Protein 1V7W (pdb70)

Foldseek 3Di:
DFQWAADLVQQWTKGFDQPFLDWFWAWFDDAFKIWTATLQQATFIAGNWLQFGTWFDFDFPDPDTDDGKWKKKAFVVVLDIATLRCPPQNDDCVFKTWMWIHHQNKIKIWIDGDQKTKIWIWHDFPPFNKIKTKIKIWGQDQFKTKMKMKIKTWTDLRRLVCRVDPVVPSQQQWWWDDDFQKIKIARNVDPDQWSRIKMKGKLDGFPAWFFALCQQQHPPGDRNHTPCSSVVHGPRDITGGGITMGMGMDMDIHGNGDMDIIIMMIGTGPPPRVVVSNVCNPVVSVVVRVVVSVVLVVQLLLQKAWFFPDPLCRSQLSHLLLSLLVCCLRQNFQGHSPRNYDAIAHFQQQNLLSLQFRCSRCVPSSVVSLLLQLQQAAQLQFGDRGDHSVVRVCDDDLQQTFLARRLSNLLSVQQSCLFAVPPCQQQDWHAHNVGDIDGVVVSLVSNLVNQQVQAAPLRAHAGRCHYPQNFFGARNWGFLLSLLSSLLSLVSSLVVCVVVVVVVVNVVSVVSSVSSLVSQVVPQAAVVQLAGFGTAFNVGHTHAYPPDPAFNQFLSNLLSCQLSPSDDLRSNVSHLVSQCVAADDLQAGWGTPDFAAADDPSGGCSNVDDDQDQNTGWRFLQSLLSSLQSCLSSLNAVVSVSRVCSNQLNNCSPVCVLQSHDSSWGARTARHPRDPSGRHGHHTRNDSSSSSNSCSCVCRQQNWGRHNFAIDGKHFHQLPIQWMWMWHAGNQEIETETEGENVSGGTAWPWKAKQRHTDPGGHGDDDHNYYIYIYTYGD

B-factor: mean 14.46, std 7.77, range [4.56, 49.13]

Structure (mmCIF, N/CA/C/O backbone):
data_1V7W
#
_entry.id   1V7W
#
_cell.length_a   141.064
_cell.length_b   70.729
_cell.length_c   80.410
_cell.angle_alpha   90.00
_cell.angle_beta   98.41
_cell.angle_gamma   90.00
#
_symmetry.space_group_name_H-M   'C 1 2 1'
#
loop_
_entity.id
_entity.type
_entity.pdbx_description
1 polymer 'chitobiose phosphorylase'
2 non-polymer 2-acetamido-2-deoxy-alpha-D-glucopyranose
3 non-polymer 2-acetamido-2-deoxy-beta-D-glucopyranose
4 non-polymer 'CALCIUM ION'
5 non-polymer 'CHLORIDE ION'
6 water water
#
loop_
_atom_site.group_PDB
_atom_site.id
_atom_site.type_symbol
_atom_site.label_atom_id
_atom_site.label_alt_id
_atom_site.label_comp_id
_atom_site.label_asym_id
_atom_site.label_entity_id
_atom_site.label_seq_id
_atom_site.pdbx_PDB_ins_code
_atom_site.Cartn_x
_atom_site.Cartn_y
_atom_site.Cartn_z
_atom_site.occupancy
_atom_site.B_iso_or_equiv
_atom_site.auth_seq_id
_atom_site.auth_comp_id
_atom_site.auth_asym_id
_atom_site.auth_atom_id
_atom_site.pdbx_PDB_model_num
ATOM 1 N N . MET A 1 1 ? 90.635 25.435 28.520 1.00 12.95 1 MET A N 1
ATOM 2 C CA . MET A 1 1 ? 89.273 24.903 28.235 1.00 13.55 1 MET A CA 1
ATOM 3 C C . MET A 1 1 ? 88.537 25.793 27.238 1.00 11.73 1 MET A C 1
ATOM 4 O O . MET A 1 1 ? 88.657 27.016 27.280 1.00 12.03 1 MET A O 1
ATOM 9 N N . LYS A 1 2 ? 87.780 25.167 26.341 1.00 11.08 2 LYS A N 1
ATOM 10 C CA . LYS A 1 2 ? 87.019 25.893 25.331 1.00 10.97 2 LYS A CA 1
ATOM 11 C C . LYS A 1 2 ? 85.605 25.331 25.266 1.00 11.31 2 LYS A C 1
ATOM 12 O O . LYS A 1 2 ? 85.373 24.175 25.622 1.00 12.36 2 LYS A O 1
ATOM 18 N N . TYR A 1 3 ? 84.664 26.152 24.811 1.00 8.65 3 TYR A N 1
ATOM 19 C CA . TYR A 1 3 ? 83.270 25.735 24.705 1.00 9.53 3 TYR A CA 1
ATOM 20 C C . TYR A 1 3 ? 82.758 25.874 23.276 1.00 8.69 3 TYR A C 1
ATOM 21 O O . TYR A 1 3 ? 81.589 25.610 22.995 1.00 10.22 3 TYR A O 1
ATOM 30 N N . GLY A 1 4 ? 83.639 26.282 22.371 1.00 9.48 4 GLY A N 1
ATOM 31 C CA . GLY A 1 4 ? 83.233 26.442 20.989 1.00 9.49 4 GLY A CA 1
ATOM 32 C C . GLY A 1 4 ? 84.389 26.804 20.084 1.00 9.55 4 GLY A C 1
ATOM 33 O O . GLY A 1 4 ? 85.554 26.662 20.462 1.00 10.73 4 GLY A O 1
ATOM 34 N N . TYR A 1 5 ? 84.067 27.277 18.886 1.00 9.59 5 TYR A N 1
ATOM 35 C CA . TYR A 1 5 ? 85.089 27.658 17.923 1.00 9.64 5 TYR A CA 1
ATOM 36 C C . TYR A 1 5 ? 84.511 28.596 16.876 1.00 10.61 5 TYR A C 1
ATOM 37 O O . TYR A 1 5 ? 83.295 28.681 16.705 1.00 9.43 5 TYR A O 1
ATOM 46 N N . PHE A 1 6 ? 85.396 29.306 16.186 1.00 8.68 6 PHE A N 1
ATOM 47 C CA . PHE A 1 6 ? 84.991 30.233 15.138 1.00 9.75 6 PHE A CA 1
ATOM 48 C C . PHE A 1 6 ? 84.811 29.504 13.814 1.00 9.91 6 PHE A C 1
ATOM 49 O O . PHE A 1 6 ? 85.693 28.763 13.381 1.00 12.40 6 PHE A O 1
ATOM 57 N N . ASP A 1 7 ? 83.662 29.714 13.182 1.00 10.53 7 ASP A N 1
ATOM 58 C CA . ASP A 1 7 ? 83.375 29.120 11.882 1.00 9.73 7 ASP A CA 1
ATOM 59 C C . ASP A 1 7 ? 83.514 30.287 10.903 1.00 11.34 7 ASP A C 1
ATOM 60 O O . ASP A 1 7 ? 82.558 31.024 10.669 1.00 12.34 7 ASP A O 1
ATOM 65 N N . ASN A 1 8 ? 84.710 30.459 10.346 1.00 14.02 8 ASN A N 1
ATOM 66 C CA . ASN A 1 8 ? 84.969 31.560 9.423 1.00 16.67 8 ASN A CA 1
ATOM 67 C C . ASN A 1 8 ? 84.120 31.521 8.157 1.00 18.99 8 ASN A C 1
ATOM 68 O O . ASN A 1 8 ? 83.645 32.559 7.693 1.00 21.12 8 ASN A O 1
ATOM 73 N N . ASP A 1 9 ? 83.927 30.329 7.603 1.00 17.63 9 ASP A N 1
ATOM 74 C CA . ASP A 1 9 ? 83.142 30.169 6.383 1.00 22.21 9 ASP A CA 1
ATOM 75 C C . ASP A 1 9 ? 81.706 30.669 6.502 1.00 20.77 9 ASP A C 1
ATOM 76 O O . ASP A 1 9 ? 81.169 31.257 5.565 1.00 22.02 9 ASP A O 1
ATOM 81 N N . ASN A 1 10 ? 81.086 30.433 7.653 1.00 17.65 10 ASN A N 1
ATOM 82 C CA . ASN A 1 10 ? 79.704 30.839 7.861 1.00 15.75 10 ASN A CA 1
ATOM 83 C C . ASN A 1 10 ? 79.540 32.085 8.727 1.00 13.28 10 ASN A C 1
ATOM 84 O O . ASN A 1 10 ? 78.418 32.496 9.018 1.00 12.09 10 ASN A O 1
ATOM 89 N N . ARG A 1 11 ? 80.659 32.691 9.115 1.00 10.91 11 ARG A N 1
ATOM 90 C CA . ARG A 1 11 ? 80.646 33.894 9.948 1.00 11.56 11 ARG A CA 1
ATOM 91 C C . ARG A 1 11 ? 79.801 33.675 11.198 1.00 10.54 11 ARG A C 1
ATOM 92 O O . ARG A 1 11 ? 78.925 34.480 11.534 1.00 10.48 11 ARG A O 1
ATOM 100 N N . GLU A 1 12 ? 80.076 32.579 11.893 1.00 8.66 12 GLU A N 1
ATOM 101 C CA . GLU A 1 12 ? 79.333 32.247 13.098 1.00 8.81 12 GLU A CA 1
ATOM 102 C C . GLU A 1 12 ? 80.275 31.725 14.166 1.00 10.18 12 GLU A C 1
ATOM 103 O O . GLU A 1 12 ? 81.361 31.232 13.860 1.00 10.98 12 GLU A O 1
ATOM 109 N N . TYR A 1 13 ? 79.883 31.875 15.425 1.00 8.25 13 TYR A N 1
ATOM 110 C CA . TYR A 1 13 ? 80.682 31.322 16.504 1.00 7.77 13 TYR A CA 1
ATOM 111 C C . TYR A 1 13 ? 79.859 30.125 16.956 1.00 8.79 13 TYR A C 1
ATOM 112 O O . TYR A 1 13 ? 78.692 30.263 17.332 1.00 8.45 13 TYR A O 1
ATOM 121 N N . VAL A 1 14 ? 80.474 28.952 16.911 1.00 7.78 14 VAL A N 1
ATOM 122 C CA . VAL A 1 14 ? 79.802 27.714 17.265 1.00 8.69 14 VAL A CA 1
ATOM 123 C C . VAL A 1 14 ? 80.082 27.269 18.690 1.00 8.37 14 VAL A C 1
ATOM 124 O O . VAL A 1 14 ? 81.227 27.000 19.044 1.00 9.47 14 VAL A O 1
ATOM 128 N N . ILE A 1 15 ? 79.031 27.201 19.504 1.00 7.69 15 ILE A N 1
ATOM 129 C CA . ILE A 1 15 ? 79.153 26.753 20.889 1.00 8.51 15 ILE A CA 1
ATOM 130 C C . ILE A 1 15 ? 78.749 25.278 20.888 1.00 9.61 15 ILE A C 1
ATOM 131 O O . ILE A 1 15 ? 77.605 24.940 20.583 1.00 10.17 15 ILE A O 1
ATOM 136 N N . THR A 1 16 ? 79.704 24.411 21.222 1.00 11.03 16 THR A N 1
ATOM 137 C CA . THR A 1 16 ? 79.498 22.962 21.215 1.00 12.50 16 THR A CA 1
ATOM 138 C C . THR A 1 16 ? 79.015 22.335 22.522 1.00 11.98 16 THR A C 1
ATOM 139 O O . THR A 1 16 ? 78.576 21.181 22.541 1.00 14.05 16 THR A O 1
ATOM 143 N N . ARG A 1 17 ? 79.120 23.079 23.616 1.00 12.22 17 ARG A N 1
ATOM 144 C CA . ARG A 1 17 ? 78.638 22.610 24.909 1.00 13.40 17 ARG A CA 1
ATOM 145 C C . ARG A 1 17 ? 78.045 23.839 25.588 1.00 12.21 17 ARG A C 1
ATOM 146 O O . ARG A 1 17 ? 78.708 24.866 25.729 1.00 12.27 17 ARG A O 1
ATOM 154 N N . PRO A 1 18 ? 76.772 23.747 26.001 1.00 11.42 18 PRO A N 1
ATOM 155 C CA . PRO A 1 18 ? 76.023 24.824 26.651 1.00 10.24 18 PRO A CA 1
ATOM 156 C C . PRO A 1 18 ? 76.304 25.165 28.108 1.00 8.52 18 PRO A C 1
ATOM 157 O O . PRO A 1 18 ? 75.764 26.145 28.613 1.00 9.33 18 PRO A O 1
ATOM 161 N N . ASP A 1 19 ? 77.125 24.372 28.788 1.00 8.22 19 ASP A N 1
ATOM 162 C CA . ASP A 1 19 ? 77.421 24.649 30.189 1.00 9.95 19 ASP A CA 1
ATOM 163 C C . ASP A 1 19 ? 78.571 25.638 30.370 1.00 9.06 19 ASP A C 1
ATOM 164 O O . ASP A 1 19 ? 79.455 25.450 31.207 1.00 10.14 19 ASP A O 1
ATOM 169 N N . VAL A 1 20 ? 78.531 26.701 29.569 1.00 8.01 20 VAL A N 1
ATOM 170 C CA . VAL A 1 20 ? 79.524 27.770 29.608 1.00 8.43 20 VAL A CA 1
ATOM 171 C C . VAL A 1 20 ? 79.447 28.431 30.991 1.00 9.23 20 VAL A C 1
ATOM 172 O O . VAL A 1 20 ? 78.368 28.532 31.570 1.00 10.71 20 VAL A O 1
ATOM 176 N N . PRO A 1 21 ? 80.585 28.894 31.540 1.00 9.68 21 PRO A N 1
ATOM 177 C CA . PRO A 1 21 ? 80.554 29.526 32.867 1.00 11.01 21 PRO A CA 1
ATOM 178 C C . PRO A 1 21 ? 79.799 30.851 32.996 1.00 10.91 21 PRO A C 1
ATOM 179 O O . PRO A 1 21 ? 79.709 31.415 34.087 1.00 14.11 21 PRO A O 1
ATOM 183 N N . ALA A 1 22 ? 79.259 31.345 31.887 1.00 8.65 22 ALA A N 1
ATOM 184 C CA . ALA A 1 22 ? 78.492 32.584 31.901 1.00 9.03 22 ALA A CA 1
ATOM 185 C C . ALA A 1 22 ? 77.645 32.634 30.642 1.00 8.11 22 ALA A C 1
ATOM 186 O O . ALA A 1 22 ? 77.886 31.886 29.698 1.00 8.92 22 ALA A O 1
ATOM 188 N N . PRO A 1 23 ? 76.634 33.513 30.613 1.00 7.14 23 PRO A N 1
ATOM 189 C CA . PRO A 1 23 ? 75.811 33.580 29.405 1.00 7.80 23 PRO A CA 1
ATOM 190 C C . PRO A 1 23 ? 76.606 34.245 28.286 1.00 6.61 23 PRO A C 1
ATOM 191 O O . PRO A 1 23 ? 77.172 35.319 28.487 1.00 8.90 23 PRO A O 1
ATOM 195 N N . TRP A 1 24 ? 76.674 33.600 27.125 1.00 7.32 24 TRP A N 1
ATOM 196 C CA . TRP A 1 24 ? 77.366 34.189 25.980 1.00 6.48 24 TRP A CA 1
ATOM 197 C C . TRP A 1 24 ? 76.233 34.678 25.092 1.00 7.45 24 TRP A C 1
ATOM 198 O O . TRP A 1 24 ? 75.454 33.885 24.551 1.00 7.85 24 TRP A O 1
ATOM 209 N N . THR A 1 25 ? 76.140 35.996 24.961 1.00 6.84 25 THR A N 1
ATOM 210 C CA . THR A 1 25 ? 75.050 36.624 24.226 1.00 6.76 25 THR A CA 1
ATOM 211 C C . THR A 1 25 ? 75.304 37.100 22.805 1.00 6.05 25 THR A C 1
ATOM 212 O O . THR A 1 25 ? 76.439 37.152 22.325 1.00 6.54 25 THR A O 1
ATOM 216 N N . ASN A 1 26 ? 74.202 37.444 22.146 1.00 5.82 26 ASN A N 1
ATOM 217 C CA . ASN A 1 26 ? 74.210 37.937 20.781 1.00 5.53 26 ASN A CA 1
ATOM 218 C C . ASN A 1 26 ? 73.073 38.942 20.678 1.00 6.20 26 ASN A C 1
ATOM 219 O O . ASN A 1 26 ? 72.155 38.938 21.502 1.00 7.83 26 ASN A O 1
ATOM 224 N N . TYR A 1 27 ? 73.143 39.806 19.673 1.00 5.95 27 TYR A N 1
ATOM 225 C CA . TYR A 1 27 ? 72.123 40.827 19.469 1.00 6.39 27 TYR A CA 1
ATOM 226 C C . TYR A 1 27 ? 71.328 40.613 18.194 1.00 6.26 27 TYR A C 1
ATOM 227 O O . TYR A 1 27 ? 71.897 40.492 17.109 1.00 8.40 27 TYR A O 1
ATOM 236 N N . LEU A 1 28 ? 70.009 40.552 18.334 1.00 6.37 28 LEU A N 1
ATOM 237 C CA . LEU A 1 28 ? 69.130 40.388 17.183 1.00 6.93 28 LEU A CA 1
ATOM 238 C C . LEU A 1 28 ? 68.507 41.752 16.907 1.00 9.56 28 LEU A C 1
ATOM 239 O O . LEU A 1 28 ? 68.176 42.490 17.836 1.00 10.30 28 LEU A O 1
ATOM 244 N N . GLY A 1 29 ? 68.358 42.093 15.635 1.00 8.08 29 GLY A N 1
ATOM 245 C CA . GLY A 1 29 ? 67.761 43.371 15.293 1.00 6.97 29 GLY A CA 1
ATOM 246 C C . GLY A 1 29 ? 68.754 44.370 14.737 1.00 7.51 29 GLY A C 1
ATOM 247 O O . GLY A 1 29 ? 69.904 44.435 15.179 1.00 9.27 29 GLY A O 1
ATOM 248 N N . THR A 1 30 ? 68.299 45.162 13.770 1.00 8.27 30 THR A N 1
ATOM 249 C CA . THR A 1 30 ? 69.145 46.160 13.128 1.00 8.98 30 THR A CA 1
ATOM 250 C C . THR A 1 30 ? 68.432 47.500 12.983 1.00 9.14 30 THR A C 1
ATOM 251 O O . THR A 1 30 ? 69.022 48.469 12.502 1.00 10.80 30 THR A O 1
ATOM 255 N N . GLU A 1 31 ? 67.173 47.560 13.407 1.00 9.79 31 GLU A N 1
ATOM 256 C CA . GLU A 1 31 ? 66.395 48.782 13.260 1.00 7.60 31 GLU A CA 1
ATOM 257 C C . GLU A 1 31 ? 65.863 49.349 14.579 1.00 8.54 31 GLU A C 1
ATOM 258 O O . GLU A 1 31 ? 66.509 50.214 15.169 1.00 10.19 31 GLU A O 1
ATOM 264 N N . LYS A 1 32 ? 64.708 48.885 15.048 1.00 7.54 32 LYS A N 1
ATOM 265 C CA . LYS A 1 32 ? 64.165 49.387 16.312 1.00 8.42 32 LYS A CA 1
ATOM 266 C C . LYS A 1 32 ? 63.878 48.303 17.349 1.00 8.80 32 LYS A C 1
ATOM 267 O O . LYS A 1 32 ? 63.982 48.552 18.551 1.00 8.62 32 LYS A O 1
ATOM 273 N N . PHE A 1 33 ? 63.508 47.112 16.886 1.00 7.45 33 PHE A N 1
ATOM 274 C CA . PHE A 1 33 ? 63.221 45.989 17.780 1.00 8.11 33 PHE A CA 1
ATOM 275 C C . PHE A 1 33 ? 64.533 45.244 17.989 1.00 7.67 33 PHE A C 1
ATOM 276 O O . PHE A 1 33 ? 65.174 44.823 17.026 1.00 7.82 33 PHE A O 1
ATOM 284 N N . CYS A 1 34 ? 64.927 45.074 19.247 1.00 6.71 34 CYS A N 1
ATOM 285 C CA . CYS A 1 34 ? 66.185 44.414 19.579 1.00 7.50 34 CYS A CA 1
ATOM 286 C C . CYS A 1 34 ? 66.011 43.311 20.614 1.00 8.81 34 CYS A C 1
ATOM 287 O O . CYS A 1 34 ? 65.166 43.407 21.503 1.00 8.43 34 CYS A O 1
ATOM 290 N N . THR A 1 35 ? 66.812 42.259 20.488 1.00 6.69 35 THR A N 1
ATOM 291 C CA . THR A 1 35 ? 66.777 41.167 21.452 1.00 7.13 35 THR A CA 1
ATOM 292 C C . THR A 1 35 ? 68.196 40.854 21.903 1.00 6.71 35 THR A C 1
ATOM 293 O O . THR A 1 35 ? 69.101 40.720 21.079 1.00 7.33 35 THR A O 1
ATOM 297 N N . VAL A 1 36 ? 68.393 40.776 23.216 1.00 6.50 36 VAL A N 1
ATOM 298 C CA . VAL A 1 36 ? 69.689 40.410 23.770 1.00 6.70 36 VAL A CA 1
ATOM 299 C C . VAL A 1 36 ? 69.429 38.967 24.187 1.00 6.65 36 VAL A C 1
ATOM 300 O O . VAL A 1 36 ? 68.695 38.713 25.143 1.00 7.79 36 VAL A O 1
ATOM 304 N N . ILE A 1 37 ? 70.020 38.028 23.455 1.00 7.47 37 ILE A N 1
ATOM 305 C CA . ILE A 1 37 ? 69.788 36.608 23.696 1.00 6.70 37 ILE A CA 1
ATOM 306 C C . ILE A 1 37 ? 71.066 35.828 24.016 1.00 7.39 37 ILE A C 1
ATOM 307 O O . ILE A 1 37 ? 72.113 36.067 23.414 1.00 8.49 37 ILE A O 1
ATOM 312 N N . SER A 1 38 ? 70.975 34.891 24.958 1.00 7.15 38 SER A N 1
ATOM 313 C CA . SER A 1 38 ? 72.138 34.090 25.336 1.00 7.70 38 SER A CA 1
ATOM 314 C C . SER A 1 38 ? 72.124 32.739 24.632 1.00 8.24 38 SER A C 1
ATOM 315 O O . SER A 1 38 ? 71.157 32.395 23.948 1.00 7.75 38 SER A O 1
ATOM 318 N N . HIS A 1 39 ? 73.193 31.970 24.819 1.00 7.58 39 HIS A N 1
ATOM 319 C CA . HIS A 1 39 ? 73.290 30.656 24.202 1.00 6.70 39 HIS A CA 1
ATOM 320 C C . HIS A 1 39 ? 72.314 29.677 24.850 1.00 8.47 39 HIS A C 1
ATOM 321 O O . HIS A 1 39 ? 72.148 28.555 24.375 1.00 8.40 39 HIS A O 1
ATOM 328 N N . ASN A 1 40 ? 71.684 30.098 25.944 1.00 7.41 40 ASN A N 1
ATOM 329 C CA . ASN A 1 40 ? 70.683 29.269 26.611 1.00 6.90 40 ASN A CA 1
ATOM 330 C C . ASN A 1 40 ? 69.297 29.886 26.401 1.00 7.65 40 ASN A C 1
ATOM 331 O O . ASN A 1 40 ? 68.361 29.632 27.156 1.00 8.20 40 ASN A O 1
ATOM 336 N N . ALA A 1 41 ? 69.188 30.702 25.356 1.00 6.71 41 ALA A N 1
ATOM 337 C CA . ALA A 1 41 ? 67.945 31.374 24.984 1.00 6.96 41 ALA A CA 1
ATOM 338 C C . ALA A 1 41 ? 67.381 32.289 26.064 1.00 8.83 41 ALA A C 1
ATOM 339 O O . ALA A 1 41 ? 66.213 32.663 26.022 1.00 8.19 41 ALA A O 1
ATOM 341 N N . GLY A 1 42 ? 68.215 32.642 27.036 1.00 7.59 42 GLY A N 1
ATOM 342 C CA . GLY A 1 42 ? 67.776 33.551 28.081 1.00 8.40 42 GLY A CA 1
ATOM 343 C C . GLY A 1 42 ? 67.936 34.953 27.528 1.00 8.50 42 GLY A C 1
ATOM 344 O O . GLY A 1 42 ? 68.698 35.165 26.582 1.00 7.91 42 GLY A O 1
ATOM 345 N N . GLY A 1 43 ? 67.233 35.923 28.096 1.00 6.02 43 GLY A N 1
ATOM 346 C CA . GLY A 1 43 ? 67.366 37.267 27.573 1.00 7.20 43 GLY A CA 1
ATOM 347 C C . GLY A 1 43 ? 66.032 37.943 27.388 1.00 7.86 43 GLY A C 1
ATOM 348 O O . GLY A 1 43 ? 65.002 37.432 27.826 1.00 8.54 43 GLY A O 1
ATOM 349 N N . TYR A 1 44 ? 66.042 39.074 26.695 1.00 6.24 44 TYR A N 1
ATOM 350 C CA . TYR A 1 44 ? 64.825 39.850 26.529 1.00 6.53 44 TYR A CA 1
ATOM 351 C C . TYR A 1 44 ? 64.853 40.712 25.277 1.00 5.89 44 TYR A C 1
ATOM 352 O O . TYR A 1 44 ? 65.897 40.884 24.644 1.00 6.83 44 TYR A O 1
ATOM 361 N N . SER A 1 45 ? 63.693 41.265 24.936 1.00 6.92 45 SER A N 1
ATOM 362 C CA . SER A 1 45 ? 63.564 42.140 23.778 1.00 7.20 45 SER A CA 1
ATOM 363 C C . SER A 1 45 ? 63.030 43.499 24.220 1.00 6.97 45 SER A C 1
ATOM 364 O O . SER A 1 45 ? 62.410 43.623 25.276 1.00 7.30 45 SER A O 1
ATOM 367 N N . PHE A 1 46 ? 63.282 44.518 23.409 1.00 7.73 46 PHE A N 1
ATOM 368 C CA . PHE A 1 46 ? 62.779 45.856 23.684 1.00 7.02 46 PHE A CA 1
ATOM 369 C C . PHE A 1 46 ? 62.618 46.577 22.353 1.00 8.25 46 PHE A C 1
ATOM 370 O O . PHE A 1 46 ? 63.163 46.150 21.334 1.00 7.69 46 PHE A O 1
ATOM 378 N N . TYR A 1 47 ? 61.848 47.657 22.365 1.00 7.31 47 TYR A N 1
ATOM 379 C CA . TYR A 1 47 ? 61.605 48.439 21.162 1.00 9.11 47 TYR A CA 1
ATOM 380 C C . TYR A 1 47 ? 62.061 49.882 21.360 1.00 9.37 47 TYR A C 1
ATOM 381 O O . TYR A 1 47 ? 61.486 50.618 22.165 1.00 10.21 47 TYR A O 1
ATOM 390 N N . ASN A 1 48 ? 63.096 50.270 20.619 1.00 9.69 48 ASN A N 1
ATOM 391 C CA . ASN A 1 48 ? 63.665 51.617 20.663 1.00 9.09 48 ASN A CA 1
ATOM 392 C C . ASN A 1 48 ? 64.301 52.003 21.997 1.00 10.44 48 ASN A C 1
ATOM 393 O O . ASN A 1 48 ? 65.499 52.283 22.062 1.00 11.67 48 ASN A O 1
ATOM 398 N N . SER A 1 49 ? 63.493 52.036 23.051 1.00 9.76 49 SER A N 1
ATOM 399 C CA . SER A 1 49 ? 63.976 52.394 24.381 1.00 9.10 49 SER A CA 1
ATOM 400 C C . SER A 1 49 ? 64.007 51.185 25.302 1.00 9.64 49 SER A C 1
ATOM 401 O O . SER A 1 49 ? 62.971 50.594 25.592 1.00 7.77 49 SER A O 1
ATOM 404 N N . PRO A 1 50 ? 65.199 50.793 25.774 1.00 8.24 50 PRO A N 1
ATOM 405 C CA . PRO A 1 50 ? 65.220 49.631 26.666 1.00 10.20 50 PRO A CA 1
ATOM 406 C C . PRO A 1 50 ? 64.523 49.912 27.998 1.00 8.59 50 PRO A C 1
ATOM 407 O O . PRO A 1 50 ? 63.904 49.028 28.583 1.00 8.02 50 PRO A O 1
ATOM 411 N N . GLU A 1 51 ? 64.600 51.158 28.453 1.00 7.62 51 GLU A N 1
ATOM 412 C CA . GLU A 1 51 ? 64.006 51.555 29.727 1.00 8.32 51 GLU A CA 1
ATOM 413 C C . GLU A 1 51 ? 62.479 51.651 29.734 1.00 8.02 51 GLU A C 1
ATOM 414 O O . GLU A 1 51 ? 61.831 51.255 30.704 1.00 8.01 51 GLU A O 1
ATOM 420 N N . TYR A 1 52 ? 61.906 52.159 28.646 1.00 7.54 52 TYR A N 1
ATOM 421 C CA . TYR A 1 52 ? 60.466 52.369 28.590 1.00 7.53 52 TYR A CA 1
ATOM 422 C C . TYR A 1 52 ? 59.649 51.486 27.658 1.00 7.41 52 TYR A C 1
ATOM 423 O O . TYR A 1 52 ? 58.419 51.558 27.656 1.00 9.42 52 TYR A O 1
ATOM 432 N N . ASN A 1 53 ? 60.318 50.650 26.873 1.00 7.14 53 ASN A N 1
ATOM 433 C CA . ASN A 1 53 ? 59.602 49.769 25.966 1.00 6.32 53 ASN A CA 1
ATOM 434 C C . ASN A 1 53 ? 60.146 48.351 25.966 1.00 6.94 53 ASN A C 1
ATOM 435 O O . ASN A 1 53 ? 60.323 47.747 24.908 1.00 7.20 53 ASN A O 1
ATOM 440 N N . ARG A 1 54 ? 60.427 47.821 27.151 1.00 6.16 54 ARG A N 1
ATOM 441 C CA . ARG A 1 54 ? 60.896 46.446 27.230 1.00 6.91 54 ARG A CA 1
ATOM 442 C C . ARG A 1 54 ? 59.694 45.584 26.831 1.00 6.64 54 ARG A C 1
ATOM 443 O O . ARG A 1 54 ? 58.558 45.880 27.208 1.00 7.39 54 ARG A O 1
ATOM 451 N N . VAL A 1 55 ? 59.944 44.532 26.057 1.00 6.01 55 VAL A N 1
ATOM 452 C CA . VAL A 1 55 ? 58.880 43.651 25.565 1.00 6.85 55 VAL A CA 1
ATOM 453 C C . VAL A 1 55 ? 58.700 42.375 26.388 1.00 6.15 55 VAL A C 1
ATOM 454 O O . VAL A 1 55 ? 57.567 41.962 26.666 1.00 7.55 55 VAL A O 1
ATOM 458 N N . THR A 1 56 ? 59.805 41.739 26.764 1.00 6.06 56 THR A N 1
ATOM 459 C CA . THR A 1 56 ? 59.730 40.537 27.591 1.00 7.25 56 THR A CA 1
ATOM 460 C C . THR A 1 56 ? 60.634 40.757 28.805 1.00 7.59 56 THR A C 1
ATOM 461 O O . THR A 1 56 ? 61.619 41.499 28.731 1.00 7.80 56 THR A O 1
ATOM 465 N N . LYS A 1 57 ? 60.292 40.124 29.923 1.00 7.08 57 LYS A N 1
ATOM 466 C CA . LYS A 1 57 ? 61.037 40.319 31.166 1.00 6.45 57 LYS A CA 1
ATOM 467 C C . LYS A 1 57 ? 62.412 39.685 31.282 1.00 6.42 57 LYS A C 1
ATOM 468 O O . LYS A 1 57 ? 62.778 38.799 30.514 1.00 7.50 57 LYS A O 1
ATOM 474 N N . PHE A 1 58 ? 63.171 40.162 32.266 1.00 6.97 58 PHE A N 1
ATOM 475 C CA . PHE A 1 58 ? 64.496 39.627 32.539 1.00 7.81 58 PHE A CA 1
ATOM 476 C C . PHE A 1 58 ? 64.843 39.801 34.012 1.00 7.04 58 PHE A C 1
ATOM 477 O O . PHE A 1 58 ? 64.751 40.906 34.553 1.00 7.67 58 PHE A O 1
ATOM 485 N N . ARG A 1 59 ? 65.211 38.698 34.658 1.00 7.08 59 ARG A N 1
ATOM 486 C CA . ARG A 1 59 ? 65.618 38.707 36.064 1.00 8.44 59 ARG A CA 1
ATOM 487 C C . ARG A 1 59 ? 67.139 38.610 35.943 1.00 8.78 59 ARG A C 1
ATOM 488 O O . ARG A 1 59 ? 67.689 37.536 35.704 1.00 8.48 59 ARG A O 1
ATOM 496 N N . PRO A 1 60 ? 67.837 39.746 36.105 1.00 8.27 60 PRO A N 1
ATOM 497 C CA . PRO A 1 60 ? 69.291 39.840 35.995 1.00 7.98 60 PRO A CA 1
ATOM 498 C C . PRO A 1 60 ? 70.144 39.431 37.179 1.00 7.69 60 PRO A C 1
ATOM 499 O O . PRO A 1 60 ? 69.657 39.233 38.295 1.00 8.71 60 PRO A O 1
ATOM 503 N N . ASN A 1 61 ? 71.438 39.316 36.895 1.00 8.10 61 ASN A N 1
ATOM 504 C CA . ASN A 1 61 ? 72.435 39.016 37.906 1.00 7.48 61 ASN A CA 1
ATOM 505 C C . ASN A 1 61 ? 72.136 37.787 38.759 1.00 9.76 61 ASN A C 1
ATOM 506 O O . ASN A 1 61 ? 72.426 37.774 39.952 1.00 11.49 61 ASN A O 1
ATOM 511 N N . ALA A 1 62 ? 71.565 36.754 38.144 1.00 10.08 62 ALA A N 1
ATOM 512 C CA . ALA A 1 62 ? 71.240 35.525 38.869 1.00 11.32 62 ALA A CA 1
ATOM 513 C C . ALA A 1 62 ? 71.994 34.323 38.298 1.00 9.77 62 ALA A C 1
ATOM 514 O O . ALA A 1 62 ? 72.654 34.427 37.261 1.00 9.90 62 ALA A O 1
ATOM 516 N N . THR A 1 63 ? 71.891 33.180 38.975 1.00 10.76 63 THR A N 1
ATOM 517 C CA . THR A 1 63 ? 72.578 31.968 38.532 1.00 8.99 63 THR A CA 1
ATOM 518 C C . THR A 1 63 ? 72.033 31.445 37.204 1.00 11.33 63 THR A C 1
ATOM 519 O O . THR A 1 63 ? 72.730 30.737 36.477 1.00 13.58 63 THR A O 1
ATOM 523 N N . PHE A 1 64 ? 70.785 31.787 36.898 1.00 9.59 64 PHE A N 1
ATOM 524 C CA . PHE A 1 64 ? 70.162 31.402 35.632 1.00 8.78 64 PHE A CA 1
ATOM 525 C C . PHE A 1 64 ? 69.797 32.707 34.926 1.00 9.38 64 PHE A C 1
ATOM 526 O O . PHE A 1 64 ? 69.503 33.707 35.584 1.00 10.39 64 PHE A O 1
ATOM 534 N N . ASP A 1 65 ? 69.822 32.709 33.597 1.00 8.96 65 ASP A N 1
ATOM 535 C CA . ASP A 1 65 ? 69.451 33.908 32.855 1.00 9.70 65 ASP A CA 1
ATOM 536 C C . ASP A 1 65 ? 68.035 33.713 32.325 1.00 11.98 65 ASP A C 1
ATOM 537 O O . ASP A 1 65 ? 67.826 33.294 31.187 1.00 17.21 65 ASP A O 1
ATOM 542 N N . ARG A 1 66 ? 67.065 34.020 33.183 1.00 9.23 66 ARG A N 1
ATOM 543 C CA . ARG A 1 66 ? 65.649 33.863 32.868 1.00 9.25 66 ARG A CA 1
ATOM 544 C C . ARG A 1 66 ? 64.847 35.135 33.112 1.00 9.74 66 ARG A C 1
ATOM 545 O O . ARG A 1 66 ? 65.286 36.026 33.834 1.00 9.94 66 ARG A O 1
ATOM 553 N N . PRO A 1 67 ? 63.671 35.249 32.478 1.00 7.75 67 PRO A N 1
ATOM 554 C CA . PRO A 1 67 ? 63.145 34.248 31.545 1.00 7.66 67 PRO A CA 1
ATOM 555 C C . PRO A 1 67 ? 63.830 34.427 30.195 1.00 9.02 67 PRO A C 1
ATOM 556 O O . PRO A 1 67 ? 64.863 35.096 30.101 1.00 8.64 67 PRO A O 1
ATOM 560 N N . GLY A 1 68 ? 63.262 33.825 29.157 1.00 6.85 68 GLY A N 1
ATOM 561 C CA . GLY A 1 68 ? 63.845 33.934 27.836 1.00 7.50 68 GLY A CA 1
ATOM 562 C C . GLY A 1 68 ? 62.815 33.617 26.774 1.00 7.69 68 GLY A C 1
ATOM 563 O O . GLY A 1 68 ? 61.611 33.692 27.026 1.00 8.42 68 GLY A O 1
ATOM 564 N N . HIS A 1 69 ? 63.293 33.266 25.585 1.00 7.35 69 HIS A N 1
ATOM 565 C CA . HIS A 1 69 ? 62.421 32.924 24.468 1.00 6.39 69 HIS A CA 1
ATOM 566 C C . HIS A 1 69 ? 62.622 31.428 24.252 1.00 6.30 69 HIS A C 1
ATOM 567 O O . HIS A 1 69 ? 63.486 30.996 23.486 1.00 8.09 69 HIS A O 1
ATOM 574 N N . TYR A 1 70 ? 61.804 30.646 24.952 1.00 6.47 70 TYR A N 1
ATOM 575 C CA . TYR A 1 70 ? 61.920 29.195 24.944 1.00 5.95 70 TYR A CA 1
ATOM 576 C C . TYR A 1 70 ? 60.912 28.381 24.155 1.00 6.69 70 TYR A C 1
ATOM 577 O O . TYR A 1 70 ? 59.746 28.749 24.032 1.00 8.85 70 TYR A O 1
ATOM 586 N N . VAL A 1 71 ? 61.387 27.249 23.647 1.00 6.37 71 VAL A N 1
ATOM 587 C CA . VAL A 1 71 ? 60.538 26.300 22.943 1.00 6.81 71 VAL A CA 1
ATOM 588 C C . VAL A 1 71 ? 60.757 24.966 23.644 1.00 7.39 71 VAL A C 1
ATOM 589 O O . VAL A 1 71 ? 61.879 24.448 23.694 1.00 7.23 71 VAL A O 1
ATOM 593 N N . TYR A 1 72 ? 59.685 24.438 24.225 1.00 7.44 72 TYR A N 1
ATOM 594 C CA . TYR A 1 72 ? 59.729 23.162 24.924 1.00 8.93 72 TYR A CA 1
ATOM 595 C C . TYR A 1 72 ? 59.172 22.095 23.996 1.00 7.97 72 TYR A C 1
ATOM 596 O O . TYR A 1 72 ? 58.170 22.319 23.318 1.00 8.95 72 TYR A O 1
ATOM 605 N N . LEU A 1 73 ? 59.833 20.943 23.958 1.00 7.57 73 LEU A N 1
ATOM 606 C CA . LEU A 1 73 ? 59.362 19.824 23.153 1.00 8.59 73 LEU A CA 1
ATOM 607 C C . LEU A 1 73 ? 58.975 18.722 24.130 1.00 8.39 73 LEU A C 1
ATOM 608 O O . LEU A 1 73 ? 59.613 18.549 25.171 1.00 7.81 73 LEU A O 1
ATOM 613 N N . ARG A 1 74 ? 57.921 17.984 23.801 1.00 8.46 74 ARG A N 1
ATOM 614 C CA . ARG A 1 74 ? 57.443 16.920 24.673 1.00 10.56 74 ARG A CA 1
ATOM 615 C C . ARG A 1 74 ? 57.088 15.681 23.869 1.00 9.44 74 ARG A C 1
ATOM 616 O O . ARG A 1 74 ? 56.434 15.773 22.832 1.00 10.79 74 ARG A O 1
ATOM 624 N N . ASP A 1 75 ? 57.542 14.525 24.339 1.00 10.14 75 ASP A N 1
ATOM 625 C CA . ASP A 1 75 ? 57.212 13.272 23.678 1.00 10.10 75 ASP A CA 1
ATOM 626 C C . ASP A 1 75 ? 55.892 12.893 24.337 1.00 10.91 75 ASP A C 1
ATOM 627 O O . ASP A 1 75 ? 55.862 12.559 25.521 1.00 11.50 75 ASP A O 1
ATOM 632 N N . ASP A 1 76 ? 54.801 12.959 23.580 1.00 10.56 76 ASP A N 1
ATOM 633 C CA . ASP A 1 76 ? 53.496 12.660 24.147 1.00 12.07 76 ASP A CA 1
ATOM 634 C C . ASP A 1 76 ? 53.214 11.189 24.426 1.00 13.11 76 ASP A C 1
ATOM 635 O O . ASP A 1 76 ? 52.160 10.852 24.962 1.00 14.63 76 ASP A O 1
ATOM 640 N N . ASP A 1 77 ? 54.151 10.314 24.074 1.00 13.42 77 ASP A N 1
ATOM 641 C CA . ASP A 1 77 ? 53.981 8.892 24.356 1.00 14.52 77 ASP A CA 1
ATOM 642 C C . ASP A 1 77 ? 54.587 8.558 25.718 1.00 15.56 77 ASP A C 1
ATOM 643 O O . ASP A 1 77 ? 54.100 7.677 26.426 1.00 19.11 77 ASP A O 1
ATOM 648 N N . SER A 1 78 ? 55.646 9.274 26.087 1.00 13.06 78 SER A N 1
ATOM 649 C CA . SER A 1 78 ? 56.333 9.032 27.352 1.00 13.42 78 SER A CA 1
ATOM 650 C C . SER A 1 78 ? 56.160 10.137 28.386 1.00 12.60 78 SER A C 1
ATOM 651 O O . SER A 1 78 ? 56.310 9.899 29.586 1.00 15.28 78 SER A O 1
ATOM 654 N N . GLY A 1 79 ? 55.861 11.345 27.921 1.00 13.18 79 GLY A N 1
ATOM 655 C CA . GLY A 1 79 ? 55.699 12.462 28.834 1.00 12.24 79 GLY A CA 1
ATOM 656 C C . GLY A 1 79 ? 57.011 13.192 29.060 1.00 12.36 79 GLY A C 1
ATOM 657 O O . GLY A 1 79 ? 57.059 14.199 29.766 1.00 13.07 79 GLY A O 1
ATOM 658 N N . ASP A 1 80 ? 58.081 12.683 28.458 1.00 10.99 80 ASP A N 1
ATOM 659 C CA . ASP A 1 80 ? 59.396 13.295 28.592 1.00 10.73 80 ASP A CA 1
ATOM 660 C C . ASP A 1 80 ? 59.402 14.639 27.870 1.00 10.51 80 ASP A C 1
ATOM 661 O O . ASP A 1 80 ? 58.749 14.798 26.843 1.00 11.25 80 ASP A O 1
ATOM 666 N N . TYR A 1 81 ? 60.117 15.616 28.417 1.00 10.18 81 TYR A N 1
ATOM 667 C CA . TYR A 1 81 ? 60.182 16.920 27.770 1.00 9.46 81 TYR A CA 1
ATOM 668 C C . TYR A 1 81 ? 61.555 17.553 27.924 1.00 8.88 81 TYR A C 1
ATOM 669 O O . TYR A 1 81 ? 62.300 17.240 28.853 1.00 8.88 81 TYR A O 1
ATOM 678 N N . TRP A 1 82 ? 61.886 18.432 26.986 1.00 8.82 82 TRP A N 1
ATOM 679 C CA . TRP A 1 82 ? 63.172 19.110 26.981 1.00 8.26 82 TRP A CA 1
ATOM 680 C C . TRP A 1 82 ? 63.020 20.401 26.186 1.00 9.59 82 TRP A C 1
ATOM 681 O O . TRP A 1 82 ? 62.019 20.594 25.503 1.00 12.92 82 TRP A O 1
ATOM 692 N N . SER A 1 83 ? 63.991 21.300 26.291 1.00 8.36 83 SER A N 1
ATOM 693 C CA . SER A 1 83 ? 63.920 22.543 25.534 1.00 8.85 83 SER A CA 1
ATOM 694 C C . SER A 1 83 ? 64.948 22.495 24.404 1.00 8.71 83 SER A C 1
ATOM 695 O O . SER A 1 83 ? 65.918 21.734 24.475 1.00 8.45 83 SER A O 1
ATOM 698 N N . ILE A 1 84 ? 64.728 23.279 23.351 1.00 7.89 84 ILE A N 1
ATOM 699 C CA . ILE A 1 84 ? 65.662 23.284 22.229 1.00 7.20 84 ILE A CA 1
ATOM 700 C C . ILE A 1 84 ? 66.968 23.915 22.690 1.00 9.29 84 ILE A C 1
ATOM 701 O O . ILE A 1 84 ? 68.051 23.510 22.264 1.00 8.67 84 ILE A O 1
ATOM 706 N N . SER A 1 85 ? 66.858 24.918 23.555 1.00 10.04 85 SER A N 1
ATOM 707 C CA . SER A 1 85 ? 68.031 25.527 24.162 1.00 7.74 85 SER A CA 1
ATOM 708 C C . SER A 1 85 ? 68.242 24.572 25.347 1.00 7.06 85 SER A C 1
ATOM 709 O O . SER A 1 85 ? 67.280 23.963 25.820 1.00 10.10 85 SER A O 1
ATOM 712 N N . TRP A 1 86 ? 69.477 24.407 25.811 1.00 6.75 86 TRP A N 1
ATOM 713 C CA . TRP A 1 86 ? 69.731 23.499 26.933 1.00 6.98 86 TRP A CA 1
ATOM 714 C C . TRP A 1 86 ? 68.881 23.907 28.138 1.00 7.34 86 TRP A C 1
ATOM 715 O O . TRP A 1 86 ? 68.032 23.142 28.601 1.00 8.26 86 TRP A O 1
ATOM 726 N N . GLN A 1 87 ? 69.124 25.102 28.661 1.00 7.80 87 GLN A N 1
ATOM 727 C CA . GLN A 1 87 ? 68.311 25.612 29.755 1.00 7.05 87 GLN A CA 1
ATOM 728 C C . GLN A 1 87 ? 67.026 26.034 29.038 1.00 8.14 87 GLN A C 1
ATOM 729 O O . GLN A 1 87 ? 67.054 26.335 27.845 1.00 7.41 87 GLN A O 1
ATOM 735 N N . PRO A 1 88 ? 65.898 26.122 29.758 1.00 7.99 88 PRO A N 1
ATOM 736 C CA . PRO A 1 88 ? 65.735 25.891 31.194 1.00 7.53 88 PRO A CA 1
ATOM 737 C C . PRO A 1 88 ? 65.498 24.455 31.666 1.00 7.03 88 PRO A C 1
ATOM 738 O O . PRO A 1 88 ? 65.639 24.176 32.852 1.00 8.09 88 PRO A O 1
ATOM 742 N N . VAL A 1 89 ? 65.133 23.544 30.768 1.00 7.60 89 VAL A N 1
ATOM 743 C CA . VAL A 1 89 ? 64.882 22.173 31.210 1.00 7.29 89 VAL A CA 1
ATOM 744 C C . VAL A 1 89 ? 66.171 21.472 31.637 1.00 7.90 89 VAL A C 1
ATOM 745 O O . VAL A 1 89 ? 66.164 20.638 32.545 1.00 8.72 89 VAL A O 1
ATOM 749 N N . ALA A 1 90 ? 67.273 21.818 30.980 1.00 8.50 90 ALA A N 1
ATOM 750 C CA . ALA A 1 90 ? 68.583 21.267 31.306 1.00 9.18 90 ALA A CA 1
ATOM 751 C C . ALA A 1 90 ? 68.684 19.748 31.270 1.00 10.68 90 ALA A C 1
ATOM 752 O O . ALA A 1 90 ? 69.145 19.124 32.229 1.00 11.37 90 ALA A O 1
ATOM 754 N N . LYS A 1 91 ? 68.258 19.157 30.160 1.00 10.87 91 LYS A N 1
ATOM 755 C CA . LYS A 1 91 ? 68.340 17.712 29.998 1.00 14.10 91 LYS A CA 1
ATOM 756 C C . LYS A 1 91 ? 69.825 17.355 30.068 1.00 13.64 91 LYS A C 1
ATOM 757 O O . LYS A 1 91 ? 70.670 18.094 29.558 1.00 17.37 91 LYS A O 1
ATOM 763 N N . SER A 1 92 ? 70.140 16.234 30.708 1.00 14.33 92 SER A N 1
ATOM 764 C CA . SER A 1 92 ? 71.523 15.785 30.863 1.00 13.33 92 SER A CA 1
ATOM 765 C C . SER A 1 92 ? 72.366 15.856 29.591 1.00 13.29 92 SER A C 1
ATOM 766 O O . SER A 1 92 ? 71.943 15.401 28.527 1.00 14.72 92 SER A O 1
ATOM 769 N N . LEU A 1 93 ? 73.569 16.413 29.714 1.00 14.65 93 LEU A N 1
ATOM 770 C CA . LEU A 1 93 ? 74.473 16.533 28.575 1.00 13.94 93 LEU A CA 1
ATOM 771 C C . LEU A 1 93 ? 75.071 15.185 28.183 1.00 16.56 93 LEU A C 1
ATOM 772 O O . LEU A 1 93 ? 75.824 15.092 27.216 1.00 16.65 93 LEU A O 1
ATOM 777 N N . ASP A 1 94 ? 74.744 14.146 28.944 1.00 17.35 94 ASP A N 1
ATOM 778 C CA . ASP A 1 94 ? 75.221 12.803 28.634 1.00 19.47 94 ASP A CA 1
ATOM 779 C C . ASP A 1 94 ? 74.160 12.127 27.770 1.00 19.40 94 ASP A C 1
ATOM 780 O O . ASP A 1 94 ? 74.386 11.048 27.220 1.00 20.26 94 ASP A O 1
ATOM 785 N N . GLU A 1 95 ? 73.004 12.777 27.653 1.00 14.14 95 GLU A N 1
ATOM 786 C CA . GLU A 1 95 ? 71.888 12.246 26.876 1.00 14.03 95 GLU A CA 1
ATOM 787 C C . GLU A 1 95 ? 71.536 13.098 25.663 1.00 13.55 95 GLU A C 1
ATOM 788 O O . GLU A 1 95 ? 71.159 12.572 24.614 1.00 14.45 95 GLU A O 1
ATOM 794 N N . ALA A 1 96 ? 71.643 14.414 25.817 1.00 11.72 96 ALA A N 1
ATOM 795 C CA . ALA A 1 96 ? 71.317 15.340 24.737 1.00 11.88 96 ALA A CA 1
ATOM 796 C C . ALA A 1 96 ? 72.534 16.122 24.264 1.00 12.46 96 ALA A C 1
ATOM 797 O O . ALA A 1 96 ? 73.397 16.491 25.062 1.00 14.27 96 ALA A O 1
ATOM 799 N N . GLN A 1 97 ? 72.602 16.361 22.958 1.00 11.33 97 GLN A N 1
ATOM 800 C CA . GLN A 1 97 ? 73.703 17.112 22.366 1.00 12.52 97 GLN A CA 1
ATOM 801 C C . GLN A 1 97 ? 73.161 18.453 21.893 1.00 11.50 97 GLN A C 1
ATOM 802 O O . GLN A 1 97 ? 72.240 18.505 21.077 1.00 12.05 97 GLN A O 1
ATOM 808 N N . TYR A 1 98 ? 73.741 19.532 22.405 1.00 10.64 98 TYR A N 1
ATOM 809 C CA . TYR A 1 98 ? 73.308 20.873 22.045 1.00 11.37 98 TYR A CA 1
ATOM 810 C C . TYR A 1 98 ? 74.377 21.630 21.273 1.00 12.04 98 TYR A C 1
ATOM 811 O O . TYR A 1 98 ? 75.570 21.406 21.459 1.00 12.61 98 TYR A O 1
ATOM 820 N N . GLN A 1 99 ? 73.937 22.520 20.394 1.00 10.79 99 GLN A N 1
ATOM 821 C CA . GLN A 1 99 ? 74.853 23.352 19.627 1.00 11.24 99 GLN A CA 1
ATOM 822 C C . GLN A 1 99 ? 74.178 24.696 19.420 1.00 11.06 99 GLN A C 1
ATOM 823 O O . GLN A 1 99 ? 72.975 24.759 19.166 1.00 13.01 99 GLN A O 1
ATOM 829 N N . ILE A 1 100 ? 74.947 25.769 19.557 1.00 8.12 100 ILE A N 1
ATOM 830 C CA . ILE A 1 100 ? 74.413 27.103 19.344 1.00 9.34 100 ILE A CA 1
ATOM 831 C C . ILE A 1 100 ? 75.340 27.818 18.384 1.00 9.13 100 ILE A C 1
ATOM 832 O O . ILE A 1 100 ? 76.556 27.805 18.559 1.00 11.98 100 ILE A O 1
ATOM 837 N N . ARG A 1 101 ? 74.764 28.423 17.357 1.00 7.95 101 ARG A N 1
ATOM 838 C CA . ARG A 1 101 ? 75.550 29.167 16.395 1.00 8.14 101 ARG A CA 1
ATOM 839 C C . ARG A 1 101 ? 75.119 30.622 16.439 1.00 7.92 101 ARG A C 1
ATOM 840 O O . ARG A 1 101 ? 74.027 30.967 15.993 1.00 8.99 101 ARG A O 1
ATOM 848 N N . HIS A 1 102 ? 75.959 31.471 17.021 1.00 6.94 102 HIS A N 1
ATOM 849 C CA . HIS A 1 102 ? 75.652 32.890 17.059 1.00 8.51 102 HIS A CA 1
ATOM 850 C C . HIS A 1 102 ? 76.189 33.471 15.760 1.00 7.71 102 HIS A C 1
ATOM 851 O O . HIS A 1 102 ? 77.372 33.312 15.448 1.00 8.41 102 HIS A O 1
ATOM 858 N N . GLY A 1 103 ? 75.318 34.128 15.002 1.00 6.99 103 GLY A N 1
ATOM 859 C CA . GLY A 1 103 ? 75.730 34.742 13.755 1.00 8.04 103 GLY A CA 1
ATOM 860 C C . GLY A 1 103 ? 75.480 36.237 13.826 1.00 8.26 103 GLY A C 1
ATOM 861 O O . GLY A 1 103 ? 75.116 36.760 14.882 1.00 9.05 103 GLY A O 1
ATOM 862 N N . LEU A 1 104 ? 75.666 36.941 12.717 1.00 8.17 104 LEU A N 1
ATOM 863 C CA . LEU A 1 104 ? 75.440 38.377 12.728 1.00 8.05 104 LEU A CA 1
ATOM 864 C C . LEU A 1 104 ? 73.946 38.674 12.599 1.00 9.00 104 LEU A C 1
ATOM 865 O O . LEU A 1 104 ? 73.357 38.544 11.524 1.00 8.11 104 LEU A O 1
ATOM 870 N N . SER A 1 105 ? 73.350 39.045 13.730 1.00 7.55 105 SER A N 1
ATOM 871 C CA . SER A 1 105 ? 71.930 39.369 13.845 1.00 8.09 105 SER A CA 1
ATOM 872 C C . SER A 1 105 ? 70.986 38.163 13.796 1.00 8.15 105 SER A C 1
ATOM 873 O O . SER A 1 105 ? 69.831 38.275 13.382 1.00 7.77 105 SER A O 1
ATOM 876 N N . TYR A 1 106 ? 71.489 37.008 14.224 1.00 7.73 106 TYR A N 1
ATOM 877 C CA . TYR A 1 106 ? 70.685 35.789 14.299 1.00 6.86 106 TYR A CA 1
ATOM 878 C C . TYR A 1 106 ? 71.411 34.747 15.138 1.00 7.38 106 TYR A C 1
ATOM 879 O O . TYR A 1 106 ? 72.636 34.765 15.249 1.00 8.62 106 TYR A O 1
ATOM 888 N N . SER A 1 107 ? 70.644 33.854 15.753 1.00 6.01 107 SER A N 1
ATOM 889 C CA . SER A 1 107 ? 71.213 32.785 16.563 1.00 7.47 107 SER A CA 1
ATOM 890 C C . SER A 1 107 ? 70.480 31.492 16.249 1.00 7.53 107 SER A C 1
ATOM 891 O O . SER A 1 107 ? 69.248 31.460 16.200 1.00 8.98 107 SER A O 1
ATOM 894 N N . LYS A 1 108 ? 71.254 30.435 16.033 1.00 8.17 108 LYS A N 1
ATOM 895 C CA . LYS A 1 108 ? 70.712 29.122 15.715 1.00 8.17 108 LYS A CA 1
ATOM 896 C C . LYS A 1 108 ? 70.920 28.169 16.888 1.00 9.09 108 LYS A C 1
ATOM 897 O O . LYS A 1 108 ? 72.050 27.955 17.330 1.00 13.09 108 LYS A O 1
ATOM 903 N N . PHE A 1 109 ? 69.825 27.602 17.385 1.00 8.10 109 PHE A N 1
ATOM 904 C CA . PHE A 1 109 ? 69.870 26.654 18.495 1.00 7.41 109 PHE A CA 1
ATOM 905 C C . PHE A 1 109 ? 69.546 25.267 17.957 1.00 9.45 109 PHE A C 1
ATOM 906 O O . PHE A 1 109 ? 68.636 25.107 17.147 1.00 11.44 109 PHE A O 1
ATOM 914 N N . GLN A 1 110 ? 70.293 24.264 18.404 1.00 8.79 110 GLN A N 1
ATOM 915 C CA . GLN A 1 110 ? 70.071 22.901 17.941 1.00 9.78 110 GLN A CA 1
ATOM 916 C C . GLN A 1 110 ? 70.139 21.919 19.097 1.00 8.07 110 GLN A C 1
ATOM 917 O O . GLN A 1 110 ? 70.962 22.068 19.999 1.00 8.72 110 GLN A O 1
ATOM 923 N N . CYS A 1 111 ? 69.262 20.919 19.065 1.00 8.43 111 CYS A N 1
ATOM 924 C CA . CYS A 1 111 ? 69.239 19.883 20.089 1.00 9.22 111 CYS A CA 1
ATOM 925 C C . CYS A 1 111 ? 68.937 18.529 19.466 1.00 9.72 111 CYS A C 1
ATOM 926 O O . CYS A 1 111 ? 67.965 18.375 18.727 1.00 11.56 111 CYS A O 1
ATOM 929 N N . ASP A 1 112 ? 69.799 17.561 19.748 1.00 10.25 112 ASP A N 1
ATOM 930 C CA . ASP A 1 112 ? 69.616 16.195 19.272 1.00 11.70 112 ASP A CA 1
ATOM 931 C C . ASP A 1 112 ? 69.443 15.388 20.545 1.00 10.52 112 ASP A C 1
ATOM 932 O O . ASP A 1 112 ? 70.360 15.302 21.365 1.00 14.07 112 ASP A O 1
ATOM 937 N N . TYR A 1 113 ? 68.264 14.805 20.721 1.00 11.41 113 TYR A N 1
ATOM 938 C CA . TYR A 1 113 ? 67.985 14.051 21.931 1.00 10.90 113 TYR A CA 1
ATOM 939 C C . TYR A 1 113 ? 66.983 12.921 21.750 1.00 12.89 113 TYR A C 1
ATOM 940 O O . TYR A 1 113 ? 65.862 13.133 21.292 1.00 11.79 113 TYR A O 1
ATOM 949 N N . ASN A 1 114 ? 67.413 11.721 22.122 1.00 13.82 114 ASN A N 1
ATOM 950 C CA . ASN A 1 114 ? 66.594 10.519 22.063 1.00 14.03 114 ASN A CA 1
ATOM 951 C C . ASN A 1 114 ? 65.718 10.361 20.819 1.00 12.40 114 ASN A C 1
ATOM 952 O O . ASN A 1 114 ? 64.512 10.145 20.918 1.00 13.35 114 ASN A O 1
ATOM 957 N N . GLY A 1 115 ? 66.330 10.476 19.646 1.00 12.45 115 GLY A N 1
ATOM 958 C CA . GLY A 1 115 ? 65.585 10.291 18.414 1.00 12.98 115 GLY A CA 1
ATOM 959 C C . GLY A 1 115 ? 64.920 11.504 17.797 1.00 13.95 115 GLY A C 1
ATOM 960 O O . GLY A 1 115 ? 64.298 11.392 16.741 1.00 14.00 115 GLY A O 1
ATOM 961 N N . ILE A 1 116 ? 65.034 12.660 18.443 1.00 12.52 116 ILE A N 1
ATOM 962 C CA . ILE A 1 116 ? 64.434 13.872 17.900 1.00 10.80 116 ILE A CA 1
ATOM 963 C C . ILE A 1 116 ? 65.491 14.943 17.662 1.00 10.02 116 ILE A C 1
ATOM 964 O O . ILE A 1 116 ? 66.265 15.275 18.557 1.00 11.45 116 ILE A O 1
ATOM 969 N N . HIS A 1 117 ? 65.523 15.459 16.439 1.00 9.21 117 HIS A N 1
ATOM 970 C CA . HIS A 1 117 ? 66.449 16.513 16.046 1.00 11.83 117 HIS A CA 1
ATOM 971 C C . HIS A 1 117 ? 65.616 17.785 15.974 1.00 12.84 117 HIS A C 1
ATOM 972 O O . HIS A 1 117 ? 64.594 17.817 15.294 1.00 13.48 117 HIS A O 1
ATOM 979 N N . ALA A 1 118 ? 66.041 18.829 16.676 1.00 11.50 118 ALA A N 1
ATOM 980 C CA . ALA A 1 118 ? 65.290 20.077 16.658 1.00 10.74 118 ALA A CA 1
ATOM 981 C C . ALA A 1 118 ? 66.200 21.277 16.465 1.00 9.61 118 ALA A C 1
ATOM 982 O O . ALA A 1 118 ? 67.292 21.341 17.029 1.00 10.71 118 ALA A O 1
ATOM 984 N N . ARG A 1 119 ? 65.736 22.220 15.653 1.00 9.63 119 ARG A N 1
ATOM 985 C CA . ARG A 1 119 ? 66.478 23.440 15.378 1.00 9.97 119 ARG A CA 1
ATOM 986 C C . ARG A 1 119 ? 65.562 24.646 15.558 1.00 11.18 119 ARG A C 1
ATOM 987 O O . ARG A 1 119 ? 64.377 24.600 15.218 1.00 10.43 119 ARG A O 1
ATOM 995 N N . LYS A 1 120 ? 66.118 25.721 16.102 1.00 8.61 120 LYS A N 1
ATOM 996 C CA . LYS A 1 120 ? 65.363 26.948 16.318 1.00 10.46 120 LYS A CA 1
ATOM 997 C C . LYS A 1 120 ? 66.255 28.133 15.987 1.00 9.53 120 LYS A C 1
ATOM 998 O O . LYS A 1 120 ? 67.293 28.328 16.622 1.00 10.93 120 LYS A O 1
ATOM 1004 N N . THR A 1 121 ? 65.861 28.913 14.986 1.00 7.07 121 THR A N 1
ATOM 1005 C CA . THR A 1 121 ? 66.628 30.092 14.612 1.00 8.92 121 THR A CA 1
ATOM 1006 C C . THR A 1 121 ? 65.856 31.323 15.056 1.00 9.44 121 THR A C 1
ATOM 1007 O O . THR A 1 121 ? 64.697 31.505 14.684 1.00 8.46 121 THR A O 1
ATOM 1011 N N . LEU A 1 122 ? 66.498 32.155 15.867 1.00 7.71 122 LEU A N 1
ATOM 1012 C CA . LEU A 1 122 ? 65.870 33.378 16.349 1.00 6.92 122 LEU A CA 1
ATOM 1013 C C . LEU A 1 122 ? 66.509 34.554 15.635 1.00 7.43 122 LEU A C 1
ATOM 1014 O O . LEU A 1 122 ? 67.734 34.684 15.620 1.00 8.82 122 LEU A O 1
ATOM 1019 N N . PHE A 1 123 ? 65.685 35.390 15.017 1.00 8.13 123 PHE A N 1
ATOM 1020 C CA . PHE A 1 123 ? 66.197 36.573 14.339 1.00 7.94 123 PHE A CA 1
ATOM 1021 C C . PHE A 1 123 ? 65.093 37.594 14.139 1.00 8.29 123 PHE A C 1
ATOM 1022 O O . PHE A 1 123 ? 63.917 37.242 14.052 1.00 8.52 123 PHE A O 1
ATOM 1030 N N . VAL A 1 124 ? 65.487 38.862 14.105 1.00 7.87 124 VAL A N 1
ATOM 1031 C CA . VAL A 1 124 ? 64.560 39.966 13.912 1.00 7.66 124 VAL A CA 1
ATOM 1032 C C . VAL A 1 124 ? 64.695 40.399 12.458 1.00 8.50 124 VAL A C 1
ATOM 1033 O O . VAL A 1 124 ? 65.713 40.965 12.058 1.00 8.72 124 VAL A O 1
ATOM 1037 N N . PRO A 1 125 ? 63.665 40.126 11.645 1.00 8.52 125 PRO A N 1
ATOM 1038 C CA . PRO A 1 125 ? 63.694 40.489 10.228 1.00 9.02 125 PRO A CA 1
ATOM 1039 C C . PRO A 1 125 ? 63.634 41.985 9.965 1.00 8.77 125 PRO A C 1
ATOM 1040 O O . PRO A 1 125 ? 62.968 42.730 10.684 1.00 10.37 125 PRO A O 1
ATOM 1044 N N . LYS A 1 126 ? 64.341 42.420 8.931 1.00 9.88 126 LYS A N 1
ATOM 1045 C CA . LYS A 1 126 ? 64.325 43.824 8.563 1.00 10.34 126 LYS A CA 1
ATOM 1046 C C . LYS A 1 126 ? 62.921 44.144 8.067 1.00 10.28 126 LYS A C 1
ATOM 1047 O O . LYS A 1 126 ? 62.283 43.321 7.400 1.00 11.17 126 LYS A O 1
ATOM 1053 N N . GLY A 1 127 ? 62.428 45.327 8.414 1.00 8.75 127 GLY A N 1
ATOM 1054 C CA . GLY A 1 127 ? 61.103 45.717 7.968 1.00 9.81 127 GLY A CA 1
ATOM 1055 C C . GLY A 1 127 ? 59.973 45.378 8.920 1.00 10.51 127 GLY A C 1
ATOM 1056 O O . GLY A 1 127 ? 58.834 45.768 8.680 1.00 10.66 127 GLY A O 1
ATOM 1057 N N . GLU A 1 128 ? 60.271 44.649 9.990 1.00 9.64 128 GLU A N 1
ATOM 1058 C CA . GLU A 1 128 ? 59.244 44.293 10.964 1.00 9.32 128 GLU A CA 1
ATOM 1059 C C . GLU A 1 128 ? 59.778 44.540 12.369 1.00 10.25 128 GLU A C 1
ATOM 1060 O O . GLU A 1 128 ? 60.987 44.506 12.604 1.00 9.33 128 GLU A O 1
ATOM 1066 N N . ASP A 1 129 ? 58.868 44.801 13.299 1.00 9.21 129 ASP A N 1
ATOM 1067 C CA . ASP A 1 129 ? 59.241 45.028 14.686 1.00 8.39 129 ASP A CA 1
ATOM 1068 C C . ASP A 1 129 ? 58.818 43.760 15.416 1.00 9.51 129 ASP A C 1
ATOM 1069 O O . ASP A 1 129 ? 57.901 43.756 16.239 1.00 9.40 129 ASP A O 1
ATOM 1074 N N . ALA A 1 130 ? 59.500 42.669 15.084 1.00 9.21 130 ALA A N 1
ATOM 1075 C CA . ALA A 1 130 ? 59.186 41.375 15.669 1.00 8.07 130 ALA A CA 1
ATOM 1076 C C . ALA A 1 130 ? 60.364 40.427 15.570 1.00 8.65 130 ALA A C 1
ATOM 1077 O O . ALA A 1 130 ? 61.324 40.682 14.845 1.00 10.05 130 ALA A O 1
ATOM 1079 N N . GLU A 1 131 ? 60.274 39.326 16.307 1.00 8.22 131 GLU A N 1
ATOM 1080 C CA . GLU A 1 131 ? 61.313 38.310 16.315 1.00 6.73 131 GLU A CA 1
ATOM 1081 C C . GLU A 1 131 ? 60.711 36.996 15.827 1.00 6.91 131 GLU A C 1
ATOM 1082 O O . GLU A 1 131 ? 59.702 36.533 16.360 1.00 7.04 131 GLU A O 1
ATOM 1088 N N . ILE A 1 132 ? 61.328 36.415 14.802 1.00 6.15 132 ILE A N 1
ATOM 1089 C CA . ILE A 1 132 ? 60.879 35.144 14.243 1.00 6.35 132 ILE A CA 1
ATOM 1090 C C . ILE A 1 132 ? 61.601 33.990 14.935 1.00 7.05 132 ILE A C 1
ATOM 1091 O O . ILE A 1 132 ? 62.810 34.058 15.164 1.00 7.94 132 ILE A O 1
ATOM 1096 N N . TRP A 1 133 ? 60.851 32.945 15.274 1.00 6.90 133 TRP A N 1
ATOM 1097 C CA . TRP A 1 133 ? 61.410 31.743 15.889 1.00 7.49 133 TRP A CA 1
ATOM 1098 C C . TRP A 1 133 ? 61.162 30.666 14.832 1.00 8.27 133 TRP A C 1
ATOM 1099 O O . TRP A 1 133 ? 60.081 30.073 14.792 1.00 9.04 133 TRP A O 1
ATOM 1110 N N . ASP A 1 134 ? 62.151 30.429 13.974 1.00 6.98 134 ASP A N 1
ATOM 1111 C CA . ASP A 1 134 ? 62.038 29.439 12.899 1.00 8.47 134 ASP A CA 1
ATOM 1112 C C . ASP A 1 134 ? 62.384 28.068 13.472 1.00 8.17 134 ASP A C 1
ATOM 1113 O O . ASP A 1 134 ? 63.547 27.784 13.744 1.00 9.62 134 ASP A O 1
ATOM 1118 N N . VAL A 1 135 ? 61.368 27.224 13.644 1.00 7.36 135 VAL A N 1
ATOM 1119 C CA . VAL A 1 135 ? 61.560 25.903 14.240 1.00 7.91 135 VAL A CA 1
ATOM 1120 C C . VAL A 1 135 ? 61.416 24.726 13.288 1.00 8.32 135 VAL A C 1
ATOM 1121 O O . VAL A 1 135 ? 60.472 24.655 12.502 1.00 10.55 135 VAL A O 1
ATOM 1125 N N . VAL A 1 136 ? 62.361 23.797 13.378 1.00 9.42 136 VAL A N 1
ATOM 1126 C CA . VAL A 1 136 ? 62.337 22.589 12.565 1.00 11.36 136 VAL A CA 1
ATOM 1127 C C . VAL A 1 136 ? 62.465 21.397 13.505 1.00 12.24 136 VAL A C 1
ATOM 1128 O O . VAL A 1 136 ? 63.362 21.355 14.348 1.00 13.39 136 VAL A O 1
ATOM 1132 N N . ILE A 1 137 ? 61.550 20.442 13.379 1.00 10.78 137 ILE A N 1
ATOM 1133 C CA . ILE A 1 137 ? 61.584 19.249 14.215 1.00 10.29 137 ILE A CA 1
ATOM 1134 C C . ILE A 1 137 ? 61.665 18.046 13.290 1.00 11.74 137 ILE A C 1
ATOM 1135 O O . ILE A 1 137 ? 60.842 17.899 12.387 1.00 12.72 137 ILE A O 1
ATOM 1140 N N . LYS A 1 138 ? 62.658 17.191 13.505 1.00 12.10 138 LYS A N 1
ATOM 1141 C CA . LYS A 1 138 ? 62.812 16.009 12.666 1.00 11.81 138 LYS A CA 1
ATOM 1142 C C . LYS A 1 138 ? 62.910 14.739 13.496 1.00 11.17 138 LYS A C 1
ATOM 1143 O O . LYS A 1 138 ? 63.648 14.680 14.475 1.00 11.06 138 LYS A O 1
ATOM 1149 N N . ASN A 1 139 ? 62.152 13.725 13.090 1.00 11.73 139 ASN A N 1
ATOM 1150 C CA . ASN A 1 139 ? 62.159 12.438 13.770 1.00 11.50 139 ASN A CA 1
ATOM 1151 C C . ASN A 1 139 ? 63.268 11.590 13.154 1.00 12.72 139 ASN A C 1
ATOM 1152 O O . ASN A 1 139 ? 63.135 11.104 12.031 1.00 14.83 139 ASN A O 1
ATOM 1157 N N . THR A 1 140 ? 64.366 11.426 13.883 1.00 11.97 140 THR A N 1
ATOM 1158 C CA . THR A 1 140 ? 65.490 10.638 13.389 1.00 13.69 140 THR A CA 1
ATOM 1159 C C . THR A 1 140 ? 65.483 9.210 13.924 1.00 14.54 140 THR A C 1
ATOM 1160 O O . THR A 1 140 ? 66.414 8.444 13.666 1.00 15.29 140 THR A O 1
ATOM 1164 N N . SER A 1 141 ? 64.435 8.854 14.663 1.00 14.75 141 SER A N 1
ATOM 1165 C CA . SER A 1 141 ? 64.325 7.509 15.220 1.00 15.25 141 SER A CA 1
ATOM 1166 C C . SER A 1 141 ? 63.708 6.573 14.184 1.00 16.61 141 SER A C 1
ATOM 1167 O O . SER A 1 141 ? 63.292 7.012 13.110 1.00 16.15 141 SER A O 1
ATOM 1170 N N . ASP A 1 142 ? 63.652 5.283 14.506 1.00 16.64 142 ASP A N 1
ATOM 1171 C CA . ASP A 1 142 ? 63.094 4.298 13.586 1.00 19.07 142 ASP A CA 1
ATOM 1172 C C . ASP A 1 142 ? 61.613 4.004 13.817 1.00 19.46 142 ASP A C 1
ATOM 1173 O O . ASP A 1 142 ? 61.071 3.056 13.248 1.00 20.80 142 ASP A O 1
ATOM 1178 N N . GLN A 1 143 ? 60.959 4.813 14.644 1.00 16.90 143 GLN A N 1
ATOM 1179 C CA . GLN A 1 143 ? 59.543 4.614 14.931 1.00 16.90 143 GLN A CA 1
ATOM 1180 C C . GLN A 1 143 ? 58.774 5.926 14.857 1.00 15.41 143 GLN A C 1
ATOM 1181 O O . GLN A 1 143 ? 59.368 7.005 14.885 1.00 15.54 143 GLN A O 1
ATOM 1187 N N . VAL A 1 144 ? 57.452 5.826 14.754 1.00 15.17 144 VAL A N 1
ATOM 1188 C CA . VAL A 1 144 ? 56.597 7.006 14.700 1.00 14.68 144 VAL A CA 1
ATOM 1189 C C . VAL A 1 144 ? 56.678 7.700 16.055 1.00 13.77 144 VAL A C 1
ATOM 1190 O O . VAL A 1 144 ? 56.625 7.050 17.100 1.00 15.45 144 VAL A O 1
ATOM 1194 N N . ARG A 1 145 ? 56.824 9.020 16.036 1.00 12.17 145 ARG A N 1
ATOM 1195 C CA . ARG A 1 145 ? 56.908 9.788 17.270 1.00 12.42 145 ARG A CA 1
ATOM 1196 C C . ARG A 1 145 ? 55.835 10.867 17.275 1.00 11.40 145 ARG A C 1
ATOM 1197 O O . ARG A 1 145 ? 55.468 11.395 16.227 1.00 12.71 145 ARG A O 1
ATOM 1205 N N . THR A 1 146 ? 55.327 11.179 18.461 1.00 11.30 146 THR A N 1
ATOM 1206 C CA . THR A 1 146 ? 54.309 12.210 18.618 1.00 10.44 146 THR A CA 1
ATOM 1207 C C . THR A 1 146 ? 54.937 13.253 19.527 1.00 11.21 146 THR A C 1
ATOM 1208 O O . THR A 1 146 ? 55.157 13.004 20.711 1.00 11.01 146 THR A O 1
ATOM 1212 N N . ILE A 1 147 ? 55.222 14.419 18.957 1.00 9.77 147 ILE A N 1
ATOM 1213 C CA . ILE A 1 147 ? 55.883 15.499 19.679 1.00 10.32 147 ILE A CA 1
ATOM 1214 C C . ILE A 1 147 ? 55.052 16.776 19.765 1.00 9.17 147 ILE A C 1
ATOM 1215 O O . ILE A 1 147 ? 54.517 17.245 18.763 1.00 12.03 147 ILE A O 1
ATOM 1220 N N . SER A 1 148 ? 54.950 17.334 20.967 1.00 7.70 148 SER A N 1
ATOM 1221 C CA . SER A 1 148 ? 54.222 18.583 21.170 1.00 9.06 148 SER A CA 1
ATOM 1222 C C . SER A 1 148 ? 55.241 19.698 21.377 1.00 9.70 148 SER A C 1
ATOM 1223 O O . SER A 1 148 ? 56.288 19.480 21.986 1.00 11.28 148 SER A O 1
ATOM 1226 N N . ALA A 1 149 ? 54.936 20.885 20.861 1.00 8.49 149 ALA A N 1
ATOM 1227 C CA . ALA A 1 149 ? 55.820 22.037 21.012 1.00 8.18 149 ALA A CA 1
ATOM 1228 C C . ALA A 1 149 ? 55.089 23.131 21.781 1.00 8.96 149 ALA A C 1
ATOM 1229 O O . ALA A 1 149 ? 53.905 23.373 21.546 1.00 9.08 149 ALA A O 1
ATOM 1231 N N . PHE A 1 150 ? 55.798 23.780 22.703 1.00 7.14 150 PHE A N 1
ATOM 1232 C CA . PHE A 1 150 ? 55.234 24.865 23.510 1.00 8.02 150 PHE A CA 1
ATOM 1233 C C . PHE A 1 150 ? 56.186 26.051 23.486 1.00 7.86 150 PHE A C 1
ATOM 1234 O O . PHE A 1 150 ? 57.391 25.882 23.623 1.00 8.51 150 PHE A O 1
ATOM 1242 N N . SER A 1 151 ? 55.646 27.252 23.330 1.00 7.53 151 SER A N 1
ATOM 1243 C CA . SER A 1 151 ? 56.483 28.442 23.353 1.00 7.35 151 SER A CA 1
ATOM 1244 C C . SER A 1 151 ? 56.320 29.085 24.724 1.00 7.51 151 SER A C 1
ATOM 1245 O O . SER A 1 151 ? 55.382 28.779 25.458 1.00 7.52 151 SER A O 1
ATOM 1248 N N . PHE A 1 152 ? 57.251 29.962 25.075 1.00 8.44 152 PHE A N 1
ATOM 1249 C CA . PHE A 1 152 ? 57.142 30.709 26.318 1.00 8.25 152 PHE A CA 1
ATOM 1250 C C . PHE A 1 152 ? 57.962 31.980 26.309 1.00 8.14 152 PHE A C 1
ATOM 1251 O O . PHE A 1 152 ? 59.127 31.986 25.914 1.00 8.61 152 PHE A O 1
ATOM 1259 N N . VAL A 1 153 ? 57.304 33.054 26.726 1.00 7.74 153 VAL A N 1
ATOM 1260 C CA . VAL A 1 153 ? 57.911 34.363 26.910 1.00 7.36 153 VAL A CA 1
ATOM 1261 C C . VAL A 1 153 ? 57.076 34.955 28.030 1.00 7.25 153 VAL A C 1
ATOM 1262 O O . VAL A 1 153 ? 55.890 34.640 28.154 1.00 8.34 153 VAL A O 1
ATOM 1266 N N . GLU A 1 154 ? 57.698 35.767 28.873 1.00 6.33 154 GLU A N 1
ATOM 1267 C CA . GLU A 1 154 ? 56.955 36.437 29.924 1.00 7.39 154 GLU A CA 1
ATOM 1268 C C . GLU A 1 154 ? 56.911 37.889 29.473 1.00 6.83 154 GLU A C 1
ATOM 1269 O O . GLU A 1 154 ? 57.952 38.529 29.332 1.00 7.42 154 GLU A O 1
ATOM 1275 N N . PHE A 1 155 ? 55.711 38.401 29.216 1.00 6.12 155 PHE A N 1
ATOM 1276 C CA . PHE A 1 155 ? 55.565 39.779 28.761 1.00 6.85 155 PHE A CA 1
ATOM 1277 C C . PHE A 1 155 ? 55.937 40.794 29.832 1.00 5.54 155 PHE A C 1
ATOM 1278 O O . PHE A 1 155 ? 55.602 40.633 31.007 1.00 7.04 155 PHE A O 1
ATOM 1286 N N . SER A 1 156 ? 56.632 41.841 29.403 1.00 5.71 156 SER A N 1
ATOM 1287 C CA . SER A 1 156 ? 57.064 42.915 30.292 1.00 6.21 156 SER A CA 1
ATOM 1288 C C . SER A 1 156 ? 55.963 43.957 30.467 1.00 8.02 156 SER A C 1
ATOM 1289 O O . SER A 1 156 ? 55.097 44.108 29.605 1.00 8.15 156 SER A O 1
ATOM 1292 N N . PHE A 1 157 ? 56.002 44.674 31.587 1.00 7.28 157 PHE A N 1
ATOM 1293 C CA . PHE A 1 157 ? 55.034 45.733 31.834 1.00 6.98 157 PHE A CA 1
ATOM 1294 C C . PHE A 1 157 ? 55.493 47.002 31.103 1.00 8.83 157 PHE A C 1
ATOM 1295 O O . PHE A 1 157 ? 54.910 48.076 31.253 1.00 9.28 157 PHE A O 1
ATOM 1303 N N . SER A 1 158 ? 56.542 46.826 30.300 1.00 7.76 158 SER A N 1
ATOM 1304 C CA . SER A 1 158 ? 57.164 47.838 29.436 1.00 6.64 158 SER A CA 1
ATOM 1305 C C . SER A 1 158 ? 58.192 48.772 30.067 1.00 7.71 158 SER A C 1
ATOM 1306 O O . SER A 1 158 ? 59.240 49.015 29.472 1.00 8.38 158 SER A O 1
ATOM 1309 N N . HIS A 1 159 ? 57.908 49.312 31.245 1.00 6.79 159 HIS A N 1
ATOM 1310 C CA . HIS A 1 159 ? 58.895 50.156 31.906 1.00 6.08 159 HIS A CA 1
ATOM 1311 C C . HIS A 1 159 ? 59.666 49.213 32.816 1.00 6.10 159 HIS A C 1
ATOM 1312 O O . HIS A 1 159 ? 59.067 48.507 33.623 1.00 7.32 159 HIS A O 1
ATOM 1319 N N . ILE A 1 160 ? 60.986 49.174 32.667 1.00 6.09 160 ILE A N 1
ATOM 1320 C CA . ILE A 1 160 ? 61.803 48.282 33.484 1.00 7.14 160 ILE A CA 1
ATOM 1321 C C . ILE A 1 160 ? 61.502 48.421 34.973 1.00 7.43 160 ILE A C 1
ATOM 1322 O O . ILE A 1 160 ? 61.407 47.425 35.686 1.00 7.95 160 ILE A O 1
ATOM 1327 N N . GLN A 1 161 ? 61.330 49.651 35.447 1.00 8.55 161 GLN A N 1
ATOM 1328 C CA . GLN A 1 161 ? 61.051 49.845 36.862 1.00 8.16 161 GLN A CA 1
ATOM 1329 C C . GLN A 1 161 ? 59.755 49.148 37.278 1.00 8.60 161 GLN A C 1
ATOM 1330 O O . GLN A 1 161 ? 59.655 48.642 38.396 1.00 9.51 161 GLN A O 1
ATOM 1336 N N . SER A 1 162 ? 58.776 49.106 36.377 1.00 7.88 162 SER A N 1
ATOM 1337 C CA . SER A 1 162 ? 57.498 48.457 36.667 1.00 8.89 162 SER A CA 1
ATOM 1338 C C . SER A 1 162 ? 57.607 46.936 36.725 1.00 8.37 162 SER A C 1
ATOM 1339 O O . SER A 1 162 ? 56.736 46.271 37.287 1.00 8.52 162 SER A O 1
ATOM 1342 N N . ASP A 1 163 ? 58.660 46.381 36.129 1.00 7.85 163 ASP A N 1
ATOM 1343 C CA . ASP A 1 163 ? 58.873 44.937 36.180 1.00 7.52 163 ASP A CA 1
ATOM 1344 C C . ASP A 1 163 ? 59.578 44.598 37.492 1.00 7.17 163 ASP A C 1
ATOM 1345 O O . ASP A 1 163 ? 59.342 43.546 38.082 1.00 8.58 163 ASP A O 1
ATOM 1350 N N . ASN A 1 164 ? 60.450 45.503 37.931 1.00 7.75 164 ASN A N 1
ATOM 1351 C CA . ASN A 1 164 ? 61.239 45.315 39.147 1.00 6.73 164 ASN A CA 1
ATOM 1352 C C . ASN A 1 164 ? 60.570 45.746 40.449 1.00 6.45 164 ASN A C 1
ATOM 1353 O O . ASN A 1 164 ? 60.892 45.224 41.519 1.00 7.64 164 ASN A O 1
ATOM 1358 N N . GLN A 1 165 ? 59.648 46.697 40.365 1.00 6.22 165 GLN A N 1
ATOM 1359 C CA . GLN A 1 165 ? 58.991 47.212 41.563 1.00 6.47 165 GLN A CA 1
ATOM 1360 C C . GLN A 1 165 ? 57.657 47.864 41.228 1.00 7.68 165 GLN A C 1
ATOM 1361 O O . GLN A 1 165 ? 57.213 47.842 40.083 1.00 7.45 165 GLN A O 1
ATOM 1367 N N . ASN A 1 166 ? 57.031 48.445 42.244 1.00 7.90 166 ASN A N 1
ATOM 1368 C CA . ASN A 1 166 ? 55.749 49.130 42.099 1.00 6.19 166 ASN A CA 1
ATOM 1369 C C . ASN A 1 166 ? 54.673 48.236 41.491 1.00 6.34 166 ASN A C 1
ATOM 1370 O O . ASN A 1 166 ? 53.841 48.678 40.697 1.00 6.46 166 ASN A O 1
ATOM 1375 N N . HIS A 1 167 ? 54.686 46.972 41.894 1.00 6.29 167 HIS A N 1
ATOM 1376 C CA . HIS A 1 167 ? 53.726 45.995 41.409 1.00 5.73 167 HIS A CA 1
ATOM 1377 C C . HIS A 1 167 ? 52.307 46.304 41.878 1.00 7.57 167 HIS A C 1
ATOM 1378 O O . HIS A 1 167 ? 51.339 45.778 41.326 1.00 7.45 167 HIS A O 1
ATOM 1385 N N . GLN A 1 168 ? 52.182 47.160 42.891 1.00 7.04 168 GLN A N 1
ATOM 1386 C CA . GLN A 1 168 ? 50.865 47.543 43.384 1.00 6.24 168 GLN A CA 1
ATOM 1387 C C . GLN A 1 168 ? 50.111 48.206 42.234 1.00 7.49 168 GLN A C 1
ATOM 1388 O O . GLN A 1 168 ? 48.881 48.268 42.235 1.00 8.83 168 GLN A O 1
ATOM 1394 N N . MET A 1 169 ? 50.865 48.692 41.251 1.00 6.73 169 MET A N 1
ATOM 1395 C CA . MET A 1 169 ? 50.290 49.321 40.065 1.00 7.41 169 MET A CA 1
ATOM 1396 C C . MET A 1 169 ? 50.432 48.412 38.847 1.00 8.19 169 MET A C 1
ATOM 1397 O O . MET A 1 169 ? 49.445 48.093 38.183 1.00 8.57 169 MET A O 1
ATOM 1402 N N . SER A 1 170 ? 51.657 47.971 38.569 1.00 9.38 170 SER A N 1
ATOM 1403 C CA . SER A 1 170 ? 51.900 47.163 37.377 1.00 8.37 170 SER A CA 1
ATOM 1404 C C . SER A 1 170 ? 51.184 45.821 37.270 1.00 7.78 170 SER A C 1
ATOM 1405 O O . SER A 1 170 ? 50.881 45.378 36.164 1.00 8.21 170 SER A O 1
ATOM 1408 N N . LEU A 1 171 ? 50.898 45.172 38.394 1.00 6.94 171 LEU A N 1
ATOM 1409 C CA . LEU A 1 171 ? 50.199 43.892 38.340 1.00 9.71 171 LEU A CA 1
ATOM 1410 C C . LEU A 1 171 ? 48.793 44.020 37.764 1.00 10.31 171 LEU A C 1
ATOM 1411 O O . LEU A 1 171 ? 48.172 43.023 37.404 1.00 12.75 171 LEU A O 1
ATOM 1416 N N . TYR A 1 172 ? 48.293 45.247 37.663 1.00 7.06 172 TYR A N 1
ATOM 1417 C CA . TYR A 1 172 ? 46.941 45.467 37.154 1.00 8.41 172 TYR A CA 1
ATOM 1418 C C . TYR A 1 172 ? 46.954 46.362 35.922 1.00 8.77 172 TYR A C 1
ATOM 1419 O O . TYR A 1 172 ? 45.931 46.934 35.547 1.00 9.45 172 TYR A O 1
ATOM 1428 N N . SER A 1 173 ? 48.115 46.441 35.276 1.00 8.02 173 SER A N 1
ATOM 1429 C CA . SER A 1 173 ? 48.300 47.303 34.112 1.00 8.20 173 SER A CA 1
ATOM 1430 C C . SER A 1 173 ? 48.224 46.637 32.745 1.00 6.95 173 SER A C 1
ATOM 1431 O O . SER A 1 173 ? 48.371 47.310 31.725 1.00 7.94 173 SER A O 1
ATOM 1434 N N . ALA A 1 174 ? 47.988 45.333 32.706 1.00 8.91 174 ALA A N 1
ATOM 1435 C CA . ALA A 1 174 ? 47.939 44.656 31.417 1.00 8.04 174 ALA A CA 1
ATOM 1436 C C . ALA A 1 174 ? 47.012 43.457 31.390 1.00 8.26 174 ALA A C 1
ATOM 1437 O O . ALA A 1 174 ? 46.514 43.014 32.422 1.00 8.55 174 ALA A O 1
ATOM 1439 N N . GLY A 1 175 ? 46.793 42.932 30.190 1.00 8.02 175 GLY A N 1
ATOM 1440 C CA . GLY A 1 175 ? 45.929 41.780 30.041 1.00 7.99 175 GLY A CA 1
ATOM 1441 C C . GLY A 1 175 ? 46.200 41.031 28.754 1.00 8.17 175 GLY A C 1
ATOM 1442 O O . GLY A 1 175 ? 46.850 41.547 27.841 1.00 8.80 175 GLY A O 1
ATOM 1443 N N . THR A 1 176 ? 45.715 39.796 28.690 1.00 8.63 176 THR A N 1
ATOM 1444 C CA . THR A 1 176 ? 45.879 38.977 27.501 1.00 9.88 176 THR A CA 1
ATOM 1445 C C . THR A 1 176 ? 44.518 38.554 26.964 1.00 10.13 176 THR A C 1
ATOM 1446 O O . THR A 1 176 ? 43.546 38.417 27.715 1.00 10.60 176 THR A O 1
ATOM 1450 N N . ALA A 1 177 ? 44.462 38.364 25.653 1.00 10.27 177 ALA A N 1
ATOM 1451 C CA . ALA A 1 177 ? 43.255 37.924 24.966 1.00 11.26 177 ALA A CA 1
ATOM 1452 C C . ALA A 1 177 ? 43.754 36.981 23.885 1.00 11.90 177 ALA A C 1
ATOM 1453 O O . ALA A 1 177 ? 44.891 37.103 23.428 1.00 11.88 177 ALA A O 1
ATOM 1455 N N . TYR A 1 178 ? 42.915 36.039 23.476 1.00 10.55 178 TYR A N 1
ATOM 1456 C CA . TYR A 1 178 ? 43.327 35.083 22.462 1.00 10.99 178 TYR A CA 1
ATOM 1457 C C . TYR A 1 178 ? 42.473 35.077 21.204 1.00 9.91 178 TYR A C 1
ATOM 1458 O O . TYR A 1 178 ? 41.250 35.185 21.259 1.00 12.14 178 TYR A O 1
ATOM 1467 N N . ARG A 1 179 ? 43.155 34.951 20.072 1.00 10.27 179 ARG A N 1
ATOM 1468 C CA . ARG A 1 179 ? 42.529 34.838 18.764 1.00 9.97 179 ARG A CA 1
ATOM 1469 C C . ARG A 1 179 ? 43.352 33.726 18.115 1.00 11.20 179 ARG A C 1
ATOM 1470 O O . ARG A 1 179 ? 44.488 33.489 18.510 1.00 10.46 179 ARG A O 1
ATOM 1478 N N . PRO A 1 180 ? 42.788 33.015 17.127 1.00 13.66 180 PRO A N 1
ATOM 1479 C CA . PRO A 1 180 ? 43.516 31.923 16.467 1.00 14.36 180 PRO A CA 1
ATOM 1480 C C . PRO A 1 180 ? 45.011 32.140 16.225 1.00 12.57 180 PRO A C 1
ATOM 1481 O O . PRO A 1 180 ? 45.406 33.007 15.445 1.00 13.45 180 PRO A O 1
ATOM 1485 N N . GLY A 1 181 ? 45.827 31.338 16.907 1.00 11.58 181 GLY A N 1
ATOM 1486 C CA . GLY A 1 181 ? 47.273 31.415 16.771 1.00 11.35 181 GLY A CA 1
ATOM 1487 C C . GLY A 1 181 ? 47.878 32.737 17.197 1.00 10.40 181 GLY A C 1
ATOM 1488 O O . GLY A 1 181 ? 48.958 33.112 16.731 1.00 9.67 181 GLY A O 1
ATOM 1489 N N . LEU A 1 182 ? 47.205 33.438 18.100 1.00 8.15 182 LEU A N 1
ATOM 1490 C CA . LEU A 1 182 ? 47.695 34.735 18.536 1.00 10.57 182 LEU A CA 1
ATOM 1491 C C . LEU A 1 182 ? 47.319 35.139 19.954 1.00 9.32 182 LEU A C 1
ATOM 1492 O O . LEU A 1 182 ? 46.140 35.277 20.279 1.00 10.79 182 LEU A O 1
ATOM 1497 N N . ILE A 1 183 ? 48.324 35.315 20.803 1.00 8.37 183 ILE A N 1
ATOM 1498 C CA . ILE A 1 183 ? 48.074 35.790 22.157 1.00 8.63 183 ILE A CA 1
ATOM 1499 C C . ILE A 1 183 ? 48.357 37.283 22.070 1.00 9.08 183 ILE A C 1
ATOM 1500 O O . ILE A 1 183 ? 49.475 37.691 21.749 1.00 9.91 183 ILE A O 1
ATOM 1505 N N . GLU A 1 184 ? 47.335 38.094 22.316 1.00 8.09 184 GLU A N 1
ATOM 1506 C CA . GLU A 1 184 ? 47.493 39.539 22.257 1.00 8.53 184 GLU A CA 1
ATOM 1507 C C . GLU A 1 184 ? 47.650 40.098 23.658 1.00 6.76 184 GLU A C 1
ATOM 1508 O O . GLU A 1 184 ? 46.811 39.869 24.530 1.00 10.16 184 GLU A O 1
ATOM 1514 N N . TYR A 1 185 ? 48.740 40.832 23.858 1.00 6.80 185 TYR A N 1
ATOM 1515 C CA . TYR A 1 185 ? 49.068 41.428 25.145 1.00 6.82 185 TYR A CA 1
ATOM 1516 C C . TYR A 1 185 ? 48.798 42.928 25.105 1.00 6.90 185 TYR A C 1
ATOM 1517 O O . TYR A 1 185 ? 49.397 43.661 24.314 1.00 7.48 185 TYR A O 1
ATOM 1526 N N . ASP A 1 186 ? 47.909 43.375 25.983 1.00 6.44 186 ASP A N 1
ATOM 1527 C CA . ASP A 1 186 ? 47.504 44.772 26.048 1.00 7.81 186 ASP A CA 1
ATOM 1528 C C . ASP A 1 186 ? 48.063 45.533 27.249 1.00 7.88 186 ASP A C 1
ATOM 1529 O O . ASP A 1 186 ? 47.777 45.184 28.391 1.00 8.05 186 ASP A O 1
ATOM 1534 N N . LEU A 1 187 ? 48.884 46.549 26.985 1.00 5.89 187 LEU A N 1
ATOM 1535 C CA . LEU A 1 187 ? 49.408 47.405 28.051 1.00 6.62 187 LEU A CA 1
ATOM 1536 C C . LEU A 1 187 ? 48.249 48.394 28.180 1.00 8.16 187 LEU A C 1
ATOM 1537 O O . LEU A 1 187 ? 48.175 49.383 27.455 1.00 9.53 187 LEU A O 1
ATOM 1542 N N . TYR A 1 188 ? 47.337 48.098 29.102 1.00 8.15 188 TYR A N 1
ATOM 1543 C CA . TYR A 1 188 ? 46.121 48.879 29.290 1.00 9.18 188 TYR A CA 1
ATOM 1544 C C . TYR A 1 188 ? 46.230 50.390 29.425 1.00 8.82 188 TYR A C 1
ATOM 1545 O O . TYR A 1 188 ? 45.329 51.115 28.995 1.00 10.58 188 TYR A O 1
ATOM 1554 N N . TYR A 1 189 ? 47.322 50.871 30.005 1.00 9.32 189 TYR A N 1
ATOM 1555 C CA . TYR A 1 189 ? 47.490 52.307 30.188 1.00 9.13 189 TYR A CA 1
ATOM 1556 C C . TYR A 1 189 ? 48.183 53.000 29.023 1.00 12.32 189 TYR A C 1
ATOM 1557 O O . TYR A 1 189 ? 48.333 54.223 29.021 1.00 12.84 189 TYR A O 1
ATOM 1566 N N . ASN A 1 190 ? 48.602 52.222 28.030 1.00 9.72 190 ASN A N 1
ATOM 1567 C CA . ASN A 1 190 ? 49.261 52.785 26.857 1.00 11.43 190 ASN A CA 1
ATOM 1568 C C . ASN A 1 190 ? 48.219 52.852 25.738 1.00 13.27 190 ASN A C 1
ATOM 1569 O O . ASN A 1 190 ? 47.827 51.827 25.185 1.00 15.54 190 ASN A O 1
ATOM 1574 N N . THR A 1 191 ? 47.783 54.064 25.410 1.00 16.25 191 THR A N 1
ATOM 1575 C CA . THR A 1 191 ? 46.759 54.277 24.390 1.00 19.02 191 THR A CA 1
ATOM 1576 C C . THR A 1 191 ? 47.196 54.053 22.944 1.00 19.43 191 THR A C 1
ATOM 1577 O O . THR A 1 191 ? 46.353 53.983 22.048 1.00 21.40 191 THR A O 1
ATOM 1581 N N . ASP A 1 192 ? 48.498 53.947 22.708 1.00 16.10 192 ASP A N 1
ATOM 1582 C CA . ASP A 1 192 ? 48.992 53.736 21.351 1.00 15.70 192 ASP A CA 1
ATOM 1583 C C . ASP A 1 192 ? 48.720 52.304 20.897 1.00 14.89 192 ASP A C 1
ATOM 1584 O O . ASP A 1 192 ? 49.142 51.349 21.545 1.00 14.16 192 ASP A O 1
ATOM 1589 N N . ASP A 1 193 ? 48.010 52.157 19.782 1.00 15.19 193 ASP A N 1
ATOM 1590 C CA . ASP A 1 193 ? 47.687 50.831 19.265 1.00 15.50 193 ASP A CA 1
ATOM 1591 C C . ASP A 1 193 ? 48.909 50.064 18.777 1.00 13.96 193 ASP A C 1
ATOM 1592 O O . ASP A 1 193 ? 48.844 48.852 18.581 1.00 15.93 193 ASP A O 1
ATOM 1597 N N . PHE A 1 194 ? 50.018 50.767 18.571 1.00 12.41 194 PHE A N 1
ATOM 1598 C CA . PHE A 1 194 ? 51.241 50.102 18.144 1.00 12.20 194 PHE A CA 1
ATOM 1599 C C . PHE A 1 194 ? 52.095 49.754 19.363 1.00 12.07 194 PHE A C 1
ATOM 1600 O O . PHE A 1 194 ? 52.250 48.587 19.711 1.00 11.32 194 PHE A O 1
ATOM 1608 N N . GLU A 1 195 ? 52.639 50.774 20.018 1.00 11.97 195 GLU A N 1
ATOM 1609 C CA . GLU A 1 195 ? 53.492 50.551 21.178 1.00 10.82 195 GLU A CA 1
ATOM 1610 C C . GLU A 1 195 ? 52.781 49.964 22.393 1.00 11.51 195 GLU A C 1
ATOM 1611 O O . GLU A 1 195 ? 53.423 49.356 23.254 1.00 11.31 195 GLU A O 1
ATOM 1617 N N . GLY A 1 196 ? 51.463 50.127 22.456 1.00 10.21 196 GLY A N 1
ATOM 1618 C CA . GLY A 1 196 ? 50.713 49.622 23.593 1.00 8.76 196 GLY A CA 1
ATOM 1619 C C . GLY A 1 196 ? 50.245 48.182 23.510 1.00 10.24 196 GLY A C 1
ATOM 1620 O O . GLY A 1 196 ? 49.490 47.728 24.366 1.00 11.13 196 GLY A O 1
ATOM 1621 N N . PHE A 1 197 ? 50.689 47.458 22.488 1.00 9.84 197 PHE A N 1
ATOM 1622 C CA . PHE A 1 197 ? 50.298 46.061 22.322 1.00 8.89 197 PHE A CA 1
ATOM 1623 C C . PHE A 1 197 ? 51.458 45.188 21.873 1.00 8.24 197 PHE A C 1
ATOM 1624 O O . PHE A 1 197 ? 52.237 45.581 21.009 1.00 9.76 197 PHE A O 1
ATOM 1632 N N . TYR A 1 198 ? 51.574 44.008 22.477 1.00 7.92 198 TYR A N 1
ATOM 1633 C CA . TYR A 1 198 ? 52.597 43.041 22.096 1.00 8.00 198 TYR A CA 1
ATOM 1634 C C . TYR A 1 198 ? 51.832 41.776 21.737 1.00 7.88 198 TYR A C 1
ATOM 1635 O O . TYR A 1 198 ? 50.620 41.698 21.938 1.00 8.44 198 TYR A O 1
ATOM 1644 N N . TYR A 1 199 ? 52.535 40.781 21.214 1.00 6.89 199 TYR A N 1
ATOM 1645 C CA . TYR A 1 199 ? 51.882 39.527 20.871 1.00 7.00 199 TYR A CA 1
ATOM 1646 C C . TYR A 1 199 ? 52.892 38.409 20.704 1.00 7.31 199 TYR A C 1
ATOM 1647 O O . TYR A 1 199 ? 54.090 38.645 20.568 1.00 7.33 199 TYR A O 1
ATOM 1656 N N . LEU A 1 200 ? 52.385 37.187 20.747 1.00 8.00 200 LEU A N 1
ATOM 1657 C CA . LEU A 1 200 ? 53.186 35.996 20.514 1.00 7.15 200 LEU A CA 1
ATOM 1658 C C . LEU A 1 200 ? 52.236 35.191 19.635 1.00 8.49 200 LEU A C 1
ATOM 1659 O O . LEU A 1 200 ? 51.137 34.825 20.063 1.00 8.93 200 LEU A O 1
ATOM 1664 N N . ALA A 1 201 ? 52.650 34.956 18.394 1.00 7.38 201 ALA A N 1
ATOM 1665 C CA . ALA A 1 201 ? 51.826 34.231 17.431 1.00 7.84 201 ALA A CA 1
ATOM 1666 C C . ALA A 1 201 ? 52.502 32.960 16.941 1.00 8.44 201 ALA A C 1
ATOM 1667 O O . ALA A 1 201 ? 53.702 32.781 17.116 1.00 8.66 201 ALA A O 1
ATOM 1669 N N . SER A 1 202 ? 51.718 32.080 16.326 1.00 7.95 202 SER A N 1
ATOM 1670 C CA . SER A 1 202 ? 52.246 30.828 15.783 1.00 7.69 202 SER A CA 1
ATOM 1671 C C . SER A 1 202 ? 51.720 30.657 14.363 1.00 8.11 202 SER A C 1
ATOM 1672 O O . SER A 1 202 ? 50.584 31.034 14.071 1.00 9.80 202 SER A O 1
ATOM 1675 N N . THR A 1 203 ? 52.535 30.098 13.473 1.00 8.12 203 THR A N 1
ATOM 1676 C CA . THR A 1 203 ? 52.076 29.897 12.104 1.00 8.14 203 THR A CA 1
ATOM 1677 C C . THR A 1 203 ? 51.094 28.731 12.065 1.00 9.34 203 THR A C 1
ATOM 1678 O O . THR A 1 203 ? 50.283 28.628 11.150 1.00 13.36 203 THR A O 1
ATOM 1682 N N . PHE A 1 204 ? 51.166 27.856 13.063 1.00 10.77 204 PHE A N 1
ATOM 1683 C CA . PHE A 1 204 ? 50.251 26.723 13.132 1.00 10.25 204 PHE A CA 1
ATOM 1684 C C . PHE A 1 204 ? 48.983 27.130 13.872 1.00 10.52 204 PHE A C 1
ATOM 1685 O O . PHE A 1 204 ? 48.957 28.166 14.539 1.00 10.27 204 PHE A O 1
ATOM 1693 N N . ASP A 1 205 ? 47.918 26.345 13.719 1.00 9.79 205 ASP A N 1
ATOM 1694 C CA . ASP A 1 205 ? 46.677 26.623 14.442 1.00 10.41 205 ASP A CA 1
ATOM 1695 C C . ASP A 1 205 ? 46.853 25.817 15.723 1.00 9.53 205 ASP A C 1
ATOM 1696 O O . ASP A 1 205 ? 46.860 24.591 15.696 1.00 10.47 205 ASP A O 1
ATOM 1701 N N . PRO A 1 206 ? 47.005 26.501 16.866 1.00 9.73 206 PRO A N 1
ATOM 1702 C CA . PRO A 1 206 ? 47.205 25.869 18.175 1.00 9.69 206 PRO A CA 1
ATOM 1703 C C . PRO A 1 206 ? 46.197 24.832 18.653 1.00 9.69 206 PRO A C 1
ATOM 1704 O O . PRO A 1 206 ? 45.028 24.854 18.267 1.00 11.01 206 PRO A O 1
ATOM 1708 N N . ASP A 1 207 ? 46.678 23.922 19.498 1.00 10.29 207 ASP A N 1
ATOM 1709 C CA . ASP A 1 207 ? 45.825 22.911 20.112 1.00 8.95 207 ASP A CA 1
ATOM 1710 C C . ASP A 1 207 ? 45.427 23.483 21.475 1.00 10.68 207 ASP A C 1
ATOM 1711 O O . ASP A 1 207 ? 44.367 23.164 22.006 1.00 11.70 207 ASP A O 1
ATOM 1716 N N . SER A 1 208 ? 46.293 24.328 22.034 1.00 9.07 208 SER A N 1
ATOM 1717 C CA . SER A 1 208 ? 46.034 24.972 23.326 1.00 8.17 208 SER A CA 1
ATOM 1718 C C . SER A 1 208 ? 46.927 26.200 23.483 1.00 8.97 208 SER A C 1
ATOM 1719 O O . SER A 1 208 ? 47.889 26.373 22.735 1.00 8.19 208 SER A O 1
ATOM 1722 N N . TYR A 1 209 ? 46.600 27.051 24.453 1.00 7.77 209 TYR A N 1
ATOM 1723 C CA . TYR A 1 209 ? 47.367 28.272 24.690 1.00 7.24 209 TYR A CA 1
ATOM 1724 C C . TYR A 1 209 ? 47.316 28.692 26.152 1.00 7.69 209 TYR A C 1
ATOM 1725 O O . TYR A 1 209 ? 46.502 28.193 26.917 1.00 8.44 209 TYR A O 1
ATOM 1734 N N . ASP A 1 210 ? 48.203 29.605 26.535 1.00 8.45 210 ASP A N 1
ATOM 1735 C CA . ASP A 1 210 ? 48.211 30.144 27.891 1.00 8.85 210 ASP A CA 1
ATOM 1736 C C . ASP A 1 210 ? 48.727 31.567 27.853 1.00 8.12 210 ASP A C 1
ATOM 1737 O O . ASP A 1 210 ? 49.791 31.834 27.288 1.00 8.41 210 ASP A O 1
ATOM 1742 N N . GLY A 1 211 ? 47.960 32.473 28.453 1.00 7.21 211 GLY A N 1
ATOM 1743 C CA . GLY A 1 211 ? 48.345 33.869 28.511 1.00 7.75 211 GLY A CA 1
ATOM 1744 C C . GLY A 1 211 ? 48.703 34.262 29.935 1.00 7.57 211 GLY A C 1
ATOM 1745 O O . GLY A 1 211 ? 49.269 35.328 30.165 1.00 9.37 211 GLY A O 1
ATOM 1746 N N . GLN A 1 212 ? 48.357 33.410 30.897 1.00 7.01 212 GLN A N 1
ATOM 1747 C CA . GLN A 1 212 ? 48.674 33.679 32.299 1.00 7.02 212 GLN A CA 1
ATOM 1748 C C . GLN A 1 212 ? 49.900 32.878 32.726 1.00 8.29 212 GLN A C 1
ATOM 1749 O O . GLN A 1 212 ? 49.905 31.650 32.677 1.00 8.46 212 GLN A O 1
ATOM 1755 N N . ARG A 1 213 ? 50.938 33.592 33.145 1.00 8.30 213 ARG A N 1
ATOM 1756 C CA . ARG A 1 213 ? 52.182 32.969 33.573 1.00 9.28 213 ARG A CA 1
ATOM 1757 C C . ARG A 1 213 ? 51.970 31.917 34.653 1.00 9.00 213 ARG A C 1
ATOM 1758 O O . ARG A 1 213 ? 52.527 30.821 34.583 1.00 11.44 213 ARG A O 1
ATOM 1766 N N . ASP A 1 214 ? 51.165 32.246 35.656 1.00 10.58 214 ASP A N 1
ATOM 1767 C CA . ASP A 1 214 ? 50.938 31.315 36.751 1.00 14.53 214 ASP A CA 1
ATOM 1768 C C . ASP A 1 214 ? 50.250 30.023 36.341 1.00 12.23 214 ASP A C 1
ATOM 1769 O O . ASP A 1 214 ? 50.415 29.003 37.005 1.00 13.63 214 ASP A O 1
ATOM 1774 N N . ARG A 1 215 ? 49.476 30.060 35.260 1.00 11.06 215 ARG A N 1
ATOM 1775 C CA . ARG A 1 215 ? 48.804 28.855 34.790 1.00 10.62 215 ARG A CA 1
ATOM 1776 C C . ARG A 1 215 ? 49.744 28.006 33.932 1.00 10.04 215 ARG A C 1
ATOM 1777 O O . ARG A 1 215 ? 49.747 26.781 34.037 1.00 9.54 215 ARG A O 1
ATOM 1785 N N . PHE A 1 216 ? 50.546 28.649 33.086 1.00 9.36 216 PHE A N 1
ATOM 1786 C CA . PHE A 1 216 ? 51.484 27.905 32.249 1.00 9.37 216 PHE A CA 1
ATOM 1787 C C . PHE A 1 216 ? 52.581 27.263 33.103 1.00 8.65 216 PHE A C 1
ATOM 1788 O O . PHE A 1 216 ? 52.870 26.074 32.969 1.00 9.33 216 PHE A O 1
ATOM 1796 N N . LEU A 1 217 ? 53.200 28.049 33.979 1.00 8.01 217 LEU A N 1
ATOM 1797 C CA . LEU A 1 217 ? 54.258 27.512 34.824 1.00 7.08 217 LEU A CA 1
ATOM 1798 C C . LEU A 1 217 ? 53.716 26.647 35.958 1.00 8.54 217 LEU A C 1
ATOM 1799 O O . LEU A 1 217 ? 54.274 25.598 36.263 1.00 9.58 217 LEU A O 1
ATOM 1804 N N . GLY A 1 218 ? 52.632 27.086 36.586 1.00 10.71 218 GLY A N 1
ATOM 1805 C CA . GLY A 1 218 ? 52.073 26.308 37.677 1.00 10.37 218 GLY A CA 1
ATOM 1806 C C . GLY A 1 218 ? 52.622 26.729 39.026 1.00 10.60 218 GLY A C 1
ATOM 1807 O O . GLY A 1 218 ? 53.652 27.398 39.114 1.00 10.90 218 GLY A O 1
ATOM 1808 N N . LEU A 1 219 ? 51.936 26.323 40.086 1.00 9.26 219 LEU A N 1
ATOM 1809 C CA . LEU A 1 219 ? 52.335 26.676 41.443 1.00 9.49 219 LEU A CA 1
ATOM 1810 C C . LEU A 1 219 ? 53.624 25.974 41.872 1.00 9.75 219 LEU A C 1
ATOM 1811 O O . LEU A 1 219 ? 53.784 24.774 41.662 1.00 11.40 219 LEU A O 1
ATOM 1816 N N . TYR A 1 220 ? 54.539 26.734 42.470 1.00 8.71 220 TYR A N 1
ATOM 1817 C CA . TYR A 1 220 ? 55.816 26.206 42.950 1.00 8.23 220 TYR A CA 1
ATOM 1818 C C . TYR A 1 220 ? 56.645 25.493 41.882 1.00 7.46 220 TYR A C 1
ATOM 1819 O O . TYR A 1 220 ? 57.286 24.467 42.136 1.00 9.22 220 TYR A O 1
ATOM 1828 N N . ARG A 1 221 ? 56.620 26.067 40.683 1.00 8.77 221 ARG A N 1
ATOM 1829 C CA . ARG A 1 221 ? 57.374 25.580 39.532 1.00 7.44 221 ARG A CA 1
ATOM 1830 C C . ARG A 1 221 ? 57.903 26.823 38.826 1.00 7.61 221 ARG A C 1
ATOM 1831 O O . ARG A 1 221 ? 57.420 27.930 39.070 1.00 9.56 221 ARG A O 1
ATOM 1839 N N . ASP A 1 222 ? 58.902 26.646 37.967 1.00 7.21 222 ASP A N 1
ATOM 1840 C CA . ASP A 1 222 ? 59.416 27.762 37.187 1.00 7.97 222 ASP A CA 1
ATOM 1841 C C . ASP A 1 222 ? 59.682 27.317 35.749 1.00 8.59 222 ASP A C 1
ATOM 1842 O O . ASP A 1 222 ? 59.170 26.282 35.309 1.00 7.95 222 ASP A O 1
ATOM 1847 N N . GLU A 1 223 ? 60.469 28.092 35.011 1.00 7.50 223 GLU A N 1
ATOM 1848 C CA . GLU A 1 223 ? 60.734 27.771 33.614 1.00 8.17 223 GLU A CA 1
ATOM 1849 C C . GLU A 1 223 ? 61.358 26.395 33.367 1.00 7.33 223 GLU A C 1
ATOM 1850 O O . GLU A 1 223 ? 61.260 25.852 32.267 1.00 8.14 223 GLU A O 1
ATOM 1856 N N . ALA A 1 224 ? 61.985 25.819 34.385 1.00 6.80 224 ALA A N 1
ATOM 1857 C CA . ALA A 1 224 ? 62.605 24.509 34.224 1.00 7.99 224 ALA A CA 1
ATOM 1858 C C . ALA A 1 224 ? 61.589 23.369 34.141 1.00 9.18 224 ALA A C 1
ATOM 1859 O O . ALA A 1 224 ? 61.871 22.331 33.537 1.00 9.31 224 ALA A O 1
ATOM 1861 N N . ASN A 1 225 ? 60.413 23.560 34.734 1.00 7.87 225 ASN A N 1
ATOM 1862 C CA . ASN A 1 225 ? 59.400 22.506 34.744 1.00 8.52 225 ASN A CA 1
ATOM 1863 C C . ASN A 1 225 ? 57.963 23.019 34.700 1.00 7.37 225 ASN A C 1
ATOM 1864 O O . ASN A 1 225 ? 57.175 22.772 35.615 1.00 8.00 225 ASN A O 1
ATOM 1869 N N . PRO A 1 226 ? 57.592 23.715 33.614 1.00 8.15 226 PRO A N 1
ATOM 1870 C CA . PRO A 1 226 ? 56.233 24.250 33.489 1.00 7.84 226 PRO A CA 1
ATOM 1871 C C . PRO A 1 226 ? 55.146 23.182 33.593 1.00 8.20 226 PRO A C 1
ATOM 1872 O O . PRO A 1 226 ? 55.238 22.129 32.963 1.00 8.46 226 PRO A O 1
ATOM 1876 N N . LEU A 1 227 ? 54.116 23.469 34.380 1.00 8.63 227 LEU A N 1
ATOM 1877 C CA . LEU A 1 227 ? 53.000 22.544 34.547 1.00 8.90 227 LEU A CA 1
ATOM 1878 C C . LEU A 1 227 ? 52.373 22.187 33.200 1.00 8.72 227 LEU A C 1
ATOM 1879 O O . LEU A 1 227 ? 52.073 21.023 32.938 1.00 9.66 227 LEU A O 1
ATOM 1884 N N . ALA A 1 228 ? 52.176 23.189 32.347 1.00 7.85 228 ALA A N 1
ATOM 1885 C CA . ALA A 1 228 ? 51.575 22.961 31.036 1.00 8.55 228 ALA A CA 1
ATOM 1886 C C . ALA A 1 228 ? 52.380 21.953 30.228 1.00 8.08 228 ALA A C 1
ATOM 1887 O O . ALA A 1 228 ? 51.819 21.045 29.603 1.00 8.42 228 ALA A O 1
ATOM 1889 N N . VAL A 1 229 ? 53.698 22.111 30.238 1.00 7.83 229 VAL A N 1
ATOM 1890 C CA . VAL A 1 229 ? 54.561 21.208 29.489 1.00 8.09 229 VAL A CA 1
ATOM 1891 C C . VAL A 1 229 ? 54.553 19.814 30.105 1.00 9.35 229 VAL A C 1
ATOM 1892 O O . VAL A 1 229 ? 54.461 18.811 29.394 1.00 10.11 229 VAL A O 1
ATOM 1896 N N . GLU A 1 230 ? 54.627 19.740 31.428 1.00 8.36 230 GLU A N 1
ATOM 1897 C CA . GLU A 1 230 ? 54.618 18.441 32.084 1.00 9.40 230 GLU A CA 1
ATOM 1898 C C . GLU A 1 230 ? 53.332 17.664 31.788 1.00 10.92 230 GLU A C 1
ATOM 1899 O O . GLU A 1 230 ? 53.387 16.473 31.484 1.00 10.96 230 GLU A O 1
ATOM 1905 N N . GLN A 1 231 ? 52.184 18.335 31.868 1.00 10.56 231 GLN A N 1
ATOM 1906 C CA . GLN A 1 231 ? 50.907 17.665 31.630 1.00 11.33 231 GLN A CA 1
ATOM 1907 C C . GLN A 1 231 ? 50.564 17.476 30.158 1.00 13.09 231 GLN A C 1
ATOM 1908 O O . GLN A 1 231 ? 49.649 16.723 29.827 1.00 14.80 231 GLN A O 1
ATOM 1914 N N . GLY A 1 232 ? 51.289 18.162 29.279 1.00 10.58 232 GLY A N 1
ATOM 1915 C CA . GLY A 1 232 ? 51.055 18.016 27.853 1.00 9.43 232 GLY A CA 1
ATOM 1916 C C . GLY A 1 232 ? 49.995 18.896 27.221 1.00 10.15 232 GLY A C 1
ATOM 1917 O O . GLY A 1 232 ? 49.558 18.630 26.099 1.00 11.59 232 GLY A O 1
ATOM 1918 N N . ARG A 1 233 ? 49.592 19.954 27.913 1.00 10.26 233 ARG A N 1
ATOM 1919 C CA . ARG A 1 233 ? 48.567 20.839 27.376 1.00 9.97 233 ARG A CA 1
ATOM 1920 C C . ARG A 1 233 ? 48.472 22.112 28.203 1.00 9.14 233 ARG A C 1
ATOM 1921 O O . ARG A 1 233 ? 48.687 22.086 29.411 1.00 10.53 233 ARG A O 1
ATOM 1929 N N . CYS A 1 234 ? 48.155 23.222 27.543 1.00 8.43 234 CYS A N 1
ATOM 1930 C CA . CYS A 1 234 ? 47.997 24.496 28.234 1.00 9.50 234 CYS A CA 1
ATOM 1931 C C . CYS A 1 234 ? 46.582 24.555 28.805 1.00 9.20 234 CYS A C 1
ATOM 1932 O O . CYS A 1 234 ? 45.744 23.710 28.480 1.00 11.76 234 CYS A O 1
ATOM 1935 N N . SER A 1 235 ? 46.321 25.550 29.648 1.00 9.79 235 SER A N 1
ATOM 1936 C CA . SER A 1 235 ? 45.016 25.715 30.287 1.00 9.65 235 SER A CA 1
ATOM 1937 C C . SER A 1 235 ? 44.099 26.706 29.576 1.00 9.45 235 SER A C 1
ATOM 1938 O O . SER A 1 235 ? 43.001 26.996 30.054 1.00 9.50 235 SER A O 1
ATOM 1941 N N . ASN A 1 236 ? 44.557 27.224 28.441 1.00 9.39 236 ASN A N 1
ATOM 1942 C CA . ASN A 1 236 ? 43.790 28.179 27.656 1.00 9.66 236 ASN A CA 1
ATOM 1943 C C . ASN A 1 236 ? 43.384 29.389 28.481 1.00 8.93 236 ASN A C 1
ATOM 1944 O O . ASN A 1 236 ? 42.254 29.871 28.409 1.00 10.30 236 ASN A O 1
ATOM 1949 N N . SER A 1 237 ? 44.344 29.880 29.257 1.00 9.20 237 SER A N 1
ATOM 1950 C CA . SER A 1 237 ? 44.141 31.037 30.113 1.00 8.86 237 SER A CA 1
ATOM 1951 C C . SER A 1 237 ? 44.365 32.346 29.364 1.00 9.20 237 SER A C 1
ATOM 1952 O O . SER A 1 237 ? 45.205 32.438 28.468 1.00 9.89 237 SER A O 1
ATOM 1955 N N . ALA A 1 238 ? 43.593 33.354 29.745 1.00 9.40 238 ALA A N 1
ATOM 1956 C CA . ALA A 1 238 ? 43.684 34.688 29.162 1.00 9.06 238 ALA A CA 1
ATOM 1957 C C . ALA A 1 238 ? 42.779 35.561 30.013 1.00 10.99 238 ALA A C 1
ATOM 1958 O O . ALA A 1 238 ? 41.602 35.251 30.200 1.00 12.60 238 ALA A O 1
ATOM 1960 N N . GLN A 1 239 ? 43.329 36.647 30.540 1.00 8.93 239 GLN A N 1
ATOM 1961 C CA . GLN A 1 239 ? 42.547 37.530 31.388 1.00 8.95 239 GLN A CA 1
ATOM 1962 C C . GLN A 1 239 ? 43.319 38.806 31.641 1.00 9.78 239 GLN A C 1
ATOM 1963 O O . GLN A 1 239 ? 44.465 38.944 31.214 1.00 9.03 239 GLN A O 1
ATOM 1969 N N . THR A 1 240 ? 42.686 39.734 32.345 1.00 8.66 240 THR A N 1
ATOM 1970 C CA . THR A 1 240 ? 43.341 40.980 32.690 1.00 9.39 240 THR A CA 1
ATOM 1971 C C . THR A 1 240 ? 43.956 40.793 34.070 1.00 9.56 240 THR A C 1
ATOM 1972 O O . THR A 1 240 ? 43.447 40.017 34.884 1.00 9.43 240 THR A O 1
ATOM 1976 N N . CYS A 1 241 ? 45.068 41.486 34.301 1.00 8.41 241 CYS A N 1
ATOM 1977 C CA . CYS A 1 241 ? 45.793 41.466 35.568 1.00 7.31 241 CYS A CA 1
ATOM 1978 C C . CYS A 1 241 ? 46.728 40.288 35.803 1.00 8.31 241 CYS A C 1
ATOM 1979 O O . CYS A 1 241 ? 46.624 39.236 35.158 1.00 8.93 241 CYS A O 1
ATOM 1982 N N . TYR A 1 242 ? 47.649 40.506 36.739 1.00 9.28 242 TYR A N 1
ATOM 1983 C CA . TYR A 1 242 ? 48.675 39.552 37.134 1.00 9.30 242 TYR A CA 1
ATOM 1984 C C . TYR A 1 242 ? 49.731 39.408 36.038 1.00 9.86 242 TYR A C 1
ATOM 1985 O O . TYR A 1 242 ? 49.799 40.248 35.144 1.00 12.67 242 TYR A O 1
ATOM 1994 N N . ASN A 1 243 ? 50.568 38.379 36.102 1.00 6.36 243 ASN A N 1
ATOM 1995 C CA . ASN A 1 243 ? 51.630 38.234 35.108 1.00 6.74 243 ASN A CA 1
ATOM 1996 C C . ASN A 1 243 ? 51.244 37.438 33.877 1.00 7.27 243 ASN A C 1
ATOM 1997 O O . ASN A 1 243 ? 50.657 36.360 33.971 1.00 8.19 243 ASN A O 1
ATOM 2002 N N . HIS A 1 244 ? 51.607 37.978 32.718 1.00 6.87 244 HIS A N 1
ATOM 2003 C CA . HIS A 1 244 ? 51.251 37.366 31.449 1.00 6.97 244 HIS A CA 1
ATOM 2004 C C . HIS A 1 244 ? 52.386 36.722 30.673 1.00 7.10 244 HIS A C 1
ATOM 2005 O O . HIS A 1 244 ? 53.552 37.110 30.793 1.00 8.10 244 HIS A O 1
ATOM 2012 N N . CYS A 1 245 ? 52.024 35.737 29.858 1.00 6.79 245 CYS A N 1
ATOM 2013 C CA . CYS A 1 245 ? 52.996 35.020 29.046 1.00 6.48 245 CYS A CA 1
ATOM 2014 C C . CYS A 1 245 ? 52.435 34.742 27.657 1.00 8.32 245 CYS A C 1
ATOM 2015 O O . CYS A 1 245 ? 51.250 34.968 27.393 1.00 8.40 245 CYS A O 1
ATOM 2018 N N . GLY A 1 246 ? 53.303 34.262 26.771 1.00 6.28 246 GLY A N 1
ATOM 2019 C CA . GLY A 1 246 ? 52.897 33.950 25.411 1.00 7.84 246 GLY A CA 1
ATOM 2020 C C . GLY A 1 246 ? 53.219 32.502 25.103 1.00 6.87 246 GLY A C 1
ATOM 2021 O O . GLY A 1 246 ? 54.293 32.193 24.576 1.00 9.03 246 GLY A O 1
ATOM 2022 N N . SER A 1 247 ? 52.295 31.607 25.436 1.00 7.58 247 SER A N 1
ATOM 2023 C CA . SER A 1 247 ? 52.512 30.186 25.201 1.00 6.66 247 SER A CA 1
ATOM 2024 C C . SER A 1 247 ? 51.500 29.587 24.236 1.00 7.79 247 SER A C 1
ATOM 2025 O O . SER A 1 247 ? 50.296 29.596 24.493 1.00 8.49 247 SER A O 1
ATOM 2028 N N . LEU A 1 248 ? 52.005 29.075 23.119 1.00 7.70 248 LEU A N 1
ATOM 2029 C CA . LEU A 1 248 ? 51.164 28.452 22.104 1.00 6.67 248 LEU A CA 1
ATOM 2030 C C . LEU A 1 248 ? 51.678 27.034 21.899 1.00 8.01 248 LEU A C 1
ATOM 2031 O O . LEU A 1 248 ? 52.878 26.814 21.733 1.00 8.20 248 LEU A O 1
ATOM 2036 N N . HIS A 1 249 ? 50.752 26.079 21.911 1.00 6.84 249 HIS A N 1
ATOM 2037 C CA . HIS A 1 249 ? 51.081 24.664 21.804 1.00 8.24 249 HIS A CA 1
ATOM 2038 C C . HIS A 1 249 ? 50.436 23.928 20.635 1.00 7.87 249 HIS A C 1
ATOM 2039 O O . HIS A 1 249 ? 49.300 24.202 20.265 1.00 9.17 249 HIS A O 1
ATOM 2046 N N . LYS A 1 250 ? 51.184 22.989 20.062 1.00 9.68 250 LYS A N 1
ATOM 2047 C CA . LYS A 1 250 ? 50.682 22.167 18.965 1.00 9.33 250 LYS A CA 1
ATOM 2048 C C . LYS A 1 250 ? 51.341 20.798 19.022 1.00 9.55 250 LYS A C 1
ATOM 2049 O O . LYS A 1 250 ? 52.534 20.691 19.296 1.00 9.20 250 LYS A O 1
ATOM 2055 N N . GLN A 1 251 ? 50.553 19.755 18.772 1.00 8.85 251 GLN A N 1
ATOM 2056 C CA . GLN A 1 251 ? 51.067 18.391 18.760 1.00 9.97 251 GLN A CA 1
ATOM 2057 C C . GLN A 1 251 ? 51.284 17.980 17.309 1.00 9.53 251 GLN A C 1
ATOM 2058 O O . GLN A 1 251 ? 50.489 18.322 16.432 1.00 10.85 251 GLN A O 1
ATOM 2064 N N . PHE A 1 252 ? 52.361 17.244 17.063 1.00 10.76 252 PHE A N 1
ATOM 2065 C CA . PHE A 1 252 ? 52.684 16.783 15.718 1.00 11.92 252 PHE A CA 1
ATOM 2066 C C . PHE A 1 252 ? 52.972 15.288 15.728 1.00 12.06 252 PHE A C 1
ATOM 2067 O O . PHE A 1 252 ? 53.533 14.764 16.687 1.00 13.45 252 PHE A O 1
ATOM 2075 N N . THR A 1 253 ? 52.585 14.606 14.655 1.00 12.67 253 THR A N 1
ATOM 2076 C CA . THR A 1 253 ? 52.852 13.180 14.526 1.00 13.32 253 THR A CA 1
ATOM 2077 C C . THR A 1 253 ? 53.878 13.068 13.408 1.00 14.16 253 THR A C 1
ATOM 2078 O O . THR A 1 253 ? 53.634 13.512 12.286 1.00 16.52 253 THR A O 1
ATOM 2082 N N . LEU A 1 254 ? 55.027 12.479 13.715 1.00 12.65 254 LEU A N 1
ATOM 2083 C CA . LEU A 1 254 ? 56.094 12.355 12.735 1.00 13.74 254 LEU A CA 1
ATOM 2084 C C . LEU A 1 254 ? 56.491 10.922 12.418 1.00 13.29 254 LEU A C 1
ATOM 2085 O O . LEU A 1 254 ? 56.811 10.144 13.312 1.00 13.72 254 LEU A O 1
ATOM 2090 N N . GLN A 1 255 ? 56.469 10.583 11.135 1.00 15.74 255 GLN A N 1
ATOM 2091 C CA . GLN A 1 255 ? 56.869 9.257 10.699 1.00 16.65 255 GLN A CA 1
ATOM 2092 C C . GLN A 1 255 ? 58.390 9.233 10.787 1.00 16.02 255 GLN A C 1
ATOM 2093 O O . GLN A 1 255 ? 59.027 10.285 10.871 1.00 15.40 255 GLN A O 1
ATOM 2099 N N . PRO A 1 256 ? 58.996 8.037 10.792 1.00 15.69 256 PRO A N 1
ATOM 2100 C CA . PRO A 1 256 ? 60.457 7.987 10.868 1.00 15.33 256 PRO A CA 1
ATOM 2101 C C . PRO A 1 256 ? 61.084 8.807 9.739 1.00 14.08 256 PRO A C 1
ATOM 2102 O O . PRO A 1 256 ? 60.706 8.667 8.573 1.00 16.16 256 PRO A O 1
ATOM 2106 N N . GLY A 1 257 ? 62.026 9.675 10.095 1.00 14.41 257 GLY A N 1
ATOM 2107 C CA . GLY A 1 257 ? 62.701 10.496 9.105 1.00 13.90 257 GLY A CA 1
ATOM 2108 C C . GLY A 1 257 ? 61.964 11.751 8.670 1.00 13.97 257 GLY A C 1
ATOM 2109 O O . GLY A 1 257 ? 62.533 12.596 7.977 1.00 15.50 257 GLY A O 1
ATOM 2110 N N . GLU A 1 258 ? 60.705 11.882 9.076 1.00 13.91 258 GLU A N 1
ATOM 2111 C CA . GLU A 1 258 ? 59.902 13.043 8.705 1.00 14.08 258 GLU A CA 1
ATOM 2112 C C . GLU A 1 258 ? 60.228 14.288 9.521 1.00 14.57 258 GLU A C 1
ATOM 2113 O O . GLU A 1 258 ? 60.542 14.204 10.706 1.00 14.56 258 GLU A O 1
ATOM 2119 N N . GLU A 1 259 ? 60.150 15.446 8.875 1.00 15.78 259 GLU A N 1
ATOM 2120 C CA . GLU A 1 259 ? 60.418 16.700 9.559 1.00 16.72 259 GLU A CA 1
ATOM 2121 C C . GLU A 1 259 ? 59.348 17.731 9.237 1.00 16.64 259 GLU A C 1
ATOM 2122 O O . GLU A 1 259 ? 58.757 17.725 8.153 1.00 18.66 259 GLU A O 1
ATOM 2128 N N . ILE A 1 260 ? 59.097 18.607 10.200 1.00 15.44 260 ILE A N 1
ATOM 2129 C CA . ILE A 1 260 ? 58.109 19.660 10.050 1.00 14.77 260 ILE A CA 1
ATOM 2130 C C . ILE A 1 260 ? 58.774 20.988 10.371 1.00 15.97 260 ILE A C 1
ATOM 2131 O O . ILE A 1 260 ? 59.783 21.034 11.077 1.00 16.29 260 ILE A O 1
ATOM 2136 N N . ARG A 1 261 ? 58.204 22.064 9.846 1.00 12.69 261 ARG A N 1
ATOM 2137 C CA . ARG A 1 261 ? 58.741 23.393 10.075 1.00 10.97 261 ARG A CA 1
ATOM 2138 C C . ARG A 1 261 ? 57.587 24.343 10.352 1.00 10.02 261 ARG A C 1
ATOM 2139 O O . ARG A 1 261 ? 56.544 24.282 9.696 1.00 11.17 261 ARG A O 1
ATOM 2147 N N . PHE A 1 262 ? 57.769 25.207 11.340 1.00 8.16 262 PHE A N 1
ATOM 2148 C CA . PHE A 1 262 ? 56.752 26.185 11.695 1.00 8.33 262 PHE A CA 1
ATOM 2149 C C . PHE A 1 262 ? 57.462 27.313 12.417 1.00 8.81 262 PHE A C 1
ATOM 2150 O O . PHE A 1 262 ? 58.662 27.231 12.667 1.00 10.12 262 PHE A O 1
ATOM 2158 N N . ALA A 1 263 ? 56.736 28.371 12.743 1.00 7.79 263 ALA A N 1
ATOM 2159 C CA . ALA A 1 263 ? 57.371 29.482 13.422 1.00 8.70 263 ALA A CA 1
ATOM 2160 C C . ALA A 1 263 ? 56.496 30.160 14.449 1.00 9.33 263 ALA A C 1
ATOM 2161 O O . ALA A 1 263 ? 55.266 30.119 14.381 1.00 9.56 263 ALA A O 1
ATOM 2163 N N . TYR A 1 264 ? 57.164 30.758 15.426 1.00 9.65 264 TYR A N 1
ATOM 2164 C CA . TYR A 1 264 ? 56.506 31.544 16.452 1.00 8.98 264 TYR A CA 1
ATOM 2165 C C . TYR A 1 264 ? 56.982 32.944 16.108 1.00 9.28 264 TYR A C 1
ATOM 2166 O O . TYR A 1 264 ? 58.057 33.110 15.525 1.00 7.83 264 TYR A O 1
ATOM 2175 N N . ILE A 1 265 ? 56.182 33.947 16.440 1.00 7.65 265 ILE A N 1
ATOM 2176 C CA . ILE A 1 265 ? 56.571 35.323 16.182 1.00 7.62 265 ILE A CA 1
ATOM 2177 C C . ILE A 1 265 ? 56.249 36.156 17.412 1.00 7.68 265 ILE A C 1
ATOM 2178 O O . ILE A 1 265 ? 55.108 36.174 17.872 1.00 6.71 265 ILE A O 1
ATOM 2183 N N . LEU A 1 266 ? 57.265 36.823 17.953 1.00 6.44 266 LEU A N 1
ATOM 2184 C CA . LEU A 1 266 ? 57.092 37.706 19.105 1.00 6.47 266 LEU A CA 1
ATOM 2185 C C . LEU A 1 266 ? 57.158 39.113 18.525 1.00 7.70 266 LEU A C 1
ATOM 2186 O O . LEU A 1 266 ? 58.127 39.456 17.857 1.00 7.84 266 LEU A O 1
ATOM 2191 N N . GLY A 1 267 ? 56.147 39.938 18.772 1.00 8.04 267 GLY A N 1
ATOM 2192 C CA . GLY A 1 267 ? 56.196 41.266 18.191 1.00 8.64 267 GLY A CA 1
ATOM 2193 C C . GLY A 1 267 ? 55.387 42.353 18.857 1.00 8.41 267 GLY A C 1
ATOM 2194 O O . GLY A 1 267 ? 54.776 42.157 19.909 1.00 8.99 267 GLY A O 1
ATOM 2195 N N . ILE A 1 268 ? 55.377 43.513 18.214 1.00 9.95 268 ILE A N 1
ATOM 2196 C CA . ILE A 1 268 ? 54.669 44.668 18.737 1.00 10.40 268 ILE A CA 1
ATOM 2197 C C . ILE A 1 268 ? 53.646 45.236 17.760 1.00 11.70 268 ILE A C 1
ATOM 2198 O O . ILE A 1 268 ? 53.825 45.172 16.540 1.00 11.84 268 ILE A O 1
ATOM 2203 N N . GLY A 1 269 ? 52.566 45.781 18.313 1.00 11.56 269 GLY A N 1
ATOM 2204 C CA . GLY A 1 269 ? 51.542 46.413 17.498 1.00 12.05 269 GLY A CA 1
ATOM 2205 C C . GLY A 1 269 ? 50.342 45.594 17.076 1.00 12.81 269 GLY A C 1
ATOM 2206 O O . GLY A 1 269 ? 50.471 44.449 16.637 1.00 14.68 269 GLY A O 1
ATOM 2207 N N . LYS A 1 270 ? 49.159 46.190 17.204 1.00 12.07 270 LYS A N 1
ATOM 2208 C CA . LYS A 1 270 ? 47.934 45.513 16.807 1.00 15.35 270 LYS A CA 1
ATOM 2209 C C . LYS A 1 270 ? 47.980 45.288 15.301 1.00 14.65 270 LYS A C 1
ATOM 2210 O O . LYS A 1 270 ? 48.582 46.076 14.568 1.00 14.92 270 LYS A O 1
ATOM 2216 N N . GLY A 1 271 ? 47.359 44.203 14.852 1.00 13.93 271 GLY A N 1
ATOM 2217 C CA . GLY A 1 271 ? 47.320 43.894 13.434 1.00 14.37 271 GLY A CA 1
ATOM 2218 C C . GLY A 1 271 ? 48.525 43.168 12.862 1.00 14.07 271 GLY A C 1
ATOM 2219 O O . GLY A 1 271 ? 48.385 42.402 11.909 1.00 16.74 271 GLY A O 1
ATOM 2220 N N . ASN A 1 272 ? 49.705 43.389 13.431 1.00 12.96 272 ASN A N 1
ATOM 2221 C CA . ASN A 1 272 ? 50.908 42.745 12.911 1.00 10.68 272 ASN A CA 1
ATOM 2222 C C . ASN A 1 272 ? 50.989 41.240 13.147 1.00 10.54 272 ASN A C 1
ATOM 2223 O O . ASN A 1 272 ? 51.440 40.497 12.275 1.00 11.27 272 ASN A O 1
ATOM 2228 N N . GLY A 1 273 ? 50.549 40.792 14.318 1.00 9.65 273 GLY A N 1
ATOM 2229 C CA . GLY A 1 273 ? 50.599 39.375 14.626 1.00 9.26 273 GLY A CA 1
ATOM 2230 C C . GLY A 1 273 ? 49.783 38.526 13.671 1.00 9.47 273 GLY A C 1
ATOM 2231 O O . GLY A 1 273 ? 50.269 37.516 13.159 1.00 9.76 273 GLY A O 1
ATOM 2232 N N . GLU A 1 274 ? 48.538 38.931 13.432 1.00 9.71 274 GLU A N 1
ATOM 2233 C CA . GLU A 1 274 ? 47.661 38.191 12.531 1.00 13.15 274 GLU A CA 1
ATOM 2234 C C . GLU A 1 274 ? 48.239 38.179 11.125 1.00 12.32 274 GLU A C 1
ATOM 2235 O O . GLU A 1 274 ? 48.112 37.192 10.400 1.00 13.35 274 GLU A O 1
ATOM 2241 N N . ARG A 1 275 ? 48.866 39.285 10.740 1.00 10.44 275 ARG A N 1
ATOM 2242 C CA . ARG A 1 275 ? 49.461 39.396 9.416 1.00 10.51 275 ARG A CA 1
ATOM 2243 C C . ARG A 1 275 ? 50.698 38.522 9.258 1.00 9.57 275 ARG A C 1
ATOM 2244 O O . ARG A 1 275 ? 50.809 37.760 8.298 1.00 11.93 275 ARG A O 1
ATOM 2252 N N . LEU A 1 276 ? 51.626 38.620 10.204 1.00 9.56 276 LEU A N 1
ATOM 2253 C CA . LEU A 1 276 ? 52.856 37.846 10.113 1.00 9.58 276 LEU A CA 1
ATOM 2254 C C . LEU A 1 276 ? 52.693 36.339 10.307 1.00 8.98 276 LEU A C 1
ATOM 2255 O O . LEU A 1 276 ? 53.423 35.562 9.697 1.00 9.92 276 LEU A O 1
ATOM 2260 N N . ARG A 1 277 ? 51.744 35.907 11.136 1.00 9.86 277 ARG A N 1
ATOM 2261 C CA . ARG A 1 277 ? 51.572 34.468 11.318 1.00 9.01 277 ARG A CA 1
ATOM 2262 C C . ARG A 1 277 ? 51.105 33.855 10.005 1.00 11.60 277 ARG A C 1
ATOM 2263 O O . ARG A 1 277 ? 51.420 32.710 9.698 1.00 13.17 277 ARG A O 1
ATOM 2271 N N . GLU A 1 278 ? 50.361 34.630 9.226 1.00 9.56 278 GLU A N 1
ATOM 2272 C CA . GLU A 1 278 ? 49.874 34.159 7.937 1.00 14.06 278 GLU A CA 1
ATOM 2273 C C . GLU A 1 278 ? 50.996 34.241 6.903 1.00 12.90 278 GLU A C 1
ATOM 2274 O O . GLU A 1 278 ? 51.201 33.318 6.115 1.00 13.12 278 GLU A O 1
ATOM 2280 N N . HIS A 1 279 ? 51.726 35.353 6.920 1.00 11.78 279 HIS A N 1
ATOM 2281 C CA . HIS A 1 279 ? 52.823 35.568 5.988 1.00 11.80 279 HIS A CA 1
ATOM 2282 C C . HIS A 1 279 ? 53.882 34.472 6.087 1.00 12.30 279 HIS A C 1
ATOM 2283 O O . HIS A 1 279 ? 54.331 33.937 5.072 1.00 12.34 279 HIS A O 1
ATOM 2290 N N . TYR A 1 280 ? 54.266 34.122 7.310 1.00 11.52 280 TYR A N 1
ATOM 2291 C CA . TYR A 1 280 ? 55.291 33.107 7.503 1.00 10.94 280 TYR A CA 1
ATOM 2292 C C . TYR A 1 280 ? 54.817 31.655 7.415 1.00 12.28 280 TYR A C 1
ATOM 2293 O O . TYR A 1 280 ? 55.611 30.735 7.612 1.00 11.54 280 TYR A O 1
ATOM 2302 N N . GLN A 1 281 ? 53.535 31.440 7.119 1.00 14.14 281 GLN A N 1
ATOM 2303 C CA . GLN A 1 281 ? 53.032 30.074 6.969 1.00 15.07 281 GLN A CA 1
ATOM 2304 C C . GLN A 1 281 ? 53.691 29.527 5.709 1.00 15.87 281 GLN A C 1
ATOM 2305 O O . GLN A 1 281 ? 53.817 28.316 5.528 1.00 16.61 281 GLN A O 1
ATOM 2311 N N . ASP A 1 282 ? 54.099 30.444 4.836 1.00 15.94 282 ASP A N 1
ATOM 2312 C CA . ASP A 1 282 ? 54.818 30.091 3.621 1.00 14.95 282 ASP A CA 1
ATOM 2313 C C . ASP A 1 282 ? 56.259 30.246 4.082 1.00 14.70 282 ASP A C 1
ATOM 2314 O O . ASP A 1 282 ? 56.758 31.369 4.203 1.00 12.82 282 ASP A O 1
ATOM 2319 N N . VAL A 1 283 ? 56.920 29.128 4.356 1.00 13.43 283 VAL A N 1
ATOM 2320 C CA . VAL A 1 283 ? 58.291 29.171 4.848 1.00 12.30 283 VAL A CA 1
ATOM 2321 C C . VAL A 1 283 ? 59.253 29.907 3.927 1.00 12.68 283 VAL A C 1
ATOM 2322 O O . VAL A 1 283 ? 60.311 30.349 4.365 1.00 11.84 283 VAL A O 1
ATOM 2326 N N . ALA A 1 284 ? 58.891 30.044 2.655 1.00 11.20 284 ALA A N 1
ATOM 2327 C CA . ALA A 1 284 ? 59.748 30.757 1.718 1.00 12.45 284 ALA A CA 1
ATOM 2328 C C . ALA A 1 284 ? 59.904 32.206 2.173 1.00 10.78 284 ALA A C 1
ATOM 2329 O O . ALA A 1 284 ? 60.926 32.838 1.907 1.00 11.89 284 ALA A O 1
ATOM 2331 N N . ASN A 1 285 ? 58.890 32.735 2.854 1.00 9.83 285 ASN A N 1
ATOM 2332 C CA . ASN A 1 285 ? 58.961 34.108 3.342 1.00 9.73 285 ASN A CA 1
ATOM 2333 C C . ASN A 1 285 ? 59.908 34.218 4.534 1.00 10.64 285 ASN A C 1
ATOM 2334 O O . ASN A 1 285 ? 60.484 35.280 4.778 1.00 11.74 285 ASN A O 1
ATOM 2339 N N . ILE A 1 286 ? 60.075 33.124 5.273 1.00 10.71 286 ILE A N 1
ATOM 2340 C CA . ILE A 1 286 ? 60.994 33.122 6.407 1.00 10.64 286 ILE A CA 1
ATOM 2341 C C . ILE A 1 286 ? 62.409 33.082 5.830 1.00 11.93 286 ILE A C 1
ATOM 2342 O O . ILE A 1 286 ? 63.295 33.823 6.261 1.00 10.15 286 ILE A O 1
ATOM 2347 N N . ASP A 1 287 ? 62.617 32.215 4.843 1.00 10.43 287 ASP A N 1
ATOM 2348 C CA . ASP A 1 287 ? 63.926 32.104 4.215 1.00 11.50 287 ASP A CA 1
ATOM 2349 C C . ASP A 1 287 ? 64.325 33.414 3.542 1.00 11.03 287 ASP A C 1
ATOM 2350 O O . ASP A 1 287 ? 65.498 33.788 3.545 1.00 11.30 287 ASP A O 1
ATOM 2355 N N . ALA A 1 288 ? 63.352 34.113 2.964 1.00 10.46 288 ALA A N 1
ATOM 2356 C CA . ALA A 1 288 ? 63.638 35.379 2.299 1.00 11.40 288 ALA A CA 1
ATOM 2357 C C . ALA A 1 288 ? 64.068 36.414 3.331 1.00 10.66 288 ALA A C 1
ATOM 2358 O O . ALA A 1 288 ? 65.002 37.184 3.101 1.00 11.15 288 ALA A O 1
ATOM 2360 N N . ALA A 1 289 ? 63.386 36.422 4.473 1.00 10.85 289 ALA A N 1
ATOM 2361 C CA . ALA A 1 289 ? 63.708 37.356 5.545 1.00 10.87 289 ALA A CA 1
ATOM 2362 C C . ALA A 1 289 ? 65.106 37.073 6.079 1.00 9.54 289 ALA A C 1
ATOM 2363 O O . ALA A 1 289 ? 65.877 37.995 6.343 1.00 9.40 289 ALA A O 1
ATOM 2365 N N . PHE A 1 290 ? 65.434 35.794 6.233 1.00 8.14 290 PHE A N 1
ATOM 2366 C CA . PHE A 1 290 ? 66.748 35.417 6.731 1.00 8.14 290 PHE A CA 1
ATOM 2367 C C . PHE A 1 290 ? 67.810 35.837 5.717 1.00 9.08 290 PHE A C 1
ATOM 2368 O O . PHE A 1 290 ? 68.871 36.334 6.086 1.00 8.18 290 PHE A O 1
ATOM 2376 N N . ALA A 1 291 ? 67.516 35.642 4.434 1.00 9.50 291 ALA A N 1
ATOM 2377 C CA . ALA A 1 291 ? 68.460 36.012 3.387 1.00 10.05 291 ALA A CA 1
ATOM 2378 C C . ALA A 1 291 ? 68.742 37.510 3.424 1.00 10.98 291 ALA A C 1
ATOM 2379 O O . ALA A 1 291 ? 69.853 37.940 3.117 1.00 10.72 291 ALA A O 1
ATOM 2381 N N . ALA A 1 292 ? 67.737 38.301 3.797 1.00 9.84 292 ALA A N 1
ATOM 2382 C CA . ALA A 1 292 ? 67.901 39.752 3.880 1.00 9.67 292 ALA A CA 1
ATOM 2383 C C . ALA A 1 292 ? 68.841 40.110 5.030 1.00 9.78 292 ALA A C 1
ATOM 2384 O O . ALA A 1 292 ? 69.592 41.084 4.949 1.00 11.31 292 ALA A O 1
ATOM 2386 N N . ILE A 1 293 ? 68.795 39.326 6.105 1.00 8.47 293 ILE A N 1
ATOM 2387 C CA . ILE A 1 293 ? 69.672 39.568 7.245 1.00 10.83 293 ILE A CA 1
ATOM 2388 C C . ILE A 1 293 ? 71.106 39.199 6.870 1.00 10.31 293 ILE A C 1
ATOM 2389 O O . ILE A 1 293 ? 72.055 39.848 7.307 1.00 10.22 293 ILE A O 1
ATOM 2394 N N . LYS A 1 294 ? 71.264 38.160 6.053 1.00 9.71 294 LYS A N 1
ATOM 2395 C CA . LYS A 1 294 ? 72.596 37.759 5.611 1.00 10.69 294 LYS A CA 1
ATOM 2396 C C . LYS A 1 294 ? 73.150 38.840 4.682 1.00 10.43 294 LYS A C 1
ATOM 2397 O O . LYS A 1 294 ? 74.320 39.213 4.777 1.00 11.25 294 LYS A O 1
ATOM 2403 N N . ALA A 1 295 ? 72.301 39.348 3.793 1.00 10.83 295 ALA A N 1
ATOM 2404 C CA . ALA A 1 295 ? 72.710 40.384 2.850 1.00 11.16 295 ALA A CA 1
ATOM 2405 C C . ALA A 1 295 ? 73.147 41.651 3.581 1.00 10.83 295 ALA A C 1
ATOM 2406 O O . ALA A 1 295 ? 74.136 42.280 3.210 1.00 11.10 295 ALA A O 1
ATOM 2408 N N . HIS A 1 296 ? 72.400 42.010 4.622 1.00 9.79 296 HIS A N 1
ATOM 2409 C CA . HIS A 1 296 ? 72.681 43.193 5.431 1.00 9.14 296 HIS A CA 1
ATOM 2410 C C . HIS A 1 296 ? 74.144 43.234 5.867 1.00 9.87 296 HIS A C 1
ATOM 2411 O O . HIS A 1 296 ? 74.828 44.250 5.702 1.00 9.99 296 HIS A O 1
ATOM 2418 N N . TRP A 1 297 ? 74.631 42.127 6.415 1.00 9.35 297 TRP A N 1
ATOM 2419 C CA . TRP A 1 297 ? 76.009 42.074 6.874 1.00 9.46 297 TRP A CA 1
ATOM 2420 C C . TRP A 1 297 ? 77.023 41.725 5.790 1.00 10.48 297 TRP A C 1
ATOM 2421 O O . TRP A 1 297 ? 78.187 42.105 5.890 1.00 9.96 297 TRP A O 1
ATOM 2432 N N . ASP A 1 298 ? 76.597 41.011 4.752 1.00 8.73 298 ASP A N 1
ATOM 2433 C CA . ASP A 1 298 ? 77.523 40.698 3.674 1.00 9.71 298 ASP A CA 1
ATOM 2434 C C . ASP A 1 298 ? 77.948 42.021 3.041 1.00 9.45 298 ASP A C 1
ATOM 2435 O O . ASP A 1 298 ? 79.123 42.231 2.739 1.00 9.71 298 ASP A O 1
ATOM 2440 N N . GLU A 1 299 ? 76.979 42.912 2.845 1.00 10.14 299 GLU A N 1
ATOM 2441 C CA . GLU A 1 299 ? 77.244 44.213 2.235 1.00 10.05 299 GLU A CA 1
ATOM 2442 C C . GLU A 1 299 ? 78.199 45.044 3.080 1.00 10.73 299 GLU A C 1
ATOM 2443 O O . GLU A 1 299 ? 79.092 45.707 2.553 1.00 11.51 299 GLU A O 1
ATOM 2449 N N . ARG A 1 300 ? 78.010 45.003 4.394 1.00 9.84 300 ARG A N 1
ATOM 2450 C CA . ARG A 1 300 ? 78.853 45.759 5.311 1.00 8.00 300 ARG A CA 1
ATOM 2451 C C . ARG A 1 300 ? 80.263 45.182 5.413 1.00 9.37 300 ARG A C 1
ATOM 2452 O O . ARG A 1 300 ? 81.250 45.916 5.332 1.00 10.40 300 ARG A O 1
ATOM 2460 N N . CYS A 1 301 ? 80.359 43.867 5.585 1.00 10.05 301 CYS A N 1
ATOM 2461 C CA . CYS A 1 301 ? 81.659 43.212 5.694 1.00 9.37 301 CYS A CA 1
ATOM 2462 C C . CYS A 1 301 ? 82.518 43.410 4.449 1.00 9.67 301 CYS A C 1
ATOM 2463 O O . CYS A 1 301 ? 83.729 43.607 4.545 1.00 8.81 301 CYS A O 1
ATOM 2466 N N . ALA A 1 302 ? 81.885 43.364 3.281 1.00 10.46 302 ALA A N 1
ATOM 2467 C CA . ALA A 1 302 ? 82.597 43.508 2.013 1.00 10.71 302 ALA A CA 1
ATOM 2468 C C . ALA A 1 302 ? 83.303 44.846 1.810 1.00 10.57 302 ALA A C 1
ATOM 2469 O O . ALA A 1 302 ? 84.200 44.955 0.969 1.00 12.45 302 ALA A O 1
ATOM 2471 N N . LYS A 1 303 ? 82.918 45.862 2.574 1.00 10.22 303 LYS A N 1
ATOM 2472 C CA . LYS A 1 303 ? 83.522 47.178 2.408 1.00 9.76 303 LYS A CA 1
ATO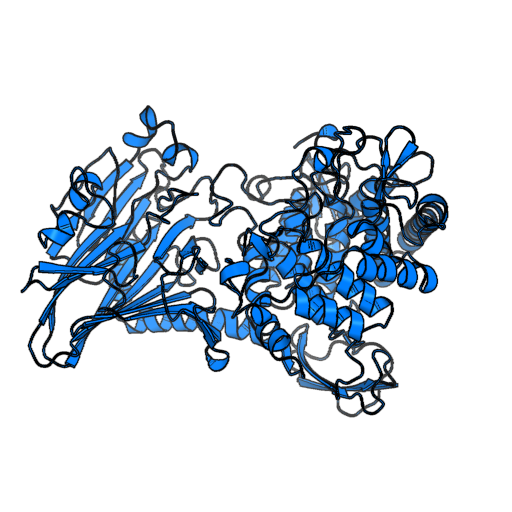M 2473 C C . LYS A 1 303 ? 84.915 47.328 3.006 1.00 11.05 303 LYS A C 1
ATOM 2474 O O . LYS A 1 303 ? 85.613 48.310 2.741 1.00 11.00 303 LYS A O 1
ATOM 2480 N N . PHE A 1 304 ? 85.315 46.352 3.815 1.00 9.69 304 PHE A N 1
ATOM 2481 C CA . PHE A 1 304 ? 86.659 46.318 4.380 1.00 10.58 304 PHE A CA 1
ATOM 2482 C C . PHE A 1 304 ? 86.987 44.887 4.764 1.00 8.50 304 PHE A C 1
ATOM 2483 O O . PHE A 1 304 ? 86.484 44.362 5.755 1.00 9.58 304 PHE A O 1
ATOM 2491 N N . GLN A 1 305 ? 87.825 44.249 3.957 1.00 10.06 305 GLN A N 1
ATOM 2492 C CA . GLN A 1 305 ? 88.235 42.880 4.222 1.00 10.59 305 GLN A CA 1
ATOM 2493 C C . GLN A 1 305 ? 89.749 42.821 4.177 1.00 10.12 305 GLN A C 1
ATOM 2494 O O . GLN A 1 305 ? 90.381 43.441 3.319 1.00 13.44 305 GLN A O 1
ATOM 2500 N N . VAL A 1 306 ? 90.331 42.085 5.113 1.00 9.80 306 VAL A N 1
ATOM 2501 C CA . VAL A 1 306 ? 91.776 41.965 5.175 1.00 11.44 306 VAL A CA 1
ATOM 2502 C C . VAL A 1 306 ? 92.235 40.519 5.157 1.00 11.51 306 VAL A C 1
ATOM 2503 O O . VAL A 1 306 ? 91.561 39.629 5.676 1.00 12.33 306 VAL A O 1
ATOM 2507 N N . LYS A 1 307 ? 93.382 40.298 4.527 1.00 11.36 307 LYS A N 1
ATOM 2508 C CA . LYS A 1 307 ? 93.999 38.985 4.461 1.00 12.29 307 LYS A CA 1
ATOM 2509 C C . LYS A 1 307 ? 95.427 39.249 4.911 1.00 12.07 307 LYS A C 1
ATOM 2510 O O . LYS A 1 307 ? 96.194 39.905 4.20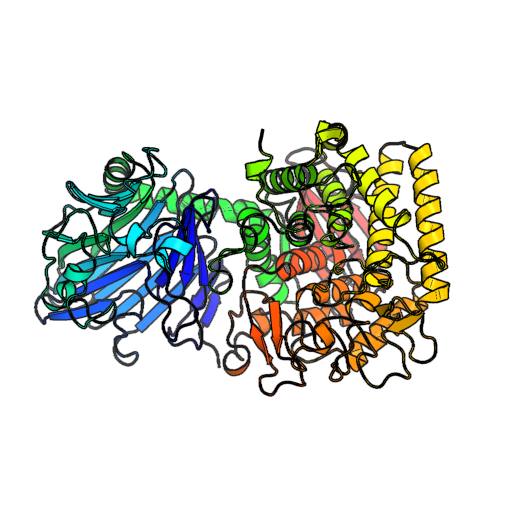3 1.00 11.93 307 LYS A O 1
ATOM 2516 N N . SER A 1 308 ? 95.770 38.758 6.098 1.00 11.83 308 SER A N 1
ATOM 2517 C CA . SER A 1 308 ? 97.098 38.970 6.658 1.00 12.02 308 SER A CA 1
ATOM 2518 C C . SER A 1 308 ? 97.644 37.684 7.270 1.00 12.03 308 SER A C 1
ATOM 2519 O O . SER A 1 308 ? 96.985 36.646 7.246 1.00 13.90 308 SER A O 1
ATOM 2522 N N . PRO A 1 309 ? 98.868 37.741 7.821 1.00 12.77 309 PRO A N 1
ATOM 2523 C CA . PRO A 1 309 ? 99.500 36.577 8.448 1.00 13.24 309 PRO A CA 1
ATOM 2524 C C . PRO A 1 309 ? 98.867 36.239 9.799 1.00 13.99 309 PRO A C 1
ATOM 2525 O O . PRO A 1 309 ? 99.070 35.148 10.330 1.00 14.72 309 PRO A O 1
ATOM 2529 N N . ASN A 1 310 ? 98.098 37.179 10.344 1.00 13.31 310 ASN A N 1
ATOM 2530 C CA . ASN A 1 310 ? 97.462 37.005 11.652 1.00 11.76 310 ASN A CA 1
ATOM 2531 C C . ASN A 1 310 ? 95.997 36.579 11.527 1.00 10.61 310 ASN A C 1
ATOM 2532 O O . ASN A 1 310 ? 95.127 37.404 11.243 1.00 9.92 310 ASN A O 1
ATOM 2537 N N . GLN A 1 311 ? 95.727 35.295 11.754 1.00 10.48 311 GLN A N 1
ATOM 2538 C CA . GLN A 1 311 ? 94.368 34.771 11.640 1.00 13.32 311 GLN A CA 1
ATOM 2539 C C . GLN A 1 311 ? 93.390 35.399 12.627 1.00 11.75 311 GLN A C 1
ATOM 2540 O O . GLN A 1 311 ? 92.243 35.665 12.279 1.00 11.53 311 GLN A O 1
ATOM 2546 N N . GLY A 1 312 ? 93.840 35.622 13.857 1.00 11.14 312 GLY A N 1
ATOM 2547 C CA . GLY A 1 312 ? 92.968 36.229 14.849 1.00 11.94 312 GLY A CA 1
ATOM 2548 C C . GLY A 1 312 ? 92.515 37.612 14.421 1.00 11.85 312 GLY A C 1
ATOM 2549 O O . GLY A 1 312 ? 91.345 37.973 14.577 1.00 11.50 312 GLY A O 1
ATOM 2550 N N . LEU A 1 313 ? 93.446 38.392 13.882 1.00 10.11 313 LEU A N 1
ATOM 2551 C CA . LEU A 1 313 ? 93.145 39.741 13.421 1.00 9.51 313 LEU A CA 1
ATOM 2552 C C . LEU A 1 313 ? 92.148 39.685 12.264 1.00 7.97 313 LEU A C 1
ATOM 2553 O O . LEU A 1 313 ? 91.138 40.386 12.273 1.00 9.57 313 LEU A O 1
ATOM 2558 N N . ASP A 1 314 ? 92.432 38.846 11.274 1.00 8.47 314 ASP A N 1
ATOM 2559 C CA . ASP A 1 314 ? 91.548 38.707 10.121 1.00 9.43 314 ASP A CA 1
ATOM 2560 C C . ASP A 1 314 ? 90.132 38.309 10.532 1.00 9.34 314 ASP A C 1
ATOM 2561 O O . ASP A 1 314 ? 89.154 38.927 10.113 1.00 9.70 314 ASP A O 1
ATOM 2566 N N . THR A 1 315 ? 90.030 37.267 11.351 1.00 9.48 315 THR A N 1
ATOM 2567 C CA . THR A 1 315 ? 88.733 36.775 11.801 1.00 9.45 315 THR A CA 1
ATOM 2568 C C . THR A 1 315 ? 87.900 37.852 12.480 1.00 8.29 315 THR A C 1
ATOM 2569 O O . THR A 1 315 ? 86.705 37.989 12.209 1.00 9.49 315 THR A O 1
ATOM 2573 N N . MET A 1 316 ? 88.532 38.623 13.356 1.00 7.42 316 MET A N 1
ATOM 2574 C CA . MET A 1 316 ? 87.823 39.669 14.081 1.00 8.25 316 MET A CA 1
ATOM 2575 C C . MET A 1 316 ? 87.506 40.904 13.243 1.00 8.69 316 MET A C 1
ATOM 2576 O O . MET A 1 316 ? 86.383 41.407 13.276 1.00 9.86 316 MET A O 1
ATOM 2581 N N . ILE A 1 317 ? 88.482 41.398 12.488 1.00 8.92 317 ILE A N 1
ATOM 2582 C CA . ILE A 1 317 ? 88.247 42.580 11.671 1.00 8.22 317 ILE A CA 1
ATOM 2583 C C . ILE A 1 317 ? 87.259 42.330 10.538 1.00 8.75 317 ILE A C 1
ATOM 2584 O O . ILE A 1 317 ? 86.440 43.193 10.220 1.00 10.18 317 ILE A O 1
ATOM 2589 N N . ASN A 1 318 ? 87.319 41.146 9.940 1.00 9.39 318 ASN A N 1
ATOM 2590 C CA . ASN A 1 318 ? 86.428 40.832 8.833 1.00 9.97 318 ASN A CA 1
ATOM 2591 C C . ASN A 1 318 ? 84.993 40.552 9.247 1.00 10.45 318 ASN A C 1
ATOM 2592 O O . ASN A 1 318 ? 84.114 40.442 8.389 1.00 11.97 318 ASN A O 1
ATOM 2597 N N . ALA A 1 319 ? 84.743 40.445 10.550 1.00 8.16 319 ALA A N 1
ATOM 2598 C CA . ALA A 1 319 ? 83.389 40.176 11.008 1.00 8.87 319 ALA A CA 1
ATOM 2599 C C . ALA A 1 319 ? 83.038 40.609 12.429 1.00 7.95 319 ALA A C 1
ATOM 2600 O O . ALA A 1 319 ? 82.339 41.601 12.630 1.00 8.64 319 ALA A O 1
ATOM 2602 N N . TRP A 1 320 ? 83.532 39.869 13.413 1.00 7.84 320 TRP A N 1
ATOM 2603 C CA . TRP A 1 320 ? 83.192 40.124 14.807 1.00 8.81 320 TRP A CA 1
ATOM 2604 C C . TRP A 1 320 ? 83.390 41.505 15.403 1.00 8.81 320 TRP A C 1
ATOM 2605 O O . TRP A 1 320 ? 82.508 41.996 16.109 1.00 8.66 320 TRP A O 1
ATOM 2616 N N . THR A 1 321 ? 84.518 42.146 15.128 1.00 7.35 321 THR A N 1
ATOM 2617 C CA . THR A 1 321 ? 84.743 43.466 15.699 1.00 7.53 321 THR A CA 1
ATOM 2618 C C . THR A 1 321 ? 83.955 44.542 14.958 1.00 7.48 321 THR A C 1
ATOM 2619 O O . THR A 1 321 ? 83.525 45.526 15.557 1.00 8.51 321 THR A O 1
ATOM 2623 N N . LEU A 1 322 ? 83.756 44.347 13.657 1.00 7.48 322 LEU A N 1
ATOM 2624 C CA . LEU A 1 322 ? 82.956 45.277 12.864 1.00 7.71 322 LEU A CA 1
ATOM 2625 C C . LEU A 1 322 ? 81.540 45.204 13.438 1.00 7.15 322 LEU A C 1
ATOM 2626 O O . LEU A 1 322 ? 80.884 46.221 13.682 1.00 8.62 322 LEU A O 1
ATOM 2631 N N . TYR A 1 323 ? 81.091 43.971 13.645 1.00 7.12 323 TYR A N 1
ATOM 2632 C CA . TYR A 1 323 ? 79.769 43.661 14.185 1.00 7.74 323 TYR A CA 1
ATOM 2633 C C . TYR A 1 323 ? 79.561 44.298 15.563 1.00 7.16 323 TYR A C 1
ATOM 2634 O O . TYR A 1 323 ? 78.543 44.949 15.813 1.00 6.68 323 TYR A O 1
ATOM 2643 N N . GLN A 1 324 ? 80.527 44.112 16.456 1.00 7.24 324 GLN A N 1
ATOM 2644 C CA . GLN A 1 324 ? 80.419 44.668 17.799 1.00 7.92 324 GLN A CA 1
ATOM 2645 C C . GLN A 1 324 ? 80.384 46.195 17.771 1.00 8.16 324 GLN A C 1
ATOM 2646 O O . GLN A 1 324 ? 79.586 46.819 18.475 1.00 7.58 324 GLN A O 1
ATOM 2652 N N . ALA A 1 325 ? 81.254 46.789 16.960 1.00 7.39 325 ALA A N 1
ATOM 2653 C CA . ALA A 1 325 ? 81.320 48.240 16.835 1.00 8.06 325 ALA A CA 1
ATOM 2654 C C . ALA A 1 325 ? 80.008 48.817 16.306 1.00 8.36 325 ALA A C 1
ATOM 2655 O O . ALA A 1 325 ? 79.471 49.772 16.869 1.00 8.20 325 ALA A O 1
ATOM 2657 N N . GLU A 1 326 ? 79.479 48.241 15.229 1.00 8.37 326 GLU A N 1
ATOM 2658 C CA . GLU A 1 326 ? 78.231 48.757 14.684 1.00 8.09 326 GLU A CA 1
ATOM 2659 C C . GLU A 1 326 ? 77.067 48.528 15.640 1.00 7.00 326 GLU A C 1
ATOM 2660 O O . GLU A 1 326 ? 76.122 49.311 15.667 1.00 8.23 326 GLU A O 1
ATOM 2666 N N . THR A 1 327 ? 77.129 47.454 16.423 1.00 6.44 327 THR A N 1
ATOM 2667 C CA . THR A 1 327 ? 76.068 47.185 17.385 1.00 6.12 327 THR A CA 1
ATOM 2668 C C . THR A 1 327 ? 76.037 48.334 18.397 1.00 7.75 327 THR A C 1
ATOM 2669 O O . THR A 1 327 ? 74.965 48.767 18.825 1.00 7.40 327 THR A O 1
ATOM 2673 N N . CYS A 1 328 ? 77.213 48.839 18.761 1.00 7.69 328 CYS A N 1
ATOM 2674 C CA . CYS A 1 328 ? 77.293 49.954 19.704 1.00 6.56 328 CYS A CA 1
ATOM 2675 C C . CYS A 1 328 ? 76.714 51.223 19.090 1.00 7.24 328 CYS A C 1
ATOM 2676 O O . CYS A 1 328 ? 75.992 51.968 19.747 1.00 7.76 328 CYS A O 1
ATOM 2679 N N . VAL A 1 329 ? 77.040 51.474 17.826 1.00 7.70 329 VAL A N 1
ATOM 2680 C CA . VAL A 1 329 ? 76.550 52.668 17.150 1.00 7.95 329 VAL A CA 1
ATOM 2681 C C . VAL A 1 329 ? 75.032 52.660 17.024 1.00 8.27 329 VAL A C 1
ATOM 2682 O O . VAL A 1 329 ? 74.374 53.677 17.247 1.00 8.48 329 VAL A O 1
ATOM 2686 N N . VAL A 1 330 ? 74.478 51.504 16.685 1.00 7.51 330 VAL A N 1
ATOM 2687 C CA . VAL A 1 330 ? 73.040 51.372 16.509 1.00 8.65 330 VAL A CA 1
ATOM 2688 C C . VAL A 1 330 ? 72.237 51.278 17.800 1.00 9.23 330 VAL A C 1
ATOM 2689 O O . VAL A 1 330 ? 71.259 52.007 17.981 1.00 9.93 330 VAL A O 1
ATOM 2693 N N . TRP A 1 331 ? 72.658 50.400 18.705 1.00 8.86 331 TRP A N 1
ATOM 2694 C CA . TRP A 1 331 ? 71.920 50.175 19.944 1.00 7.76 331 TRP A CA 1
ATOM 2695 C C . TRP A 1 331 ? 72.393 50.885 21.204 1.00 9.01 331 TRP A C 1
ATOM 2696 O O . TRP A 1 331 ? 71.803 50.713 22.269 1.00 9.94 331 TRP A O 1
ATOM 2707 N N . SER A 1 332 ? 73.449 51.678 21.084 1.00 7.20 332 SER A N 1
ATOM 2708 C CA . SER A 1 332 ? 73.998 52.409 22.218 1.00 8.82 332 SER A CA 1
ATOM 2709 C C . SER A 1 332 ? 74.635 51.482 23.258 1.00 10.83 332 SER A C 1
ATOM 2710 O O . SER A 1 332 ? 75.068 50.381 22.925 1.00 11.64 332 SER A O 1
ATOM 2713 N N . ARG A 1 333 ? 74.662 51.902 24.518 1.00 7.39 333 ARG A N 1
ATOM 2714 C CA . ARG A 1 333 ? 75.339 51.119 25.549 1.00 9.03 333 ARG A CA 1
ATOM 2715 C C . ARG A 1 333 ? 74.513 50.665 26.732 1.00 7.46 333 ARG A C 1
ATOM 2716 O O . ARG A 1 333 ? 75.072 50.143 27.699 1.00 9.51 333 ARG A O 1
ATOM 2724 N N . PHE A 1 334 ? 73.198 50.816 26.664 1.00 7.12 334 PHE A N 1
ATOM 2725 C CA . PHE A 1 334 ? 72.391 50.501 27.827 1.00 6.96 334 PHE A CA 1
ATOM 2726 C C . PHE A 1 334 ? 71.420 49.336 27.768 1.00 8.63 334 PHE A C 1
ATOM 2727 O O . PHE A 1 334 ? 70.399 49.341 28.455 1.00 12.42 334 PHE A O 1
ATOM 2735 N N . ALA A 1 335 ? 71.749 48.331 26.965 1.00 7.54 335 ALA A N 1
ATOM 2736 C CA . ALA A 1 335 ? 70.908 47.145 26.861 1.00 6.90 335 ALA A CA 1
ATOM 2737 C C . ALA A 1 335 ? 71.760 45.894 26.672 1.00 6.55 335 ALA A C 1
ATOM 2738 O O . ALA A 1 335 ? 72.112 45.534 25.550 1.00 8.12 335 ALA A O 1
ATOM 2740 N N . SER A 1 336 ? 72.100 45.245 27.780 1.00 5.68 336 SER A N 1
ATOM 2741 C CA . SER A 1 336 ? 72.893 44.018 27.749 1.00 6.95 336 SER A CA 1
ATOM 2742 C C . SER A 1 336 ? 72.429 43.170 28.928 1.00 7.39 336 SER A C 1
ATOM 2743 O O . SER A 1 336 ? 71.297 43.316 29.386 1.00 6.57 336 SER A O 1
ATOM 2746 N N . PHE A 1 337 ? 73.281 42.271 29.407 1.00 6.91 337 PHE A N 1
ATOM 2747 C CA . PHE A 1 337 ? 72.916 41.473 30.569 1.00 6.50 337 PHE A CA 1
ATOM 2748 C C . PHE A 1 337 ? 73.478 42.183 31.803 1.00 6.68 337 PHE A C 1
ATOM 2749 O O . PHE A 1 337 ? 73.197 41.796 32.936 1.00 8.60 337 PHE A O 1
ATOM 2757 N N . ILE A 1 338 ? 74.272 43.229 31.564 1.00 6.46 338 ILE A N 1
ATOM 2758 C CA . ILE A 1 338 ? 74.869 44.038 32.633 1.00 7.02 338 ILE A CA 1
ATOM 2759 C C . ILE A 1 338 ? 74.099 45.362 32.757 1.00 7.26 338 ILE A C 1
ATOM 2760 O O . ILE A 1 338 ? 73.818 45.823 33.863 1.00 7.47 338 ILE A O 1
ATOM 2765 N N . GLU A 1 339 ? 73.780 45.981 31.622 1.00 6.36 339 GLU A N 1
ATOM 2766 C CA . GLU A 1 339 ? 72.996 47.218 31.631 1.00 6.81 339 GLU A CA 1
ATOM 2767 C C . GLU A 1 339 ? 71.559 46.748 31.466 1.00 7.78 339 GLU A C 1
ATOM 2768 O O . GLU A 1 339 ? 71.128 46.371 30.369 1.00 8.24 339 GLU A O 1
ATOM 2774 N N . VAL A 1 340 ? 70.822 46.776 32.570 1.00 6.73 340 VAL A N 1
ATOM 2775 C CA . VAL A 1 340 ? 69.456 46.282 32.596 1.00 7.15 340 VAL A CA 1
ATOM 2776 C C . VAL A 1 340 ? 68.444 47.216 33.245 1.00 6.82 340 VAL A C 1
ATOM 2777 O O . VAL A 1 340 ? 67.398 46.766 33.721 1.00 7.84 340 VAL A O 1
ATOM 2781 N N . GLY A 1 341 ? 68.748 48.509 33.272 1.00 7.01 341 GLY A N 1
ATOM 2782 C CA . GLY A 1 341 ? 67.816 49.451 33.864 1.00 6.91 341 GLY A CA 1
ATOM 2783 C C . GLY A 1 341 ? 68.467 50.678 34.458 1.00 7.55 341 GLY A C 1
ATOM 2784 O O . GLY A 1 341 ? 69.591 50.623 34.954 1.00 7.06 341 GLY A O 1
ATOM 2785 N N . GLY A 1 342 ? 67.739 51.788 34.416 1.00 8.05 342 GLY A N 1
ATOM 2786 C CA . GLY A 1 342 ? 68.247 53.036 34.950 1.00 8.00 342 GLY A CA 1
ATOM 2787 C C . GLY A 1 342 ? 68.716 53.902 33.805 1.00 9.84 342 GLY A C 1
ATOM 2788 O O . GLY A 1 342 ? 67.913 54.551 33.136 1.00 13.03 342 GLY A O 1
ATOM 2789 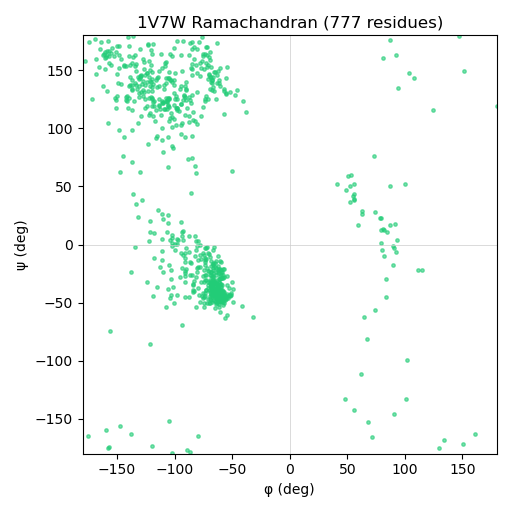N N . ARG A 1 343 ? 70.020 53.902 33.563 1.00 10.53 343 ARG A N 1
ATOM 2790 C CA . ARG A 1 343 ? 70.572 54.692 32.476 1.00 9.07 343 ARG A CA 1
ATOM 2791 C C . ARG A 1 343 ? 70.035 54.214 31.133 1.00 8.22 343 ARG A C 1
ATOM 2792 O O . ARG A 1 343 ? 69.900 53.013 30.889 1.00 10.28 343 ARG A O 1
ATOM 2800 N N . THR A 1 344 ? 69.721 55.170 30.267 1.00 8.53 344 THR A N 1
ATOM 2801 C CA . THR A 1 344 ? 69.203 54.868 28.941 1.00 9.48 344 THR A CA 1
ATOM 2802 C C . THR A 1 344 ? 69.484 56.063 28.035 1.00 10.79 344 THR A C 1
ATOM 2803 O O . THR A 1 344 ? 69.759 57.165 28.520 1.00 10.35 344 THR A O 1
ATOM 2807 N N . GLY A 1 345 ? 69.422 55.838 26.726 1.00 10.36 345 GLY A N 1
ATOM 2808 C CA . GLY A 1 345 ? 69.678 56.907 25.775 1.00 10.04 345 GLY A CA 1
ATOM 2809 C C . GLY A 1 345 ? 71.082 56.818 25.208 1.00 10.06 345 GLY A C 1
ATOM 2810 O O . GLY A 1 345 ? 71.528 55.744 24.804 1.00 10.93 345 GLY A O 1
ATOM 2811 N N . LEU A 1 346 ? 71.781 57.948 25.182 1.00 9.24 346 LEU A N 1
ATOM 2812 C CA . LEU A 1 346 ? 73.145 57.993 24.671 1.00 9.11 346 LEU A CA 1
ATOM 2813 C C . LEU A 1 346 ? 74.118 58.593 25.677 1.00 8.05 346 LEU A C 1
ATOM 2814 O O . LEU A 1 346 ? 73.808 59.584 26.337 1.00 9.77 346 LEU A O 1
ATOM 2819 N N . GLY A 1 347 ? 75.287 57.969 25.797 1.00 8.71 347 GLY A N 1
ATOM 2820 C CA . GLY A 1 347 ? 76.337 58.492 26.656 1.00 8.98 347 GLY A CA 1
ATOM 2821 C C . GLY A 1 347 ? 77.119 59.349 25.673 1.00 7.88 347 GLY A C 1
ATOM 2822 O O . GLY A 1 347 ? 77.505 58.859 24.611 1.00 9.41 347 GLY A O 1
ATOM 2823 N N . TYR A 1 348 ? 77.357 60.615 26.002 1.00 7.68 348 TYR A N 1
ATOM 2824 C CA . TYR A 1 348 ? 78.036 61.508 25.066 1.00 9.23 348 TYR A CA 1
ATOM 2825 C C . TYR A 1 348 ? 79.379 61.042 24.525 1.00 7.41 348 TYR A C 1
ATOM 2826 O O . TYR A 1 348 ? 79.538 60.892 23.314 1.00 8.70 348 TYR A O 1
ATOM 2835 N N . ARG A 1 349 ? 80.351 60.824 25.404 1.00 8.77 349 ARG A N 1
ATOM 2836 C CA . ARG A 1 349 ? 81.667 60.400 24.938 1.00 8.99 349 ARG A CA 1
ATOM 2837 C C . ARG A 1 349 ? 81.634 59.024 24.284 1.00 8.37 349 ARG A C 1
ATOM 2838 O O . ARG A 1 349 ? 82.418 58.735 23.381 1.00 9.64 349 ARG A O 1
ATOM 2846 N N . ASP A 1 350 ? 80.717 58.182 24.742 1.00 9.12 350 ASP A N 1
ATOM 2847 C CA . ASP A 1 350 ? 80.594 56.824 24.234 1.00 8.38 350 ASP A CA 1
ATOM 2848 C C . ASP A 1 350 ? 80.190 56.782 22.768 1.00 7.73 350 ASP A C 1
ATOM 2849 O O . ASP A 1 350 ? 80.877 56.177 21.942 1.00 7.80 350 ASP A O 1
ATOM 2854 N N . THR A 1 351 ? 79.083 57.434 22.437 1.00 8.59 351 THR A N 1
ATOM 2855 C CA . THR A 1 351 ? 78.628 57.442 21.057 1.00 9.29 351 THR A CA 1
ATOM 2856 C C . THR A 1 351 ? 79.514 58.335 20.188 1.00 8.87 351 THR A C 1
ATOM 2857 O O . THR A 1 351 ? 79.693 58.071 18.999 1.00 8.56 351 THR A O 1
ATOM 2861 N N . ALA A 1 352 ? 80.083 59.381 20.779 1.00 7.40 352 ALA A N 1
ATOM 2862 C CA . ALA A 1 352 ? 80.964 60.265 20.018 1.00 7.63 352 ALA A CA 1
ATOM 2863 C C . ALA A 1 352 ? 82.151 59.458 19.498 1.00 8.77 352 ALA A C 1
ATOM 2864 O O . ALA A 1 352 ? 82.566 59.614 18.348 1.00 10.01 352 ALA A O 1
ATOM 2866 N N . GLN A 1 353 ? 82.698 58.590 20.343 1.00 6.92 353 GLN A N 1
ATOM 2867 C CA . GLN A 1 353 ? 83.827 57.768 19.924 1.00 7.19 353 GLN A CA 1
ATOM 2868 C C . GLN A 1 353 ? 83.380 56.623 19.025 1.00 7.92 353 GLN A C 1
ATOM 2869 O O . GLN A 1 353 ? 84.009 56.360 18.002 1.00 8.92 353 GLN A O 1
ATOM 2875 N N . ASP A 1 354 ? 82.298 55.943 19.402 1.00 8.41 354 ASP A N 1
ATOM 2876 C CA . ASP A 1 354 ? 81.793 54.826 18.603 1.00 8.26 354 ASP A CA 1
ATOM 2877 C C . ASP A 1 354 ? 81.590 55.231 17.148 1.00 8.78 354 ASP A C 1
ATOM 2878 O O . ASP A 1 354 ? 81.934 54.487 16.228 1.00 9.15 354 ASP A O 1
ATOM 2883 N N . ALA A 1 355 ? 81.023 56.418 16.952 1.00 9.77 355 ALA A N 1
ATOM 2884 C CA . ALA A 1 355 ? 80.712 56.925 15.620 1.00 9.12 355 ALA A CA 1
ATOM 2885 C C . ALA A 1 355 ? 81.891 57.145 14.675 1.00 9.73 355 ALA A C 1
ATOM 2886 O O . ALA A 1 355 ? 81.692 57.389 13.487 1.00 10.92 355 ALA A O 1
ATOM 2888 N N . ILE A 1 356 ? 83.115 57.058 15.181 1.00 9.16 356 ILE A N 1
ATOM 2889 C CA . ILE A 1 356 ? 84.272 57.248 14.313 1.00 10.00 356 ILE A CA 1
ATOM 2890 C C . ILE A 1 356 ? 84.661 55.930 13.649 1.00 10.65 356 ILE A C 1
ATOM 2891 O O . ILE A 1 356 ? 85.393 55.915 12.659 1.00 10.48 356 ILE A O 1
ATOM 2896 N N . SER A 1 357 ? 84.136 54.829 14.181 1.00 9.94 357 SER A N 1
ATOM 2897 C CA . SER A 1 357 ? 84.510 53.494 13.716 1.00 9.24 357 SER A CA 1
ATOM 2898 C C . SER A 1 357 ? 83.952 52.852 12.451 1.00 9.14 357 SER A C 1
ATOM 2899 O O . SER A 1 357 ? 84.688 52.146 11.759 1.00 10.27 357 SER A O 1
ATOM 2902 N N . VAL A 1 358 ? 82.679 53.066 12.135 1.00 8.68 358 VAL A N 1
ATOM 2903 C CA . VAL A 1 358 ? 82.124 52.406 10.958 1.00 9.54 358 VAL A CA 1
ATOM 2904 C C . VAL A 1 358 ? 81.395 53.265 9.929 1.00 9.49 358 VAL A C 1
ATOM 2905 O O . VAL A 1 358 ? 80.403 52.832 9.352 1.00 10.87 358 VAL A O 1
ATOM 2909 N N . PRO A 1 359 ? 81.887 54.487 9.665 1.00 10.01 359 PRO A N 1
ATOM 2910 C CA . PRO A 1 359 ? 81.187 55.312 8.675 1.00 10.37 359 PRO A CA 1
ATOM 2911 C C . PRO A 1 359 ? 81.237 54.725 7.259 1.00 11.30 359 PRO A C 1
ATOM 2912 O O . PRO A 1 359 ? 80.423 55.077 6.404 1.00 12.08 359 PRO A O 1
ATOM 2916 N N . HIS A 1 360 ? 82.188 53.826 7.025 1.00 11.58 360 HIS A N 1
ATOM 2917 C CA . HIS A 1 360 ? 82.352 53.192 5.720 1.00 11.98 360 HIS A CA 1
ATOM 2918 C C . HIS A 1 360 ? 81.285 52.126 5.473 1.00 14.04 360 HIS A C 1
ATOM 2919 O O . HIS A 1 360 ? 80.941 51.840 4.323 1.00 16.28 360 HIS A O 1
ATOM 2926 N N . ALA A 1 361 ? 80.772 51.543 6.554 1.00 10.27 361 ALA A N 1
ATOM 2927 C CA . ALA A 1 361 ? 79.770 50.484 6.471 1.00 10.69 361 ALA A CA 1
ATOM 2928 C C . ALA A 1 361 ? 78.343 50.949 6.738 1.00 12.52 361 ALA A C 1
ATOM 2929 O O . ALA A 1 361 ? 77.398 50.453 6.120 1.00 12.30 361 ALA A O 1
ATOM 2931 N N . ASN A 1 362 ? 78.178 51.885 7.668 1.00 10.52 362 ASN A N 1
ATOM 2932 C CA . ASN A 1 362 ? 76.850 52.395 7.983 1.00 11.45 362 ASN A CA 1
ATOM 2933 C C . ASN A 1 362 ? 76.902 53.909 8.132 1.00 11.81 362 ASN A C 1
ATOM 2934 O O . ASN A 1 362 ? 76.786 54.445 9.236 1.00 11.46 362 ASN A O 1
ATOM 2939 N N . PRO A 1 363 ? 77.081 54.623 7.014 1.00 10.22 363 PRO A N 1
ATOM 2940 C CA . PRO A 1 363 ? 77.144 56.084 7.062 1.00 10.17 363 PRO A CA 1
ATOM 2941 C C . PRO A 1 363 ? 75.851 56.739 7.547 1.00 10.65 363 PRO A C 1
ATOM 2942 O O . PRO A 1 363 ? 75.886 57.773 8.221 1.00 12.30 363 PRO A O 1
ATOM 2946 N N . GLU A 1 364 ? 74.713 56.134 7.218 1.00 10.59 364 GLU A N 1
ATOM 2947 C CA . GLU A 1 364 ? 73.428 56.695 7.624 1.00 11.74 364 GLU A CA 1
ATOM 2948 C C . GLU A 1 364 ? 73.268 56.754 9.140 1.00 11.36 364 GLU A C 1
ATOM 2949 O O . GLU A 1 364 ? 72.893 57.791 9.688 1.00 11.77 364 GLU A O 1
ATOM 2955 N N . MET A 1 365 ? 73.556 55.650 9.822 1.00 11.80 365 MET A N 1
ATOM 2956 C CA . MET A 1 365 ? 73.426 55.626 11.274 1.00 12.16 365 MET A CA 1
ATOM 2957 C C . MET A 1 365 ? 74.520 56.464 11.928 1.00 11.16 365 MET A C 1
ATOM 2958 O O . MET A 1 365 ? 74.309 57.054 12.985 1.00 10.39 365 MET A O 1
ATOM 2963 N N . THR A 1 366 ? 75.692 56.509 11.302 1.00 10.72 366 THR A N 1
ATOM 2964 C CA . THR A 1 366 ? 76.792 57.304 11.834 1.00 9.58 366 THR A CA 1
ATOM 2965 C C . THR A 1 366 ? 76.378 58.773 11.821 1.00 11.09 366 THR A C 1
ATOM 2966 O O . THR A 1 366 ? 76.583 59.494 12.798 1.00 10.27 366 THR A O 1
ATOM 2970 N N . ARG A 1 367 ? 75.785 59.207 10.712 1.00 10.16 367 ARG A N 1
ATOM 2971 C CA . ARG A 1 367 ? 75.335 60.588 10.576 1.00 9.48 367 ARG A CA 1
ATOM 2972 C C . ARG A 1 367 ? 74.248 60.889 11.604 1.00 8.46 367 ARG A C 1
ATOM 2973 O O . ARG A 1 367 ? 74.261 61.937 12.250 1.00 9.42 367 ARG A O 1
ATOM 2981 N N . LYS A 1 368 ? 73.311 59.958 11.753 1.00 9.45 368 LYS A N 1
ATOM 2982 C CA . LYS A 1 368 ? 72.211 60.122 12.693 1.00 9.22 368 LYS A CA 1
ATOM 2983 C C . LYS A 1 368 ? 72.745 60.320 14.109 1.00 10.29 368 LYS A C 1
ATOM 2984 O O . LYS A 1 368 ? 72.290 61.208 14.829 1.00 8.98 368 LYS A O 1
ATOM 2990 N N . ARG A 1 369 ? 73.717 59.505 14.508 1.00 8.55 369 ARG A N 1
ATOM 2991 C CA . ARG A 1 369 ? 74.285 59.630 15.846 1.00 7.92 369 ARG A CA 1
ATOM 2992 C C . ARG A 1 369 ? 75.053 60.931 16.033 1.00 8.97 369 ARG A C 1
ATOM 2993 O O . ARG A 1 369 ? 75.028 61.523 17.116 1.00 9.01 369 ARG A O 1
ATOM 3001 N N . ILE A 1 370 ? 75.737 61.375 14.982 1.00 9.45 370 ILE A N 1
ATOM 3002 C CA . ILE A 1 370 ? 76.488 62.620 15.052 1.00 10.10 370 ILE A CA 1
ATOM 3003 C C . ILE A 1 370 ? 75.509 63.778 15.240 1.00 9.79 370 ILE A C 1
ATOM 3004 O O . ILE A 1 370 ? 75.751 64.678 16.045 1.00 10.00 370 ILE A O 1
ATOM 3009 N N . VAL A 1 371 ? 74.395 63.746 14.512 1.00 9.94 371 VAL A N 1
ATOM 3010 C CA . VAL A 1 371 ? 73.395 64.796 14.646 1.00 10.45 371 VAL A CA 1
ATOM 3011 C C . VAL A 1 371 ? 72.809 64.738 16.059 1.00 11.60 371 VAL A C 1
ATOM 3012 O O . VAL A 1 371 ? 72.568 65.775 16.674 1.00 11.00 371 VAL A O 1
ATOM 3016 N N . ASP A 1 372 ? 72.591 63.530 16.579 1.00 10.03 372 ASP A N 1
ATOM 3017 C CA . ASP A 1 372 ? 72.062 63.389 17.938 1.00 9.97 372 ASP A CA 1
ATOM 3018 C C . ASP A 1 372 ? 72.986 64.104 18.923 1.00 11.18 372 ASP A C 1
ATOM 3019 O O . ASP A 1 372 ? 72.532 64.836 19.803 1.00 10.32 372 ASP A O 1
ATOM 3024 N N . LEU A 1 373 ? 74.286 63.866 18.777 1.00 10.40 373 LEU A N 1
ATOM 3025 C CA . LEU A 1 373 ? 75.288 64.456 19.657 1.00 9.05 373 LEU A CA 1
ATOM 3026 C C . LEU A 1 373 ? 75.379 65.971 19.542 1.00 10.26 373 LEU A C 1
ATOM 3027 O O . LEU A 1 373 ? 75.595 66.659 20.540 1.00 11.60 373 LEU A O 1
ATOM 3032 N N . LEU A 1 374 ? 75.221 66.490 18.329 1.00 9.34 374 LEU A N 1
ATOM 3033 C CA . LEU A 1 374 ? 75.270 67.933 18.123 1.00 10.74 374 LEU A CA 1
ATOM 3034 C C . LEU A 1 374 ? 74.049 68.588 18.768 1.00 12.37 374 LEU A C 1
ATOM 3035 O O . LEU A 1 374 ? 74.144 69.683 19.326 1.00 12.16 374 LEU A O 1
ATOM 3040 N N . ARG A 1 375 ? 72.906 67.909 18.703 1.00 10.77 375 ARG A N 1
ATOM 3041 C CA . ARG A 1 375 ? 71.680 68.417 19.312 1.00 10.43 375 ARG A CA 1
ATOM 3042 C C . ARG A 1 375 ? 71.797 68.330 20.829 1.00 11.16 375 ARG A C 1
ATOM 3043 O O . ARG A 1 375 ? 71.102 69.040 21.556 1.00 13.74 375 ARG A O 1
ATOM 3051 N N . GLY A 1 376 ? 72.677 67.446 21.295 1.00 11.72 376 GLY A N 1
ATOM 3052 C CA . GLY A 1 376 ? 72.877 67.258 22.721 1.00 12.23 376 GLY A CA 1
ATOM 3053 C C . GLY A 1 376 ? 73.999 68.104 23.289 1.00 11.87 376 GLY A C 1
ATOM 3054 O O . GLY A 1 376 ? 74.439 67.891 24.420 1.00 11.97 376 GLY A O 1
ATOM 3055 N N . GLN A 1 377 ? 74.471 69.059 22.498 1.00 11.52 377 GLN A N 1
ATOM 3056 C CA . GLN A 1 377 ? 75.539 69.958 22.926 1.00 11.97 377 GLN A CA 1
ATOM 3057 C C . GLN A 1 377 ? 74.912 71.305 23.287 1.00 12.36 377 GLN A C 1
ATOM 3058 O O . GLN A 1 377 ? 73.977 71.746 22.625 1.00 13.02 377 GLN A O 1
ATOM 3064 N N . VAL A 1 378 ? 75.410 71.947 24.341 1.00 12.41 378 VAL A N 1
ATOM 3065 C CA . VAL A 1 378 ? 74.876 73.249 24.748 1.00 13.07 378 VAL A CA 1
ATOM 3066 C C . VAL A 1 378 ? 75.699 74.379 24.132 1.00 14.58 378 VAL A C 1
ATOM 3067 O O . VAL A 1 378 ? 76.818 74.156 23.670 1.00 14.09 378 VAL A O 1
ATOM 3071 N N . LYS A 1 379 ? 75.144 75.590 24.125 1.00 14.79 379 LYS A N 1
ATOM 3072 C CA . LYS A 1 379 ? 75.835 76.743 23.553 1.00 16.71 379 LYS A CA 1
ATOM 3073 C C . LYS A 1 379 ? 77.218 76.964 24.145 1.00 15.15 379 LYS A C 1
ATOM 3074 O O . LYS A 1 379 ? 78.133 77.397 23.445 1.00 16.86 379 LYS A O 1
ATOM 3080 N N . ALA A 1 380 ? 77.365 76.674 25.435 1.00 16.25 380 ALA A N 1
ATOM 3081 C CA . ALA A 1 380 ? 78.642 76.845 26.117 1.00 15.67 380 ALA A CA 1
ATOM 3082 C C . ALA A 1 380 ? 79.722 76.004 25.447 1.00 14.27 380 ALA A C 1
ATOM 3083 O O . ALA A 1 380 ? 80.914 76.300 25.561 1.00 15.07 380 ALA A O 1
ATOM 3085 N N . GLY A 1 381 ? 79.303 74.949 24.754 1.00 14.38 381 GLY A N 1
ATOM 3086 C CA . GLY A 1 381 ? 80.258 74.107 24.060 1.00 13.38 381 GLY A CA 1
ATOM 3087 C C . GLY A 1 381 ? 80.389 72.682 24.560 1.00 12.71 381 GLY A C 1
ATOM 3088 O O . GLY A 1 381 ? 80.838 71.811 23.817 1.00 12.93 381 GLY A O 1
ATOM 3089 N N . TYR A 1 382 ? 80.005 72.433 25.807 1.00 11.60 382 TYR A N 1
ATOM 3090 C CA . TYR A 1 382 ? 80.116 71.089 26.359 1.00 11.59 382 TYR A CA 1
ATOM 3091 C C . TYR A 1 382 ? 78.912 70.227 26.001 1.00 12.60 382 TYR A C 1
ATOM 3092 O O . TYR A 1 382 ? 77.909 70.721 25.487 1.00 11.23 382 TYR A O 1
ATOM 3101 N N . GLY A 1 383 ? 79.021 68.929 26.251 1.00 11.91 383 GLY A N 1
ATOM 3102 C CA . GLY A 1 383 ? 77.918 68.047 25.929 1.00 12.86 383 GLY A CA 1
ATOM 3103 C C . GLY A 1 383 ? 77.180 67.517 27.138 1.00 13.23 383 GLY A C 1
ATOM 3104 O O . GLY A 1 383 ? 77.721 67.480 28.246 1.00 12.69 383 GLY A O 1
ATOM 3105 N N . LEU A 1 384 ? 75.926 67.128 26.932 1.00 12.12 384 LEU A N 1
ATOM 3106 C CA . LEU A 1 384 ? 75.128 66.556 28.008 1.00 11.27 384 LEU A CA 1
ATOM 3107 C C . LEU A 1 384 ? 75.679 65.146 28.172 1.00 11.56 384 LEU A C 1
ATOM 3108 O O . LEU A 1 384 ? 75.639 64.341 27.240 1.00 9.88 384 LEU A O 1
ATOM 3113 N N . HIS A 1 385 ? 76.206 64.859 29.356 1.00 10.97 385 HIS A N 1
ATOM 3114 C CA . HIS A 1 385 ? 76.823 63.567 29.630 1.00 9.82 385 HIS A CA 1
ATOM 3115 C C . HIS A 1 385 ? 75.965 62.354 29.288 1.00 11.14 385 HIS A C 1
ATOM 3116 O O . HIS A 1 385 ? 76.458 61.378 28.721 1.00 11.25 385 HIS A O 1
ATOM 3123 N N . LEU A 1 386 ? 74.691 62.410 29.655 1.00 10.63 386 LEU A N 1
ATOM 3124 C CA . LEU A 1 386 ? 73.756 61.325 29.377 1.00 10.31 386 LEU A CA 1
ATOM 3125 C C . LEU A 1 386 ? 72.447 61.980 28.970 1.00 11.18 386 LEU A C 1
ATOM 3126 O O . LEU A 1 386 ? 71.921 62.827 29.696 1.00 12.99 386 LEU A O 1
ATOM 3131 N N . PHE A 1 387 ? 71.920 61.602 27.811 1.00 10.86 387 PHE A N 1
ATOM 3132 C CA . PHE A 1 387 ? 70.672 62.191 27.343 1.00 8.86 387 PHE A CA 1
ATOM 3133 C C . PHE A 1 387 ? 69.946 61.253 26.392 1.00 11.63 387 PHE A C 1
ATOM 3134 O O . PHE A 1 387 ? 70.523 60.282 25.901 1.00 10.48 387 PHE A O 1
ATOM 3142 N N . ASP A 1 388 ? 68.675 61.540 26.142 1.00 11.25 388 ASP A N 1
ATOM 3143 C CA . ASP A 1 388 ? 67.887 60.729 25.228 1.00 11.63 388 ASP A CA 1
ATOM 3144 C C . ASP A 1 388 ? 67.754 61.535 23.946 1.00 14.04 388 ASP A C 1
ATOM 3145 O O . ASP A 1 388 ? 67.197 62.629 23.954 1.00 13.39 388 ASP A O 1
ATOM 3150 N N . PRO A 1 389 ? 68.272 61.009 22.826 1.00 12.92 389 PRO A N 1
ATOM 3151 C CA . PRO A 1 389 ? 68.175 61.743 21.561 1.00 14.28 389 PRO A CA 1
ATOM 3152 C C . PRO A 1 389 ? 66.743 62.076 21.152 1.00 16.18 389 PRO A C 1
ATOM 3153 O O . PRO A 1 389 ? 66.507 63.054 20.442 1.00 17.55 389 PRO A O 1
ATOM 3157 N N . ASP A 1 390 ? 65.785 61.270 21.601 1.00 16.86 390 ASP A N 1
ATOM 3158 C CA . ASP A 1 390 ? 64.393 61.529 21.258 1.00 18.66 390 ASP A CA 1
ATOM 3159 C C . ASP A 1 390 ? 63.926 62.860 21.847 1.00 19.86 390 ASP A C 1
ATOM 3160 O O . ASP A 1 390 ? 62.988 63.472 21.336 1.00 22.21 390 ASP A O 1
ATOM 3165 N N . TRP A 1 391 ? 64.585 63.310 22.913 1.00 19.61 391 TRP A N 1
ATOM 3166 C CA . TRP A 1 391 ? 64.227 64.580 23.546 1.00 20.54 391 TRP A CA 1
ATOM 3167 C C . TRP A 1 391 ? 64.404 65.741 22.579 1.00 21.38 391 TRP A C 1
ATOM 3168 O O . TRP A 1 391 ? 63.585 66.659 22.537 1.00 23.86 391 TRP A O 1
ATOM 3179 N N . PHE A 1 392 ? 65.485 65.691 21.806 1.00 19.75 392 PHE A N 1
ATOM 3180 C CA . PHE A 1 392 ? 65.820 66.757 20.871 1.00 20.22 392 PHE A CA 1
ATOM 3181 C C . PHE A 1 392 ? 65.494 66.477 19.410 1.00 21.22 392 PHE A C 1
ATOM 3182 O O . PHE A 1 392 ? 65.879 67.247 18.532 1.00 22.36 392 PHE A O 1
ATOM 3190 N N . ASP A 1 393 ? 64.791 65.381 19.146 1.00 23.04 393 ASP A N 1
ATOM 3191 C CA . ASP A 1 393 ? 64.437 65.030 17.775 1.00 27.53 393 ASP A CA 1
ATOM 3192 C C . ASP A 1 393 ? 63.273 65.896 17.294 1.00 30.71 393 ASP A C 1
ATOM 3193 O O . ASP A 1 393 ? 62.147 65.757 17.772 1.00 31.13 393 ASP A O 1
ATOM 3198 N N . PRO A 1 394 ? 63.535 66.809 16.341 1.00 32.30 394 PRO A N 1
ATOM 3199 C CA . PRO A 1 394 ? 62.506 67.700 15.797 1.00 34.41 394 PRO A CA 1
ATOM 3200 C C . PRO A 1 394 ? 61.250 66.951 15.361 1.00 35.37 394 PRO A C 1
ATOM 3201 O O . PRO A 1 394 ? 60.160 67.292 15.867 1.00 37.95 394 PRO A O 1
ATOM 3205 N N . ILE A 1 417 ? 68.989 69.176 30.587 1.00 31.85 417 ILE A N 1
ATOM 3206 C CA . ILE A 1 417 ? 70.181 70.072 30.575 1.00 32.03 417 ILE A CA 1
ATOM 3207 C C . ILE A 1 417 ? 70.778 70.193 31.970 1.00 31.36 417 ILE A C 1
ATOM 3208 O O . ILE A 1 417 ? 70.110 70.649 32.896 1.00 32.46 417 ILE A O 1
ATOM 3213 N N . HIS A 1 418 ? 72.033 69.781 32.120 1.00 29.07 418 HIS A N 1
ATOM 3214 C CA . HIS A 1 418 ? 72.700 69.871 33.413 1.00 27.35 418 HIS A CA 1
ATOM 3215 C C . HIS A 1 418 ? 73.680 71.038 33.418 1.00 27.63 418 HIS A C 1
ATOM 3216 O O . HIS A 1 418 ? 74.034 71.567 32.362 1.00 26.58 418 HIS A O 1
ATOM 3223 N N . GLY A 1 419 ? 74.112 71.435 34.611 1.00 27.50 419 GLY A N 1
ATOM 3224 C CA . GLY A 1 419 ? 75.042 72.541 34.735 1.00 28.38 419 GLY A CA 1
ATOM 3225 C C . GLY A 1 419 ? 76.492 72.120 34.606 1.00 29.09 419 GLY A C 1
ATOM 3226 O O . GLY A 1 419 ? 76.795 70.947 34.389 1.00 27.61 419 GLY A O 1
ATOM 3227 N N . ILE A 1 420 ? 77.395 73.084 34.750 1.00 28.59 420 ILE A N 1
ATOM 3228 C CA . ILE A 1 420 ? 78.823 72.822 34.638 1.00 28.99 420 ILE A CA 1
ATOM 3229 C C . ILE A 1 420 ? 79.322 71.847 35.707 1.00 28.30 420 ILE A C 1
ATOM 3230 O O . ILE A 1 420 ? 80.358 71.204 35.533 1.00 29.57 420 ILE A O 1
ATOM 3235 N N . LYS A 1 421 ? 78.583 71.732 36.808 1.00 28.26 421 LYS A N 1
ATOM 3236 C CA . LYS A 1 421 ? 78.975 70.836 37.893 1.00 27.48 421 LYS A CA 1
ATOM 3237 C C . LYS A 1 421 ? 78.901 69.363 37.499 1.00 25.56 421 LYS A C 1
ATOM 3238 O O . LYS A 1 421 ? 79.631 68.532 38.042 1.00 25.19 421 LYS A O 1
ATOM 3244 N N . ASP A 1 422 ? 78.012 69.041 36.563 1.00 22.79 422 ASP A N 1
ATOM 3245 C CA . ASP A 1 422 ? 77.842 67.664 36.104 1.00 21.41 422 ASP A CA 1
ATOM 3246 C C . ASP A 1 422 ? 78.525 67.438 34.765 1.00 18.27 422 ASP A C 1
ATOM 3247 O O . ASP A 1 422 ? 78.409 66.366 34.167 1.00 19.14 422 ASP A O 1
ATOM 3252 N N . THR A 1 423 ? 79.238 68.453 34.297 1.00 16.97 423 THR A N 1
ATOM 3253 C CA . THR A 1 423 ? 79.923 68.364 33.019 1.00 15.12 423 THR A CA 1
ATOM 3254 C C . THR A 1 423 ? 81.248 67.624 33.103 1.00 14.35 423 THR A C 1
ATOM 3255 O O . THR A 1 423 ? 82.073 67.900 33.976 1.00 13.46 423 THR A O 1
ATOM 3259 N N . CYS A 1 424 ? 81.440 66.675 32.193 1.00 11.65 424 CYS A N 1
ATOM 3260 C CA . CYS A 1 424 ? 82.681 65.927 32.129 1.00 12.14 424 CYS A CA 1
ATOM 3261 C C . CYS A 1 424 ? 83.531 66.654 31.093 1.00 13.07 424 CYS A C 1
ATOM 3262 O O . CYS A 1 424 ? 83.038 67.062 30.040 1.00 14.85 424 CYS A O 1
ATOM 3265 N N . SER A 1 425 ? 84.808 66.823 31.413 1.00 12.67 425 SER A N 1
ATOM 3266 C CA . SER A 1 425 ? 85.749 67.572 30.586 1.00 10.57 425 SER A CA 1
ATOM 3267 C C . SER A 1 425 ? 86.149 67.048 29.210 1.00 11.51 425 SER A C 1
ATOM 3268 O O . SER A 1 425 ? 86.662 67.807 28.391 1.00 10.30 425 SER A O 1
ATOM 3271 N N . ASP A 1 426 ? 85.911 65.772 28.939 1.00 10.61 426 ASP A N 1
ATOM 3272 C CA . ASP A 1 426 ? 86.308 65.205 27.654 1.00 10.82 426 ASP A CA 1
ATOM 3273 C C . ASP A 1 426 ? 85.188 64.993 26.642 1.00 10.63 426 ASP A C 1
ATOM 3274 O O . ASP A 1 426 ? 85.430 65.049 25.435 1.00 10.89 426 ASP A O 1
ATOM 3279 N N . ASP A 1 427 ? 83.976 64.746 27.136 1.00 11.29 427 ASP A N 1
ATOM 3280 C CA . ASP A 1 427 ? 82.815 64.452 26.292 1.00 10.29 427 ASP A CA 1
ATOM 3281 C C . ASP A 1 427 ? 82.734 65.106 24.916 1.00 10.75 427 ASP A C 1
ATOM 3282 O O . ASP A 1 427 ? 82.723 64.419 23.893 1.00 11.51 427 ASP A O 1
ATOM 3287 N N . HIS A 1 428 ? 82.669 66.431 24.897 1.00 9.99 428 HIS A N 1
ATOM 3288 C CA . HIS A 1 428 ? 82.536 67.189 23.659 1.00 10.63 428 HIS A CA 1
ATOM 3289 C C . HIS A 1 428 ? 83.688 67.115 22.665 1.00 9.90 428 HIS A C 1
ATOM 3290 O O . HIS A 1 428 ? 83.468 67.197 21.459 1.00 10.81 428 HIS A O 1
ATOM 3297 N N . LEU A 1 429 ? 84.911 66.969 23.161 1.00 9.50 429 LEU A N 1
ATOM 3298 C CA . LEU A 1 429 ? 86.079 66.931 22.287 1.00 8.77 429 LEU A CA 1
ATOM 3299 C C . LEU A 1 429 ? 86.132 65.732 21.345 1.00 9.97 429 LEU A C 1
ATOM 3300 O O . LEU A 1 429 ? 86.622 65.844 20.220 1.00 8.94 429 LEU A O 1
ATOM 3305 N N . TRP A 1 430 ? 85.623 64.590 21.795 1.00 9.28 430 TRP A N 1
ATOM 3306 C CA . TRP A 1 430 ? 85.646 63.386 20.970 1.00 9.06 430 TRP A CA 1
ATOM 3307 C C . TRP A 1 430 ? 84.871 63.553 19.672 1.00 9.99 430 TRP A C 1
ATOM 3308 O O . TRP A 1 430 ? 85.163 62.892 18.675 1.00 11.30 430 TRP A O 1
ATOM 3319 N N . LEU A 1 431 ? 83.879 64.433 19.677 1.00 9.27 431 LEU A N 1
ATOM 3320 C CA . LEU A 1 431 ? 83.068 64.620 18.485 1.00 11.10 431 LEU A CA 1
ATOM 3321 C C . LEU A 1 431 ? 83.811 65.229 17.300 1.00 10.88 431 LEU A C 1
ATOM 3322 O O . LEU A 1 431 ? 83.461 64.964 16.154 1.00 10.57 431 LEU A O 1
ATOM 3327 N N . ILE A 1 432 ? 84.846 66.023 17.563 1.00 9.89 432 ILE A N 1
ATOM 3328 C CA . ILE A 1 432 ? 85.588 66.663 16.476 1.00 11.70 432 ILE A CA 1
ATOM 3329 C C . ILE A 1 432 ? 86.234 65.673 15.500 1.00 11.17 432 ILE A C 1
ATOM 3330 O O . ILE A 1 432 ? 85.967 65.713 14.297 1.00 9.33 432 ILE A O 1
ATOM 3335 N N . PRO A 1 433 ? 87.100 64.773 15.997 1.00 10.08 433 PRO A N 1
ATOM 3336 C CA . PRO A 1 433 ? 87.719 63.821 15.069 1.00 9.80 433 PRO A CA 1
ATOM 3337 C C . PRO A 1 433 ? 86.668 62.963 14.361 1.00 9.58 433 PRO A C 1
ATOM 3338 O O . PRO A 1 433 ? 86.825 62.596 13.195 1.00 9.94 433 PRO A O 1
ATOM 3342 N N . THR A 1 434 ? 85.589 62.656 15.073 1.00 8.46 434 THR A N 1
ATOM 3343 C CA . THR A 1 434 ? 84.520 61.835 14.517 1.00 9.18 434 THR A CA 1
ATOM 3344 C C . THR A 1 434 ? 83.778 62.511 13.366 1.00 9.57 434 THR A C 1
ATOM 3345 O O . THR A 1 434 ? 83.485 61.872 12.352 1.00 10.62 434 THR A O 1
ATOM 3349 N N . ILE A 1 435 ? 83.474 63.798 13.514 1.00 9.44 435 ILE A N 1
ATOM 3350 C CA . ILE A 1 435 ? 82.775 64.518 12.454 1.00 9.93 435 ILE A CA 1
ATOM 3351 C C . ILE A 1 435 ? 83.694 64.649 11.241 1.00 10.00 435 ILE A C 1
ATOM 3352 O O . ILE A 1 435 ? 83.269 64.443 10.103 1.00 9.80 435 ILE A O 1
ATOM 3357 N N . CYS A 1 436 ? 84.956 64.985 11.486 1.00 11.27 436 CYS A N 1
ATOM 3358 C CA . CYS A 1 436 ? 85.915 65.118 10.399 1.00 11.64 436 CYS A CA 1
ATOM 3359 C C . CYS A 1 436 ? 86.009 63.798 9.636 1.00 11.44 436 CYS A C 1
ATOM 3360 O O . CYS A 1 436 ? 86.002 63.783 8.406 1.00 11.63 436 CYS A O 1
ATOM 3363 N N . LYS A 1 437 ? 86.077 62.690 10.372 1.00 11.51 437 LYS A N 1
ATOM 3364 C CA . LYS A 1 437 ? 86.168 61.371 9.751 1.00 10.26 437 LYS A CA 1
ATOM 3365 C C . LYS A 1 437 ? 84.917 61.058 8.935 1.00 11.30 437 LYS A C 1
ATOM 3366 O O . LYS A 1 437 ? 85.008 60.495 7.849 1.00 10.92 437 LYS A O 1
ATOM 3372 N N . TYR A 1 438 ? 83.749 61.416 9.461 1.00 9.81 438 TYR A N 1
ATOM 3373 C CA . TYR A 1 438 ? 82.502 61.159 8.750 1.00 9.42 438 TYR A CA 1
ATOM 3374 C C . TYR A 1 438 ? 82.505 61.817 7.370 1.00 10.47 438 TYR A C 1
ATOM 3375 O O . TYR A 1 438 ? 82.116 61.201 6.376 1.00 11.67 438 TYR A O 1
ATOM 3384 N N . VAL A 1 439 ? 82.942 63.071 7.311 1.00 10.96 439 VAL A N 1
ATOM 3385 C CA . VAL A 1 439 ? 82.977 63.791 6.043 1.00 10.11 439 VAL A CA 1
ATOM 3386 C C . VAL A 1 439 ? 84.069 63.242 5.126 1.00 11.20 439 VAL A C 1
ATOM 3387 O O . VAL A 1 439 ? 83.883 63.166 3.913 1.00 12.55 439 VAL A O 1
ATOM 3391 N N . MET A 1 440 ? 85.204 62.856 5.701 1.00 10.58 440 MET A N 1
ATOM 3392 C CA . MET A 1 440 ? 86.289 62.281 4.910 1.00 11.09 440 MET A CA 1
ATOM 3393 C C . MET A 1 440 ? 85.780 61.012 4.237 1.00 10.83 440 MET A C 1
ATOM 3394 O O . MET A 1 440 ? 86.041 60.753 3.061 1.00 12.12 440 MET A O 1
ATOM 3399 N N . GLU A 1 441 ? 85.051 60.218 5.009 1.00 10.96 441 GLU A N 1
ATOM 3400 C CA . GLU A 1 441 ? 84.522 58.956 4.524 1.00 10.01 441 GLU A CA 1
ATOM 3401 C C . GLU A 1 441 ? 83.433 59.095 3.467 1.00 10.76 441 GLU A C 1
ATOM 3402 O O . GLU A 1 441 ? 83.486 58.437 2.431 1.00 12.41 441 GLU A O 1
ATOM 3408 N N . THR A 1 442 ? 82.456 59.957 3.726 1.00 11.80 442 THR A N 1
ATOM 3409 C CA . THR A 1 442 ? 81.332 60.137 2.812 1.00 11.06 442 THR A CA 1
ATOM 3410 C C . THR A 1 442 ? 81.500 61.210 1.746 1.00 13.12 442 THR A C 1
ATOM 3411 O O . THR A 1 442 ? 80.888 61.126 0.678 1.00 14.38 442 THR A O 1
ATOM 3415 N N . GLY A 1 443 ? 82.312 62.218 2.042 1.00 14.41 443 GLY A N 1
ATOM 3416 C CA . GLY A 1 443 ? 82.516 63.305 1.103 1.00 14.80 443 GLY A CA 1
ATOM 3417 C C . GLY A 1 443 ? 81.392 64.322 1.205 1.00 15.24 443 GLY A C 1
ATOM 3418 O O . GLY A 1 443 ? 81.256 65.194 0.349 1.00 15.53 443 GLY A O 1
ATOM 3419 N N . GLU A 1 444 ? 80.587 64.215 2.259 1.00 13.90 444 GLU A N 1
ATOM 3420 C CA . GLU A 1 444 ? 79.460 65.126 2.470 1.00 15.44 444 GLU A CA 1
ATOM 3421 C C . GLU A 1 444 ? 79.938 66.428 3.109 1.00 15.09 444 GLU A C 1
ATOM 3422 O O . GLU A 1 444 ? 79.599 66.733 4.253 1.00 14.41 444 GLU A O 1
ATOM 3428 N N . THR A 1 445 ? 80.717 67.199 2.358 1.00 15.04 445 THR A N 1
ATOM 3429 C CA . THR A 1 445 ? 81.261 68.457 2.855 1.00 14.69 445 THR A CA 1
ATOM 3430 C C . THR A 1 445 ? 80.201 69.498 3.223 1.00 14.99 445 THR A C 1
ATOM 3431 O O . THR A 1 445 ? 80.452 70.385 4.040 1.00 15.93 445 THR A O 1
ATOM 3435 N N . SER A 1 446 ? 79.016 69.387 2.631 1.00 12.84 446 SER A N 1
ATOM 3436 C CA . SER A 1 446 ? 77.940 70.328 2.922 1.00 15.16 446 SER A CA 1
ATOM 3437 C C . SER A 1 446 ? 77.426 70.165 4.353 1.00 13.06 446 SER A C 1
ATOM 3438 O O . SER A 1 446 ? 76.710 71.022 4.868 1.00 14.88 446 SER A O 1
ATOM 3441 N N . PHE A 1 447 ? 77.798 69.064 4.996 1.00 12.77 447 PHE A N 1
ATOM 3442 C CA . PHE A 1 447 ? 77.355 68.799 6.359 1.00 12.87 447 PHE A CA 1
ATOM 3443 C C . PHE A 1 447 ? 77.793 69.906 7.314 1.00 12.20 447 PHE A C 1
ATOM 3444 O O . PHE A 1 447 ? 77.070 70.257 8.245 1.00 12.68 447 PHE A O 1
ATOM 3452 N N . PHE A 1 448 ? 78.974 70.466 7.071 1.00 13.99 448 PHE A N 1
ATOM 3453 C CA . PHE A 1 448 ? 79.499 71.520 7.931 1.00 13.54 448 PHE A CA 1
ATOM 3454 C C . PHE A 1 448 ? 78.627 72.768 7.977 1.00 13.86 448 PHE A C 1
ATOM 3455 O O . PHE A 1 448 ? 78.671 73.521 8.951 1.00 13.96 448 PHE A O 1
ATOM 3463 N N . ASP A 1 449 ? 77.827 72.981 6.936 1.00 15.12 449 ASP A N 1
ATOM 3464 C CA . ASP A 1 449 ? 76.956 74.152 6.874 1.00 15.82 449 ASP A CA 1
ATOM 3465 C C . ASP A 1 449 ? 75.565 73.918 7.453 1.00 15.16 449 ASP A C 1
ATOM 3466 O O . ASP A 1 449 ? 74.782 74.858 7.592 1.00 15.21 449 ASP A O 1
ATOM 3471 N N . GLN A 1 450 ? 75.250 72.673 7.792 1.00 15.80 450 GLN A N 1
ATOM 3472 C CA . GLN A 1 450 ? 73.932 72.371 8.329 1.00 15.20 450 GLN A CA 1
ATOM 3473 C C . GLN A 1 450 ? 73.690 73.022 9.685 1.00 16.06 450 GLN A C 1
ATOM 3474 O O . GLN A 1 450 ? 74.529 72.948 10.583 1.00 14.97 450 GLN A O 1
ATOM 3480 N N . MET A 1 451 ? 72.532 73.662 9.822 1.00 15.31 451 MET A N 1
ATOM 3481 C CA . MET A 1 451 ? 72.161 74.327 11.063 1.00 15.04 451 MET A CA 1
ATOM 3482 C C . MET A 1 451 ? 71.510 73.344 12.026 1.00 15.02 451 MET A C 1
ATOM 3483 O O . MET A 1 451 ? 70.495 72.722 11.707 1.00 15.62 451 MET A O 1
ATOM 3488 N N . ILE A 1 452 ? 72.105 73.208 13.207 1.00 12.95 452 ILE A N 1
ATOM 3489 C CA . ILE A 1 452 ? 71.595 72.304 14.229 1.00 12.56 452 ILE A CA 1
ATOM 3490 C C . ILE A 1 452 ? 71.396 73.069 15.532 1.00 12.04 452 ILE A C 1
ATOM 3491 O O . ILE A 1 452 ? 72.279 73.800 15.980 1.00 12.79 452 ILE A O 1
ATOM 3496 N N . PRO A 1 453 ? 70.221 72.916 16.155 1.00 13.64 453 PRO A N 1
ATOM 3497 C CA . PRO A 1 453 ? 69.946 73.616 17.409 1.00 14.73 453 PRO A CA 1
ATOM 3498 C C . PRO A 1 453 ? 70.748 73.091 18.590 1.00 16.35 453 PRO A C 1
ATOM 3499 O O . PRO A 1 453 ? 71.061 71.899 18.662 1.00 16.28 453 PRO A O 1
ATOM 3503 N N . TYR A 1 454 ? 71.101 73.992 19.500 1.00 14.79 454 TYR A N 1
ATOM 3504 C CA . TYR A 1 454 ? 71.821 73.601 20.701 1.00 14.06 454 TYR A CA 1
ATOM 3505 C C . TYR A 1 454 ? 70.766 73.071 21.665 1.00 12.53 454 TYR A C 1
ATOM 3506 O O . TYR A 1 454 ? 69.595 73.440 21.579 1.00 12.90 454 TYR A O 1
ATOM 3515 N N . ALA A 1 455 ? 71.179 72.202 22.578 1.00 13.83 455 ALA A N 1
ATOM 3516 C CA . ALA A 1 455 ? 70.262 71.611 23.541 1.00 13.03 455 ALA A CA 1
ATOM 3517 C C . ALA A 1 455 ? 69.576 72.640 24.435 1.00 15.00 455 ALA A C 1
ATOM 3518 O O . ALA A 1 455 ? 68.449 72.426 24.879 1.00 16.64 455 ALA A O 1
ATOM 3520 N N . ASP A 1 456 ? 70.251 73.757 24.691 1.00 15.67 456 ASP A N 1
ATOM 3521 C CA . ASP A 1 456 ? 69.694 74.789 25.558 1.00 16.98 456 ASP A CA 1
ATOM 3522 C C . ASP A 1 456 ? 69.198 76.042 24.840 1.00 16.24 456 ASP A C 1
ATOM 3523 O O . ASP A 1 456 ? 69.137 77.121 25.430 1.00 17.27 456 ASP A O 1
ATOM 3528 N N . GLY A 1 457 ? 68.835 75.897 23.570 1.00 16.21 457 GLY A N 1
ATOM 3529 C CA . GLY A 1 457 ? 68.327 77.033 22.821 1.00 15.90 457 GLY A CA 1
ATOM 3530 C C . GLY A 1 457 ? 69.316 77.638 21.848 1.00 15.16 457 GLY A C 1
ATOM 3531 O O . GLY A 1 457 ? 70.522 77.653 22.094 1.00 16.47 457 GLY A O 1
ATOM 3532 N N . GLY A 1 458 ? 68.798 78.152 20.737 1.00 15.97 458 GLY A N 1
ATOM 3533 C CA . GLY A 1 458 ? 69.657 78.748 19.736 1.00 15.83 458 GLY A CA 1
ATOM 3534 C C . GLY A 1 458 ? 70.160 77.686 18.780 1.00 17.40 458 GLY A C 1
ATOM 3535 O O . GLY A 1 458 ? 69.886 76.501 18.968 1.00 18.03 458 GLY A O 1
ATOM 3536 N N . GLU A 1 459 ? 70.897 78.106 17.759 1.00 18.03 459 GLU A N 1
ATOM 3537 C CA . GLU A 1 459 ? 71.434 77.179 16.771 1.00 17.82 459 GLU A CA 1
ATOM 3538 C C . GLU A 1 459 ? 72.761 77.666 16.218 1.00 17.23 459 GLU A C 1
ATOM 3539 O O . GLU A 1 459 ? 73.176 78.797 16.460 1.00 18.19 459 GLU A O 1
ATOM 3545 N N . ALA A 1 460 ? 73.415 76.794 15.460 1.00 15.38 460 ALA A N 1
ATOM 3546 C CA . ALA A 1 460 ? 74.691 77.105 14.843 1.00 14.83 460 ALA A CA 1
ATOM 3547 C C . ALA A 1 460 ? 74.989 76.005 13.840 1.00 13.43 460 ALA A C 1
ATOM 3548 O O . ALA A 1 460 ? 74.416 74.918 13.914 1.00 13.55 460 ALA A O 1
ATOM 3550 N N . SER A 1 461 ? 75.873 76.294 12.895 1.00 13.08 461 SER A N 1
ATOM 3551 C CA . SER A 1 461 ? 76.243 75.311 11.890 1.00 13.49 461 SER A CA 1
ATOM 3552 C C . SER A 1 461 ? 77.063 74.230 12.572 1.00 13.63 461 SER A C 1
ATOM 3553 O O . SER A 1 461 ? 77.588 74.439 13.666 1.00 12.96 461 SER A O 1
ATOM 3556 N N . VAL A 1 462 ? 77.165 73.074 11.929 1.00 12.31 462 VAL A N 1
ATOM 3557 C CA . VAL A 1 462 ? 77.950 71.978 12.478 1.00 10.88 462 VAL A CA 1
ATOM 3558 C C . VAL A 1 462 ? 79.361 72.498 12.746 1.00 12.22 462 VAL A C 1
ATOM 3559 O O . VAL A 1 462 ? 79.952 72.220 13.788 1.00 12.29 462 VAL A O 1
ATOM 3563 N N . TYR A 1 463 ? 79.885 73.267 11.797 1.00 11.92 463 TYR A N 1
ATOM 3564 C CA . TYR A 1 463 ? 81.219 73.846 11.904 1.00 13.21 463 TYR A CA 1
ATOM 3565 C C . TYR A 1 463 ? 81.365 74.686 13.177 1.00 12.91 463 TYR A C 1
ATOM 3566 O O . TYR A 1 463 ? 82.346 74.552 13.912 1.00 13.52 463 TYR A O 1
ATOM 3575 N N . GLU A 1 464 ? 80.390 75.553 13.432 1.00 12.89 464 GLU A N 1
ATOM 3576 C CA . GLU A 1 464 ? 80.430 76.404 14.616 1.00 13.98 464 GLU A CA 1
ATOM 3577 C C . GLU A 1 464 ? 80.232 75.608 15.906 1.00 14.11 464 GLU A C 1
ATOM 3578 O O . GLU A 1 464 ? 80.749 75.989 16.956 1.00 11.86 464 GLU A O 1
ATOM 3584 N N . HIS A 1 465 ? 79.478 74.513 15.831 1.00 12.79 465 HIS A N 1
ATOM 3585 C CA . HIS A 1 465 ? 79.272 73.656 16.998 1.00 12.86 465 HIS A CA 1
ATOM 3586 C C . HIS A 1 465 ? 80.648 73.143 17.414 1.00 11.75 465 HIS A C 1
ATOM 3587 O O . HIS A 1 465 ? 80.996 73.121 18.594 1.00 11.62 465 HIS A O 1
ATOM 3594 N N . MET A 1 466 ? 81.421 72.723 16.418 1.00 11.06 466 MET A N 1
ATOM 3595 C CA . MET A 1 466 ? 82.759 72.191 16.634 1.00 11.82 466 MET A CA 1
ATOM 3596 C C . MET A 1 466 ? 83.664 73.234 17.281 1.00 10.54 466 MET A C 1
ATOM 3597 O O . MET A 1 466 ? 84.409 72.929 18.212 1.00 10.29 466 MET A O 1
ATOM 3602 N N . LYS A 1 467 ? 83.592 74.467 16.792 1.00 11.64 467 LYS A N 1
ATOM 3603 C CA . LYS A 1 467 ? 84.406 75.539 17.354 1.00 13.04 467 LYS A CA 1
ATOM 3604 C C . LYS A 1 467 ? 84.007 75.823 18.801 1.00 13.07 467 LYS A C 1
ATOM 3605 O O . LYS A 1 467 ? 84.860 76.130 19.632 1.00 13.17 467 LYS A O 1
ATOM 3611 N N . ALA A 1 468 ? 82.718 75.713 19.108 1.00 11.69 468 ALA A N 1
ATOM 3612 C CA . ALA A 1 468 ? 82.253 75.956 20.471 1.00 12.10 468 ALA A CA 1
ATOM 3613 C C . ALA A 1 468 ? 82.886 74.940 21.419 1.00 12.12 468 ALA A C 1
ATOM 3614 O O . ALA A 1 468 ? 83.217 75.262 22.559 1.00 13.12 468 ALA A O 1
ATOM 3616 N N . ALA A 1 469 ? 83.057 73.713 20.936 1.00 11.38 469 ALA A N 1
ATOM 3617 C CA . ALA A 1 469 ? 83.661 72.656 21.740 1.00 11.81 469 ALA A CA 1
ATOM 3618 C C . ALA A 1 469 ? 85.145 72.938 21.967 1.00 11.57 469 ALA A C 1
ATOM 3619 O O . ALA A 1 469 ? 85.642 72.837 23.092 1.00 11.75 469 ALA A O 1
ATOM 3621 N N . LEU A 1 470 ? 85.850 73.292 20.898 1.00 11.20 470 LEU A N 1
ATOM 3622 C CA . LEU A 1 470 ? 87.276 73.581 20.992 1.00 12.28 470 LEU A CA 1
ATOM 3623 C C . LEU A 1 470 ? 87.550 74.777 21.894 1.00 12.97 470 LEU A C 1
ATOM 3624 O O . LEU A 1 470 ? 88.513 74.776 22.662 1.00 14.34 470 LEU A O 1
ATOM 3629 N N . ASP A 1 471 ? 86.701 75.795 21.795 1.00 13.04 471 ASP A N 1
ATOM 3630 C CA . ASP A 1 471 ? 86.866 76.995 22.605 1.00 13.82 471 ASP A CA 1
ATOM 3631 C C . ASP A 1 471 ? 86.613 76.722 24.084 1.00 13.74 471 ASP A C 1
ATOM 3632 O O . ASP A 1 471 ? 87.248 77.327 24.946 1.00 16.78 471 ASP A O 1
ATOM 3637 N N . PHE A 1 472 ? 85.685 75.816 24.377 1.00 13.52 472 PHE A N 1
ATOM 3638 C CA . PHE A 1 472 ? 85.374 75.482 25.763 1.00 12.18 472 PHE A CA 1
ATOM 3639 C C . PHE A 1 472 ? 86.617 74.968 26.476 1.00 12.63 472 PHE A C 1
ATOM 3640 O O . PHE A 1 472 ? 86.945 75.413 27.576 1.00 13.04 472 PHE A O 1
ATOM 3648 N N . SER A 1 473 ? 87.313 74.032 25.842 1.00 10.86 473 SER A N 1
ATOM 3649 C CA . SER A 1 473 ? 88.503 73.451 26.444 1.00 10.11 473 SER A CA 1
ATOM 3650 C C . SER A 1 473 ? 89.673 74.421 26.553 1.00 11.99 473 SER A C 1
ATOM 3651 O O . SER A 1 473 ? 90.602 74.184 27.322 1.00 12.63 473 SER A O 1
ATOM 3654 N N . ALA A 1 474 ? 89.631 75.508 25.789 1.00 11.18 474 ALA A N 1
ATOM 3655 C CA . ALA A 1 474 ? 90.691 76.509 25.865 1.00 13.42 474 ALA A CA 1
ATOM 3656 C C . ALA A 1 474 ? 90.364 77.426 27.038 1.00 13.42 474 ALA A C 1
ATOM 3657 O O . ALA A 1 474 ? 91.256 77.955 27.702 1.00 14.18 474 ALA A O 1
ATOM 3659 N N . GLU A 1 475 ? 89.071 77.597 27.292 1.00 14.71 475 GLU A N 1
ATOM 3660 C CA . GLU A 1 475 ? 88.597 78.446 28.379 1.00 16.68 475 GLU A CA 1
ATOM 3661 C C . GLU A 1 475 ? 88.802 77.787 29.740 1.00 16.29 475 GLU A C 1
ATOM 3662 O O . GLU A 1 475 ? 89.349 78.398 30.661 1.00 16.65 475 GLU A O 1
ATOM 3668 N N . TYR A 1 476 ? 88.365 76.537 29.862 1.00 13.97 476 TYR A N 1
ATOM 3669 C CA . TYR A 1 476 ? 88.492 75.81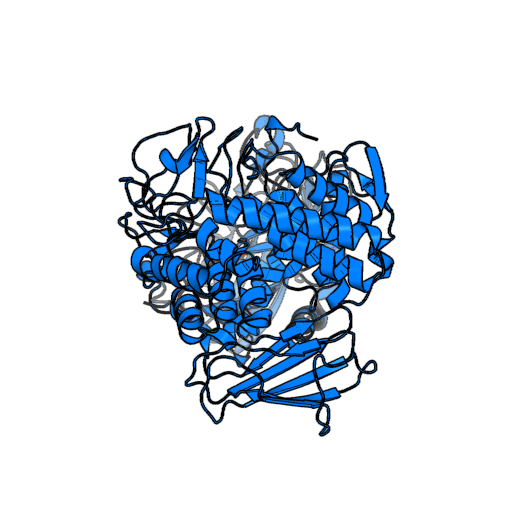9 31.122 1.00 13.67 476 TYR A CA 1
ATOM 3670 C C . TYR A 1 476 ? 89.836 75.136 31.331 1.00 14.59 476 TYR A C 1
ATOM 3671 O O . TYR A 1 476 ? 89.954 73.912 31.228 1.00 12.74 476 TYR A O 1
ATOM 3680 N N . VAL A 1 477 ? 90.845 75.948 31.633 1.00 12.86 477 VAL A N 1
ATOM 3681 C CA . VAL A 1 477 ? 92.196 75.464 31.895 1.00 13.76 477 VAL A CA 1
ATOM 3682 C C . VAL A 1 477 ? 92.698 76.064 33.205 1.00 15.54 477 VAL A C 1
ATOM 3683 O O . VAL A 1 477 ? 92.087 76.988 33.747 1.00 16.28 477 VAL A O 1
ATOM 3687 N N . GLY A 1 478 ? 93.807 75.528 33.706 1.00 15.31 478 GLY A N 1
ATOM 3688 C CA . GLY A 1 478 ? 94.398 76.028 34.934 1.00 15.78 478 GLY A CA 1
ATOM 3689 C C . GLY A 1 478 ? 95.379 77.140 34.612 1.00 15.53 478 GLY A C 1
ATOM 3690 O O . GLY A 1 478 ? 95.541 77.507 33.447 1.00 17.65 478 GLY A O 1
ATOM 3691 N N . GLN A 1 479 ? 96.052 77.669 35.631 1.00 17.35 479 GLN A N 1
ATOM 3692 C CA . GLN A 1 479 ? 96.995 78.763 35.420 1.00 17.89 479 GLN A CA 1
ATOM 3693 C C . GLN A 1 479 ? 98.213 78.409 34.571 1.00 18.87 479 GLN A C 1
ATOM 3694 O O . GLN A 1 479 ? 98.914 79.302 34.092 1.00 18.66 479 GLN A O 1
ATOM 3700 N N . THR A 1 480 ? 98.469 77.118 34.378 1.00 17.51 480 THR A N 1
ATOM 3701 C CA . THR A 1 480 ? 99.609 76.703 33.566 1.00 17.77 480 THR A CA 1
ATOM 3702 C C . THR A 1 480 ? 99.186 76.267 32.165 1.00 17.67 480 THR A C 1
ATOM 3703 O O . THR A 1 480 ? 100.018 75.851 31.359 1.00 19.77 480 THR A O 1
ATOM 3707 N N . GLY A 1 481 ? 97.891 76.357 31.883 1.00 16.07 481 GLY A N 1
ATOM 3708 C CA . GLY A 1 481 ? 97.403 75.997 30.565 1.00 15.91 481 GLY A CA 1
ATOM 3709 C C . GLY A 1 481 ? 96.960 74.563 30.347 1.00 13.84 481 GLY A C 1
ATOM 3710 O O . GLY A 1 481 ? 96.859 74.128 29.201 1.00 14.89 481 GLY A O 1
ATOM 3711 N N . ILE A 1 482 ? 96.700 73.828 31.425 1.00 14.97 482 ILE A N 1
ATOM 3712 C CA . ILE A 1 482 ? 96.249 72.441 31.301 1.00 13.38 482 ILE A CA 1
ATOM 3713 C C . ILE A 1 482 ? 94.741 72.396 31.552 1.00 11.61 482 ILE A C 1
ATOM 3714 O O . ILE A 1 482 ? 94.229 73.079 32.437 1.00 13.21 482 ILE A O 1
ATOM 3719 N N . CYS A 1 483 ? 94.029 71.590 30.770 1.00 12.13 483 CYS A N 1
ATOM 3720 C CA . CYS A 1 483 ? 92.579 71.493 30.901 1.00 12.97 483 CYS A CA 1
ATOM 3721 C C . CYS A 1 483 ? 92.096 71.007 32.262 1.00 12.28 483 CYS A C 1
ATOM 3722 O O . CYS A 1 483 ? 92.644 70.063 32.827 1.00 13.21 483 CYS A O 1
ATOM 3725 N N . LYS A 1 484 ? 91.060 71.659 32.781 1.00 10.87 484 LYS A N 1
ATOM 3726 C CA . LYS A 1 484 ? 90.481 71.272 34.061 1.00 12.34 484 LYS A CA 1
ATOM 3727 C C . LYS A 1 484 ? 89.768 69.934 33.890 1.00 11.89 484 LYS A C 1
ATOM 3728 O O . LYS A 1 484 ? 89.207 69.652 32.829 1.00 12.67 484 LYS A O 1
ATOM 3734 N N . GLY A 1 485 ? 89.792 69.113 34.935 1.00 10.95 485 GLY A N 1
ATOM 3735 C CA . GLY A 1 485 ? 89.150 67.811 34.867 1.00 12.10 485 GLY A CA 1
ATOM 3736 C C . GLY A 1 485 ? 87.650 67.838 35.091 1.00 13.14 485 GLY A C 1
ATOM 3737 O O . GLY A 1 485 ? 86.938 66.937 34.649 1.00 12.64 485 GLY A O 1
ATOM 3738 N N . LEU A 1 486 ? 87.170 68.867 35.783 1.00 12.34 486 LEU A N 1
ATOM 3739 C CA . LEU A 1 486 ? 85.746 69.018 36.072 1.00 12.93 486 LEU A CA 1
ATOM 3740 C C . LEU A 1 486 ? 85.164 67.794 36.792 1.00 13.44 486 LEU A C 1
ATOM 3741 O O . LEU A 1 486 ? 85.833 67.201 37.642 1.00 13.52 486 LEU A O 1
ATOM 3746 N N . ARG A 1 487 ? 83.930 67.417 36.464 1.00 13.22 487 ARG A N 1
ATOM 3747 C CA . ARG A 1 487 ? 83.282 66.275 37.116 1.00 13.66 487 ARG A CA 1
ATOM 3748 C C . ARG A 1 487 ? 84.123 65.014 36.987 1.00 13.24 487 ARG A C 1
ATOM 3749 O O . ARG A 1 487 ? 84.278 64.255 37.945 1.00 13.66 487 ARG A O 1
ATOM 3757 N N . ALA A 1 488 ? 84.657 64.803 35.789 1.00 12.55 488 ALA A N 1
ATOM 3758 C CA . ALA A 1 488 ? 85.495 63.650 35.489 1.00 11.80 488 ALA A CA 1
ATOM 3759 C C . ALA A 1 488 ? 85.964 63.779 34.049 1.00 11.15 488 ALA A C 1
ATOM 3760 O O . ALA A 1 488 ? 85.350 64.501 33.266 1.00 11.47 488 ALA A O 1
ATOM 3762 N N . ASP A 1 489 ? 87.066 63.117 33.701 1.00 11.18 489 ASP A N 1
ATOM 3763 C CA . ASP A 1 489 ? 87.509 63.146 32.315 1.00 10.61 489 ASP A CA 1
ATOM 3764 C C . ASP A 1 489 ? 87.135 61.778 31.759 1.00 10.26 489 ASP A C 1
ATOM 3765 O O . ASP A 1 489 ? 86.165 61.186 32.240 1.00 9.93 489 ASP A O 1
ATOM 3770 N N . TRP A 1 490 ? 87.853 61.270 30.762 1.00 9.36 490 TRP A N 1
ATOM 3771 C CA . TRP A 1 490 ? 87.504 59.965 30.203 1.00 9.21 490 TRP A CA 1
ATOM 3772 C C . TRP A 1 490 ? 87.312 58.932 31.314 1.00 9.28 490 TRP A C 1
ATOM 3773 O O . TRP A 1 490 ? 86.434 58.069 31.239 1.00 9.79 490 TRP A O 1
ATOM 3784 N N . ASN A 1 491 ? 88.153 59.026 32.338 1.00 9.75 491 ASN A N 1
ATOM 3785 C CA . ASN A 1 491 ? 88.097 58.124 33.482 1.00 10.14 491 ASN A CA 1
ATOM 3786 C C . ASN A 1 491 ? 87.017 58.655 34.426 1.00 9.20 491 ASN A C 1
ATOM 3787 O O . ASN A 1 491 ? 87.224 59.664 35.099 1.00 9.62 491 ASN A O 1
ATOM 3792 N N . ASP A 1 492 ? 85.868 57.983 34.472 1.00 8.84 492 ASP A N 1
ATOM 3793 C CA . ASP A 1 492 ? 84.766 58.423 35.324 1.00 9.26 492 ASP A CA 1
ATOM 3794 C C . ASP A 1 492 ? 85.111 58.467 36.808 1.00 10.78 492 ASP A C 1
ATOM 3795 O O . ASP A 1 492 ? 84.372 59.052 37.600 1.00 11.86 492 ASP A O 1
ATOM 3800 N N . CYS A 1 493 ? 86.226 57.851 37.184 1.00 10.44 493 CYS A N 1
ATOM 3801 C CA . CYS A 1 493 ? 86.632 57.834 38.581 1.00 10.32 493 CYS A CA 1
ATOM 3802 C C . CYS A 1 493 ? 87.812 58.749 38.900 1.00 10.07 493 CYS A C 1
ATOM 3803 O O . CYS A 1 493 ? 88.390 58.672 39.983 1.00 11.03 493 CYS A O 1
ATOM 3806 N N . LEU A 1 494 ? 88.173 59.601 37.945 1.00 10.36 494 LEU A N 1
ATOM 3807 C CA . LEU A 1 494 ? 89.234 60.580 38.156 1.00 11.33 494 LEU A CA 1
ATOM 3808 C C . LEU A 1 494 ? 88.431 61.873 38.164 1.00 12.13 494 LEU A C 1
ATOM 3809 O O . LEU A 1 494 ? 88.045 62.392 37.115 1.00 11.16 494 LEU A O 1
ATOM 3814 N N . ASN A 1 495 ? 88.165 62.376 39.364 1.00 12.99 495 ASN A N 1
ATOM 3815 C CA . ASN A 1 495 ? 87.341 63.562 39.542 1.00 12.47 495 ASN A CA 1
ATOM 3816 C C . ASN A 1 495 ? 88.139 64.703 40.160 1.00 14.30 495 ASN A C 1
ATOM 3817 O O . ASN A 1 495 ? 88.210 64.850 41.382 1.00 14.11 495 ASN A O 1
ATOM 3822 N N . LEU A 1 496 ? 88.713 65.522 39.285 1.00 13.92 496 LEU A N 1
ATOM 3823 C CA . LEU A 1 496 ? 89.577 66.627 39.682 1.00 14.39 496 LEU A CA 1
ATOM 3824 C C . LEU A 1 496 ? 88.947 67.995 39.925 1.00 14.46 496 LEU A C 1
ATOM 3825 O O . LEU A 1 496 ? 89.507 68.804 40.667 1.00 15.49 496 LEU A O 1
ATOM 3830 N N . GLY A 1 497 ? 87.801 68.261 39.307 1.00 14.58 497 GLY A N 1
ATOM 3831 C CA . GLY A 1 497 ? 87.167 69.557 39.479 1.00 14.60 497 GLY A CA 1
ATOM 3832 C C . GLY A 1 497 ? 88.087 70.647 38.960 1.00 15.82 497 GLY A C 1
ATOM 3833 O O . GLY A 1 497 ? 88.327 70.739 37.754 1.00 13.55 497 GLY A O 1
ATOM 3834 N N . GLY A 1 498 ? 88.608 71.468 39.871 1.00 16.41 498 GLY A N 1
ATOM 3835 C CA . GLY A 1 498 ? 89.516 72.532 39.488 1.00 17.61 498 GLY A CA 1
ATOM 3836 C C . GLY A 1 498 ? 90.878 71.972 39.126 1.00 17.56 498 GLY A C 1
ATOM 3837 O O . GLY A 1 498 ? 91.722 72.674 38.558 1.00 19.64 498 GLY A O 1
ATOM 3838 N N . GLY A 1 499 ? 91.094 70.704 39.469 1.00 15.42 499 GLY A N 1
ATOM 3839 C CA . GLY A 1 499 ? 92.345 70.040 39.149 1.00 14.00 499 GLY A CA 1
ATOM 3840 C C . GLY A 1 499 ? 92.489 69.966 37.641 1.00 14.11 499 GLY A C 1
ATOM 3841 O O . GLY A 1 499 ? 91.551 70.300 36.918 1.00 15.75 499 GLY A O 1
ATOM 3842 N N . GLU A 1 500 ? 93.640 69.512 37.158 1.00 12.74 500 GLU A N 1
ATOM 3843 C CA . GLU A 1 500 ? 93.883 69.450 35.720 1.00 13.44 500 GLU A CA 1
ATOM 3844 C C . GLU A 1 500 ? 94.150 68.042 35.202 1.00 11.38 500 GLU A C 1
ATOM 3845 O O . GLU A 1 500 ? 94.817 67.244 35.856 1.00 11.41 500 GLU A O 1
ATOM 3851 N N . SER A 1 501 ? 93.637 67.755 34.007 1.00 10.48 501 SER A N 1
ATOM 3852 C CA . SER A 1 501 ? 93.789 66.442 33.390 1.00 11.03 501 SER A CA 1
ATOM 3853 C C . SER A 1 501 ? 94.702 66.423 32.166 1.00 9.39 501 SER A C 1
ATOM 3854 O O . SER A 1 501 ? 94.465 67.142 31.195 1.00 9.81 501 SER A O 1
ATOM 3857 N N . SER A 1 502 ? 95.733 65.585 32.208 1.00 10.02 502 SER A N 1
ATOM 3858 C CA . SER A 1 502 ? 96.649 65.456 31.078 1.00 9.22 502 SER A CA 1
ATOM 3859 C C . SER A 1 502 ? 95.867 64.872 29.911 1.00 10.63 502 SER A C 1
ATOM 3860 O O . SER A 1 502 ? 96.044 65.265 28.760 1.00 10.85 502 SER A O 1
ATOM 3863 N N . MET A 1 503 ? 95.002 63.917 30.235 1.00 10.44 503 MET A N 1
ATOM 3864 C CA . MET A 1 503 ? 94.173 63.236 29.253 1.00 10.25 503 MET A CA 1
ATOM 3865 C C . MET A 1 503 ? 93.345 64.222 28.426 1.00 9.44 503 MET A C 1
ATOM 3866 O O . MET A 1 503 ? 93.290 64.123 27.195 1.00 10.17 503 MET A O 1
ATOM 3871 N N . VAL A 1 504 ? 92.714 65.184 29.092 1.00 9.09 504 VAL A N 1
ATOM 3872 C CA . VAL A 1 504 ? 91.893 66.155 28.384 1.00 7.51 504 VAL A CA 1
ATOM 3873 C C . VAL A 1 504 ? 92.724 67.091 27.511 1.00 10.06 504 VAL A C 1
ATOM 3874 O O . VAL A 1 504 ? 92.323 67.414 26.395 1.00 10.18 504 VAL A O 1
ATOM 3878 N N . SER A 1 505 ? 93.878 67.533 28.004 1.00 10.40 505 SER A N 1
ATOM 3879 C CA . SER A 1 505 ? 94.719 68.409 27.196 1.00 9.51 505 SER A CA 1
ATOM 3880 C C . SER A 1 505 ? 95.221 67.687 25.946 1.00 9.85 505 SER A C 1
ATOM 3881 O O . SER A 1 505 ? 95.290 68.278 24.867 1.00 10.47 505 SER A O 1
ATOM 3884 N N . PHE A 1 506 ? 95.565 66.408 26.079 1.00 10.50 506 PHE A N 1
ATOM 3885 C CA . PHE A 1 506 ? 96.037 65.659 24.922 1.00 9.65 506 PHE A CA 1
ATOM 3886 C C . PHE A 1 506 ? 94.898 65.471 23.926 1.00 9.45 506 PHE A C 1
ATOM 3887 O O . PHE A 1 506 ? 95.101 65.578 22.719 1.00 9.78 506 PHE A O 1
ATOM 3895 N N . LEU A 1 507 ? 93.698 65.198 24.433 1.00 8.97 507 LEU A N 1
ATOM 3896 C CA . LEU A 1 507 ? 92.538 65.031 23.563 1.00 9.44 507 LEU A CA 1
ATOM 3897 C C . LEU A 1 507 ? 92.250 66.359 22.862 1.00 10.09 507 LEU A C 1
ATOM 3898 O O . LEU A 1 507 ? 91.907 66.390 21.679 1.00 10.18 507 LEU A O 1
ATOM 3903 N N . HIS A 1 508 ? 92.401 67.461 23.592 1.00 9.91 508 HIS A N 1
ATOM 3904 C CA . HIS A 1 508 ? 92.162 68.774 23.012 1.00 10.03 508 HIS A CA 1
ATOM 3905 C C . HIS A 1 508 ? 93.126 68.983 21.846 1.00 9.80 508 HIS A C 1
ATOM 3906 O O . HIS A 1 508 ? 92.735 69.461 20.784 1.00 10.18 508 HIS A O 1
ATOM 3913 N N . PHE A 1 509 ? 94.387 68.614 22.047 1.00 10.38 509 PHE A N 1
ATOM 3914 C CA . PHE A 1 509 ? 95.391 68.763 20.998 1.00 11.09 509 PHE A CA 1
ATOM 3915 C C . PHE A 1 509 ? 95.011 67.938 19.772 1.00 10.50 509 PHE A C 1
ATOM 3916 O O . PHE A 1 509 ? 95.127 68.406 18.639 1.00 10.94 509 PHE A O 1
ATOM 3924 N N . TRP A 1 510 ? 94.563 66.705 19.995 1.00 9.51 510 TRP A N 1
ATOM 3925 C CA . TRP A 1 510 ? 94.170 65.844 18.887 1.00 10.39 510 TRP A CA 1
ATOM 3926 C C . TRP A 1 510 ? 93.009 66.472 18.121 1.00 10.01 510 TRP A C 1
ATOM 3927 O O . TRP A 1 510 ? 93.034 66.547 16.894 1.00 10.21 510 TRP A O 1
ATOM 3938 N N . ALA A 1 511 ? 91.995 66.924 18.850 1.00 9.87 511 ALA A N 1
ATOM 3939 C CA . ALA A 1 511 ? 90.836 67.550 18.224 1.00 8.95 511 ALA A CA 1
ATOM 3940 C C . ALA A 1 511 ? 91.265 68.786 17.438 1.00 10.85 511 ALA A C 1
ATOM 3941 O O . ALA A 1 511 ? 90.764 69.039 16.345 1.00 10.71 511 ALA A O 1
ATOM 3943 N N . LEU A 1 512 ? 92.195 69.553 17.999 1.00 10.40 512 LEU A N 1
ATOM 3944 C CA . LEU A 1 512 ? 92.681 70.756 17.334 1.00 11.73 512 LEU A CA 1
ATOM 3945 C C . LEU A 1 512 ? 93.411 70.406 16.041 1.00 11.72 512 LEU A C 1
ATOM 3946 O O . LEU A 1 512 ? 93.222 71.066 15.020 1.00 12.94 512 LEU A O 1
ATOM 3951 N N . GLN A 1 513 ? 94.238 69.366 16.075 1.00 11.48 513 GLN A N 1
ATOM 3952 C CA . GLN A 1 513 ? 94.959 68.956 14.876 1.00 11.22 513 GLN A CA 1
ATOM 3953 C C . GLN A 1 513 ? 93.960 68.580 13.787 1.00 12.51 513 GLN A C 1
ATOM 3954 O O . GLN A 1 513 ? 94.120 68.950 12.625 1.00 13.21 513 GLN A O 1
ATOM 3960 N N . GLU A 1 514 ? 92.918 67.850 14.170 1.00 12.23 514 GLU A N 1
ATOM 3961 C CA . GLU A 1 514 ? 91.898 67.443 13.216 1.00 11.78 514 GLU A CA 1
ATOM 3962 C C . GLU A 1 514 ? 91.164 68.648 12.639 1.00 11.56 514 GLU A C 1
ATOM 3963 O O . GLU A 1 514 ? 90.929 68.719 11.432 1.00 13.47 514 GLU A O 1
ATOM 3969 N N . PHE A 1 515 ? 90.812 69.594 13.504 1.00 12.25 515 PHE A N 1
ATOM 3970 C CA . PHE A 1 515 ? 90.094 70.788 13.074 1.00 12.77 515 PHE A CA 1
ATOM 3971 C C . PHE A 1 515 ? 90.948 71.685 12.186 1.00 13.98 515 PHE A C 1
ATOM 3972 O O . PHE A 1 515 ? 90.444 72.279 11.232 1.00 15.02 515 PHE A O 1
ATOM 3980 N N . ILE A 1 516 ? 92.234 71.792 12.505 1.00 14.98 516 ILE A N 1
ATOM 3981 C CA . ILE A 1 516 ? 93.135 72.619 11.709 1.00 14.62 516 ILE A CA 1
ATOM 3982 C C . ILE A 1 516 ? 93.179 72.090 10.280 1.00 15.69 516 ILE A C 1
ATOM 3983 O O . ILE A 1 516 ? 93.121 72.867 9.324 1.00 16.19 516 ILE A O 1
ATOM 3988 N N . ASP A 1 517 ? 93.278 70.771 10.133 1.00 13.32 517 ASP A N 1
ATOM 3989 C CA . ASP A 1 517 ? 93.312 70.167 8.805 1.00 15.38 517 ASP A CA 1
ATOM 3990 C C . ASP A 1 517 ? 92.013 70.466 8.068 1.00 14.92 517 ASP A C 1
ATOM 3991 O O . ASP A 1 517 ? 92.010 70.685 6.857 1.00 15.54 517 ASP A O 1
ATOM 3996 N N . LEU A 1 518 ? 90.906 70.465 8.803 1.00 14.83 518 LEU A N 1
ATOM 3997 C CA . LEU A 1 518 ? 89.608 70.750 8.205 1.00 14.97 518 LEU A CA 1
ATOM 3998 C C . LEU A 1 518 ? 89.553 72.200 7.739 1.00 16.15 518 LEU A C 1
ATOM 3999 O O . LEU A 1 518 ? 89.136 72.489 6.615 1.00 14.80 518 LEU A O 1
ATOM 4004 N N . ALA A 1 519 ? 89.974 73.109 8.612 1.00 14.27 519 ALA A N 1
ATOM 4005 C CA . ALA A 1 519 ? 89.974 74.531 8.293 1.00 16.75 519 ALA A CA 1
ATOM 4006 C C . ALA A 1 519 ? 90.820 74.800 7.054 1.00 17.15 519 ALA A C 1
ATOM 4007 O O . ALA A 1 519 ? 90.443 75.606 6.203 1.00 17.65 519 ALA A O 1
ATOM 4009 N N . LYS A 1 520 ? 91.966 74.133 6.955 1.00 16.65 520 LYS A N 1
ATOM 4010 C CA . LYS A 1 520 ? 92.836 74.316 5.799 1.00 19.17 520 LYS A CA 1
ATOM 4011 C C . LYS A 1 520 ? 92.096 73.865 4.547 1.00 18.66 520 LYS A C 1
ATOM 4012 O O . LYS A 1 520 ? 92.052 74.576 3.543 1.00 19.52 520 LYS A O 1
ATOM 4018 N N . PHE A 1 521 ? 91.510 72.676 4.621 1.00 17.60 521 PHE A N 1
ATOM 4019 C CA . PHE A 1 521 ? 90.768 72.110 3.503 1.00 17.81 521 PHE A CA 1
ATOM 4020 C C . PHE A 1 521 ? 89.627 73.016 3.048 1.00 18.16 521 PHE A C 1
ATOM 4021 O O . PHE A 1 521 ? 89.381 73.158 1.849 1.00 18.07 521 PHE A O 1
ATOM 4029 N N . LEU A 1 522 ? 88.936 73.630 4.004 1.00 18.50 522 LEU A N 1
ATOM 4030 C CA . LEU A 1 522 ? 87.814 74.512 3.691 1.00 19.95 522 LEU A CA 1
ATOM 4031 C C . LEU A 1 522 ? 88.247 75.925 3.312 1.00 21.78 522 LEU A C 1
ATOM 4032 O O . LEU A 1 522 ? 87.433 76.729 2.856 1.00 23.67 522 LEU A O 1
ATOM 4037 N N . GLY A 1 523 ? 89.526 76.226 3.509 1.00 21.18 523 GLY A N 1
ATOM 4038 C CA . GLY A 1 523 ? 90.030 77.547 3.176 1.00 21.43 523 GLY A CA 1
ATOM 4039 C C . GLY A 1 523 ? 89.720 78.605 4.220 1.00 23.77 523 GLY A C 1
ATOM 4040 O O . GLY A 1 523 ? 89.688 79.797 3.910 1.00 24.48 523 GLY A O 1
ATOM 4041 N N . LYS A 1 524 ? 89.486 78.175 5.457 1.00 22.71 524 LYS A N 1
ATOM 4042 C CA . LYS A 1 524 ? 89.192 79.094 6.555 1.00 23.72 524 LYS A CA 1
ATOM 4043 C C . LYS A 1 524 ? 90.495 79.537 7.212 1.00 24.25 524 LYS A C 1
ATOM 4044 O O . LYS A 1 524 ? 90.830 79.107 8.318 1.00 21.62 524 LYS A O 1
ATOM 4050 N N . ASP A 1 525 ? 91.218 80.407 6.516 1.00 24.66 525 ASP A N 1
ATOM 4051 C CA . ASP A 1 525 ? 92.504 80.916 6.976 1.00 24.36 525 ASP A CA 1
ATOM 4052 C C . ASP A 1 525 ? 92.500 81.486 8.391 1.00 22.29 525 ASP A C 1
ATOM 4053 O O . ASP A 1 525 ? 93.413 81.217 9.172 1.00 22.43 525 ASP A O 1
ATOM 4058 N N . GLN A 1 526 ? 91.481 82.271 8.721 1.00 21.37 526 GLN A N 1
ATOM 4059 C CA . GLN A 1 526 ? 91.398 82.871 10.046 1.00 23.34 526 GLN A CA 1
ATOM 4060 C C . GLN A 1 526 ? 91.363 81.796 11.128 1.00 21.29 526 GLN A C 1
ATOM 4061 O O . GLN A 1 526 ? 92.103 81.867 12.110 1.00 21.22 526 GLN A O 1
ATOM 4067 N N . ASP A 1 527 ? 90.505 80.796 10.947 1.00 20.77 527 ASP A N 1
ATOM 4068 C CA . ASP A 1 527 ? 90.407 79.720 11.926 1.00 18.78 527 ASP A CA 1
ATOM 4069 C C . ASP A 1 527 ? 91.682 78.888 11.969 1.00 18.62 527 ASP A C 1
ATOM 4070 O O . ASP A 1 527 ? 92.065 78.385 13.027 1.00 18.42 527 ASP A O 1
ATOM 4075 N N . VAL A 1 528 ? 92.341 78.737 10.824 1.00 18.56 528 VAL A N 1
ATOM 4076 C CA . VAL A 1 528 ? 93.580 77.974 10.780 1.00 18.16 528 VAL A CA 1
ATOM 4077 C C . VAL A 1 528 ? 94.594 78.621 11.716 1.00 19.14 528 VAL A C 1
ATOM 4078 O O . VAL A 1 528 ? 95.231 77.944 12.520 1.00 18.44 528 VAL A O 1
ATOM 4082 N N . ASN A 1 529 ? 94.736 79.939 11.617 1.00 19.83 529 ASN A N 1
ATOM 4083 C CA . ASN A 1 529 ? 95.682 80.651 12.466 1.00 20.85 529 ASN A CA 1
ATOM 4084 C C . ASN A 1 529 ? 95.269 80.594 13.933 1.00 19.97 529 ASN A C 1
ATOM 4085 O O . ASN A 1 529 ? 96.099 80.347 14.808 1.00 20.82 529 ASN A O 1
ATOM 4090 N N . THR A 1 530 ? 93.987 80.820 14.197 1.00 17.87 530 THR A N 1
ATOM 4091 C CA . THR A 1 530 ? 93.472 80.800 15.560 1.00 18.68 530 THR A CA 1
ATOM 4092 C C . THR A 1 530 ? 93.722 79.474 16.270 1.00 18.01 530 THR A C 1
ATOM 4093 O O . THR A 1 530 ? 94.264 79.442 17.375 1.00 18.37 530 THR A O 1
ATOM 4097 N N . TYR A 1 531 ? 93.331 78.379 15.630 1.00 16.60 531 TYR A N 1
ATOM 4098 C CA . TYR A 1 531 ? 93.490 77.070 16.244 1.00 14.26 531 TYR A CA 1
ATOM 4099 C C . TYR A 1 531 ? 94.890 76.478 16.159 1.00 15.98 531 TYR A C 1
ATOM 4100 O O . TYR A 1 531 ? 95.232 75.580 16.930 1.00 15.09 531 TYR A O 1
ATOM 4109 N N . THR A 1 532 ? 95.709 76.982 15.240 1.00 14.65 532 THR A N 1
ATOM 4110 C CA . THR A 1 532 ? 97.085 76.508 15.151 1.00 14.69 532 THR A CA 1
ATOM 4111 C C . THR A 1 532 ? 97.788 77.110 16.364 1.00 15.26 532 THR A C 1
ATOM 4112 O O . THR A 1 532 ? 98.607 76.461 17.014 1.00 15.15 532 THR A O 1
ATOM 4116 N N . GLU A 1 533 ? 97.448 78.358 16.666 1.00 15.90 533 GLU A N 1
ATOM 4117 C CA . GLU A 1 533 ? 98.024 79.053 17.809 1.00 17.27 533 GLU A CA 1
ATOM 4118 C C . GLU A 1 533 ? 97.568 78.376 19.098 1.00 15.84 533 GLU A C 1
ATOM 4119 O O . GLU A 1 533 ? 98.355 78.193 20.024 1.00 15.88 533 GLU A O 1
ATOM 4125 N N . MET A 1 534 ? 96.291 78.003 19.151 1.00 13.80 534 MET A N 1
ATOM 4126 C CA . MET A 1 534 ? 95.751 77.342 20.334 1.00 15.14 534 MET A CA 1
ATOM 4127 C C . MET A 1 534 ? 96.470 76.014 20.557 1.00 13.88 534 MET A C 1
ATOM 4128 O O . MET A 1 534 ? 96.841 75.684 21.682 1.00 14.62 534 MET A O 1
ATOM 4133 N N . ALA A 1 535 ? 96.669 75.257 19.482 1.00 13.33 535 ALA A N 1
ATOM 4134 C CA . ALA A 1 535 ? 97.353 73.972 19.575 1.00 13.86 535 ALA A CA 1
ATOM 4135 C C . ALA A 1 535 ? 98.789 74.173 20.048 1.00 13.75 535 ALA A C 1
ATOM 4136 O O . ALA A 1 535 ? 99.290 73.418 20.885 1.00 14.77 535 ALA A O 1
ATOM 4138 N N . ALA A 1 536 ? 99.448 75.198 19.516 1.00 14.07 536 ALA A N 1
ATOM 4139 C CA . ALA A 1 536 ? 100.827 75.486 19.891 1.00 15.44 536 ALA A CA 1
ATOM 4140 C C . ALA A 1 536 ? 100.935 75.737 21.392 1.00 16.21 536 ALA A C 1
ATOM 4141 O O . ALA A 1 536 ? 101.875 75.271 22.041 1.00 16.30 536 ALA A O 1
ATOM 4143 N N . ASN A 1 537 ? 99.972 76.470 21.945 1.00 14.93 537 ASN A N 1
ATOM 4144 C CA . ASN A 1 537 ? 99.980 76.763 23.373 1.00 15.88 537 ASN A CA 1
ATOM 4145 C C . ASN A 1 537 ? 99.742 75.503 24.194 1.00 15.24 537 ASN A C 1
ATOM 4146 O O . ASN A 1 537 ? 100.327 75.334 25.262 1.00 15.39 537 ASN A O 1
ATOM 4151 N N . VAL A 1 538 ? 98.882 74.620 23.696 1.00 13.95 538 VAL A N 1
ATOM 4152 C CA . VAL A 1 538 ? 98.600 73.379 24.404 1.00 13.48 538 VAL A CA 1
ATOM 4153 C C . VAL A 1 538 ? 99.844 72.496 24.445 1.00 13.21 538 VAL A C 1
ATOM 4154 O O . VAL A 1 538 ? 100.166 71.917 25.481 1.00 11.96 538 VAL A O 1
ATOM 4158 N N . ARG A 1 539 ? 100.548 72.399 23.322 1.00 11.36 539 ARG A N 1
ATOM 4159 C CA . ARG A 1 539 ? 101.749 71.574 23.262 1.00 13.39 539 ARG A CA 1
ATOM 4160 C C . ARG A 1 539 ? 102.837 72.094 24.195 1.00 13.47 539 ARG A C 1
ATOM 4161 O O . ARG A 1 539 ? 103.466 71.323 24.918 1.00 12.97 539 ARG A O 1
ATOM 4169 N N . GLU A 1 540 ? 103.059 73.403 24.173 1.00 15.71 540 GLU A N 1
ATOM 4170 C CA . GLU A 1 540 ? 104.081 74.006 25.018 1.00 16.84 540 GLU A CA 1
ATOM 4171 C C . GLU A 1 540 ? 103.773 73.780 26.495 1.00 16.42 540 GLU A C 1
ATOM 4172 O O . GLU A 1 540 ? 104.655 73.418 27.274 1.00 16.67 540 GLU A O 1
ATOM 4178 N N . ALA A 1 541 ? 102.515 73.984 26.873 1.00 14.05 541 ALA A N 1
ATOM 4179 C CA . ALA A 1 541 ? 102.102 73.803 28.259 1.00 13.52 541 ALA A CA 1
ATOM 4180 C C . ALA A 1 541 ? 102.263 72.352 28.704 1.00 12.53 541 ALA A C 1
ATOM 4181 O O . ALA A 1 541 ? 102.744 72.079 29.805 1.00 12.93 541 ALA A O 1
ATOM 4183 N N . CYS A 1 542 ? 101.862 71.419 27.848 1.00 12.41 542 CYS A N 1
ATOM 4184 C CA . CYS A 1 542 ? 101.971 70.003 28.179 1.00 11.53 542 CYS A CA 1
ATOM 4185 C C . CYS A 1 542 ? 103.414 69.515 28.272 1.00 12.01 542 CYS A C 1
ATOM 4186 O O . CYS A 1 542 ? 103.772 68.794 29.204 1.00 12.69 542 CYS A O 1
ATOM 4189 N N . GLU A 1 543 ? 104.242 69.903 27.307 1.00 13.13 543 GLU A N 1
ATOM 4190 C CA . GLU A 1 543 ? 105.638 69.477 27.304 1.00 13.02 543 GLU A CA 1
ATOM 4191 C C . GLU A 1 543 ? 106.416 70.063 28.478 1.00 12.85 543 GLU A C 1
ATOM 4192 O O . GLU A 1 543 ? 107.388 69.472 28.942 1.00 15.40 543 GLU A O 1
ATOM 4198 N N . THR A 1 544 ? 105.981 71.220 28.961 1.00 11.84 544 THR A N 1
ATOM 4199 C CA . THR A 1 544 ? 106.653 71.866 30.080 1.00 14.59 544 THR A CA 1
ATOM 4200 C C . THR A 1 544 ? 106.200 71.353 31.444 1.00 15.18 544 THR A C 1
ATOM 4201 O O . THR A 1 544 ? 107.017 71.156 32.343 1.00 18.29 544 THR A O 1
ATOM 4205 N N . HIS A 1 545 ? 104.904 71.103 31.586 1.00 10.73 545 HIS A N 1
ATOM 4206 C CA . HIS A 1 545 ? 104.355 70.686 32.870 1.00 10.74 545 HIS A CA 1
ATOM 4207 C C . HIS A 1 545 ? 103.989 69.227 33.115 1.00 12.47 545 HIS A C 1
ATOM 4208 O O . HIS A 1 545 ? 103.933 68.800 34.269 1.00 14.65 545 HIS A O 1
ATOM 4215 N N . LEU A 1 546 ? 103.754 68.459 32.057 1.00 11.35 546 LEU A N 1
ATOM 4216 C CA . LEU A 1 546 ? 103.314 67.078 32.233 1.00 10.72 546 LEU A CA 1
ATOM 4217 C C . LEU A 1 546 ? 104.339 65.956 32.117 1.00 11.28 546 LEU A C 1
ATOM 4218 O O . LEU A 1 546 ? 104.007 64.794 32.344 1.00 11.61 546 LEU A O 1
ATOM 4223 N N . TRP A 1 547 ? 105.575 66.284 31.769 1.00 9.46 547 TRP A N 1
ATOM 4224 C CA . TRP A 1 547 ? 106.594 65.248 31.646 1.00 10.46 547 TRP A CA 1
ATOM 4225 C C . TRP A 1 547 ? 107.338 65.017 32.959 1.00 10.74 547 TRP A C 1
ATOM 4226 O O . TRP A 1 547 ? 107.734 65.966 33.635 1.00 13.05 547 TRP A O 1
ATOM 4237 N N . ASP A 1 548 ? 107.493 63.749 33.329 1.00 9.37 548 ASP A N 1
ATOM 4238 C CA . ASP A 1 548 ? 108.224 63.382 34.538 1.00 9.67 548 ASP A CA 1
ATOM 4239 C C . ASP A 1 548 ? 109.554 62.846 34.022 1.00 9.99 548 ASP A C 1
ATOM 4240 O O . ASP A 1 548 ? 109.608 61.740 33.475 1.00 10.94 548 ASP A O 1
ATOM 4245 N N . ASP A 1 549 ? 110.624 63.626 34.181 1.00 11.08 549 ASP A N 1
ATOM 4246 C CA . ASP A 1 549 ? 111.927 63.207 33.678 1.00 12.39 549 ASP A CA 1
ATOM 4247 C C . ASP A 1 549 ? 112.693 62.220 34.553 1.00 13.89 549 ASP A C 1
ATOM 4248 O O . ASP A 1 549 ? 113.788 61.790 34.194 1.00 16.93 549 ASP A O 1
ATOM 4253 N N . GLU A 1 550 ? 112.129 61.858 35.699 1.00 13.72 550 GLU A N 1
ATOM 4254 C CA . GLU A 1 550 ? 112.784 60.873 36.548 1.00 15.66 550 GLU A CA 1
ATOM 4255 C C . GLU A 1 550 ? 112.255 59.508 36.127 1.00 14.49 550 GLU A C 1
ATOM 4256 O O . GLU A 1 550 ? 113.017 58.557 35.958 1.00 15.90 550 GLU A O 1
ATOM 4262 N N . GLY A 1 551 ? 110.942 59.423 35.939 1.00 14.36 551 GLY A N 1
ATOM 4263 C CA . GLY A 1 551 ? 110.335 58.169 35.532 1.00 12.91 551 GLY A CA 1
ATOM 4264 C C . GLY A 1 551 ? 110.389 57.944 34.033 1.00 11.99 551 GLY A C 1
ATOM 4265 O O . GLY A 1 551 ? 110.522 56.810 33.568 1.00 13.76 551 GLY A O 1
ATOM 4266 N N . GLY A 1 552 ? 110.284 59.027 33.272 1.00 10.21 552 GLY A N 1
ATOM 4267 C CA . GLY A 1 552 ? 110.316 58.919 31.825 1.00 11.27 552 GLY A CA 1
ATOM 4268 C C . GLY A 1 552 ? 108.933 58.650 31.259 1.00 11.16 552 GLY A C 1
ATOM 4269 O O . GLY A 1 552 ? 108.748 57.724 30.474 1.00 11.45 552 GLY A O 1
ATOM 4270 N N . TRP A 1 553 ? 107.959 59.459 31.665 1.00 10.10 553 TRP A N 1
ATOM 4271 C CA . TRP A 1 553 ? 106.584 59.305 31.196 1.00 10.24 553 TRP A CA 1
ATOM 4272 C C . TRP A 1 553 ? 105.779 60.570 31.481 1.00 10.04 553 TRP A C 1
ATOM 4273 O O . TRP A 1 553 ? 106.272 61.492 32.130 1.00 10.16 553 TRP A O 1
ATOM 4284 N N . TYR A 1 554 ? 104.544 60.609 30.990 1.00 9.05 554 TYR A N 1
ATOM 4285 C CA . TYR A 1 554 ? 103.662 61.749 31.210 1.00 8.43 554 TYR A CA 1
ATOM 4286 C C . TYR A 1 554 ? 102.761 61.486 32.414 1.00 10.67 554 TYR A C 1
ATOM 4287 O O . TYR A 1 554 ? 102.189 60.398 32.547 1.00 10.65 554 TYR A O 1
ATOM 4296 N N . ILE A 1 555 ? 102.642 62.477 33.291 1.00 9.24 555 ILE A N 1
ATOM 4297 C CA . ILE A 1 555 ? 101.799 62.340 34.474 1.00 9.41 555 ILE A CA 1
ATOM 4298 C C . ILE A 1 555 ? 100.330 62.303 34.055 1.00 10.66 555 ILE A C 1
ATOM 4299 O O . ILE A 1 555 ? 99.988 62.648 32.921 1.00 10.95 555 ILE A O 1
ATOM 4304 N N . ARG A 1 556 ? 99.466 61.884 34.974 1.00 10.41 556 ARG A N 1
ATOM 4305 C CA . ARG A 1 556 ? 98.038 61.780 34.698 1.00 10.27 556 ARG A CA 1
ATOM 4306 C C . ARG A 1 556 ? 97.310 63.116 34.825 1.00 10.52 556 ARG A C 1
ATOM 4307 O O . ARG A 1 556 ? 96.290 63.342 34.175 1.00 9.96 556 ARG A O 1
ATOM 4315 N N . GLY A 1 557 ? 97.842 63.997 35.663 1.00 9.69 557 GLY A N 1
ATOM 4316 C CA . GLY A 1 557 ? 97.225 65.296 35.865 1.00 10.19 557 GLY A CA 1
ATOM 4317 C C . GLY A 1 557 ? 97.716 65.912 37.159 1.00 9.68 557 GLY A C 1
ATOM 4318 O O . GLY A 1 557 ? 98.738 65.489 37.697 1.00 11.77 557 GLY A O 1
ATOM 4319 N N . LEU A 1 558 ? 96.997 66.916 37.654 1.00 10.01 558 LEU A N 1
ATOM 4320 C CA . LEU A 1 558 ? 97.355 67.578 38.907 1.00 11.28 558 LEU A CA 1
ATOM 4321 C C . LEU A 1 558 ? 96.098 67.840 39.718 1.00 12.46 558 LEU A C 1
ATOM 4322 O O . LEU A 1 558 ? 95.047 68.145 39.157 1.00 12.59 558 LEU A O 1
ATOM 4327 N N . THR A 1 559 ? 96.207 67.728 41.038 1.00 12.24 559 THR A N 1
ATOM 4328 C CA . THR A 1 559 ? 95.062 67.979 41.901 1.00 12.58 559 THR A CA 1
ATOM 4329 C C . THR A 1 559 ? 94.790 69.477 41.920 1.00 13.48 559 THR A C 1
ATOM 4330 O O . THR A 1 559 ? 95.598 70.270 41.432 1.00 12.30 559 THR A O 1
ATOM 4334 N N . LYS A 1 560 ? 93.652 69.859 42.486 1.00 13.82 560 LYS A N 1
ATOM 4335 C CA . LYS A 1 560 ? 93.279 71.263 42.576 1.00 16.28 560 LYS A CA 1
ATOM 4336 C C . LYS A 1 560 ? 94.308 72.033 43.400 1.00 16.23 560 LYS A C 1
ATOM 4337 O O . LYS A 1 560 ? 94.422 73.252 43.278 1.00 18.10 560 LYS A O 1
ATOM 4343 N N . ASN A 1 561 ? 95.062 71.316 44.229 1.00 15.57 561 ASN A N 1
ATOM 4344 C CA . ASN A 1 561 ? 96.075 71.946 45.071 1.00 17.08 561 ASN A CA 1
ATOM 4345 C C . ASN A 1 561 ? 97.459 71.959 44.432 1.00 18.85 561 ASN A C 1
ATOM 4346 O O . ASN A 1 561 ? 98.445 72.326 45.075 1.00 20.22 561 ASN A O 1
ATOM 4351 N N . GLY A 1 562 ? 97.530 71.547 43.170 1.00 16.93 562 GLY A N 1
ATOM 4352 C CA . GLY A 1 562 ? 98.794 71.556 42.458 1.00 16.65 562 GLY A CA 1
ATOM 4353 C C . GLY A 1 562 ? 99.710 70.362 42.638 1.00 16.53 562 GLY A C 1
ATOM 4354 O O . GLY A 1 562 ? 100.868 70.409 42.224 1.00 17.71 562 GLY A O 1
ATOM 4355 N N . ASP A 1 563 ? 99.221 69.290 43.251 1.00 12.90 563 ASP A N 1
ATOM 4356 C CA . ASP A 1 563 ? 100.066 68.116 43.435 1.00 14.30 563 ASP A CA 1
ATOM 4357 C C . ASP A 1 563 ? 99.955 67.228 42.203 1.00 12.92 563 ASP A C 1
ATOM 4358 O O . ASP A 1 563 ? 98.856 66.874 41.779 1.00 13.01 563 ASP A O 1
ATOM 4363 N N . LYS A 1 564 ? 101.095 66.875 41.624 1.00 12.09 564 LYS A N 1
ATOM 4364 C CA . LYS A 1 564 ? 101.098 66.032 40.439 1.00 13.24 564 LYS A CA 1
ATOM 4365 C C . LYS A 1 564 ? 100.612 64.622 40.743 1.00 13.09 564 LYS A C 1
ATOM 4366 O O . LYS A 1 564 ? 100.906 64.059 41.800 1.00 15.43 564 LYS A O 1
ATOM 4372 N N . ILE A 1 565 ? 99.856 64.065 39.803 1.00 11.59 565 ILE A N 1
ATOM 4373 C CA . ILE A 1 565 ? 99.314 62.719 39.926 1.00 11.37 565 ILE A CA 1
ATOM 4374 C C . ILE A 1 565 ? 100.001 61.853 38.876 1.00 9.91 565 ILE A C 1
ATOM 4375 O O . ILE A 1 565 ? 99.870 62.105 37.678 1.00 10.52 565 ILE A O 1
ATOM 4380 N N . GLY A 1 566 ? 100.743 60.848 39.329 1.00 10.57 566 GLY A N 1
ATOM 4381 C CA . GLY A 1 566 ? 101.437 59.962 38.411 1.00 12.53 566 GLY A CA 1
ATOM 4382 C C . GLY A 1 566 ? 102.912 60.276 38.226 1.00 13.01 566 GLY A C 1
ATOM 4383 O O . GLY A 1 566 ? 103.377 60.416 37.093 1.00 13.28 566 GLY A O 1
ATOM 4384 N N . THR A 1 567 ? 103.652 60.386 39.328 1.00 12.20 567 THR A N 1
ATOM 4385 C CA . THR A 1 567 ? 105.082 60.681 39.261 1.00 13.54 567 THR A CA 1
ATOM 4386 C C . THR A 1 567 ? 105.916 59.486 39.713 1.00 14.21 567 THR A C 1
ATOM 4387 O O . THR A 1 567 ? 105.410 58.567 40.353 1.00 14.35 567 THR A O 1
ATOM 4391 N N . ALA A 1 568 ? 107.203 59.515 39.388 1.00 14.55 568 ALA A N 1
ATOM 4392 C CA . ALA A 1 568 ? 108.106 58.426 39.738 1.00 16.01 568 ALA A CA 1
ATOM 4393 C C . ALA A 1 568 ? 108.345 58.262 41.236 1.00 16.12 568 ALA A C 1
ATOM 4394 O O . ALA A 1 568 ? 108.759 57.193 41.682 1.00 16.71 568 ALA A O 1
ATOM 4396 N N . GLN A 1 569 ? 108.080 59.310 42.008 1.00 18.17 569 GLN A N 1
ATOM 4397 C CA . GLN A 1 569 ? 108.305 59.267 43.450 1.00 20.15 569 GLN A CA 1
ATOM 4398 C C . GLN A 1 569 ? 107.119 58.811 44.295 1.00 19.75 569 GLN A C 1
ATOM 4399 O O . GLN A 1 569 ? 107.275 58.533 45.485 1.00 21.19 569 GLN A O 1
ATOM 4405 N N . GLN A 1 570 ? 105.938 58.728 43.695 1.00 16.10 570 GLN A N 1
ATOM 4406 C CA . GLN A 1 570 ? 104.753 58.314 44.441 1.00 15.67 570 GLN A CA 1
ATOM 4407 C C . GLN A 1 570 ? 104.692 56.806 44.651 1.00 14.45 570 GLN A C 1
ATOM 4408 O O . GLN A 1 570 ? 105.293 56.036 43.900 1.00 16.20 570 GLN A O 1
ATOM 4414 N N . GLN A 1 571 ? 103.971 56.389 45.687 1.00 15.30 571 GLN A N 1
ATOM 4415 C CA . GLN A 1 571 ? 103.844 54.973 46.009 1.00 17.46 571 GLN A CA 1
ATOM 4416 C C . GLN A 1 571 ? 102.661 54.317 45.312 1.00 15.45 571 GLN A C 1
ATOM 4417 O O . GLN A 1 571 ? 102.630 53.098 45.148 1.00 16.93 571 GLN A O 1
ATOM 4423 N N . GLU A 1 572 ? 101.694 55.128 44.897 1.00 14.42 572 GLU A N 1
ATOM 4424 C CA . GLU A 1 572 ? 100.497 54.616 44.234 1.00 13.94 572 GLU A CA 1
ATOM 4425 C C . GLU A 1 572 ? 100.213 55.373 42.944 1.00 13.19 572 GLU A C 1
ATOM 4426 O O . GLU A 1 572 ? 100.420 56.582 42.867 1.00 14.53 572 GLU A O 1
ATOM 4432 N N . GLY A 1 573 ? 99.734 54.649 41.937 1.00 12.85 573 GLY A N 1
ATOM 4433 C CA . GLY A 1 573 ? 99.396 55.262 40.664 1.00 12.48 573 GLY A CA 1
ATOM 4434 C C . GLY A 1 573 ? 100.494 56.082 40.019 1.00 10.55 573 GLY A C 1
ATOM 4435 O O . GLY A 1 573 ? 100.319 57.275 39.768 1.00 11.00 573 GLY A O 1
ATOM 4436 N N . ARG A 1 574 ? 101.623 55.440 39.737 1.00 11.23 574 ARG A N 1
ATOM 4437 C CA . ARG A 1 574 ? 102.751 56.120 39.112 1.00 9.30 574 ARG A CA 1
ATOM 4438 C C . ARG A 1 574 ? 102.598 56.237 37.594 1.00 9.24 574 ARG A C 1
ATOM 4439 O O . ARG A 1 574 ? 102.694 57.331 37.035 1.00 11.02 574 ARG A O 1
ATOM 4447 N N . VAL A 1 575 ? 102.364 55.105 36.937 1.00 9.27 575 VAL A N 1
ATOM 4448 C CA . VAL A 1 575 ? 102.227 55.058 35.483 1.00 9.34 575 VAL A CA 1
ATOM 4449 C C . VAL A 1 575 ? 100.776 54.872 35.046 1.00 10.31 575 VAL A C 1
ATOM 4450 O O . VAL A 1 575 ? 100.117 53.921 35.463 1.00 11.51 575 VAL A O 1
ATOM 4454 N N . HIS A 1 576 ? 100.290 55.778 34.199 1.00 9.69 576 HIS A N 1
ATOM 4455 C CA . HIS A 1 576 ? 98.911 55.722 33.711 1.00 9.71 576 HIS A CA 1
ATOM 4456 C C . HIS A 1 576 ? 98.830 55.505 32.211 1.00 9.83 576 HIS A C 1
ATOM 4457 O O . HIS A 1 576 ? 99.620 56.056 31.446 1.00 11.65 576 HIS A O 1
ATOM 4464 N N . LEU A 1 577 ? 97.858 54.703 31.792 1.00 8.69 577 LEU A N 1
ATOM 4465 C CA . LEU A 1 577 ? 97.695 54.400 30.380 1.00 7.61 577 LEU A CA 1
ATOM 4466 C C . LEU A 1 577 ? 97.124 55.550 29.549 1.00 8.19 577 LEU A C 1
ATOM 4467 O O . LEU A 1 577 ? 97.597 55.801 28.442 1.00 9.98 577 LEU A O 1
ATOM 4472 N N . GLU A 1 578 ? 96.130 56.263 30.076 1.00 8.76 578 GLU A N 1
ATOM 4473 C CA . GLU A 1 578 ? 95.508 57.344 29.306 1.00 9.15 578 GLU A CA 1
ATOM 4474 C C . GLU A 1 578 ? 96.433 58.479 28.901 1.00 9.80 578 GLU A C 1
ATOM 4475 O O . GLU A 1 578 ? 96.441 58.893 27.744 1.00 10.87 578 GLU A O 1
ATOM 4481 N N . SER A 1 579 ? 97.197 59.000 29.855 1.00 9.22 579 SER A N 1
ATOM 4482 C CA . SER A 1 579 ? 98.092 60.109 29.559 1.00 9.02 579 SER A CA 1
ATOM 4483 C C . SER A 1 579 ? 99.193 59.737 28.580 1.00 10.20 579 SER A C 1
ATOM 4484 O O . SER A 1 579 ? 99.430 60.443 27.601 1.00 12.46 579 SER A O 1
ATOM 4487 N N . ASN A 1 580 ? 99.859 58.618 28.833 1.00 10.35 580 ASN A N 1
ATOM 4488 C CA . ASN A 1 580 ? 100.951 58.198 27.975 1.00 9.37 580 ASN A CA 1
ATOM 4489 C C . ASN A 1 580 ? 100.559 57.798 26.561 1.00 10.54 580 ASN A C 1
ATOM 4490 O O . ASN A 1 580 ? 101.277 58.108 25.611 1.00 11.68 580 ASN A O 1
ATOM 4495 N N . THR A 1 581 ? 99.427 57.124 26.401 1.00 8.85 581 THR A N 1
ATOM 4496 C CA . THR A 1 581 ? 99.010 56.739 25.059 1.00 7.69 581 THR A CA 1
ATOM 4497 C C . THR A 1 581 ? 98.497 57.934 24.265 1.00 10.06 581 THR A C 1
ATOM 4498 O O . THR A 1 581 ? 98.851 58.104 23.100 1.00 9.58 581 THR A O 1
ATOM 4502 N N . LEU A 1 582 ? 97.670 58.768 24.891 1.00 9.69 582 LEU A N 1
ATOM 4503 C CA . LEU A 1 582 ? 97.115 59.925 24.194 1.00 9.35 582 LEU A CA 1
ATOM 4504 C C . LEU A 1 582 ? 98.154 60.992 23.870 1.00 10.26 582 LEU A C 1
ATOM 4505 O O . LEU A 1 582 ? 97.991 61.754 22.917 1.00 10.22 582 LEU A O 1
ATOM 4510 N N . ALA A 1 583 ? 99.220 61.053 24.659 1.00 9.74 583 ALA A N 1
ATOM 4511 C CA . ALA A 1 583 ? 100.269 62.028 24.396 1.00 9.95 583 ALA A CA 1
ATOM 4512 C C . ALA A 1 583 ? 100.821 61.741 23.003 1.00 10.33 583 ALA A C 1
ATOM 4513 O O . ALA A 1 583 ? 101.151 62.658 22.250 1.00 10.75 583 ALA A O 1
ATOM 4515 N N . VAL A 1 584 ? 100.899 60.459 22.661 1.00 9.36 584 VAL A N 1
ATOM 4516 C CA . VAL A 1 584 ? 101.415 60.046 21.363 1.00 8.76 584 VAL A CA 1
ATOM 4517 C C . VAL A 1 584 ? 100.324 60.014 20.290 1.00 9.90 584 VAL A C 1
ATOM 4518 O O . VAL A 1 584 ? 100.527 60.497 19.177 1.00 11.87 584 VAL A O 1
ATOM 4522 N N . LEU A 1 585 ? 99.168 59.450 20.624 1.00 10.02 585 LEU A N 1
ATOM 4523 C CA . LEU A 1 585 ? 98.066 59.369 19.667 1.00 8.46 585 LEU A CA 1
ATOM 4524 C C . LEU A 1 585 ? 97.662 60.743 19.132 1.00 9.72 585 LEU A C 1
ATOM 4525 O O . LEU A 1 585 ? 97.386 60.898 17.941 1.00 11.57 585 LEU A O 1
ATOM 4530 N N . SER A 1 586 ? 97.637 61.736 20.013 1.00 10.72 586 SER A N 1
ATOM 4531 C CA . SER A 1 586 ? 97.251 63.094 19.641 1.00 11.55 586 SER A CA 1
ATOM 4532 C C . SER A 1 586 ? 98.267 63.757 18.721 1.00 12.13 586 SER A C 1
ATOM 4533 O O . SER A 1 586 ? 97.935 64.691 17.991 1.00 13.57 586 SER A O 1
ATOM 4536 N N . GLY A 1 587 ? 99.504 63.275 18.774 1.00 13.12 587 GLY A N 1
ATOM 4537 C CA . GLY A 1 587 ? 100.561 63.840 17.956 1.00 13.77 587 GLY A CA 1
ATOM 4538 C C . GLY A 1 587 ? 101.324 64.925 18.696 1.00 13.68 587 GLY A C 1
ATOM 4539 O O . GLY A 1 587 ? 102.222 65.554 18.136 1.00 12.91 587 GLY A O 1
ATOM 4540 N N . LEU A 1 588 ? 100.977 65.138 19.962 1.00 12.31 588 LEU A N 1
ATOM 4541 C CA . LEU A 1 588 ? 101.628 66.168 20.767 1.00 13.00 588 LEU A CA 1
ATOM 4542 C C . LEU A 1 588 ? 103.061 65.824 21.163 1.00 13.16 588 LEU A C 1
ATOM 4543 O O . LEU A 1 588 ? 103.973 66.623 20.963 1.00 13.94 588 LEU A O 1
ATOM 4548 N N . ALA A 1 589 ? 103.256 64.631 21.714 1.00 14.37 589 ALA A N 1
ATOM 4549 C CA . ALA A 1 589 ? 104.573 64.192 22.161 1.00 14.80 589 ALA A CA 1
ATOM 4550 C C . ALA A 1 589 ? 105.591 63.994 21.045 1.00 15.35 589 ALA A C 1
ATOM 4551 O O . ALA A 1 589 ? 105.249 63.623 19.925 1.00 14.72 589 ALA A O 1
ATOM 4553 N N . SER A 1 590 ? 106.854 64.246 21.371 1.00 16.16 590 SER A N 1
ATOM 4554 C CA . SER A 1 590 ? 107.935 64.065 20.417 1.00 14.40 590 SER A CA 1
ATOM 4555 C C . SER A 1 590 ? 108.172 62.564 20.295 1.00 14.75 590 SER A C 1
ATOM 4556 O O . SER A 1 590 ? 107.717 61.789 21.139 1.00 14.01 590 SER A O 1
ATOM 4559 N N . GLN A 1 591 ? 108.873 62.155 19.243 1.00 13.09 591 GLN A N 1
ATOM 4560 C CA . GLN A 1 591 ? 109.180 60.745 19.031 1.00 11.47 591 GLN A CA 1
ATOM 4561 C C . GLN A 1 591 ? 109.944 60.209 20.242 1.00 11.46 591 GLN A C 1
ATOM 4562 O O . GLN A 1 591 ? 109.676 59.110 20.728 1.00 12.69 591 GLN A O 1
ATOM 4568 N N . GLU A 1 592 ? 110.896 61.002 20.724 1.00 11.10 592 GLU A N 1
ATOM 4569 C CA . GLU A 1 592 ? 111.717 60.617 21.861 1.00 10.92 592 GLU A CA 1
ATOM 4570 C C . GLU A 1 592 ? 110.916 60.395 23.142 1.00 10.14 592 GLU A C 1
ATOM 4571 O O . GLU A 1 592 ? 111.026 59.341 23.767 1.00 11.38 592 GLU A O 1
ATOM 4577 N N . ARG A 1 593 ? 110.119 61.380 23.539 1.00 10.52 593 ARG A N 1
ATOM 4578 C CA . ARG A 1 593 ? 109.324 61.230 24.751 1.00 10.22 593 ARG A CA 1
ATOM 4579 C C . ARG A 1 593 ? 108.240 60.183 24.549 1.00 10.43 593 ARG A C 1
ATOM 4580 O O . ARG A 1 593 ? 107.895 59.452 25.476 1.00 12.75 593 ARG A O 1
ATOM 4588 N N . GLY A 1 594 ? 107.715 60.108 23.331 1.00 9.17 594 GLY A N 1
ATOM 4589 C CA . GLY A 1 594 ? 106.688 59.127 23.030 1.00 12.02 594 GLY A CA 1
ATOM 4590 C C . GLY A 1 594 ? 107.188 57.708 23.235 1.00 10.96 594 GLY A C 1
ATOM 4591 O O . GLY A 1 594 ? 106.515 56.893 23.871 1.00 11.33 594 GLY A O 1
ATOM 4592 N N . GLU A 1 595 ? 108.367 57.405 22.696 1.00 10.42 595 GLU A N 1
ATOM 4593 C CA . GLU A 1 595 ? 108.940 56.071 22.839 1.00 11.27 595 GLU A CA 1
ATOM 4594 C C . GLU A 1 595 ? 109.197 55.721 24.300 1.00 10.98 595 GLU A C 1
ATOM 4595 O O . GLU A 1 595 ? 108.881 54.620 24.746 1.00 11.56 595 GLU A O 1
ATOM 4601 N N . GLN A 1 596 ? 109.779 56.653 25.048 1.00 10.77 596 GLN A N 1
ATOM 4602 C CA . GLN A 1 596 ? 110.072 56.374 26.447 1.00 10.50 596 GLN A CA 1
ATOM 4603 C C . GLN A 1 596 ? 108.800 56.208 27.271 1.00 10.30 596 GLN A C 1
ATOM 4604 O O . GLN A 1 596 ? 108.715 55.310 28.109 1.00 10.20 596 GLN A O 1
ATOM 4610 N N . ALA A 1 597 ? 107.809 57.061 27.027 1.00 10.28 597 ALA A N 1
ATOM 4611 C CA . ALA A 1 597 ? 106.543 56.971 27.752 1.00 8.93 597 ALA A CA 1
ATOM 4612 C C . ALA A 1 597 ? 105.873 55.633 27.459 1.00 10.88 597 ALA A C 1
ATOM 4613 O O . ALA A 1 597 ? 105.390 54.957 28.371 1.00 10.99 597 ALA A O 1
ATOM 4615 N N . MET A 1 598 ? 105.839 55.246 26.186 1.00 8.68 598 MET A N 1
ATOM 4616 C CA . MET A 1 598 ? 105.223 53.976 25.820 1.00 9.29 598 MET A CA 1
ATOM 4617 C C . MET A 1 598 ? 106.055 52.789 26.295 1.00 9.45 598 MET A C 1
ATOM 4618 O O . MET A 1 598 ? 105.532 51.688 26.448 1.00 10.16 598 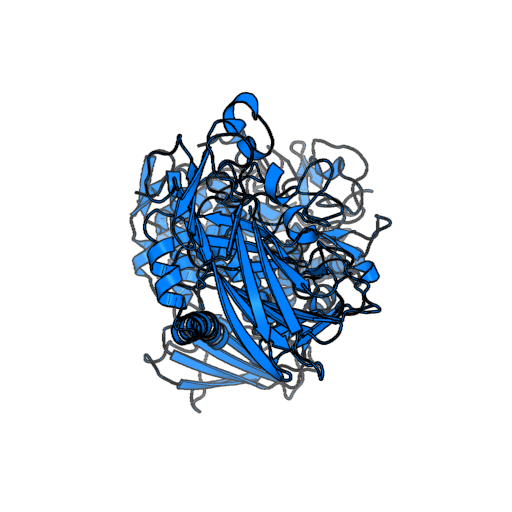MET A O 1
ATOM 4623 N N . ASP A 1 599 ? 107.350 53.003 26.525 1.00 9.53 599 ASP A N 1
ATOM 4624 C CA . ASP A 1 599 ? 108.189 51.921 27.030 1.00 8.90 599 ASP A CA 1
ATOM 4625 C C . ASP A 1 599 ? 107.823 51.711 28.499 1.00 10.65 599 ASP A C 1
ATOM 4626 O O . ASP A 1 599 ? 107.900 50.598 29.019 1.00 11.52 599 ASP A O 1
ATOM 4631 N N . ALA A 1 600 ? 107.411 52.788 29.162 1.00 10.45 600 ALA A N 1
ATOM 4632 C CA . ALA A 1 600 ? 106.998 52.708 30.560 1.00 10.93 600 ALA A CA 1
ATOM 4633 C C . ALA A 1 600 ? 105.683 51.931 30.596 1.00 10.88 600 ALA A C 1
ATOM 4634 O O . ALA A 1 600 ? 105.459 51.098 31.474 1.00 11.71 600 ALA A O 1
ATOM 4636 N N . VAL A 1 601 ? 104.816 52.211 29.625 1.00 9.55 601 VAL A N 1
ATOM 4637 C CA . VAL A 1 601 ? 103.532 51.527 29.525 1.00 10.03 601 VAL A CA 1
ATOM 4638 C C . VAL A 1 601 ? 103.760 50.028 29.354 1.00 10.88 601 VAL A C 1
ATOM 4639 O O . VAL A 1 601 ? 103.142 49.215 30.034 1.00 10.58 601 VAL A O 1
ATOM 4643 N N . ASP A 1 602 ? 104.663 49.665 28.450 1.00 9.17 602 ASP A N 1
ATOM 4644 C CA . ASP A 1 602 ? 104.956 48.261 28.198 1.00 10.46 602 ASP A CA 1
ATOM 4645 C C . ASP A 1 602 ? 105.561 47.580 29.422 1.00 9.97 602 ASP A C 1
ATOM 4646 O O . ASP A 1 602 ? 105.093 46.531 29.860 1.00 12.66 602 ASP A O 1
ATOM 4651 N N . GLU A 1 603 ? 106.595 48.191 29.985 1.00 10.93 603 GLU A N 1
ATOM 4652 C CA . GLU A 1 603 ? 107.274 47.616 31.138 1.00 12.23 603 GLU A CA 1
ATOM 4653 C C . GLU A 1 603 ? 106.437 47.485 32.406 1.00 12.22 603 GLU A C 1
ATOM 4654 O O . GLU A 1 603 ? 106.520 46.475 33.105 1.00 13.39 603 GLU A O 1
ATOM 4660 N N . HIS A 1 604 ? 105.617 48.487 32.696 1.00 11.39 604 HIS A N 1
ATOM 4661 C CA . HIS A 1 604 ? 104.835 48.469 33.926 1.00 12.46 604 HIS A CA 1
ATOM 4662 C C . HIS A 1 604 ? 103.349 48.148 33.833 1.00 11.64 604 HIS A C 1
ATOM 4663 O O . HIS A 1 604 ? 102.732 47.793 34.840 1.00 12.60 604 HIS A O 1
ATOM 4670 N N . LEU A 1 605 ? 102.768 48.260 32.643 1.00 9.67 605 LEU A N 1
ATOM 4671 C CA . LEU A 1 605 ? 101.341 47.990 32.501 1.00 9.49 605 LEU A CA 1
ATOM 4672 C C . LEU A 1 605 ? 100.981 46.752 31.688 1.00 9.97 605 LEU A C 1
ATOM 4673 O O . LEU A 1 605 ? 99.872 46.240 31.813 1.00 10.50 605 LEU A O 1
ATOM 4678 N N . PHE A 1 606 ? 101.902 46.259 30.866 1.00 8.62 606 PHE A N 1
ATOM 4679 C CA . PHE A 1 606 ? 101.594 45.091 30.050 1.00 10.57 606 PHE A CA 1
ATOM 4680 C C . PHE A 1 606 ? 101.482 43.788 30.832 1.00 11.08 606 PHE A C 1
ATOM 4681 O O . PHE A 1 606 ? 102.226 43.549 31.786 1.00 13.03 606 PHE A O 1
ATOM 4689 N N . SER A 1 607 ? 100.531 42.956 30.412 1.00 10.80 607 SER A N 1
ATOM 4690 C CA . SER A 1 607 ? 100.296 41.645 31.004 1.00 11.22 607 SER A CA 1
ATOM 4691 C C . SER A 1 607 ? 99.795 40.774 29.860 1.00 9.30 607 SER A C 1
ATOM 4692 O O . SER A 1 607 ? 99.380 41.287 28.820 1.00 9.53 607 SER A O 1
ATOM 4695 N N . PRO A 1 608 ? 99.826 39.447 30.028 1.00 11.45 608 PRO A N 1
ATOM 4696 C CA . PRO A 1 608 ? 99.359 38.549 28.969 1.00 11.78 608 PRO A CA 1
ATOM 4697 C C . PRO A 1 608 ? 97.893 38.764 28.572 1.00 11.34 608 PRO A C 1
ATOM 4698 O O . PRO A 1 608 ? 97.452 38.285 27.527 1.00 13.25 608 PRO A O 1
ATOM 4702 N N . TYR A 1 609 ? 97.146 39.483 29.405 1.00 10.28 609 TYR A N 1
ATOM 4703 C CA . TYR A 1 609 ? 95.730 39.742 29.145 1.00 10.69 609 TYR A CA 1
ATOM 4704 C C . TYR A 1 609 ? 95.472 41.143 28.612 1.00 10.64 609 TYR A C 1
ATOM 4705 O O . TYR A 1 609 ? 94.327 41.503 28.334 1.00 11.11 609 TYR A O 1
ATOM 4714 N N . GLY A 1 610 ? 96.529 41.936 28.478 1.00 9.73 610 GLY A N 1
ATOM 4715 C CA . GLY A 1 610 ? 96.359 43.295 27.997 1.00 7.80 610 GLY A CA 1
ATOM 4716 C C . GLY A 1 610 ? 97.044 44.303 28.900 1.00 9.06 610 GLY A C 1
ATOM 4717 O O . GLY A 1 610 ? 97.717 43.932 29.861 1.00 9.13 610 GLY A O 1
ATOM 4718 N N . LEU A 1 611 ? 96.852 45.583 28.602 1.00 7.69 611 LEU A N 1
ATOM 4719 C CA . LEU A 1 611 ? 97.480 46.664 29.357 1.00 7.96 611 LEU A CA 1
ATOM 4720 C C . LEU A 1 611 ? 96.655 47.194 30.526 1.00 8.38 611 LEU A C 1
ATOM 4721 O O . LEU A 1 611 ? 95.497 47.571 30.346 1.00 8.05 611 LEU A O 1
ATOM 4726 N N . HIS A 1 612 ? 97.261 47.229 31.714 1.00 8.25 612 HIS A N 1
ATOM 4727 C CA . HIS A 1 612 ? 96.595 47.753 32.906 1.00 8.61 612 HIS A CA 1
ATOM 4728 C C . HIS A 1 612 ? 96.412 49.261 32.744 1.00 8.39 612 HIS A C 1
ATOM 4729 O O . HIS A 1 612 ? 97.191 49.917 32.050 1.00 9.21 612 HIS A O 1
ATOM 4736 N N . LEU A 1 613 ? 95.390 49.810 33.395 1.00 8.66 613 LEU A N 1
ATOM 4737 C CA . LEU A 1 613 ? 95.101 51.241 33.304 1.00 8.79 613 LEU A CA 1
ATOM 4738 C C . LEU A 1 613 ? 96.081 52.095 34.106 1.00 8.75 613 LEU A C 1
ATOM 4739 O O . LEU A 1 613 ? 96.383 53.227 33.732 1.00 8.78 613 LEU A O 1
ATOM 4744 N N . ASN A 1 614 ? 96.571 51.552 35.214 1.00 8.35 614 ASN A N 1
ATOM 4745 C CA . ASN A 1 614 ? 97.508 52.280 36.058 1.00 9.51 614 ASN A CA 1
ATOM 4746 C C . ASN A 1 614 ? 98.262 51.316 36.960 1.00 9.13 614 ASN A C 1
ATOM 4747 O O . ASN A 1 614 ? 97.825 50.183 37.178 1.00 11.41 614 ASN A O 1
ATOM 4752 N N . ALA A 1 615 ? 99.400 51.768 37.472 1.00 8.65 615 ALA A N 1
ATOM 4753 C CA . ALA A 1 615 ? 100.222 50.949 38.353 1.00 8.10 615 ALA A CA 1
ATOM 4754 C C . ALA A 1 615 ? 101.198 51.823 39.132 1.00 10.16 615 ALA A C 1
ATOM 4755 O O . ALA A 1 615 ? 101.785 52.754 38.583 1.00 11.03 615 ALA A O 1
ATOM 4757 N N . PRO A 1 616 ? 101.352 51.559 40.438 1.00 10.00 616 PRO A N 1
ATOM 4758 C CA . PRO A 1 616 ? 100.624 50.520 41.174 1.00 11.00 616 PRO A CA 1
ATOM 4759 C C . PRO A 1 616 ? 99.180 50.979 41.343 1.00 10.60 616 PRO A C 1
ATOM 4760 O O . PRO A 1 616 ? 98.856 52.132 41.064 1.00 11.89 616 PRO A O 1
ATOM 4764 N N . SER A 1 617 ? 98.313 50.082 41.799 1.00 10.50 617 SER A N 1
ATOM 4765 C CA . SER A 1 617 ? 96.924 50.450 42.017 1.00 9.53 617 SER A CA 1
ATOM 4766 C C . SER A 1 617 ? 96.851 51.408 43.203 1.00 10.45 617 SER A C 1
ATOM 4767 O O . SER A 1 617 ? 97.771 51.463 44.025 1.00 13.13 617 SER A O 1
ATOM 4770 N N . PHE A 1 618 ? 95.766 52.172 43.279 1.00 11.12 618 PHE A N 1
ATOM 4771 C CA . PHE A 1 618 ? 95.563 53.103 44.385 1.00 11.10 618 PHE A CA 1
ATOM 4772 C C . PHE A 1 618 ? 95.039 52.308 45.577 1.00 12.56 618 PHE A C 1
ATOM 4773 O O . PHE A 1 618 ? 94.327 51.320 45.401 1.00 12.24 618 PHE A O 1
ATOM 4781 N N . SER A 1 619 ? 95.392 52.734 46.786 1.00 13.39 619 SER A N 1
ATOM 4782 C CA . SER A 1 619 ? 94.928 52.057 47.992 1.00 15.62 619 SER A CA 1
ATOM 4783 C C . SER A 1 619 ? 94.512 53.050 49.076 1.00 16.10 619 SER A C 1
ATOM 4784 O O . SER A 1 619 ? 93.715 52.726 49.956 1.00 19.54 619 SER A O 1
ATOM 4787 N N . THR A 1 620 ? 95.048 54.263 49.002 1.00 14.14 620 THR A N 1
ATOM 4788 C CA . THR A 1 620 ? 94.738 55.300 49.982 1.00 14.71 620 THR A CA 1
ATOM 4789 C C . THR A 1 620 ? 93.674 56.266 49.472 1.00 13.70 620 THR A C 1
ATOM 4790 O O . THR A 1 620 ? 93.884 56.961 48.480 1.00 14.06 620 THR A O 1
ATOM 4794 N N . PRO A 1 621 ? 92.512 56.325 50.144 1.00 13.48 621 PRO A N 1
ATOM 4795 C CA . PRO A 1 621 ? 91.467 57.246 49.688 1.00 13.12 621 PRO A CA 1
ATOM 4796 C C . PRO A 1 621 ? 92.007 58.672 49.601 1.00 14.52 621 PRO A C 1
ATOM 4797 O O . PRO A 1 621 ? 92.622 59.172 50.543 1.00 16.39 621 PRO A O 1
ATOM 4801 N N . ASN A 1 622 ? 91.781 59.313 48.460 1.00 13.61 622 ASN A N 1
ATOM 4802 C CA . ASN A 1 622 ? 92.236 60.678 48.229 1.00 13.47 622 ASN A CA 1
ATOM 4803 C C . ASN A 1 622 ? 91.236 61.344 47.299 1.00 14.61 622 ASN A C 1
ATOM 4804 O O . ASN A 1 622 ? 91.298 61.163 46.082 1.00 15.68 622 ASN A O 1
ATOM 4809 N N . ASP A 1 623 ? 90.320 62.118 47.869 1.00 15.10 623 ASP A N 1
ATOM 4810 C CA . ASP A 1 623 ? 89.299 62.779 47.072 1.00 18.22 623 ASP A CA 1
ATOM 4811 C C . ASP A 1 623 ? 89.820 63.929 46.217 1.00 17.20 623 ASP A C 1
ATOM 4812 O O . ASP A 1 623 ? 89.061 64.545 45.469 1.00 20.79 623 ASP A O 1
ATOM 4817 N N . ASP A 1 624 ? 91.112 64.218 46.333 1.00 17.02 624 ASP A N 1
ATOM 4818 C CA . ASP A 1 624 ? 91.729 65.262 45.525 1.00 16.97 624 ASP A CA 1
ATOM 4819 C C . ASP A 1 624 ? 92.015 64.632 44.162 1.00 15.33 624 ASP A C 1
ATOM 4820 O O . ASP A 1 624 ? 92.187 65.327 43.162 1.00 14.23 624 ASP A O 1
ATOM 4825 N N . ILE A 1 625 ? 92.055 63.302 44.139 1.00 13.34 625 ILE A N 1
ATOM 4826 C CA . ILE A 1 625 ? 92.306 62.556 42.912 1.00 13.27 625 ILE A CA 1
ATOM 4827 C C . ILE A 1 625 ? 90.990 62.032 42.347 1.00 13.64 625 ILE A C 1
ATOM 4828 O O . ILE A 1 625 ? 90.687 62.232 41.170 1.00 13.43 625 ILE A O 1
ATOM 4833 N N . GLY A 1 626 ? 90.199 61.371 43.185 1.00 12.50 626 GLY A N 1
ATOM 4834 C CA . GLY A 1 626 ? 88.929 60.860 42.707 1.00 11.48 626 GLY A CA 1
ATOM 4835 C C . GLY A 1 626 ? 88.473 59.564 43.341 1.00 10.91 626 GLY A C 1
ATOM 4836 O O . GLY A 1 626 ? 89.157 58.990 44.189 1.00 11.00 626 GLY A O 1
ATOM 4837 N N . PHE A 1 627 ? 87.309 59.096 42.908 1.00 11.74 627 PHE A N 1
ATOM 4838 C CA . PHE A 1 627 ? 86.733 57.870 43.440 1.00 11.89 627 PHE A CA 1
ATOM 4839 C C . PHE A 1 627 ? 87.598 56.648 43.142 1.00 11.11 627 PHE A C 1
ATOM 4840 O O . PHE A 1 627 ? 87.476 55.617 43.803 1.00 10.42 627 PHE A O 1
ATOM 4848 N N . VAL A 1 628 ? 88.473 56.760 42.148 1.00 10.83 628 VAL A N 1
ATOM 4849 C CA . VAL A 1 628 ? 89.339 55.643 41.793 1.00 8.64 628 VAL A CA 1
ATOM 4850 C C . VAL A 1 628 ? 90.174 55.186 42.989 1.00 9.96 628 VAL A C 1
ATOM 4851 O O . VAL A 1 628 ? 90.548 54.017 43.083 1.00 10.56 628 VAL A O 1
ATOM 4855 N N . THR A 1 629 ? 90.450 56.105 43.909 1.00 10.13 629 THR A N 1
ATOM 4856 C CA . THR A 1 629 ? 91.249 55.781 45.087 1.00 10.32 629 THR A CA 1
ATOM 4857 C C . THR A 1 629 ? 90.448 55.034 46.147 1.00 11.79 629 THR A C 1
ATOM 4858 O O . THR A 1 629 ? 90.985 54.678 47.194 1.00 11.35 629 THR A O 1
ATOM 4862 N N . ARG A 1 630 ? 89.167 54.800 45.870 1.00 9.64 630 ARG A N 1
ATOM 4863 C CA . ARG A 1 630 ? 88.280 54.092 46.794 1.00 9.12 630 ARG A CA 1
ATOM 4864 C C . ARG A 1 630 ? 87.763 52.797 46.168 1.00 8.61 630 ARG A C 1
ATOM 4865 O O . ARG A 1 630 ? 86.873 52.135 46.711 1.00 10.32 630 ARG A O 1
ATOM 4873 N N . VAL A 1 631 ? 88.338 52.436 45.028 1.00 9.26 631 VAL A N 1
ATOM 4874 C CA . VAL A 1 631 ? 87.946 51.234 44.303 1.00 8.20 631 VAL A CA 1
ATOM 4875 C C . VAL A 1 631 ? 88.919 50.092 44.579 1.00 8.45 631 VAL A C 1
ATOM 4876 O O . VAL A 1 631 ? 90.109 50.317 44.803 1.00 10.04 631 VAL A O 1
ATOM 4880 N N . TYR A 1 632 ? 88.408 48.864 44.571 1.00 8.31 632 TYR A N 1
ATOM 4881 C CA . TYR A 1 632 ? 89.250 47.695 44.808 1.00 7.46 632 TYR A CA 1
ATOM 4882 C C . TYR A 1 632 ? 90.425 47.663 43.831 1.00 8.45 632 TYR A C 1
ATOM 4883 O O . TYR A 1 632 ? 90.287 48.027 42.659 1.00 8.60 632 TYR A O 1
ATOM 4892 N N . GLN A 1 633 ? 91.578 47.217 44.317 1.00 8.38 633 GLN A N 1
ATOM 4893 C CA . GLN A 1 633 ? 92.771 47.137 43.481 1.00 8.16 633 GLN A CA 1
ATOM 4894 C C . GLN A 1 633 ? 92.617 46.080 42.396 1.00 9.23 633 GLN A C 1
ATOM 4895 O O . GLN A 1 633 ? 92.194 44.952 42.667 1.00 10.97 633 GLN A O 1
ATOM 4901 N N . GLY A 1 634 ? 92.968 46.459 41.169 1.00 9.18 634 GLY A N 1
ATOM 4902 C CA . GLY A 1 634 ? 92.868 45.553 40.039 1.00 9.36 634 GLY A CA 1
ATOM 4903 C C . GLY A 1 634 ? 91.454 45.422 39.504 1.00 8.35 634 GLY A C 1
ATOM 4904 O O . GLY A 1 634 ? 91.177 44.542 38.689 1.00 8.03 634 GLY A O 1
ATOM 4905 N N . VAL A 1 635 ? 90.568 46.311 39.946 1.00 7.82 635 VAL A N 1
ATOM 4906 C CA . VAL A 1 635 ? 89.164 46.278 39.543 1.00 8.11 635 VAL A CA 1
ATOM 4907 C C . VAL A 1 635 ? 88.699 47.594 38.924 1.00 6.29 635 VAL A C 1
ATOM 4908 O O . VAL A 1 635 ? 89.056 48.674 39.393 1.00 8.11 635 VAL A O 1
ATOM 4912 N N . LYS A 1 636 ? 87.899 47.487 37.869 1.00 8.52 636 LYS A N 1
ATOM 4913 C CA . LYS A 1 636 ? 87.361 48.649 37.177 1.00 9.34 636 LYS A CA 1
ATOM 4914 C C . LYS A 1 636 ? 88.455 49.672 36.878 1.00 9.31 636 LYS A C 1
ATOM 4915 O O . LYS A 1 636 ? 89.525 49.307 36.394 1.00 9.16 636 LYS A O 1
ATOM 4921 N N . GLU A 1 637 ? 88.203 50.942 37.172 1.00 10.08 637 GLU A N 1
ATOM 4922 C CA . GLU A 1 637 ? 89.185 51.982 36.882 1.00 10.28 637 GLU A CA 1
ATOM 4923 C C . GLU A 1 637 ? 90.454 51.959 37.737 1.00 9.45 637 GLU A C 1
ATOM 4924 O O . GLU A 1 637 ? 91.424 52.655 37.426 1.00 10.27 637 GLU A O 1
ATOM 4930 N N . ASN A 1 638 ? 90.476 51.158 38.798 1.00 8.50 638 ASN A N 1
ATOM 4931 C CA . ASN A 1 638 ? 91.669 51.121 39.638 1.00 8.29 638 ASN A CA 1
ATOM 4932 C C . ASN A 1 638 ? 92.606 49.935 39.432 1.00 8.49 638 ASN A C 1
ATOM 4933 O O . ASN A 1 638 ? 92.547 48.943 40.156 1.00 10.74 638 ASN A O 1
ATOM 4938 N N . GLY A 1 639 ? 93.471 50.037 38.430 1.00 9.14 639 GLY A N 1
ATOM 4939 C CA . GLY A 1 639 ? 94.440 48.983 38.200 1.00 9.91 639 GLY A CA 1
ATOM 4940 C C . GLY A 1 639 ? 94.000 47.741 37.459 1.00 9.74 639 GLY A C 1
ATOM 4941 O O . GLY A 1 639 ? 94.709 46.736 37.471 1.00 10.56 639 GLY A O 1
ATOM 4942 N N . ALA A 1 640 ? 92.838 47.785 36.821 1.00 9.55 640 ALA A N 1
ATOM 4943 C CA . ALA A 1 640 ? 92.389 46.631 36.058 1.00 9.27 640 ALA A CA 1
ATOM 4944 C C . ALA A 1 640 ? 92.853 46.840 34.628 1.00 10.04 640 ALA A C 1
ATOM 4945 O O . ALA A 1 640 ? 93.446 47.873 34.298 1.00 10.41 640 ALA A O 1
ATOM 4947 N N . ILE A 1 641 ? 92.617 45.842 33.788 1.00 8.22 641 ILE A N 1
ATOM 4948 C CA . ILE A 1 641 ? 92.951 45.966 32.383 1.00 8.26 641 ILE A CA 1
ATOM 4949 C C . ILE A 1 641 ? 91.668 46.527 31.780 1.00 8.01 641 ILE A C 1
ATOM 4950 O O . ILE A 1 641 ? 90.743 45.782 31.453 1.00 8.98 641 ILE A O 1
ATOM 4955 N N . PHE A 1 642 ? 91.593 47.852 31.700 1.00 7.93 642 PHE A N 1
ATOM 4956 C CA . PHE A 1 642 ? 90.424 48.513 31.133 1.00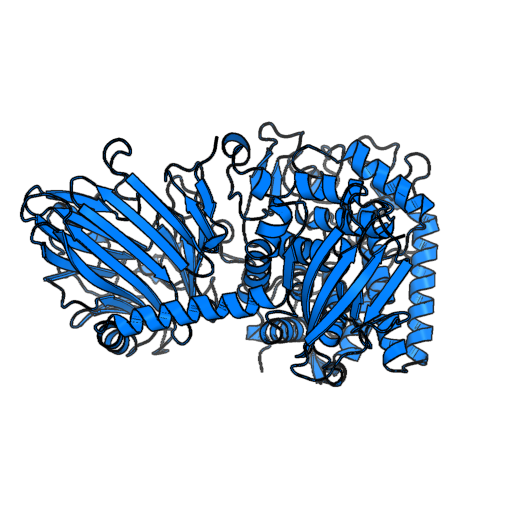 9.45 642 PHE A CA 1
ATOM 4957 C C . PHE A 1 642 ? 90.697 48.487 29.638 1.00 9.11 642 PHE A C 1
ATOM 4958 O O . PHE A 1 642 ? 91.639 49.113 29.155 1.00 9.46 642 PHE A O 1
ATOM 4966 N N . SER A 1 643 ? 89.868 47.745 28.916 1.00 8.38 643 SER A N 1
ATOM 4967 C CA . SER A 1 643 ? 90.045 47.545 27.484 1.00 6.92 643 SER A CA 1
ATOM 4968 C C . SER A 1 643 ? 90.040 48.760 26.564 1.00 7.63 643 SER A C 1
ATOM 4969 O O . SER A 1 643 ? 90.888 48.866 25.680 1.00 8.80 643 SER A O 1
ATOM 4972 N N . HIS A 1 644 ? 89.090 49.665 26.771 1.00 7.86 644 HIS A N 1
ATOM 4973 C CA . HIS A 1 644 ? 88.936 50.850 25.930 1.00 7.36 644 HIS A CA 1
ATOM 4974 C C . HIS A 1 644 ? 90.231 51.571 25.527 1.00 9.63 644 HIS A C 1
ATOM 4975 O O . HIS A 1 644 ? 90.455 51.815 24.341 1.00 9.95 644 HIS A O 1
ATOM 4982 N N . PRO A 1 645 ? 91.095 51.927 26.497 1.00 7.92 645 PRO A N 1
ATOM 4983 C CA . PRO A 1 645 ? 92.347 52.621 26.160 1.00 8.41 645 PRO A CA 1
ATOM 4984 C C . PRO A 1 645 ? 93.426 51.751 25.515 1.00 8.57 645 PRO A C 1
ATOM 4985 O O . PRO A 1 645 ? 94.429 52.274 25.031 1.00 8.28 645 PRO A O 1
ATOM 4989 N N . ASN A 1 646 ? 93.251 50.432 25.519 1.00 8.05 646 ASN A N 1
ATOM 4990 C CA . ASN A 1 646 ? 94.267 49.577 24.911 1.00 6.90 646 ASN A CA 1
ATOM 4991 C C . ASN A 1 646 ? 94.478 49.928 23.432 1.00 7.98 646 ASN A C 1
ATOM 4992 O O . ASN A 1 646 ? 95.618 50.044 22.978 1.00 8.22 646 ASN A O 1
ATOM 4997 N N . PRO A 1 647 ? 93.390 50.106 22.660 1.00 8.17 647 PRO A N 1
ATOM 4998 C CA . PRO A 1 647 ? 93.584 50.456 21.250 1.00 8.58 647 PRO A CA 1
ATOM 4999 C C . PRO A 1 647 ? 94.368 51.760 21.081 1.00 8.54 647 PRO A C 1
ATOM 5000 O O . PRO A 1 647 ? 95.053 51.943 20.077 1.00 9.32 647 PRO A O 1
ATOM 5004 N N . TRP A 1 648 ? 94.264 52.669 22.053 1.00 8.41 648 TRP A N 1
ATOM 5005 C CA . TRP A 1 648 ? 94.999 53.934 21.970 1.00 7.03 648 TRP A CA 1
ATOM 5006 C C . TRP A 1 648 ? 96.494 53.623 21.981 1.00 8.66 648 TRP A C 1
ATOM 5007 O O . TRP A 1 648 ? 97.288 54.318 21.343 1.00 9.82 648 TRP A O 1
ATOM 5018 N N . ALA A 1 649 ? 96.875 52.582 22.716 1.00 8.42 649 ALA A N 1
ATOM 5019 C CA . ALA A 1 649 ? 98.276 52.181 22.784 1.00 9.58 649 ALA A CA 1
ATOM 5020 C C . ALA A 1 649 ? 98.716 51.633 21.430 1.00 8.79 649 ALA A C 1
ATOM 5021 O O . ALA A 1 649 ? 99.850 51.855 21.001 1.00 9.14 649 ALA A O 1
ATOM 5023 N N . TRP A 1 650 ? 97.822 50.913 20.754 1.00 9.08 650 TRP A N 1
ATOM 5024 C CA . TRP A 1 650 ? 98.156 50.359 19.444 1.00 8.48 650 TRP A CA 1
ATOM 5025 C C . TRP A 1 650 ? 98.433 51.508 18.484 1.00 9.48 650 TRP A C 1
ATOM 5026 O O . TRP A 1 650 ? 99.423 51.492 17.750 1.00 8.99 650 TRP A O 1
ATOM 5037 N N . VAL A 1 651 ? 97.550 52.503 18.488 1.00 8.55 651 VAL A N 1
ATOM 5038 C CA . VAL A 1 651 ? 97.711 53.657 17.612 1.00 7.55 651 VAL A CA 1
ATOM 5039 C C . VAL A 1 651 ? 99.009 54.380 17.946 1.00 9.28 651 VAL A C 1
ATOM 5040 O O . VAL A 1 651 ? 99.777 54.732 17.052 1.00 9.84 651 VAL A O 1
ATOM 5044 N N . ALA A 1 652 ? 99.261 54.585 19.235 1.00 8.98 652 ALA A N 1
ATOM 5045 C CA . ALA A 1 652 ? 100.484 55.255 19.663 1.00 7.90 652 ALA A CA 1
ATOM 5046 C C . ALA A 1 652 ? 101.703 54.532 19.096 1.00 8.61 652 ALA A C 1
ATOM 5047 O O . ALA A 1 652 ? 102.615 55.156 18.550 1.00 9.32 652 ALA A O 1
ATOM 5049 N N . GLU A 1 653 ? 101.721 53.210 19.215 1.00 9.49 653 GLU A N 1
ATOM 5050 C CA . GLU A 1 653 ? 102.855 52.455 18.705 1.00 9.23 653 GLU A CA 1
ATOM 5051 C C . GLU A 1 653 ? 103.022 52.580 17.189 1.00 11.82 653 GLU A C 1
ATOM 5052 O O . GLU A 1 653 ? 104.150 52.625 16.697 1.00 13.08 653 GLU A O 1
ATOM 5058 N N . THR A 1 654 ? 101.922 52.655 16.442 1.00 10.59 654 THR A N 1
ATOM 5059 C CA . THR A 1 654 ? 102.050 52.788 14.993 1.00 10.06 654 THR A CA 1
ATOM 5060 C C . THR A 1 654 ? 102.626 54.159 14.648 1.00 10.96 654 THR A C 1
ATOM 5061 O O . THR A 1 654 ? 103.390 54.293 13.693 1.00 11.17 654 THR A O 1
ATOM 5065 N N . LYS A 1 655 ? 102.273 55.177 15.430 1.00 11.42 655 LYS A N 1
ATOM 5066 C CA . LYS A 1 655 ? 102.791 56.512 15.172 1.00 12.00 655 LYS A CA 1
ATOM 5067 C C . LYS A 1 655 ? 104.284 56.588 15.481 1.00 12.84 655 LYS A C 1
ATOM 5068 O O . LYS A 1 655 ? 105.003 57.402 14.901 1.00 14.46 655 LYS A O 1
ATOM 5074 N N . LEU A 1 656 ? 104.749 55.722 16.379 1.00 11.82 656 LEU A N 1
ATOM 5075 C CA . LEU A 1 656 ? 106.164 55.668 16.737 1.00 12.22 656 LEU A CA 1
ATOM 5076 C C . LEU A 1 656 ? 106.898 54.739 15.772 1.00 12.70 656 LEU A C 1
ATOM 5077 O O . LEU A 1 656 ? 108.125 54.625 15.814 1.00 14.00 656 LEU A O 1
ATOM 5082 N N . GLY A 1 657 ? 106.135 54.070 14.911 1.00 12.17 657 GLY A N 1
ATOM 5083 C CA . GLY A 1 657 ? 106.715 53.161 13.936 1.00 11.73 657 GLY A CA 1
ATOM 5084 C C . GLY A 1 657 ? 107.127 51.806 14.481 1.00 12.01 657 GLY A C 1
ATOM 5085 O O . GLY A 1 657 ? 107.971 51.131 13.894 1.00 13.26 657 GLY A O 1
ATOM 5086 N N . ARG A 1 658 ? 106.529 51.397 15.596 1.00 11.22 658 ARG A N 1
ATOM 5087 C CA . ARG A 1 658 ? 106.862 50.111 16.198 1.00 10.99 658 ARG A CA 1
ATOM 5088 C C . ARG A 1 658 ? 105.704 49.125 16.053 1.00 11.18 658 ARG A C 1
ATOM 5089 O O . ARG A 1 658 ? 104.932 48.898 16.989 1.00 11.37 658 ARG A O 1
ATOM 5097 N N . GLY A 1 659 ? 105.604 48.538 14.862 1.00 10.63 659 GLY A N 1
ATOM 5098 C CA . GLY A 1 659 ? 104.541 47.593 14.563 1.00 10.89 659 GLY A CA 1
ATOM 5099 C C . GLY A 1 659 ? 104.539 46.313 15.371 1.00 11.70 659 GLY A C 1
ATOM 5100 O O . GLY A 1 659 ? 103.478 45.754 15.653 1.00 11.76 659 GLY A O 1
ATOM 5101 N N . ASP A 1 660 ? 105.717 45.823 15.735 1.00 11.89 660 ASP A N 1
ATOM 5102 C CA . ASP A 1 660 ? 105.786 44.602 16.520 1.00 12.04 660 ASP A CA 1
ATOM 5103 C C . ASP A 1 660 ? 105.211 44.843 17.910 1.00 11.47 660 ASP A C 1
ATOM 5104 O O . ASP A 1 660 ? 104.508 43.991 18.454 1.00 11.56 660 ASP A O 1
ATOM 5109 N N . ARG A 1 661 ? 105.498 46.013 18.472 1.00 11.29 661 ARG A N 1
ATOM 5110 C CA . ARG A 1 661 ? 104.994 46.361 19.795 1.00 10.13 661 ARG A CA 1
ATOM 5111 C C . ARG A 1 661 ? 103.473 46.485 19.731 1.00 11.03 661 ARG A C 1
ATOM 5112 O O . ARG A 1 661 ? 102.760 46.006 20.616 1.00 11.15 661 ARG A O 1
ATOM 5120 N N . ALA A 1 662 ? 102.978 47.127 18.676 1.00 10.15 662 ALA A N 1
ATOM 5121 C CA . ALA A 1 662 ? 101.540 47.303 18.507 1.00 9.71 662 ALA A CA 1
ATOM 5122 C C . ALA A 1 662 ? 100.827 45.958 18.429 1.00 11.10 662 ALA A C 1
ATOM 5123 O O . ALA A 1 662 ? 99.794 45.764 19.068 1.00 9.84 662 ALA A O 1
ATOM 5125 N N . MET A 1 663 ? 101.380 45.030 17.652 1.00 11.22 663 MET A N 1
ATOM 5126 C CA . MET A 1 663 ? 100.767 43.714 17.496 1.00 10.98 663 MET A CA 1
ATOM 5127 C C . MET A 1 663 ? 100.832 42.885 18.776 1.00 10.39 663 MET A C 1
ATOM 5128 O O . MET A 1 663 ? 99.941 42.066 19.031 1.00 9.38 663 MET A O 1
ATOM 5133 N N . LYS A 1 664 ? 101.878 43.082 19.577 1.00 9.66 664 LYS A N 1
ATOM 5134 C CA . LYS A 1 664 ? 101.984 42.345 20.833 1.00 9.95 664 LYS A CA 1
ATOM 5135 C C . LYS A 1 664 ? 100.799 42.742 21.705 1.00 8.91 664 LYS A C 1
ATOM 5136 O O . LYS A 1 664 ? 100.160 41.892 22.328 1.00 10.48 664 LYS A O 1
ATOM 5142 N N . PHE A 1 665 ? 100.508 44.039 21.743 1.00 8.79 665 PHE A N 1
ATOM 5143 C CA . PHE A 1 665 ? 99.386 44.532 22.531 1.00 8.19 665 PHE A CA 1
ATOM 5144 C C . PHE A 1 665 ? 98.068 44.012 21.955 1.00 9.32 665 PHE A C 1
ATOM 5145 O O . PHE A 1 665 ? 97.187 43.579 22.699 1.00 10.37 665 PHE A O 1
ATOM 5153 N N . TYR A 1 666 ? 97.935 44.047 20.631 1.00 8.97 666 TYR A N 1
ATOM 5154 C CA . TYR A 1 666 ? 96.717 43.572 19.982 1.00 8.13 666 TYR A CA 1
ATOM 5155 C C . TYR A 1 666 ? 96.438 42.099 20.275 1.00 9.98 666 TYR A C 1
ATOM 5156 O O . TYR A 1 666 ? 95.316 41.728 20.624 1.00 8.86 666 TYR A O 1
ATOM 5165 N N . ASP A 1 667 ? 97.457 41.260 20.117 1.00 8.92 667 ASP A N 1
ATOM 5166 C CA . ASP A 1 667 ? 97.295 39.827 20.344 1.00 9.65 667 ASP A CA 1
ATOM 5167 C C . ASP A 1 667 ? 96.904 39.487 21.779 1.00 8.60 667 ASP A C 1
ATOM 5168 O O . ASP A 1 667 ? 96.129 38.561 22.013 1.00 10.11 667 ASP A O 1
ATOM 5173 N N . ALA A 1 668 ? 97.440 40.237 22.737 1.00 9.97 668 ALA A N 1
ATOM 5174 C CA . ALA A 1 668 ? 97.159 39.997 24.147 1.00 9.24 668 ALA A CA 1
ATOM 5175 C C . ALA A 1 668 ? 95.709 40.272 24.536 1.00 8.16 668 ALA A C 1
ATOM 5176 O O . ALA A 1 668 ? 95.148 39.585 25.390 1.00 10.64 668 ALA A O 1
ATOM 5178 N N . LEU A 1 669 ? 95.100 41.271 23.906 1.00 8.65 669 LEU A N 1
ATOM 5179 C CA . LEU A 1 669 ? 93.722 41.624 24.216 1.00 8.73 669 LEU A CA 1
ATOM 5180 C C . LEU A 1 669 ? 92.700 40.948 23.305 1.00 9.32 669 LEU A C 1
ATOM 5181 O O . LEU A 1 669 ? 91.524 40.843 23.658 1.00 9.92 669 LEU A O 1
ATOM 5186 N N . ASN A 1 670 ? 93.140 40.486 22.139 1.00 9.05 670 ASN A N 1
ATOM 5187 C CA . ASN A 1 670 ? 92.225 39.864 21.184 1.00 8.92 670 ASN A CA 1
ATOM 5188 C C . ASN A 1 670 ? 91.479 38.671 21.770 1.00 9.52 670 ASN A C 1
ATOM 5189 O O . ASN A 1 670 ? 92.077 37.637 22.063 1.00 8.54 670 ASN A O 1
ATOM 5194 N N . PRO A 1 671 ? 90.153 38.802 21.942 1.00 7.65 671 PRO A N 1
ATOM 5195 C CA . PRO A 1 671 ? 89.331 37.724 22.499 1.00 8.54 671 PRO A CA 1
ATOM 5196 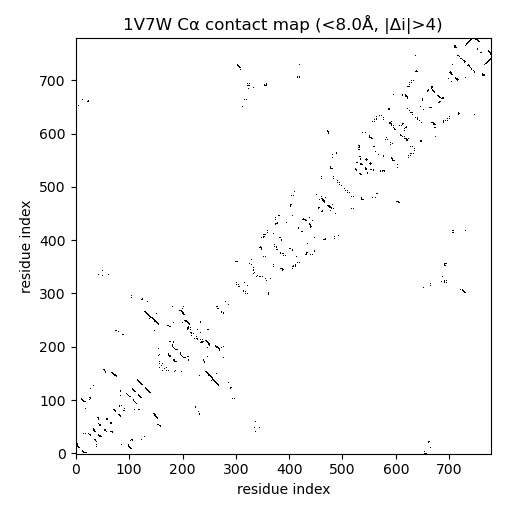C C . PRO A 1 671 ? 89.527 36.396 21.770 1.00 8.37 671 PRO A C 1
ATOM 5197 O O . PRO A 1 671 ? 89.529 35.328 22.385 1.00 9.04 671 PRO A O 1
ATOM 5201 N N . TYR A 1 672 ? 89.694 36.475 20.454 1.00 8.28 672 TYR A N 1
ATOM 5202 C CA . TYR A 1 672 ? 89.881 35.289 19.627 1.00 8.65 672 TYR A CA 1
ATOM 5203 C C . TYR A 1 672 ? 90.988 34.374 20.152 1.00 8.88 672 TYR A C 1
ATOM 5204 O O . TYR A 1 672 ? 90.829 33.157 20.199 1.00 8.25 672 TYR A O 1
ATOM 5213 N N . ASN A 1 673 ? 92.111 34.962 20.551 1.00 9.05 673 ASN A N 1
ATOM 5214 C CA . ASN A 1 673 ? 93.236 34.171 21.039 1.00 8.63 673 ASN A CA 1
ATOM 5215 C C . ASN A 1 673 ? 93.013 33.537 22.405 1.00 9.22 673 ASN A C 1
ATOM 5216 O O . ASN A 1 673 ? 93.828 32.734 22.861 1.00 10.54 673 ASN A O 1
ATOM 5221 N N . GLN A 1 674 ? 91.908 33.892 23.052 1.00 8.23 674 GLN A N 1
ATOM 5222 C CA . GLN A 1 674 ? 91.594 33.352 24.369 1.00 7.85 674 GLN A CA 1
ATOM 5223 C C . GLN A 1 674 ? 90.471 32.324 24.294 1.00 8.39 674 GLN A C 1
ATOM 5224 O O . GLN A 1 674 ? 89.838 32.002 25.299 1.00 10.17 674 GLN A O 1
ATOM 5230 N N . ASN A 1 675 ? 90.239 31.801 23.095 1.00 8.01 675 ASN A N 1
ATOM 5231 C CA . ASN A 1 675 ? 89.181 30.819 22.886 1.00 7.94 675 ASN A CA 1
ATOM 5232 C C . ASN A 1 675 ? 89.328 29.571 23.752 1.00 9.49 675 ASN A C 1
ATOM 5233 O O . ASN A 1 675 ? 88.330 28.937 24.102 1.00 10.36 675 ASN A O 1
ATOM 5238 N N . ASP A 1 676 ? 90.564 29.220 24.103 1.00 10.15 676 ASP A N 1
ATOM 5239 C CA . ASP A 1 676 ? 90.804 28.025 24.905 1.00 10.82 676 ASP A CA 1
ATOM 5240 C C . ASP A 1 676 ? 91.284 28.281 26.336 1.00 11.45 676 ASP A C 1
ATOM 5241 O O . ASP A 1 676 ? 91.974 27.446 26.924 1.00 12.69 676 ASP A O 1
ATOM 5246 N N . ILE A 1 677 ? 90.934 29.439 26.892 1.00 10.71 677 ILE A N 1
ATOM 5247 C CA . ILE A 1 677 ? 91.287 29.754 28.278 1.00 10.95 677 ILE A CA 1
ATOM 5248 C C . ILE A 1 677 ? 90.043 30.314 28.962 1.00 10.09 677 ILE A C 1
ATOM 5249 O O . ILE A 1 677 ? 90.126 31.196 29.821 1.00 9.67 677 ILE A O 1
ATOM 5254 N N . ILE A 1 678 ? 88.888 29.781 28.580 1.00 9.39 678 ILE A N 1
ATOM 5255 C CA . ILE A 1 678 ? 87.617 30.231 29.132 1.00 8.08 678 ILE A CA 1
ATOM 5256 C C . ILE A 1 678 ? 87.527 30.053 30.644 1.00 9.50 678 ILE A C 1
ATOM 5257 O O . ILE A 1 678 ? 86.833 30.814 31.318 1.00 9.88 678 ILE A O 1
ATOM 5262 N N . GLU A 1 679 ? 88.231 29.057 31.178 1.00 12.38 679 GLU A N 1
ATOM 5263 C CA . GLU A 1 679 ? 88.205 28.806 32.616 1.00 13.63 679 GLU A CA 1
ATOM 5264 C C . GLU A 1 679 ? 88.706 30.031 33.375 1.00 14.04 679 GLU A C 1
ATOM 5265 O O . GLU A 1 679 ? 88.373 30.230 34.546 1.00 15.47 679 GLU A O 1
ATOM 5271 N N . LYS A 1 680 ? 89.504 30.851 32.698 1.00 11.97 680 LYS A N 1
ATOM 5272 C CA . LYS A 1 680 ? 90.042 32.065 33.297 1.00 13.39 680 LYS A CA 1
ATOM 5273 C C . LYS A 1 680 ? 89.308 33.311 32.800 1.00 12.33 680 LYS A C 1
ATOM 5274 O O . LYS A 1 680 ? 88.941 34.177 33.591 1.00 11.36 680 LYS A O 1
ATOM 5280 N N . ARG A 1 681 ? 89.091 33.388 31.490 1.00 9.00 681 ARG A N 1
ATOM 5281 C CA . ARG A 1 681 ? 88.418 34.532 30.879 1.00 9.15 681 ARG A CA 1
ATOM 5282 C C . ARG A 1 681 ? 86.931 34.647 31.208 1.00 8.14 681 ARG A C 1
ATOM 5283 O O . ARG A 1 681 ? 86.437 35.740 31.496 1.00 9.08 681 ARG A O 1
ATOM 5291 N N . ILE A 1 682 ? 86.228 33.518 31.136 1.00 7.77 682 ILE A N 1
ATOM 5292 C CA . ILE A 1 682 ? 84.789 33.434 31.404 1.00 8.88 682 ILE A CA 1
ATOM 5293 C C . ILE A 1 682 ? 83.916 34.030 30.290 1.00 9.14 682 ILE A C 1
ATOM 5294 O O . ILE A 1 682 ? 83.053 33.342 29.744 1.00 8.33 682 ILE A O 1
ATOM 5299 N N . ALA A 1 683 ? 84.148 35.296 29.949 1.00 7.75 683 ALA A N 1
ATOM 5300 C CA . ALA A 1 683 ? 83.365 35.978 28.913 1.00 7.47 683 ALA A CA 1
ATOM 5301 C C . ALA A 1 683 ? 83.634 35.523 27.474 1.00 7.69 683 ALA A C 1
ATOM 5302 O O . ALA A 1 683 ? 84.655 34.891 27.178 1.00 9.33 683 ALA A O 1
ATOM 5304 N N . GLU A 1 684 ? 82.702 35.876 26.588 1.00 7.91 684 GLU A N 1
ATOM 5305 C CA . GLU A 1 684 ? 82.747 35.532 25.164 1.00 9.10 684 GLU A CA 1
ATOM 5306 C C . GLU A 1 684 ? 84.082 35.787 24.476 1.00 7.96 684 GLU A C 1
ATOM 5307 O O . GLU A 1 684 ? 84.625 36.886 24.554 1.00 9.49 684 GLU A O 1
ATOM 5313 N N . PRO A 1 685 ? 84.618 34.775 23.773 1.00 8.03 685 PRO A N 1
ATOM 5314 C CA . PRO A 1 685 ? 85.897 34.947 23.078 1.00 7.61 685 PRO A CA 1
ATOM 5315 C C . PRO A 1 685 ? 85.758 35.682 21.742 1.00 8.48 685 PRO A C 1
ATOM 5316 O O . PRO A 1 685 ? 86.736 35.851 21.014 1.00 8.87 685 PRO A O 1
ATOM 5320 N N . TYR A 1 686 ? 84.543 36.115 21.420 1.00 7.43 686 TYR A N 1
ATOM 5321 C CA . TYR A 1 686 ? 84.307 36.845 20.179 1.00 7.14 686 TYR A CA 1
ATOM 5322 C C . TYR A 1 686 ? 83.956 38.302 20.455 1.00 7.39 686 TYR A C 1
ATOM 5323 O O . TYR A 1 686 ? 83.689 39.068 19.530 1.00 7.65 686 TYR A O 1
ATOM 5332 N N . SER A 1 687 ? 84.006 38.697 21.725 1.00 6.71 687 SER A N 1
ATOM 5333 C CA . SER A 1 687 ? 83.633 40.057 22.102 1.00 7.76 687 SER A CA 1
ATOM 5334 C C . SER A 1 687 ? 84.604 40.743 23.060 1.00 8.69 687 SER A C 1
ATOM 5335 O O . SER A 1 687 ? 85.093 40.129 24.010 1.00 7.82 687 SER A O 1
ATOM 5338 N N . TYR A 1 688 ? 84.890 42.016 22.800 1.00 7.82 688 TYR A N 1
ATOM 5339 C CA . TYR A 1 688 ? 85.745 42.783 23.695 1.00 6.68 688 TYR A CA 1
ATOM 5340 C C . TYR A 1 688 ? 84.880 43.094 24.912 1.00 7.68 688 TYR A C 1
ATOM 5341 O O . TYR A 1 688 ? 83.654 43.206 24.798 1.00 7.60 688 TYR A O 1
ATOM 5350 N N . VAL A 1 689 ? 85.512 43.232 26.073 1.00 6.08 689 VAL A N 1
ATOM 5351 C CA . VAL A 1 689 ? 84.786 43.514 27.309 1.00 6.63 689 VAL A CA 1
ATOM 5352 C C . VAL A 1 689 ? 85.246 44.829 27.927 1.00 7.05 689 VAL A C 1
ATOM 5353 O O . VAL A 1 689 ? 86.269 45.386 27.526 1.00 8.11 689 VAL A O 1
ATOM 5357 N N . GLN A 1 690 ? 84.496 45.331 28.905 1.00 6.83 690 GLN A N 1
ATOM 5358 C CA . GLN A 1 690 ? 84.891 46.582 29.544 1.00 7.15 690 GLN A CA 1
ATOM 5359 C C . GLN A 1 690 ? 86.231 46.453 30.250 1.00 8.32 690 GLN A C 1
ATOM 5360 O O . GLN A 1 690 ? 87.122 47.278 30.063 1.00 8.47 690 GLN A O 1
ATOM 5366 N N . PHE A 1 691 ? 86.374 45.427 31.080 1.00 7.32 691 PHE A N 1
ATOM 5367 C CA . PHE A 1 691 ? 87.631 45.263 31.790 1.00 8.01 691 PHE A CA 1
ATOM 5368 C C . PHE A 1 691 ? 87.908 43.833 32.207 1.00 8.63 691 PHE A C 1
ATOM 5369 O O . PHE A 1 691 ? 86.996 43.021 32.373 1.00 7.79 691 PHE A O 1
ATOM 5377 N N . ILE A 1 692 ? 89.192 43.543 32.355 1.00 7.07 692 ILE A N 1
ATOM 5378 C CA . ILE A 1 692 ? 89.661 42.237 32.781 1.00 6.52 692 ILE A CA 1
ATOM 5379 C C . ILE A 1 692 ? 90.324 42.474 34.135 1.00 7.47 692 ILE A C 1
ATOM 5380 O O . ILE A 1 692 ? 91.065 43.445 34.305 1.00 8.22 692 ILE A O 1
ATOM 5385 N N . MET A 1 693 ? 90.039 41.612 35.105 1.00 6.14 693 MET A N 1
ATOM 5386 C CA . MET A 1 693 ? 90.630 41.763 36.427 1.00 6.43 693 MET A CA 1
ATOM 5387 C C . MET A 1 693 ? 92.143 41.886 36.318 1.00 8.37 693 MET A C 1
ATOM 5388 O O . MET A 1 693 ? 92.792 41.094 35.632 1.00 8.72 693 MET A O 1
ATOM 5393 N N . GLY A 1 694 ? 92.690 42.895 36.990 1.00 7.85 694 GLY A N 1
ATOM 5394 C CA . GLY A 1 694 ? 94.120 43.136 36.954 1.00 8.33 694 GLY A CA 1
ATOM 5395 C C . GLY A 1 694 ? 94.918 42.216 37.855 1.00 8.94 694 GLY A C 1
ATOM 5396 O O . GLY A 1 694 ? 94.357 41.441 38.625 1.00 7.61 694 GLY A O 1
ATOM 5397 N N . ARG A 1 695 ? 96.239 42.321 37.753 1.00 8.45 695 ARG A N 1
ATOM 5398 C CA . ARG A 1 695 ? 97.158 41.501 38.532 1.00 9.94 695 ARG A CA 1
ATOM 5399 C C . ARG A 1 695 ? 96.935 41.568 40.042 1.00 10.28 695 ARG A C 1
ATOM 5400 O O . ARG A 1 695 ? 97.251 40.616 40.753 1.00 9.60 695 ARG A O 1
ATOM 5408 N N . ASP A 1 696 ? 96.394 42.680 40.534 1.00 8.83 696 ASP A N 1
ATOM 5409 C CA . ASP A 1 696 ? 96.168 42.828 41.971 1.00 10.34 696 ASP A CA 1
ATOM 5410 C C . ASP A 1 696 ? 94.945 42.106 42.525 1.00 9.81 696 ASP A C 1
ATOM 5411 O O . ASP A 1 696 ? 94.770 42.031 43.742 1.00 10.85 696 ASP A O 1
ATOM 5416 N N . HIS A 1 697 ? 94.098 41.575 41.652 1.00 9.04 697 HIS A N 1
ATOM 5417 C CA . HIS A 1 697 ? 92.917 40.862 42.124 1.00 9.90 697 HIS A CA 1
ATOM 5418 C C . HIS A 1 697 ? 93.111 39.367 41.898 1.00 10.65 697 HIS A C 1
ATOM 5419 O O . HIS A 1 697 ? 93.707 38.955 40.901 1.00 10.27 697 HIS A O 1
ATOM 5426 N N . GLN A 1 698 ? 92.620 38.553 42.829 1.00 13.51 698 GLN A N 1
ATOM 5427 C CA . GLN A 1 698 ? 92.786 37.110 42.717 1.00 13.13 698 GLN A CA 1
ATOM 5428 C C . GLN A 1 698 ? 92.173 36.500 41.461 1.00 12.26 698 GLN A C 1
ATOM 5429 O O . GLN A 1 698 ? 92.581 35.417 41.046 1.00 13.76 698 GLN A O 1
ATOM 5435 N N . ASP A 1 699 ? 91.206 37.186 40.854 1.00 9.78 699 ASP A N 1
ATOM 5436 C CA . ASP A 1 699 ? 90.573 36.678 39.637 1.00 9.89 699 ASP A CA 1
ATOM 5437 C C . ASP A 1 699 ? 91.210 37.224 38.362 1.00 10.67 699 ASP A C 1
ATOM 5438 O O . ASP A 1 699 ? 90.599 37.190 37.290 1.00 9.75 699 ASP A O 1
ATOM 5443 N N . HIS A 1 700 ? 92.438 37.721 38.487 1.00 8.94 700 HIS A N 1
ATOM 5444 C CA . HIS A 1 700 ? 93.194 38.265 37.357 1.00 9.32 700 HIS A CA 1
ATOM 5445 C C . HIS A 1 700 ? 92.992 37.402 36.116 1.00 8.97 700 HIS A C 1
ATOM 5446 O O . HIS A 1 700 ? 93.251 36.196 36.136 1.00 9.66 700 HIS A O 1
ATOM 5453 N N . GLY A 1 701 ? 92.520 38.030 35.043 1.00 8.30 701 GLY A N 1
ATOM 5454 C CA . GLY A 1 701 ? 92.280 37.311 33.806 1.00 8.82 701 GLY A CA 1
ATOM 5455 C C . GLY A 1 701 ? 90.804 37.204 33.467 1.00 7.38 701 GLY A C 1
ATOM 5456 O O . GLY A 1 701 ? 90.440 37.005 32.307 1.00 7.82 701 GLY A O 1
ATOM 5457 N N . ARG A 1 702 ? 89.943 37.334 34.471 1.00 8.32 702 ARG A N 1
ATOM 5458 C CA . ARG A 1 702 ? 88.508 37.247 34.225 1.00 7.89 702 ARG A CA 1
ATOM 5459 C C . ARG A 1 702 ? 88.011 38.509 33.528 1.00 8.88 702 ARG A C 1
ATOM 5460 O O . ARG A 1 702 ? 88.226 39.622 34.013 1.00 7.59 702 ARG A O 1
ATOM 5468 N N . ALA A 1 703 ? 87.348 38.315 32.390 1.00 7.29 703 ALA A N 1
ATOM 5469 C CA . ALA A 1 703 ? 86.816 39.409 31.577 1.00 8.34 703 ALA A CA 1
ATOM 5470 C C . ALA A 1 703 ? 85.392 39.767 31.990 1.00 7.38 703 ALA A C 1
ATOM 5471 O O . ALA A 1 703 ? 84.576 38.882 32.249 1.00 9.22 703 ALA A O 1
ATOM 5473 N N . ASN A 1 704 ? 85.089 41.065 32.019 1.00 7.28 704 ASN A N 1
ATOM 5474 C CA . ASN A 1 704 ? 83.768 41.519 32.447 1.00 7.31 704 ASN A CA 1
ATOM 5475 C C . ASN A 1 704 ? 83.085 42.552 31.557 1.00 7.66 704 ASN A C 1
ATOM 5476 O O . ASN A 1 704 ? 83.694 43.547 31.165 1.00 6.90 704 ASN A O 1
ATOM 5481 N N . HIS A 1 705 ? 81.805 42.304 31.272 1.00 8.20 705 HIS A N 1
ATOM 5482 C CA . HIS A 1 705 ? 80.950 43.190 30.474 1.00 8.45 705 HIS A CA 1
ATOM 5483 C C . HIS A 1 705 ? 81.243 43.198 28.980 1.00 8.29 705 HIS A C 1
ATOM 5484 O O . HIS A 1 705 ? 81.832 44.142 28.453 1.00 7.88 705 HIS A O 1
ATOM 5491 N N . PRO A 1 706 ? 80.815 42.150 28.268 1.00 6.69 706 PRO A N 1
ATOM 5492 C CA . PRO A 1 706 ? 81.053 42.085 26.827 1.00 7.35 706 PRO A CA 1
ATOM 5493 C C . PRO A 1 706 ? 80.113 42.990 26.038 1.00 7.75 706 PRO A C 1
ATOM 5494 O O . PRO A 1 706 ? 79.247 43.673 26.601 1.00 7.38 706 PRO A O 1
ATOM 5498 N N . TRP A 1 707 ? 80.311 42.989 24.726 1.00 7.04 707 TRP A N 1
ATOM 5499 C CA . TRP A 1 707 ? 79.479 43.732 23.794 1.00 6.82 707 TRP A CA 1
ATOM 5500 C C . TRP A 1 707 ? 79.462 45.252 23.768 1.00 9.05 707 TRP A C 1
ATOM 5501 O O . TRP A 1 707 ? 80.111 45.867 22.928 1.00 8.73 707 TRP A O 1
ATOM 5512 N N . LEU A 1 708 ? 78.708 45.861 24.675 1.00 8.93 708 LEU A N 1
ATOM 5513 C CA . LEU A 1 708 ? 78.575 47.309 24.657 1.00 8.00 708 LEU A CA 1
ATOM 5514 C C . LEU A 1 708 ? 79.699 48.119 25.296 1.00 10.17 708 LEU A C 1
ATOM 5515 O O . LEU A 1 708 ? 79.489 48.855 26.261 1.00 12.52 708 LEU A O 1
ATOM 5520 N N . THR A 1 709 ? 80.896 47.976 24.737 1.00 7.59 709 THR A N 1
ATOM 5521 C CA . THR A 1 709 ? 82.061 48.720 25.200 1.00 8.99 709 THR A CA 1
ATOM 5522 C C . THR A 1 709 ? 82.695 49.408 23.995 1.00 8.82 709 THR A C 1
ATOM 5523 O O . THR A 1 709 ? 82.759 48.832 22.906 1.00 9.67 709 THR A O 1
ATOM 5527 N N . GLY A 1 710 ? 83.151 50.639 24.199 1.00 8.23 710 GLY A N 1
ATOM 5528 C CA . GLY A 1 710 ? 83.769 51.402 23.128 1.00 8.05 710 GLY A CA 1
ATOM 5529 C C . GLY A 1 710 ? 85.082 50.809 22.667 1.00 8.12 710 GLY A C 1
ATOM 5530 O O . GLY A 1 710 ? 85.695 51.292 21.716 1.00 6.77 710 GLY A O 1
ATOM 5531 N N . THR A 1 711 ? 85.526 49.763 23.353 1.00 7.26 711 THR A N 1
ATOM 5532 C CA . THR A 1 711 ? 86.765 49.097 22.982 1.00 7.14 711 THR A CA 1
ATOM 5533 C C . THR A 1 711 ? 86.619 48.555 21.565 1.00 7.33 711 THR A C 1
ATOM 5534 O O . THR A 1 711 ? 87.569 48.569 20.785 1.00 7.38 711 THR A O 1
ATOM 5538 N N . SER A 1 712 ? 85.420 48.079 21.237 1.00 6.91 712 SER A N 1
ATOM 5539 C CA . SER A 1 712 ? 85.180 47.509 19.914 1.00 7.47 712 SER A CA 1
ATOM 5540 C C . SER A 1 712 ? 85.380 48.507 18.778 1.00 8.23 712 SER A C 1
ATOM 5541 O O . SER A 1 712 ? 86.104 48.225 17.822 1.00 8.41 712 SER A O 1
ATOM 5544 N N . GLY A 1 713 ? 84.742 49.668 18.878 1.00 7.93 713 GLY A N 1
ATOM 5545 C CA . GLY A 1 713 ? 84.896 50.669 17.841 1.00 8.40 713 GLY A CA 1
ATOM 5546 C C . GLY A 1 713 ? 86.335 51.144 17.746 1.00 8.20 713 GLY A C 1
ATOM 5547 O O . GLY A 1 713 ? 86.867 51.321 16.650 1.00 7.38 713 GLY A O 1
ATOM 5548 N N . TRP A 1 714 ? 86.975 51.349 18.894 1.00 7.59 714 TRP A N 1
ATOM 5549 C CA . TRP A 1 714 ? 88.356 51.811 18.892 1.00 6.92 714 TRP A CA 1
ATOM 5550 C C . TRP A 1 714 ? 89.324 50.772 18.349 1.00 6.71 714 TRP A C 1
ATOM 5551 O O . TRP A 1 714 ? 90.290 51.117 17.666 1.00 7.50 714 TRP A O 1
ATOM 5562 N N . ALA A 1 715 ? 89.069 49.502 18.650 1.00 7.66 715 ALA A N 1
ATOM 5563 C CA . ALA A 1 715 ? 89.924 48.431 18.162 1.00 7.36 715 ALA A CA 1
ATOM 5564 C C . ALA A 1 715 ? 89.809 48.360 16.642 1.00 8.03 715 ALA A C 1
ATOM 5565 O O . ALA A 1 715 ? 90.810 48.224 15.938 1.00 7.93 715 ALA A O 1
ATOM 5567 N N . TYR A 1 716 ? 88.583 48.458 16.141 1.00 7.94 716 TYR A N 1
ATOM 5568 C CA . TYR A 1 716 ? 88.349 48.400 14.703 1.00 8.12 716 TYR A CA 1
ATOM 5569 C C . TYR A 1 716 ? 89.038 49.573 14.009 1.00 10.18 716 TYR A C 1
ATOM 5570 O O . TYR A 1 716 ? 89.714 49.403 12.992 1.00 8.79 716 TYR A O 1
ATOM 5579 N N . PHE A 1 717 ? 88.853 50.764 14.569 1.00 7.82 717 PHE A N 1
ATOM 5580 C CA . PHE A 1 717 ? 89.444 51.982 14.032 1.00 9.21 717 PHE A CA 1
ATOM 5581 C C . PHE A 1 717 ? 90.967 51.898 14.059 1.00 8.64 717 PHE A C 1
ATOM 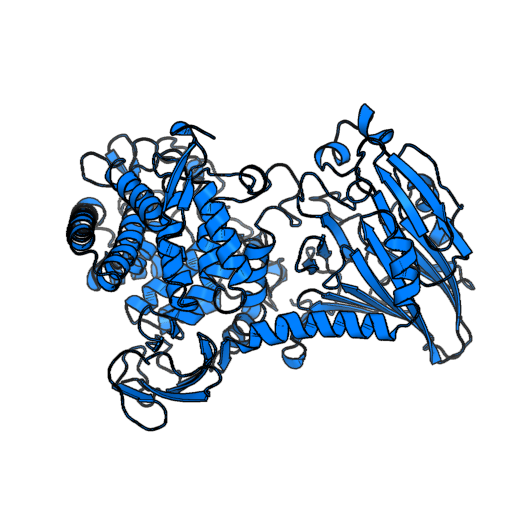5582 O O . PHE A 1 717 ? 91.633 52.220 13.074 1.00 9.18 717 PHE A O 1
ATOM 5590 N N . ALA A 1 718 ? 91.517 51.443 15.182 1.00 8.54 718 ALA A N 1
ATOM 5591 C CA . ALA A 1 718 ? 92.963 51.338 15.333 1.00 8.08 718 ALA A CA 1
ATOM 5592 C C . ALA A 1 718 ? 93.605 50.371 14.343 1.00 9.44 718 ALA A C 1
ATOM 5593 O O . ALA A 1 718 ? 94.621 50.691 13.726 1.00 9.19 718 ALA A O 1
ATOM 5595 N N . VAL A 1 719 ? 93.016 49.190 14.187 1.00 8.40 719 VAL A N 1
ATOM 5596 C CA . VAL A 1 719 ? 93.573 48.199 13.276 1.00 8.24 719 VAL A CA 1
ATOM 5597 C C . VAL A 1 719 ? 93.439 48.608 11.812 1.00 8.61 719 VAL A C 1
ATOM 5598 O O . VAL A 1 719 ? 94.418 48.585 11.064 1.00 10.91 719 VAL A O 1
ATOM 5602 N N . THR A 1 720 ? 92.233 48.995 11.409 1.00 8.46 720 THR A N 1
ATOM 5603 C CA . THR A 1 720 ? 91.998 49.372 10.019 1.00 9.96 720 THR A CA 1
ATOM 5604 C C . THR A 1 720 ? 92.713 50.642 9.568 1.00 10.61 720 THR A C 1
ATOM 5605 O O . THR A 1 720 ? 93.244 50.689 8.459 1.00 9.24 720 THR A O 1
ATOM 5609 N N . ASN A 1 721 ? 92.744 51.658 10.426 1.00 9.23 721 ASN A N 1
ATOM 5610 C CA . ASN A 1 721 ? 93.358 52.940 10.082 1.00 8.78 721 ASN A CA 1
ATOM 5611 C C . ASN A 1 721 ? 94.831 53.133 10.421 1.00 10.07 721 ASN A C 1
ATOM 5612 O O . ASN A 1 721 ? 95.495 53.970 9.803 1.00 11.06 721 ASN A O 1
ATOM 5617 N N . TYR A 1 722 ? 95.347 52.377 11.385 1.00 9.37 722 TYR A N 1
ATOM 5618 C CA . TYR A 1 722 ? 96.734 52.561 11.802 1.00 10.25 722 TYR A CA 1
ATOM 5619 C C . TYR A 1 722 ? 97.670 51.371 11.630 1.00 9.26 722 TYR A C 1
ATOM 5620 O O . TYR A 1 722 ? 98.801 51.541 11.174 1.00 10.89 722 TYR A O 1
ATOM 5629 N N . ILE A 1 723 ? 97.228 50.173 11.998 1.00 9.02 723 ILE A N 1
ATOM 5630 C CA . ILE A 1 723 ? 98.080 49.004 11.814 1.00 10.05 723 ILE A CA 1
ATOM 5631 C C . ILE A 1 723 ? 98.077 48.691 10.320 1.00 9.48 723 ILE A C 1
ATOM 5632 O O . ILE A 1 723 ? 99.136 48.598 9.694 1.00 11.79 723 ILE A O 1
ATOM 5637 N N . LEU A 1 724 ? 96.889 48.546 9.743 1.00 10.92 724 LEU A N 1
ATOM 5638 C CA . LEU A 1 724 ? 96.786 48.289 8.312 1.00 10.50 724 LEU A CA 1
ATOM 5639 C C . LEU A 1 724 ? 97.002 49.628 7.597 1.00 10.48 724 LEU A C 1
ATOM 5640 O O . LEU A 1 724 ? 97.315 49.674 6.406 1.00 11.10 724 LEU A O 1
ATOM 5645 N N . GLY A 1 725 ? 96.831 50.713 8.350 1.00 11.16 725 GLY A N 1
ATOM 5646 C CA . GLY A 1 725 ? 97.056 52.058 7.840 1.00 9.95 725 GLY A CA 1
ATOM 5647 C C . GLY A 1 725 ? 96.214 52.614 6.707 1.00 11.10 725 GLY A C 1
ATOM 5648 O O . GLY A 1 725 ? 96.689 53.465 5.950 1.00 12.05 725 GLY A O 1
ATOM 5649 N N . VAL A 1 726 ? 94.971 52.163 6.589 1.00 9.77 726 VAL A N 1
ATOM 5650 C CA . VAL A 1 726 ? 94.093 52.648 5.531 1.00 9.68 726 VAL A CA 1
ATOM 5651 C C . VAL A 1 726 ? 93.211 53.773 6.068 1.00 12.27 726 VAL A C 1
ATOM 5652 O O . VAL A 1 726 ? 92.374 53.556 6.947 1.00 10.93 726 VAL A O 1
ATOM 5656 N N . GLN A 1 727 ? 93.400 54.978 5.537 1.00 12.17 727 GLN A N 1
ATOM 5657 C CA . GLN A 1 727 ? 92.636 56.130 5.997 1.00 11.88 727 GLN A CA 1
ATOM 5658 C C . GLN A 1 727 ? 92.008 56.975 4.903 1.00 13.58 727 GLN A C 1
ATOM 5659 O O . GLN A 1 727 ? 92.690 57.427 3.983 1.00 14.31 727 GLN A O 1
ATOM 5665 N N . SER A 1 728 ? 90.705 57.201 5.014 1.00 12.83 728 SER A N 1
ATOM 5666 C CA . SER A 1 728 ? 90.019 58.051 4.058 1.00 12.36 728 SER A CA 1
ATOM 5667 C C . SER A 1 728 ? 90.385 59.479 4.454 1.00 14.27 728 SER A C 1
ATOM 5668 O O . SER A 1 728 ? 90.684 59.749 5.619 1.00 15.04 728 SER A O 1
ATOM 5671 N N . GLY A 1 729 ? 90.388 60.386 3.485 1.00 14.91 729 GLY A N 1
ATOM 5672 C CA . GLY A 1 729 ? 90.726 61.767 3.774 1.00 13.69 729 GLY A CA 1
ATOM 5673 C C . GLY A 1 729 ? 89.839 62.714 2.993 1.00 13.02 729 GLY A C 1
ATOM 5674 O O . GLY A 1 729 ? 88.990 62.275 2.218 1.00 14.00 729 GLY A O 1
ATOM 5675 N N . PHE A 1 730 ? 90.034 64.013 3.191 1.00 13.33 730 PHE A N 1
ATOM 5676 C CA . PHE A 1 730 ? 89.231 65.012 2.496 1.00 14.19 730 PHE A CA 1
ATOM 5677 C C . PHE A 1 730 ? 89.511 65.042 0.999 1.00 16.16 730 PHE A C 1
ATOM 5678 O O . PHE A 1 730 ? 88.612 65.312 0.203 1.00 18.68 730 PHE A O 1
ATOM 5686 N N . THR A 1 731 ? 90.752 64.759 0.616 1.00 17.07 731 THR A N 1
ATOM 5687 C CA . THR A 1 731 ? 91.124 64.793 -0.793 1.00 19.71 731 THR A CA 1
ATOM 5688 C C . THR A 1 731 ? 91.589 63.462 -1.372 1.00 18.34 731 THR A C 1
ATOM 5689 O O . THR A 1 731 ? 91.728 63.331 -2.589 1.00 19.19 731 THR A O 1
ATOM 5693 N N . GLY A 1 732 ? 91.830 62.475 -0.515 1.00 16.89 732 GLY A N 1
ATOM 5694 C CA . GLY A 1 732 ? 92.281 61.189 -1.014 1.00 14.62 732 GLY A CA 1
ATOM 5695 C C . GLY A 1 732 ? 92.391 60.096 0.029 1.00 14.88 732 GLY A C 1
ATOM 5696 O O . GLY A 1 732 ? 92.224 60.337 1.224 1.00 16.30 732 GLY A O 1
ATOM 5697 N N . LEU A 1 733 ? 92.682 58.885 -0.436 1.00 12.51 733 LEU A N 1
ATOM 5698 C CA . LEU A 1 733 ? 92.822 57.724 0.435 1.00 13.42 733 LEU A CA 1
ATOM 5699 C C . LEU A 1 733 ? 94.299 57.467 0.710 1.00 13.32 733 LEU A C 1
ATOM 5700 O O . LEU A 1 733 ? 95.104 57.368 -0.216 1.00 15.65 733 LEU A O 1
ATOM 5705 N N . SER A 1 734 ? 94.650 57.353 1.987 1.00 12.87 734 SER A N 1
ATOM 5706 C CA . SER A 1 734 ? 96.029 57.111 2.384 1.00 13.85 734 SER A CA 1
ATOM 5707 C C . SER A 1 734 ? 96.272 55.671 2.831 1.00 13.69 734 SER A C 1
ATOM 5708 O O . SER A 1 734 ? 95.410 55.053 3.453 1.00 13.45 734 SER A O 1
ATOM 5711 N N . VAL A 1 735 ? 97.444 55.141 2.492 1.00 12.34 735 VAL A N 1
ATOM 5712 C CA . VAL A 1 735 ? 97.841 53.794 2.895 1.00 12.27 735 VAL A CA 1
ATOM 5713 C C . VAL A 1 735 ? 99.254 53.917 3.459 1.00 14.14 735 VAL A C 1
ATOM 5714 O O . VAL A 1 735 ? 100.223 54.079 2.716 1.00 14.68 735 VAL A O 1
ATOM 5718 N N . ASP A 1 736 ? 99.357 53.846 4.781 1.00 13.11 736 ASP A N 1
ATOM 5719 C CA . ASP A 1 736 ? 100.631 53.986 5.480 1.00 13.43 736 ASP A CA 1
ATOM 5720 C C . ASP A 1 736 ? 100.603 53.047 6.686 1.00 12.17 736 ASP A C 1
ATOM 5721 O O . ASP A 1 736 ? 100.430 53.479 7.828 1.00 13.02 736 ASP A O 1
ATOM 5726 N N . PRO A 1 737 ? 100.782 51.740 6.439 1.00 13.41 737 PRO A N 1
ATOM 5727 C CA . PRO A 1 737 ? 100.774 50.690 7.462 1.00 12.50 737 PRO A CA 1
ATOM 5728 C C . PRO A 1 737 ? 101.960 50.638 8.418 1.00 12.33 737 PRO A C 1
ATOM 5729 O O . PRO A 1 737 ? 103.059 51.092 8.103 1.00 13.51 737 PRO A O 1
ATOM 5733 N N . CYS A 1 738 ? 101.709 50.075 9.596 1.00 11.70 738 CYS A N 1
ATOM 5734 C CA . CYS A 1 738 ? 102.742 49.871 10.604 1.00 10.77 738 CYS A CA 1
ATOM 5735 C C . CYS A 1 738 ? 102.461 48.465 11.104 1.00 12.52 738 CYS A C 1
ATOM 5736 O O . CYS A 1 738 ? 101.574 48.241 11.934 1.00 9.64 738 CYS A O 1
ATOM 5739 N N . ILE A 1 739 ? 103.226 47.521 10.571 1.00 11.76 739 ILE A N 1
ATOM 5740 C CA . ILE A 1 739 ? 103.048 46.111 10.866 1.00 11.66 739 ILE A CA 1
ATOM 5741 C C . ILE A 1 739 ? 104.296 45.445 11.426 1.00 11.06 739 ILE A C 1
ATOM 5742 O O . ILE A 1 739 ? 105.371 46.047 11.467 1.00 12.61 739 ILE A O 1
ATOM 5747 N N . PRO A 1 740 ? 104.161 44.190 11.887 1.00 12.21 740 PRO A N 1
ATOM 5748 C CA . PRO A 1 740 ? 105.309 43.460 12.429 1.00 12.05 740 PRO A CA 1
ATOM 5749 C C . PRO A 1 740 ? 106.322 43.334 11.290 1.00 14.13 740 PRO A C 1
ATOM 5750 O O . PRO A 1 740 ? 105.941 43.085 10.146 1.00 14.26 740 PRO A O 1
ATOM 5754 N N . SER A 1 741 ? 107.601 43.506 11.599 1.00 14.76 741 SER A N 1
ATOM 5755 C CA . SER A 1 741 ? 108.641 43.442 10.576 1.00 17.07 741 SER A CA 1
ATOM 5756 C C . SER A 1 741 ? 108.724 42.118 9.817 1.00 18.30 741 SER A C 1
ATOM 5757 O O . SER A 1 741 ? 109.169 42.093 8.668 1.00 18.03 741 SER A O 1
ATOM 5760 N N . ASP A 1 742 ? 108.292 41.026 10.443 1.00 18.49 742 ASP A N 1
ATOM 5761 C CA . ASP A 1 742 ? 108.349 39.720 9.791 1.00 20.37 742 ASP A CA 1
ATOM 5762 C C . ASP A 1 742 ? 107.202 39.448 8.817 1.00 18.91 742 ASP A C 1
ATOM 5763 O O . ASP A 1 742 ? 107.189 38.418 8.144 1.00 19.17 742 ASP A O 1
ATOM 5768 N N . TRP A 1 743 ? 106.243 40.367 8.741 1.00 16.68 743 TRP A N 1
ATOM 5769 C CA . TRP A 1 743 ? 105.114 40.221 7.823 1.00 15.83 743 TRP A CA 1
ATOM 5770 C C . TRP A 1 743 ? 105.595 40.407 6.385 1.00 14.63 743 TRP A C 1
ATOM 5771 O O . TRP A 1 743 ? 106.205 41.423 6.059 1.00 15.33 743 TRP A O 1
ATOM 5782 N N . PRO A 1 744 ? 105.331 39.427 5.507 1.00 15.84 744 PRO A N 1
ATOM 5783 C CA . PRO A 1 744 ? 105.769 39.569 4.115 1.00 16.35 744 PRO A CA 1
ATOM 5784 C C . PRO A 1 744 ? 104.896 40.593 3.392 1.00 15.75 744 PRO A C 1
ATOM 5785 O O . PRO A 1 744 ? 105.265 41.122 2.342 1.00 16.12 744 PRO A O 1
ATOM 5789 N N . GLY A 1 745 ? 103.734 40.866 3.980 1.00 14.28 745 GLY A N 1
ATOM 5790 C CA . GLY A 1 745 ? 102.796 41.816 3.412 1.00 14.14 745 GLY A CA 1
ATOM 5791 C C . GLY A 1 745 ? 101.376 41.439 3.791 1.00 12.66 745 GLY A C 1
ATOM 5792 O O . GLY A 1 745 ? 101.166 40.555 4.623 1.00 14.69 745 GLY A O 1
ATOM 5793 N N . PHE A 1 746 ? 100.399 42.117 3.195 1.00 12.55 746 PHE A N 1
ATOM 5794 C CA . PHE A 1 746 ? 98.994 41.829 3.457 1.00 12.44 746 PHE A CA 1
ATOM 5795 C C . PHE A 1 746 ? 98.131 42.471 2.377 1.00 13.58 746 PHE A C 1
ATOM 5796 O O . PHE A 1 746 ? 98.615 43.276 1.579 1.00 13.72 746 PHE A O 1
ATOM 5804 N N . GLU A 1 747 ? 96.857 42.102 2.342 1.00 11.17 747 GLU A N 1
ATOM 5805 C CA . GLU A 1 747 ? 95.941 42.639 1.348 1.00 12.27 747 GLU A CA 1
ATOM 5806 C C . GLU A 1 747 ? 94.670 43.169 1.992 1.00 10.26 747 GLU A C 1
ATOM 5807 O O . GLU A 1 747 ? 94.186 42.618 2.981 1.00 11.95 747 GLU A O 1
ATOM 5813 N N . VAL A 1 748 ? 94.134 44.241 1.423 1.00 10.37 748 VAL A N 1
ATOM 5814 C CA . VAL A 1 748 ? 92.902 44.837 1.923 1.00 11.09 748 VAL A CA 1
ATOM 5815 C C . VAL A 1 748 ? 91.997 45.266 0.776 1.00 13.10 748 VAL A C 1
ATOM 5816 O O . VAL A 1 748 ? 92.464 45.831 -0.210 1.00 13.43 748 VAL A O 1
ATOM 5820 N N . THR A 1 749 ? 90.707 44.969 0.904 1.00 11.65 749 THR A N 1
ATOM 5821 C CA . THR A 1 749 ? 89.721 45.386 -0.084 1.00 10.90 749 THR A CA 1
ATOM 5822 C C . THR A 1 749 ? 88.991 46.513 0.630 1.00 11.26 749 THR A C 1
ATOM 5823 O O . THR A 1 749 ? 88.398 46.289 1.685 1.00 11.00 749 THR A O 1
ATOM 5827 N N . ARG A 1 750 ? 89.039 47.717 0.067 1.00 9.40 750 ARG A N 1
ATOM 5828 C CA . ARG A 1 750 ? 88.402 48.874 0.688 1.00 9.02 750 ARG A CA 1
ATOM 5829 C C . ARG A 1 750 ? 87.431 49.601 -0.227 1.00 10.88 750 ARG A C 1
ATOM 5830 O O . ARG A 1 750 ? 87.785 50.009 -1.333 1.00 12.30 750 ARG A O 1
ATOM 5838 N N . GLN A 1 751 ? 86.201 49.766 0.243 1.00 11.10 751 GLN A N 1
ATOM 5839 C CA . GLN A 1 751 ? 85.194 50.484 -0.520 1.00 11.07 751 GLN A CA 1
ATOM 5840 C C . GLN A 1 751 ? 85.177 51.902 0.043 1.00 12.00 751 GLN A C 1
ATOM 5841 O O . GLN A 1 751 ? 85.028 52.092 1.250 1.00 12.76 751 GLN A O 1
ATOM 5847 N N . TRP A 1 752 ? 85.362 52.894 -0.822 1.00 11.56 752 TRP A N 1
ATOM 5848 C CA . TRP A 1 752 ? 85.356 54.287 -0.387 1.00 11.68 752 TRP A CA 1
ATOM 5849 C C . TRP A 1 752 ? 84.658 55.153 -1.423 1.00 12.47 752 TRP A C 1
ATOM 5850 O O . TRP A 1 752 ? 85.041 55.163 -2.589 1.00 12.46 752 TRP A O 1
ATOM 5861 N N . ARG A 1 753 ? 83.630 55.871 -0.983 1.00 12.78 753 ARG A N 1
ATOM 5862 C CA . ARG A 1 753 ? 82.856 56.754 -1.849 1.00 14.21 753 ARG A CA 1
ATOM 5863 C C . ARG A 1 753 ? 82.397 56.109 -3.153 1.00 15.79 753 ARG A C 1
ATOM 5864 O O . ARG A 1 753 ? 82.540 56.691 -4.229 1.00 17.33 753 ARG A O 1
ATOM 5872 N N . GLY A 1 754 ? 81.855 54.900 -3.052 1.00 15.30 754 GLY A N 1
ATOM 5873 C CA . GLY A 1 754 ? 81.350 54.214 -4.229 1.00 15.98 754 GLY A CA 1
ATOM 5874 C C . GLY A 1 754 ? 82.354 53.534 -5.142 1.00 15.96 754 GLY A C 1
ATOM 5875 O O . GLY A 1 754 ? 81.966 52.966 -6.164 1.00 16.59 754 GLY A O 1
ATOM 5876 N N . ALA A 1 755 ? 83.636 53.589 -4.794 1.00 13.52 755 ALA A N 1
ATOM 5877 C CA . ALA A 1 755 ? 84.666 52.948 -5.606 1.00 13.06 755 ALA A CA 1
ATOM 5878 C C . ALA A 1 755 ? 85.394 51.912 -4.762 1.00 11.86 755 ALA A C 1
ATOM 5879 O O . ALA A 1 755 ? 85.442 52.028 -3.537 1.00 12.86 755 ALA A O 1
ATOM 5881 N N . THR A 1 756 ? 85.962 50.902 -5.413 1.00 10.08 756 THR A N 1
ATOM 5882 C CA . THR A 1 756 ? 86.675 49.857 -4.687 1.00 12.73 756 THR A CA 1
ATOM 5883 C C . THR A 1 756 ? 88.178 49.977 -4.872 1.00 11.69 756 THR A C 1
ATOM 5884 O O . THR A 1 756 ? 88.662 50.250 -5.969 1.00 12.54 756 THR A O 1
ATOM 5888 N N . TYR A 1 757 ? 88.911 49.769 -3.785 1.00 11.25 757 TYR A N 1
ATOM 5889 C CA . TYR A 1 757 ? 90.360 49.846 -3.813 1.00 10.90 757 TYR A CA 1
ATOM 5890 C C . TYR A 1 757 ? 90.927 48.514 -3.347 1.00 11.84 757 TYR A C 1
ATOM 5891 O O . TYR A 1 757 ? 90.780 48.130 -2.186 1.00 12.19 757 TYR A O 1
ATOM 5900 N N . HIS A 1 758 ? 91.548 47.800 -4.278 1.00 11.07 758 HIS A N 1
ATOM 5901 C CA . HIS A 1 758 ? 92.143 46.505 -3.992 1.00 11.93 758 HIS A CA 1
ATOM 5902 C C . HIS A 1 758 ? 93.600 46.768 -3.669 1.00 13.43 758 HIS A C 1
ATOM 5903 O O . HIS A 1 758 ? 94.449 46.870 -4.554 1.00 13.34 758 HIS A O 1
ATOM 5910 N N . ILE A 1 759 ? 93.867 46.884 -2.374 1.00 12.95 759 ILE A N 1
ATOM 5911 C CA . ILE A 1 759 ? 95.189 47.196 -1.862 1.00 14.31 759 ILE A CA 1
ATOM 5912 C C . ILE A 1 759 ? 96.060 45.995 -1.539 1.00 12.97 759 ILE A C 1
ATOM 5913 O O . ILE A 1 759 ? 95.648 45.075 -0.831 1.00 12.29 759 ILE A O 1
ATOM 5918 N N . GLN A 1 760 ? 97.276 46.015 -2.071 1.00 14.37 760 GLN A N 1
ATOM 5919 C CA . GLN A 1 760 ? 98.235 44.956 -1.823 1.00 15.01 760 GLN A CA 1
ATOM 5920 C C . GLN A 1 760 ? 99.486 45.606 -1.249 1.00 14.86 760 GLN A C 1
ATOM 5921 O O . GLN A 1 760 ? 100.104 46.456 -1.890 1.00 14.30 760 GLN A O 1
ATOM 5927 N N . VAL A 1 761 ? 99.837 45.221 -0.027 1.00 13.76 761 VAL A N 1
ATOM 5928 C CA . VAL A 1 761 ? 101.017 45.763 0.631 1.00 13.25 761 VAL A CA 1
ATOM 5929 C C . VAL A 1 761 ? 102.127 44.721 0.630 1.00 13.66 761 VAL A C 1
ATOM 5930 O O . VAL A 1 761 ? 101.934 43.586 1.070 1.00 14.04 761 VAL A O 1
ATOM 5934 N N . GLU A 1 762 ? 103.289 45.123 0.121 1.00 15.02 762 GLU A N 1
ATOM 5935 C CA . GLU A 1 762 ? 104.454 44.253 0.039 1.00 15.51 762 GLU A CA 1
ATOM 5936 C C . GLU A 1 762 ? 105.558 44.757 0.965 1.00 13.77 762 GLU A C 1
ATOM 5937 O O . GLU A 1 762 ? 105.835 45.954 1.023 1.00 14.98 762 GLU A O 1
ATOM 5943 N N . ASN A 1 763 ? 106.188 43.833 1.680 1.00 13.76 763 ASN A N 1
ATOM 5944 C CA . ASN A 1 763 ? 107.242 44.175 2.629 1.00 14.77 763 ASN A CA 1
ATOM 5945 C C . ASN A 1 763 ? 108.480 43.305 2.399 1.00 15.91 763 ASN A C 1
ATOM 5946 O O . ASN A 1 763 ? 108.889 42.541 3.274 1.00 16.07 763 ASN A O 1
ATOM 5951 N N . PRO A 1 764 ? 109.101 43.424 1.212 1.00 17.19 764 PRO A N 1
ATOM 5952 C CA . PRO A 1 764 ? 110.293 42.648 0.852 1.00 18.34 764 PRO A CA 1
ATOM 5953 C C . PRO A 1 764 ? 111.530 42.865 1.724 1.00 18.94 764 PRO A C 1
ATOM 5954 O O . PRO A 1 764 ? 112.319 41.939 1.922 1.00 20.50 764 PRO A O 1
ATOM 5958 N N . ASP A 1 765 ? 111.701 44.079 2.240 1.00 18.50 765 ASP A N 1
ATOM 5959 C CA . ASP A 1 765 ? 112.855 44.392 3.080 1.00 21.34 765 ASP A CA 1
ATOM 5960 C C . ASP A 1 765 ? 112.559 44.201 4.565 1.00 19.85 765 ASP A C 1
ATOM 5961 O O . ASP A 1 765 ? 113.400 44.480 5.422 1.00 19.91 765 ASP A O 1
ATOM 5966 N N . HIS A 1 766 ? 111.356 43.722 4.854 1.00 18.05 766 HIS A N 1
ATOM 5967 C CA . HIS A 1 766 ? 110.922 43.462 6.218 1.00 19.33 766 HIS A CA 1
ATOM 5968 C C . HIS A 1 766 ? 111.108 44.601 7.214 1.00 17.51 766 HIS A C 1
ATOM 5969 O O . HIS A 1 766 ? 111.801 44.461 8.225 1.00 18.41 766 HIS A O 1
ATOM 5976 N N . VAL A 1 767 ? 110.479 45.731 6.912 1.00 15.44 767 VAL A N 1
ATOM 5977 C CA . VAL A 1 767 ? 110.511 46.889 7.792 1.00 15.29 767 VAL A CA 1
ATOM 5978 C C . VAL A 1 767 ? 109.155 46.874 8.490 1.00 13.84 767 VAL A C 1
ATOM 5979 O O . VAL A 1 767 ? 108.344 45.976 8.252 1.00 15.39 767 VAL A O 1
ATOM 5983 N N . SER A 1 768 ? 108.905 47.853 9.351 1.00 14.31 768 SER A N 1
ATOM 5984 C CA . SER A 1 768 ? 107.628 47.915 10.057 1.00 13.75 768 SER A CA 1
ATOM 5985 C C . SER A 1 768 ? 106.739 49.016 9.497 1.00 14.02 768 SER A C 1
ATOM 5986 O O . SER A 1 768 ? 105.522 48.848 9.383 1.00 14.06 768 SER A O 1
ATOM 5989 N N . LYS A 1 769 ? 107.351 50.142 9.143 1.00 12.33 769 LYS A N 1
ATOM 5990 C CA . LYS A 1 769 ? 106.615 51.280 8.607 1.00 13.73 769 LYS A CA 1
ATOM 5991 C C . LYS A 1 769 ? 107.487 52.044 7.617 1.00 14.68 769 LYS A C 1
ATOM 5992 O O . LYS A 1 769 ? 108.713 52.044 7.733 1.00 15.33 769 LYS A O 1
ATOM 5998 N N . GLY A 1 770 ? 106.847 52.692 6.649 1.00 14.45 770 GLY A N 1
ATOM 5999 C CA . GLY A 1 770 ? 107.579 53.448 5.649 1.00 14.84 770 GLY A CA 1
ATOM 6000 C C . GLY A 1 770 ? 107.231 52.984 4.249 1.00 14.85 770 GLY A C 1
ATOM 6001 O O . GLY A 1 770 ? 107.505 51.843 3.879 1.00 16.17 770 GLY A O 1
ATOM 6002 N N . VAL A 1 771 ? 106.624 53.873 3.469 1.00 15.59 771 VAL A N 1
ATOM 6003 C CA . VAL A 1 771 ? 106.229 53.549 2.104 1.00 15.19 771 VAL A CA 1
ATOM 6004 C C . VAL A 1 771 ? 107.284 53.972 1.088 1.00 16.59 771 VAL A C 1
ATOM 6005 O O . VAL A 1 771 ? 107.641 55.148 0.997 1.00 16.74 771 VAL A O 1
ATOM 6009 N N . LYS A 1 772 ? 107.780 53.001 0.329 1.00 15.99 772 LYS A N 1
ATOM 6010 C CA . LYS A 1 772 ? 108.783 53.267 -0.695 1.00 17.59 772 LYS A CA 1
ATOM 6011 C C . LYS A 1 772 ? 108.094 53.718 -1.977 1.00 17.70 772 LYS A C 1
ATOM 6012 O O . LYS A 1 772 ? 108.552 54.642 -2.654 1.00 17.91 772 LYS A O 1
ATOM 6018 N N . SER A 1 773 ? 106.985 53.065 -2.307 1.00 18.20 773 SER A N 1
ATOM 6019 C CA . SER A 1 773 ? 106.247 53.406 -3.515 1.00 17.38 773 SER A CA 1
ATOM 6020 C C . SER A 1 773 ? 104.788 52.981 -3.452 1.00 16.62 773 SER A C 1
ATOM 6021 O O . SER A 1 773 ? 104.422 52.068 -2.711 1.00 16.40 773 SER A O 1
ATOM 6024 N N . ILE A 1 774 ? 103.964 53.658 -4.242 1.00 17.08 774 ILE A N 1
ATOM 6025 C CA . ILE A 1 774 ? 102.545 53.358 -4.330 1.00 18.19 774 ILE A CA 1
ATOM 6026 C C . ILE A 1 774 ? 102.133 53.508 -5.787 1.00 18.12 774 ILE A C 1
ATOM 6027 O O . ILE A 1 774 ? 102.406 54.531 -6.411 1.00 18.24 774 ILE A O 1
ATOM 6032 N N . THR A 1 775 ? 101.494 52.481 -6.333 1.00 17.45 775 THR A N 1
ATOM 6033 C CA . THR A 1 775 ? 101.046 52.540 -7.715 1.00 18.42 775 THR A CA 1
ATOM 6034 C C . THR A 1 775 ? 99.534 52.384 -7.777 1.00 17.96 775 THR A C 1
ATOM 6035 O O . THR A 1 775 ? 98.958 51.538 -7.090 1.00 20.09 775 THR A O 1
ATOM 6039 N N . LEU A 1 776 ? 98.901 53.224 -8.589 1.00 17.46 776 LEU A N 1
ATOM 6040 C CA . LEU A 1 776 ? 97.456 53.198 -8.774 1.00 15.91 776 LEU A CA 1
ATOM 6041 C C . LEU A 1 776 ? 97.183 52.729 -10.195 1.00 17.20 776 LEU A C 1
ATOM 6042 O O . LEU A 1 776 ? 97.484 53.436 -11.161 1.00 17.03 776 LEU A O 1
ATOM 6047 N N . ASN A 1 777 ? 96.623 51.532 -10.314 1.00 15.36 777 ASN A N 1
ATOM 6048 C CA . ASN A 1 777 ? 96.314 50.945 -11.611 1.00 16.65 777 ASN A CA 1
ATOM 6049 C C . ASN A 1 777 ? 97.545 50.891 -12.512 1.00 18.00 777 ASN A C 1
ATOM 6050 O O . ASN A 1 777 ? 97.472 51.180 -13.708 1.00 19.74 777 ASN A O 1
ATOM 6055 N N . GLY A 1 778 ? 98.677 50.522 -11.919 1.00 19.20 778 GLY A N 1
ATOM 6056 C CA . GLY A 1 778 ? 99.916 50.407 -12.669 1.00 20.26 778 GLY A CA 1
ATOM 6057 C C . GLY A 1 778 ? 100.778 51.651 -12.750 1.00 21.46 778 GLY A C 1
ATOM 6058 O O . GLY A 1 778 ? 101.962 51.563 -13.076 1.00 23.01 778 GLY A O 1
ATOM 6059 N N . ALA A 1 779 ? 100.202 52.810 -12.457 1.00 20.61 779 ALA A N 1
ATOM 6060 C CA . ALA A 1 779 ? 100.956 54.056 -12.525 1.00 21.50 779 ALA A CA 1
ATOM 6061 C C . ALA A 1 779 ? 101.408 54.533 -11.150 1.00 21.36 779 ALA A C 1
ATOM 6062 O O . ALA A 1 779 ? 100.615 54.597 -10.211 1.00 20.73 779 ALA A O 1
ATOM 6064 N N . PRO A 1 780 ? 102.696 54.875 -11.013 1.00 22.34 780 PRO A N 1
ATOM 6065 C CA . PRO A 1 780 ? 103.194 55.344 -9.719 1.00 22.76 780 PRO A CA 1
ATOM 6066 C C . PRO A 1 780 ? 102.554 56.679 -9.369 1.00 21.93 780 PRO A C 1
ATOM 6067 O O . PRO A 1 780 ? 102.300 57.501 -10.248 1.00 22.61 780 PRO A O 1
ATOM 6071 N N . ILE A 1 781 ? 102.274 56.885 -8.087 1.00 22.26 781 ILE A N 1
ATOM 6072 C CA . ILE A 1 781 ? 101.678 58.135 -7.644 1.00 23.72 781 ILE A CA 1
ATOM 6073 C C . ILE A 1 781 ? 102.376 58.608 -6.380 1.00 25.77 781 ILE A C 1
ATOM 6074 O O . ILE A 1 781 ? 103.047 57.831 -5.704 1.00 24.91 781 ILE A O 1
ATOM 6079 N N . GLN A 1 782 ? 102.225 59.889 -6.071 1.00 27.93 782 GLN A N 1
ATOM 6080 C CA . GLN A 1 782 ? 102.837 60.451 -4.878 1.00 32.14 782 GLN A CA 1
ATOM 6081 C C . GLN A 1 782 ? 101.756 60.964 -3.942 1.00 32.38 782 GLN A C 1
ATOM 6082 O O . GLN A 1 782 ? 100.932 61.792 -4.326 1.00 34.67 782 GLN A O 1
ATOM 6088 N N . GLY A 1 783 ? 101.758 60.458 -2.715 1.00 32.14 783 GLY A N 1
ATOM 6089 C CA . GLY A 1 783 ? 100.774 60.894 -1.746 1.00 30.43 783 GLY A CA 1
ATOM 6090 C C . GLY A 1 783 ? 99.506 60.066 -1.725 1.00 26.92 783 GLY A C 1
ATOM 6091 O O . GLY A 1 783 ? 99.526 58.857 -1.958 1.00 29.05 783 GLY A O 1
ATOM 6092 N N . ARG A 1 784 ? 98.395 60.736 -1.447 1.00 26.06 784 ARG A N 1
ATOM 6093 C CA . ARG A 1 784 ? 97.091 60.094 -1.363 1.00 22.76 784 ARG A CA 1
ATOM 6094 C C . ARG A 1 784 ? 96.522 59.669 -2.708 1.00 20.72 784 ARG A C 1
ATOM 6095 O O . ARG A 1 784 ? 96.873 60.216 -3.752 1.00 21.04 784 ARG A O 1
ATOM 6103 N N . ILE A 1 785 ? 95.632 58.686 -2.662 1.00 17.00 785 ILE A N 1
ATOM 6104 C CA . ILE A 1 785 ? 94.970 58.189 -3.858 1.00 17.00 785 ILE A CA 1
ATOM 6105 C C . ILE A 1 785 ? 93.717 59.037 -4.028 1.00 15.45 785 ILE A C 1
ATOM 6106 O O . ILE A 1 785 ? 92.840 59.035 -3.166 1.00 16.52 785 ILE A O 1
ATOM 6111 N N . PRO A 1 786 ? 93.621 59.791 -5.133 1.00 15.88 786 PRO A N 1
ATOM 6112 C CA . PRO A 1 786 ? 92.437 60.625 -5.349 1.00 16.41 786 PRO A CA 1
ATOM 6113 C C . PRO A 1 786 ? 91.193 59.749 -5.463 1.00 15.20 786 PRO A C 1
ATOM 6114 O O . PRO A 1 786 ? 91.275 58.609 -5.914 1.00 16.38 786 PRO A O 1
ATOM 6118 N N . PRO A 1 787 ? 90.028 60.265 -5.047 1.00 15.99 787 PRO A N 1
ATOM 6119 C CA . PRO A 1 787 ? 88.814 59.450 -5.149 1.00 16.00 787 PRO A CA 1
ATOM 6120 C C . PRO A 1 787 ? 88.502 59.157 -6.613 1.00 17.41 787 PRO A C 1
ATOM 6121 O O . PRO A 1 787 ? 88.402 60.074 -7.429 1.00 18.64 787 PRO A O 1
ATOM 6125 N N . GLN A 1 788 ? 88.361 57.877 -6.942 1.00 15.63 788 GLN A N 1
ATOM 6126 C CA . GLN A 1 788 ? 88.076 57.466 -8.311 1.00 16.59 788 GLN A CA 1
ATOM 6127 C C . GLN A 1 788 ? 86.580 57.473 -8.616 1.00 17.13 788 GLN A C 1
ATOM 6128 O O . GLN A 1 788 ? 85.755 57.681 -7.727 1.00 18.30 788 GLN A O 1
ATOM 6134 N N . ALA A 1 789 ? 86.239 57.239 -9.880 1.00 17.95 789 ALA A N 1
ATOM 6135 C CA . ALA A 1 789 ? 84.848 57.243 -10.322 1.00 18.05 789 ALA A CA 1
ATOM 6136 C C . ALA A 1 789 ? 83.976 56.208 -9.625 1.00 18.60 789 ALA A C 1
ATOM 6137 O O . ALA A 1 789 ? 84.455 55.158 -9.197 1.00 17.98 789 ALA A O 1
ATOM 6139 N N . GLN A 1 790 ? 82.688 56.517 -9.520 1.00 20.54 790 GLN A N 1
ATOM 6140 C CA . GLN A 1 790 ? 81.727 55.622 -8.889 1.00 21.38 790 GLN A CA 1
ATOM 6141 C C . GLN A 1 790 ? 81.731 54.265 -9.581 1.00 18.84 790 GLN A C 1
ATOM 6142 O O . GLN A 1 790 ? 81.685 54.188 -10.807 1.00 20.94 790 GLN A O 1
ATOM 6148 N N . GLY A 1 791 ? 81.792 53.202 -8.786 1.00 19.12 791 GLY A N 1
ATOM 6149 C CA . GLY A 1 791 ? 81.779 51.859 -9.336 1.00 17.25 791 GLY A CA 1
ATOM 6150 C C . GLY A 1 791 ? 83.100 51.362 -9.885 1.00 18.96 791 GLY A C 1
ATOM 6151 O O . GLY A 1 791 ? 83.207 50.203 -10.284 1.00 19.21 791 GLY A O 1
ATOM 6152 N N . SER A 1 792 ? 84.113 52.221 -9.907 1.00 15.23 792 SER A N 1
ATOM 6153 C CA . SER A 1 792 ? 85.407 51.811 -10.431 1.00 13.50 792 SER A CA 1
ATOM 6154 C C . SER A 1 792 ? 86.112 50.849 -9.487 1.00 15.04 792 SER A C 1
ATOM 6155 O O . SER A 1 792 ? 85.883 50.858 -8.277 1.00 15.19 792 SER A O 1
ATOM 6158 N N . ASP A 1 793 ? 86.961 50.007 -10.064 1.00 11.39 793 ASP A N 1
ATOM 6159 C CA . ASP A 1 793 ? 87.735 49.038 -9.305 1.00 12.34 793 ASP A CA 1
ATOM 6160 C C . ASP A 1 793 ? 89.188 49.386 -9.555 1.00 14.35 793 ASP A C 1
ATOM 6161 O O . ASP A 1 793 ? 89.642 49.436 -10.700 1.00 17.67 793 ASP A O 1
ATOM 6166 N N . ASN A 1 794 ? 89.911 49.637 -8.472 1.00 13.24 794 ASN A N 1
ATOM 6167 C CA . ASN A 1 794 ? 91.294 50.067 -8.575 1.00 12.96 794 ASN A CA 1
ATOM 6168 C C . ASN A 1 794 ? 92.321 49.189 -7.890 1.00 14.33 794 ASN A C 1
ATOM 6169 O O . ASN A 1 794 ? 92.130 48.750 -6.757 1.00 14.74 794 ASN A O 1
ATOM 6174 N N . GLN A 1 795 ? 93.422 48.945 -8.591 1.00 14.68 795 GLN A N 1
ATOM 6175 C CA . GLN A 1 795 ? 94.510 48.149 -8.049 1.00 15.39 795 GLN A CA 1
ATOM 6176 C C . GLN A 1 795 ? 95.541 49.085 -7.435 1.00 15.62 795 GLN A C 1
ATOM 6177 O O . GLN A 1 795 ? 96.088 49.957 -8.110 1.00 16.88 795 GLN A O 1
ATOM 6183 N N . VAL A 1 796 ? 95.788 48.907 -6.142 1.00 13.41 796 VAL A N 1
ATOM 6184 C CA . VAL A 1 796 ? 96.748 49.729 -5.425 1.00 14.11 796 VAL A CA 1
ATOM 6185 C C . VAL A 1 796 ? 97.845 48.838 -4.862 1.00 14.17 796 VAL A C 1
ATOM 6186 O O . VAL A 1 796 ? 97.576 47.939 -4.068 1.00 16.17 796 VAL A O 1
ATOM 6190 N N . VAL A 1 797 ? 99.079 49.077 -5.291 1.00 13.21 797 VAL A N 1
ATOM 6191 C CA . VAL A 1 797 ? 100.209 48.298 -4.806 1.00 14.14 797 VAL A CA 1
ATOM 6192 C C . VAL A 1 797 ? 101.110 49.209 -3.986 1.00 14.45 797 VAL A C 1
ATOM 6193 O O . VAL A 1 797 ? 101.637 50.202 -4.489 1.00 15.18 797 VAL A O 1
ATOM 6197 N N . VAL A 1 798 ? 101.273 48.866 -2.715 1.00 13.30 798 VAL A N 1
ATOM 6198 C CA . VAL A 1 798 ? 102.095 49.647 -1.805 1.00 15.17 798 VAL A CA 1
ATOM 6199 C C . VAL A 1 798 ? 103.305 48.831 -1.384 1.00 14.93 798 VAL A C 1
ATOM 6200 O O . VAL A 1 798 ? 103.166 47.750 -0.815 1.00 15.88 798 VAL A O 1
ATOM 6204 N N . VAL A 1 799 ? 104.494 49.344 -1.677 1.00 14.69 799 VAL A N 1
ATOM 6205 C CA . VAL A 1 799 ? 105.723 48.657 -1.308 1.00 14.67 799 VAL A CA 1
ATOM 6206 C C . VAL A 1 799 ? 106.367 49.393 -0.138 1.00 15.52 799 VAL A C 1
ATOM 6207 O O . VAL A 1 799 ? 106.633 50.591 -0.223 1.00 15.75 799 VAL A O 1
ATOM 6211 N N . LEU A 1 800 ? 106.600 48.681 0.959 1.00 15.37 800 LEU A N 1
ATOM 6212 C CA . LEU A 1 800 ? 107.215 49.291 2.130 1.00 16.65 800 LEU A CA 1
ATOM 6213 C C . LEU A 1 800 ? 108.734 49.252 2.002 1.00 18.90 800 LEU A C 1
ATOM 6214 O O . LEU A 1 800 ? 109.285 48.371 1.341 1.00 19.59 800 LEU A O 1
ATOM 6219 N N . GLY A 1 801 ? 109.403 50.209 2.635 1.00 20.66 801 GLY A N 1
ATOM 6220 C CA . GLY A 1 801 ? 110.852 50.265 2.573 1.00 26.89 801 GLY A CA 1
ATOM 6221 C C . GLY A 1 801 ? 111.389 51.629 2.956 1.00 30.37 801 GLY A C 1
ATOM 6222 O O . GLY A 1 801 ? 112.304 51.696 3.804 1.00 34.54 801 GLY A O 1
#

Nearest PDB structures (foldseek):
  1v7v-assembly1_A  TM=9.965E-01  e=0.000E+00  Vibrio proteolyticus
  8bou-assembly1_A  TM=9.481E-01  e=1.261E-83  Blautia producta ATCC 27340 = DSM 2950
  8ho9-assembly1_B  TM=9.593E-01  e=3.196E-82  Acetivibrio thermocellus
  8hob-assembly1_B  TM=9.621E-01  e=7.934E-82  Acetivibrio thermocellus
  8ho8-assembly1_B  TM=9.601E-01  e=3.103E-81  Acetivibrio thermocellus

InterPro domains:
  IPR008928 Six-hairpin glycosidase superfamily [SSF48208] (274-800)
  IPR010383 Glycosyl hydrolase 94, supersandwich domain [PF06165] (11-281)
  IPR011013 Galactose mutarotase-like domain superfamily [SSF74650] (1-269)
  IPR012341 Six-hairpin glycosidase-like superfamily [G3DSA:1.50.10.10] (311-721)
  IPR033432 Glycosyl hydrolase 94, catalytic domain [PF17167] (296-725)
  IPR037018 Glycoside hydrolase family 65, N-terminal domain [G3DSA:2.70.98.40] (1-302)
  IPR037828 N,N'-diacetylchitobiose phosphorylase, N-terminal [cd11755] (1-292)
  IPR052047 Glycosyl Hydrolase 94 Enzymes [PTHR37469] (2-801)

Organism: Vibrio proteolyticus (NCBI:txid671)

CATH classification: 2.70.98.40 (+2 more: 2.60.420.10, 1.50.10.10)

Sequence (779 aa):
MKYGYFDNDNREYVITRPDVPAPWTNYLGTEKFCTVISHNAGGYSFYNSPEYNRVTKFRPNATFDRPGHYVYLRDDDSGDYWSISWQPVAKSLDEAQYQIRHGLSYSKFQCDYNGIHARKTLFVPKGEDAEIWDVVIKNTSDQVRTISAFSFVEFSFSHIQSDNQNHQMSLYSAGTAYRPGLIEYDLYYNTDDFEGFYYLASTFDPDSYDGQRDRFLGLYRDEANPLAVEQGRCSNSAQTCYNHCGSLHKQFTLQPGEEIRFAYILGIGKGNGERLREHYQDVANIDAAFAAIKAHWDERCAKFQVKSPNQGLDTMINAWTLYQAETCVVWSRFASFIEVGGRTGLGYRDTAQDAISVPHANPEMTRKRIVDLLRGQVKAGYGLHLFDPDWFDPIHGIKDTCSDDHLWLIPTICKYVMETGETSFFDQMIPYADGGEASVYEHMKAALDFSAEYVGQTGICKGLRADWNDCLNLGGGESSMVSFLHFWALQEFIDLAKFLGKDQDVNTYTEMAANVREACETHLWDDEGGWYIRGLTKNGDKIGTAQQQEGRVHLESNTLAVLSGLASQERGEQAMDAVDEHLFSPYGLHLNAPSFSTPNDDIGFVTRVYQGVKENGAIFSHPNPWAWVAETKLGRGDRAMKFYDALNPYNQNDIIEKRIAEPYSYVQFIMGRDHQDHGRANHPWLTGTSGWAYFAVTNYILGVQSGFTGLSVDPCIPSDWPGFEVTRQWRGATYHIQVENPDHVSKGVKSITLNGAPIQGRIPPQAQGSDNQVVVVLG

Radius of gyration: 27.45 Å; Cα contacts (8 Å, |Δi|>4): 2007; chains: 1; bounding box: 70×79×63 Å

Solvent-accessible surface area: 27002 Å² total; per-residue (Å²): 85,118,28,3,97,25,20,82,141,74,60,4,0,0,0,67,95,2,48,17,63,26,57,0,6,0,3,0,4,19,77,91,1,0,0,0,0,0,2,13,0,0,0,1,0,2,33,50,14,17,7,111,20,3,0,2,19,10,112,48,155,68,140,96,16,10,1,1,0,1,0,0,0,30,9,38,109,83,25,40,36,2,0,1,1,41,20,1,26,40,39,46,66,144,108,5,113,5,39,3,48,0,0,6,1,2,0,70,2,41,0,48,18,101,24,2,24,0,92,0,21,0,1,5,3,83,63,38,43,1,0,0,0,19,0,14,0,67,0,78,27,136,104,67,12,24,0,1,0,0,0,0,0,6,0,0,9,12,82,4,75,11,17,83,102,72,68,139,66,0,41,99,9,4,7,10,50,61,79,101,0,1,2,18,0,36,8,161,143,52,136,62,88,58,60,0,27,2,5,0,0,0,12,20,93,27,69,3,41,0,1,10,65,65,137,0,13,10,149,208,66,59,2,31,52,0,60,1,0,76,94,14,149,4,56,69,17,41,81,98,31,105,18,1,0,0,0,0,8,49,81,31,78,0,94,64,43,70,94,35,76,9,0,0,0,0,0,2,2,85,42,33,1,64,112,1,27,121,86,7,93,80,55,59,42,0,71,61,16,44,57,41,0,66,40,11,12,62,101,33,2,59,66,5,54,6,145,21,73,26,101,4,0,14,8,0,1,24,5,7,1,1,2,3,0,3,6,1,1,13,23,8,25,10,1,11,36,89,40,33,34,46,127,23,15,2,3,0,11,36,1,0,6,2,1,8,6,0,7,17,5,11,37,130,43,0,69,69,24,0,10,1,0,1,42,0,3,2,103,60,0,19,0,3,51,65,1,24,16,76,165,45,76,134,115,39,38,70,149,53,0,4,3,0,0,2,0,4,6,2,3,2,0,0,16,6,0,20,9,44,27,47,57,79,1,5,110,64,100,3,59,22,16,59,38,49,107,14,20,0,20,73,0,3,37,18,2,0,63,6,3,36,124,62,45,17,192,51,27,0,3,69,0,19,121,2,0,17,9,67,17,6,35,7,33,45,0,15,0,0,0,1,1,0,0,2,12,14,0,0,62,36,0,12,74,0,0,128,79,46,46,91,104,136,16,22,92,62,5,64,114,31,4,58,91,13,85,127,12,0,30,94,61,0,37,17,122,125,24,3,14,0,0,2,0,18,8,138,112,47,88,84,2,0,20,28,136,49,152,39,0,78,4,8,0,1,0,0,0,1,0,8,3,4,44,0,16,34,82,129,68,0,63,93,0,0,59,8,0,30,132,86,0,59,9,108,26,0,0,17,1,5,23,47,8,9,66,80,75,56,98,44,16,2,119,3,3,121,28,178,78,0,18,67,16,0,1,0,0,13,1,15,0,0,0,0,0,0,1,0,0,3,75,17,25,46,1,72,60,0,11,80,1,0,52,13,4,0,1,49,75,13,24,81,41,0,99,95,3,26,6,2,0,4,1,3,2,45,8,4,25,0,169,82,48,177,64,44,0,102,4,25,53,30,4,21,9,2,0,0,1,5,0,3,8,0,0,4,14,30,0,0,1,0,47,2,3,27,93,0,0,24,5,60,0,0,0,8,43,104,14,91,10,8,72,3,46,10,46,1,61,33,0,20,0,62,3,70,3,67,1,87,96,93,40,19,73,27,54,151,46,19,33,20,80,69,55,108,45,186,55,103,1,71,58,52,74,140,59,32,98,4,95,0,41,0,31,0,52

Secondary structure (DSSP, 8-state):
--SEEEETTTTEEEES-S--SS--EEEE-SSSEEEEEETTSBEEEEES-TTT-B-B--B-SSSS-BSB-EEEEEETTT--EEESSSTTTT--TTTEEEEEEEETTEEEEEEEETTEEEEEEEE--TTSSEEEEEEEEEE-SSS-EEEEEEEE-BB--SSHHHHHS-HHHHTTSEEEEEETTEEEEEETT---TTTTEEEEEESS--SEEEEEHHHHH-TT--TTS-HHHHHTS---B--BSS-EEEEEEEEEEE-TT-EEEEEEEEEESTTHHHHHHHHTTSHHHHHHHHHHHHHHHHHHHTTEEEE-S-HHHHHIIIIIHHHHHHHHHHH-SS-SSS--SS--SEEHHHHHHHTTS-TTT-HHHHHHHHHHHHHTB-TTS-B-SEE-GGGG-----GGG-BSSGGGGHHHHHHHHHHHH--GGGGG-EEE-TTS-EEEHHHHHHHHHHHHHHSB-TTSPBEEET-SSSTT---EEEEEHHHHHHHHHHHHHHHHHHHHHT-HHHHHHHHHHHHHHHHHHHHHSEETTTTEE--EE-TTS-EES-TT-SS--EEHHHHHHHHHTT-S-HHHHHHHHHHHHHHHEETTEE-SEESPP-S--TTT-GGGGSPTTBTTBTSEESTTHHHHHHHHHHTT-HHHHHHHHHHH-GGGGTT-HHHH-S-TTS-EEEE--TTSTTTT-EEEESS-THHHHHHHHIIIIIS-EE--SS-BEE--B--TT--EEEEEEEETTEEEEEEEE-TT--SB-EEEEEETTEEE-SSBPPPPTT-EEEEEEEE-